Protein AF-0000000075972198 (afdb_homodimer)

Sequence (1022 aa):
MEETTRYTTCKKGTPFNLSVEDLKIFLGILIFSGYHTLPSERDYWSDQEDLGVPLVRDAMSRNTSLEKISVIHFQNNAKVKDNKNDRSFKIRPLIDMVNANFRKWKILHKNLSVDGMIIRYYGHHPLKQFIRSKPIRFGYNLWALSGENGYCYNFSLYCGKESENIKNAPLGTRVVNQMLSIVDDPSSHVIYFDNFFTSFALLDKLRGKGIRATGTIRENRMGKCTLMSAEELEKFPRGYNDYKFESNNEIFIVRWKDNKCVAVATNFDTLEPTVQVMRWCKEKSAKAFVPRPALINNYNKYMGGVDMHDWLLEKHAIAIKGKKWYWSVFTRILDMSIVNAYLLYRDIHGKQSISIKDFSRAITVPYLKLGYGKRVQRGRPLSFLLTSRATKSDDIRYYGKEHMNEKRDKQRIGIRRHITPMFLQPYLLSPTPKASNLTFSLIKGESRERDEGKAKMQSFKKLCPSLLLQMNASGGKQIYGLTAEEWRKANHCLPASSTKLDGSWIEEIKKMEETTRYTTCKKGTPFNLSVEDLKIFLGILIFSGYHTLPSERDYWSDQEDLGVPLVRDAMSRNTSLEKISVIHFQNNAKVKDNKNDRSFKIRPLIDMVNANFRKWKILHKNLSVDGMIIRYYGHHPLKQFIRSKPIRFGYNLWALSGENGYCYNFSLYCGKESENIKNAPLGTRVVNQMLSIVDDPSSHVIYFDNFFTSFALLDKLRGKGIRATGTIRENRMGKCTLMSAEELEKFPRGYNDYKFESNNEIFIVRWKDNKCVAVATNFDTLEPTVQVMRWCKEKSAKAFVPRPALINNYNKYMGGVDMHDWLLEKHAIAIKGKKWYWSVFTRILDMSIVNAYLLYRDIHGKQSISIKDFSRAITVPYLKLGYGKRVQRGRPLSFLLTSRATKSDDIRYYGKEHMNEKRDKQRIGIRRHITPMFLQPYLLSPTPKASNLTFSLIKGESRERDEGKAKMQSFKKLCPSLLLQMNASGGKQIYGLTAEEWRKANHCLPASSTKLDGSWIEEIKK

Organism: Ladona fulva (NCBI:txid123851)

Radius of gyration: 35.85 Å; Cα contacts (8 Å, |Δi|>4): 1283; chains: 2; bounding box: 89×99×95 Å

Secondary structure (DSSP, 8-state):
-HHHHHHHHHHHSS-----HHHHHHHHHHHHHHHHSB-SSGGGGG-SSTTT--HHHHTTS-HHHHHHHHHH---S-GGGTGGGTT-TTTTTHHHHHHHHHHHHHH-PPPSEEEEEEEEEE--S--TT-EE-TTSSS-EEEEEEEEEETT--EEEEEE--SS--SS--S--HHHHHHHHHGGG-S-GGG-EEEE-TTT--HHHHHHHHHTT-EEEEE--GGGSTT-----HHHHTTSPTT-EEEEEETTTTEEEEEEESSSEEEEEESS--SPSPEEEEEEETTTTEEEEEEE-HHHHHHHHHTTHHHHHHHHHHHT------SSTTHHHHHHHHHHHHHHHHHHHHHHHGGGPPPHHHHHHHHHHHHHHTTTT-----S--------------TT-----------------------------------------------------TTHHHHHHHHHHHHH-GGGGTGGGSS-S-------HHHHHHHGGGS-S-S----TTHHHHHH-/-HHHHHHHHHHHSS-----HHHHHHHHHHHHHHHHSB-SSGGGGG-SSTTT--HHHHTTS-HHHHHHHHHH---S-GGGTGGGTT-TTTTTHHHHHHHHHHHHHS-PPPSEEEEEEEEEE--S--TT-EE-TTSSS-EEEEEEEEEETT--EEEEEE--SS--S---S--HHHHHHHHHGGG-S-GGG-EEEE-TTT--HHHHHHHHHTT-EEEEE--GGGSTT-----HHHHTTSPTT-EEEEEETTTTEEEEEEESSSEEEEEESS--SPSPEEEEEEETTTTEEEEEEE-HHHHHHHHHTTHHHHHHHHHHHT------SSTTHHHHHHHHHHHHHHHHHHHHHHHGGGPPPHHHHHHHHHHHHHHTTTT-----S--------------TT-----------------------------------------------------TTHHHHHHHHHHHHH-GGGGTGGGTS-S-------HHHHHHHGGGS-S-S----TTHHHHHH-

Nearest PDB structures (foldseek):
  6x68-assembly1_C  TM=8.422E-01  e=1.880E-20  Trichoplusia ni
  1muh-assembly1_A-2  TM=4.149E-01  e=3.549E-07  Escherichia coli
  4dm0-assembly1_A-2  TM=4.769E-01  e=1.113E-05  Escherichia coli
  3ecp-assembly1_A-2  TM=4.116E-01  e=2.424E-05  Escherichia coli
  6x68-assembly1_C  TM=8.458E-01  e=1.475E-20  Trichoplusia ni

Structure (mmCIF, N/CA/C/O backbone):
data_AF-0000000075972198-model_v1
#
loop_
_entity.id
_entity.type
_entity.pdbx_description
1 polymer 'PiggyBac transposable element-derived protein domain-containing protein'
#
loop_
_atom_site.group_PDB
_atom_site.id
_atom_site.type_symbol
_atom_site.label_atom_id
_atom_site.label_alt_id
_atom_site.label_comp_id
_atom_site.label_asym_id
_atom_site.label_entity_id
_atom_site.label_seq_id
_atom_site.pdbx_PDB_ins_code
_atom_site.Cartn_x
_atom_site.Cartn_y
_atom_site.Cartn_z
_atom_site.occupancy
_atom_site.B_iso_or_equiv
_atom_site.auth_seq_id
_atom_site.auth_comp_id
_atom_site.auth_asym_id
_atom_site.auth_atom_id
_atom_site.pdbx_PDB_model_num
ATOM 1 N N . MET A 1 1 ? -19.906 25.672 -0.103 1 88.94 1 MET A N 1
ATOM 2 C CA . MET A 1 1 ? -21.297 25.625 -0.525 1 88.94 1 MET A CA 1
ATOM 3 C C . MET A 1 1 ? -21.578 26.672 -1.604 1 88.94 1 MET A C 1
ATOM 5 O O . MET A 1 1 ? -22.188 26.359 -2.623 1 88.94 1 MET A O 1
ATOM 9 N N . GLU A 1 2 ? -21.078 27.828 -1.339 1 87.19 2 GLU A N 1
ATOM 10 C CA . GLU A 1 2 ? -21.266 28.922 -2.285 1 87.19 2 GLU A CA 1
ATOM 11 C C . GLU A 1 2 ? -20.688 28.594 -3.65 1 87.19 2 GLU A C 1
ATOM 13 O O . GLU A 1 2 ? -21.344 28.734 -4.676 1 87.19 2 GLU A O 1
ATOM 18 N N . GLU A 1 3 ? -19.516 28.109 -3.627 1 90.56 3 GLU A N 1
ATOM 19 C CA . GLU A 1 3 ? -18.828 27.828 -4.891 1 90.56 3 GLU A CA 1
ATOM 20 C C . GLU A 1 3 ? -19.438 26.625 -5.598 1 90.56 3 GLU A C 1
ATOM 22 O O . GLU A 1 3 ? -19.484 26.578 -6.832 1 90.56 3 GLU A O 1
ATOM 27 N N . THR A 1 4 ? -19.938 25.641 -4.887 1 90.12 4 THR A N 1
ATOM 28 C CA . THR A 1 4 ? -20.609 24.5 -5.473 1 90.12 4 THR A CA 1
ATOM 29 C C . THR A 1 4 ? -21.906 24.922 -6.152 1 90.12 4 THR A C 1
ATOM 31 O O . THR A 1 4 ? -22.219 24.453 -7.25 1 90.12 4 THR A O 1
ATOM 34 N N . THR A 1 5 ? -22.625 25.797 -5.453 1 87.19 5 THR A N 1
ATOM 35 C CA . THR A 1 5 ? -23.859 26.312 -6.027 1 87.19 5 THR A CA 1
ATOM 36 C C . THR A 1 5 ? -23.562 27.125 -7.293 1 87.19 5 THR A C 1
ATOM 38 O O . THR A 1 5 ? -24.281 27.016 -8.289 1 87.19 5 THR A O 1
ATOM 41 N N . ARG A 1 6 ? -22.547 27.875 -7.234 1 88.75 6 ARG A N 1
ATOM 42 C CA . ARG A 1 6 ? -22.141 28.656 -8.398 1 88.75 6 ARG A CA 1
ATOM 43 C C . ARG A 1 6 ? -21.797 27.75 -9.578 1 88.75 6 ARG A C 1
ATOM 45 O O . ARG A 1 6 ? -22.219 28 -10.703 1 88.75 6 ARG A O 1
ATOM 52 N N . TYR A 1 7 ? -21.125 26.766 -9.344 1 89.88 7 TYR A N 1
ATOM 53 C CA . TYR A 1 7 ? -20.703 25.844 -10.375 1 89.88 7 TYR A CA 1
ATOM 54 C C . TYR A 1 7 ? -21.906 25.156 -11.023 1 89.88 7 TYR A C 1
ATOM 56 O O . TYR A 1 7 ? -21.984 25.062 -12.25 1 89.88 7 TYR A O 1
ATOM 64 N N . THR A 1 8 ? -22.797 24.703 -10.188 1 88.88 8 THR A N 1
ATOM 65 C CA . THR A 1 8 ? -23.953 24 -10.703 1 88.88 8 THR A CA 1
ATOM 66 C C . THR A 1 8 ? -24.859 24.938 -11.484 1 88.88 8 THR A C 1
ATOM 68 O O . THR A 1 8 ? -25.469 24.547 -12.492 1 88.88 8 THR A O 1
ATOM 71 N N . THR A 1 9 ? -24.953 26.094 -10.977 1 86.56 9 THR A N 1
ATOM 72 C CA . THR A 1 9 ? -25.734 27.078 -11.688 1 86.56 9 THR A CA 1
ATOM 73 C C . THR A 1 9 ? -25.172 27.344 -13.078 1 86.56 9 THR A C 1
ATOM 75 O O . THR A 1 9 ? -25.906 27.438 -14.062 1 86.56 9 THR A O 1
ATOM 78 N N . CYS A 1 10 ? -23.938 27.422 -13.188 1 85.25 10 CYS A N 1
ATOM 79 C CA . CYS A 1 10 ? -23.266 27.688 -14.461 1 85.25 10 CYS A CA 1
ATOM 80 C C . CYS A 1 10 ? -23.359 26.484 -15.383 1 85.25 10 CYS A C 1
ATOM 82 O O . CYS A 1 10 ? -23.609 26.625 -16.578 1 85.25 10 CYS A O 1
ATOM 84 N N . LYS A 1 11 ? -23.156 25.297 -14.867 1 84.44 11 LYS A N 1
ATOM 85 C CA . LYS A 1 11 ? -23.047 24.094 -15.68 1 84.44 11 LYS A CA 1
ATOM 86 C C . LYS A 1 11 ? -24.438 23.547 -16.031 1 84.44 11 LYS A C 1
ATOM 88 O O . LYS A 1 11 ? -24.672 23.141 -17.172 1 84.44 11 LYS A O 1
ATOM 93 N N . LYS A 1 12 ? -25.281 23.5 -14.984 1 82.12 12 LYS A N 1
ATOM 94 C CA . LYS A 1 12 ? -26.562 22.828 -15.195 1 82.12 12 LYS A CA 1
ATOM 95 C C . LYS A 1 12 ? -27.688 23.828 -15.312 1 82.12 12 LYS A C 1
ATOM 97 O O . LYS A 1 12 ? -28.797 23.484 -15.719 1 82.12 12 LYS A O 1
ATOM 102 N N . GLY A 1 13 ? -27.531 25.094 -14.961 1 81.31 13 GLY A N 1
ATOM 103 C CA . GLY A 1 13 ? -28.562 26.125 -15.016 1 81.31 13 GLY A CA 1
ATOM 104 C C . GLY A 1 13 ? -29.391 26.203 -13.742 1 81.31 13 GLY A C 1
ATOM 105 O O . GLY A 1 13 ? -30 27.234 -13.453 1 81.31 13 GLY A O 1
ATOM 106 N N . THR A 1 14 ? -29.469 25.047 -13.031 1 82.81 14 THR A N 1
ATOM 107 C CA . THR A 1 14 ? -30.203 25.016 -11.781 1 82.81 14 THR A CA 1
ATOM 108 C C . THR A 1 14 ? -29.266 24.859 -10.594 1 82.81 14 THR A C 1
ATOM 110 O O . THR A 1 14 ? -28.391 23.984 -10.609 1 82.81 14 THR A O 1
ATOM 113 N N . PRO A 1 15 ? -29.547 25.734 -9.641 1 81.38 15 PRO A N 1
ATOM 114 C CA . PRO A 1 15 ? -28.672 25.625 -8.469 1 81.38 15 PRO A CA 1
ATOM 115 C C . PRO A 1 15 ? -28.891 24.344 -7.672 1 81.38 15 PRO A C 1
ATOM 117 O O . PRO A 1 15 ? -30.031 23.891 -7.531 1 81.38 15 PRO A O 1
ATOM 120 N N . PHE A 1 16 ? -27.812 23.734 -7.406 1 80.94 16 PHE A N 1
ATOM 121 C CA . PHE A 1 16 ? -27.828 22.578 -6.512 1 80.94 16 PHE A CA 1
ATOM 122 C C . PHE A 1 16 ? -28.016 23.031 -5.066 1 80.94 16 PHE A C 1
ATOM 124 O O . PHE A 1 16 ? -27.25 23.844 -4.555 1 80.94 16 PHE A O 1
ATOM 131 N N . ASN A 1 17 ? -29.156 22.703 -4.523 1 77 17 ASN A N 1
ATOM 132 C CA . ASN A 1 17 ? -29.438 23.094 -3.15 1 77 17 ASN A CA 1
ATOM 133 C C . ASN A 1 17 ? -28.672 22.25 -2.146 1 77 17 ASN A C 1
ATOM 135 O O . ASN A 1 17 ? -28.922 21.047 -2.023 1 77 17 ASN A O 1
ATOM 139 N N . LEU A 1 18 ? -27.656 22.859 -1.614 1 84.25 18 LEU A N 1
ATOM 140 C CA . LEU A 1 18 ? -26.859 22.172 -0.597 1 84.25 18 LEU A CA 1
ATOM 141 C C . LEU A 1 18 ? -27.078 22.812 0.774 1 84.25 18 LEU A C 1
ATOM 143 O O . LEU A 1 18 ? -26.672 23.953 1.006 1 84.25 18 LEU A O 1
ATOM 147 N N . SER A 1 19 ? -27.844 22.141 1.631 1 87.75 19 SER A N 1
ATOM 148 C CA . SER A 1 19 ? -28 22.594 3.01 1 87.75 19 SER A CA 1
ATOM 149 C C . SER A 1 19 ? -26.828 22.141 3.877 1 87.75 19 SER A C 1
ATOM 151 O O . SER A 1 19 ? -26.094 21.219 3.5 1 87.75 19 SER A O 1
ATOM 153 N N . VAL A 1 20 ? -26.672 22.812 4.949 1 92 20 VAL A N 1
ATOM 154 C CA . VAL A 1 20 ? -25.609 22.453 5.887 1 92 20 VAL A CA 1
ATOM 155 C C . VAL A 1 20 ? -25.828 21.031 6.383 1 92 20 VAL A C 1
ATOM 157 O O . VAL A 1 20 ? -24.859 20.266 6.531 1 92 20 VAL A O 1
ATOM 160 N N . GLU A 1 21 ? -27.016 20.703 6.594 1 92.19 21 GLU A N 1
ATOM 161 C CA . GLU A 1 21 ? -27.344 19.344 7.047 1 92.19 21 GLU A CA 1
ATOM 162 C C . GLU A 1 21 ? -26.984 18.312 5.988 1 92.19 21 GLU A C 1
ATOM 164 O O . GLU A 1 21 ? -26.406 17.266 6.301 1 92.19 21 GLU A O 1
ATOM 169 N N . ASP A 1 22 ? -27.297 18.688 4.797 1 91.69 22 ASP A N 1
ATOM 170 C CA . ASP A 1 22 ? -26.969 17.781 3.693 1 91.69 22 ASP A CA 1
ATOM 171 C C . ASP A 1 22 ? -25.469 17.578 3.57 1 91.69 22 ASP A C 1
ATOM 173 O O . ASP A 1 22 ? -25 16.469 3.287 1 91.69 22 ASP A O 1
ATOM 177 N N . LEU A 1 23 ? -24.812 18.641 3.787 1 94.5 23 LEU A N 1
ATOM 178 C CA . LEU A 1 23 ? -23.359 18.562 3.701 1 94.5 23 LEU A CA 1
ATOM 179 C C . LEU A 1 23 ? -22.797 17.688 4.824 1 94.5 23 LEU A C 1
ATOM 181 O O . LEU A 1 23 ? -21.891 16.891 4.598 1 94.5 23 LEU A O 1
ATOM 185 N N . LYS A 1 24 ? -23.359 17.828 5.977 1 96.5 24 LYS A N 1
ATOM 186 C CA . LYS A 1 24 ? -22.906 17.016 7.105 1 96.5 24 LYS A CA 1
ATOM 187 C C . LYS A 1 24 ? -23.125 15.531 6.836 1 96.5 24 LYS A C 1
ATOM 189 O O . LYS A 1 24 ? -22.25 14.711 7.109 1 96.5 24 LYS A O 1
ATOM 194 N N . ILE A 1 25 ? -24.266 15.242 6.309 1 97.38 25 ILE A N 1
ATOM 195 C CA . ILE A 1 25 ? -24.578 13.852 5.984 1 97.38 25 ILE A CA 1
ATOM 196 C C . ILE A 1 25 ? -23.594 13.336 4.941 1 97.38 25 ILE A C 1
ATOM 198 O O . ILE A 1 25 ? -23.047 12.242 5.09 1 97.38 25 ILE A O 1
ATOM 202 N N . PHE A 1 26 ? -23.406 14.203 3.945 1 97.12 26 PHE A N 1
ATOM 203 C CA . PHE A 1 26 ? -22.484 13.836 2.875 1 97.12 26 PHE A CA 1
ATOM 204 C C . PHE A 1 26 ? -21.078 13.594 3.422 1 97.12 26 PHE A C 1
ATOM 206 O O . PHE A 1 26 ? -20.438 12.602 3.082 1 97.12 26 PHE A O 1
ATOM 213 N N . LEU A 1 27 ? -20.594 14.414 4.316 1 98.06 27 LEU A N 1
ATOM 214 C CA . LEU A 1 27 ? -19.297 14.25 4.961 1 98.06 27 LEU A CA 1
ATOM 215 C C . LEU A 1 27 ? -19.266 12.984 5.816 1 98.06 27 LEU A C 1
ATOM 217 O O . LEU A 1 27 ? -18.25 12.281 5.871 1 98.06 27 LEU A O 1
ATOM 221 N N . GLY A 1 28 ? -20.375 12.742 6.457 1 98.25 28 GLY A N 1
ATOM 222 C CA . GLY A 1 28 ? -20.484 11.516 7.23 1 98.25 28 GLY A CA 1
ATOM 223 C C . GLY A 1 28 ? -20.297 10.266 6.391 1 98.25 28 GLY A C 1
ATOM 224 O O . GLY A 1 28 ? -19.625 9.32 6.82 1 98.25 28 GLY A O 1
ATOM 225 N N . ILE A 1 29 ? -20.844 10.266 5.203 1 98.25 29 ILE A N 1
ATOM 226 C CA . ILE A 1 29 ? -20.703 9.133 4.293 1 98.25 29 ILE A CA 1
ATOM 227 C C . ILE A 1 29 ? -19.234 8.961 3.906 1 98.25 29 ILE A C 1
ATOM 229 O O . ILE A 1 29 ? -18.719 7.836 3.871 1 98.25 29 ILE A O 1
ATOM 233 N N . LEU A 1 30 ? -18.562 10.039 3.652 1 98.38 30 LEU A N 1
ATOM 234 C CA . LEU A 1 30 ? -17.156 9.984 3.285 1 98.38 30 LEU A CA 1
ATOM 235 C C . LEU A 1 30 ? -16.312 9.406 4.422 1 98.38 30 LEU A C 1
ATOM 237 O O . LEU A 1 30 ? -15.531 8.477 4.215 1 98.38 30 LEU A O 1
ATOM 241 N N . ILE A 1 31 ? -16.531 9.922 5.629 1 98.44 31 ILE A N 1
ATOM 242 C CA . ILE A 1 31 ? -15.766 9.461 6.781 1 98.44 31 ILE A CA 1
ATOM 243 C C . ILE A 1 31 ? -16.078 7.996 7.062 1 98.44 31 ILE A C 1
ATOM 245 O O . ILE A 1 31 ? -15.18 7.207 7.363 1 98.44 31 ILE A O 1
ATOM 249 N N . PHE A 1 32 ? -17.344 7.629 6.902 1 98.44 32 PHE A N 1
ATOM 250 C CA . PHE A 1 32 ? -17.812 6.266 7.129 1 98.44 32 PHE A CA 1
ATOM 251 C C . PHE A 1 32 ? -17.062 5.281 6.246 1 98.44 32 PHE A C 1
ATOM 253 O O . PHE A 1 32 ? -16.656 4.207 6.699 1 98.44 32 PHE A O 1
ATOM 260 N N . SER A 1 33 ? -16.812 5.645 5.039 1 98.12 33 SER A N 1
ATOM 261 C CA . SER A 1 33 ? -16.172 4.766 4.07 1 98.12 33 SER A CA 1
ATOM 262 C C . SER A 1 33 ? -14.742 4.434 4.492 1 98.12 33 SER A C 1
ATOM 264 O O . SER A 1 33 ? -14.156 3.461 4.012 1 98.12 33 SER A O 1
ATOM 266 N N . GLY A 1 34 ? -14.156 5.207 5.402 1 97.56 34 GLY A N 1
ATOM 267 C CA . GLY A 1 34 ? -12.797 4.98 5.863 1 97.56 34 GLY A CA 1
ATOM 268 C C . GLY A 1 34 ? -12.664 3.768 6.766 1 97.56 34 GLY A C 1
ATOM 269 O O . GLY A 1 34 ? -11.68 3.029 6.684 1 97.56 34 GLY A O 1
ATOM 270 N N . TYR A 1 35 ? -13.648 3.59 7.613 1 97.19 35 TYR A N 1
ATOM 271 C CA . TYR A 1 35 ? -13.531 2.461 8.523 1 97.19 35 TYR A CA 1
ATOM 272 C C . TYR A 1 35 ? -14.516 1.356 8.164 1 97.19 35 TYR A C 1
ATOM 274 O O . TYR A 1 35 ? -14.492 0.272 8.75 1 97.19 35 TYR A O 1
ATOM 282 N N . HIS A 1 36 ? -15.398 1.581 7.285 1 97.75 36 HIS A N 1
ATOM 283 C CA . HIS A 1 36 ? -16.297 0.602 6.695 1 97.75 36 HIS A CA 1
ATOM 284 C C . HIS A 1 36 ? -16.188 0.59 5.176 1 97.75 36 HIS A C 1
ATOM 286 O O . HIS A 1 36 ? -17.031 1.147 4.477 1 97.75 36 HIS A O 1
ATOM 292 N N . THR A 1 37 ? -15.305 -0.215 4.648 1 96.94 37 THR A N 1
ATOM 293 C CA . THR A 1 37 ? -14.875 -0.058 3.264 1 96.94 37 THR A CA 1
ATOM 294 C C . THR A 1 37 ? -15.516 -1.118 2.375 1 96.94 37 THR A C 1
ATOM 296 O O . THR A 1 37 ? -15.484 -2.309 2.691 1 96.94 37 THR A O 1
ATOM 299 N N . LEU A 1 38 ? -16.078 -0.653 1.319 1 96.94 38 LEU A N 1
ATOM 300 C CA . LEU A 1 38 ? -16.641 -1.509 0.282 1 96.94 38 LEU A CA 1
ATOM 301 C C . LEU A 1 38 ? -15.938 -1.279 -1.054 1 96.94 38 LEU A C 1
ATOM 303 O O . LEU A 1 38 ? -15.227 -0.289 -1.223 1 96.94 38 LEU A O 1
ATOM 307 N N . PRO A 1 39 ? -16.016 -2.188 -1.951 1 94.44 39 PRO A N 1
ATOM 308 C CA . PRO A 1 39 ? -15.25 -2.115 -3.197 1 94.44 39 PRO A CA 1
ATOM 309 C C . PRO A 1 39 ? -15.633 -0.913 -4.059 1 94.44 39 PRO A C 1
ATOM 311 O O . PRO A 1 39 ? -14.758 -0.284 -4.668 1 94.44 39 PRO A O 1
ATOM 314 N N . SER A 1 40 ? -16.922 -0.653 -4.09 1 93.94 40 SER A N 1
ATOM 315 C CA . SER A 1 40 ? -17.391 0.47 -4.891 1 93.94 40 SER A CA 1
ATOM 316 C C . SER A 1 40 ? -18.297 1.389 -4.07 1 93.94 40 SER A C 1
ATOM 318 O O . SER A 1 40 ? -18.938 0.946 -3.117 1 93.94 40 SER A O 1
ATOM 320 N N . GLU A 1 41 ? -18.297 2.609 -4.562 1 93.94 41 GLU A N 1
ATOM 321 C CA . GLU A 1 41 ? -19.125 3.58 -3.854 1 93.94 41 GLU A CA 1
ATOM 322 C C . GLU A 1 41 ? -20.594 3.205 -3.928 1 93.94 41 GLU A C 1
ATOM 324 O O . GLU A 1 41 ? -21.344 3.432 -2.979 1 93.94 41 GLU A O 1
ATOM 329 N N . ARG A 1 42 ? -21.031 2.641 -4.996 1 95.62 42 ARG A N 1
ATOM 330 C CA . ARG A 1 42 ? -22.438 2.299 -5.191 1 95.62 42 ARG A CA 1
ATOM 331 C C . ARG A 1 42 ? -22.844 1.128 -4.305 1 95.62 42 ARG A C 1
ATOM 333 O O . ARG A 1 42 ? -24.047 0.917 -4.051 1 95.62 42 ARG A O 1
ATOM 340 N N . ASP A 1 43 ? -21.906 0.415 -3.867 1 96.81 43 ASP A N 1
ATOM 341 C CA . ASP A 1 43 ? -22.172 -0.785 -3.08 1 96.81 43 ASP A CA 1
ATOM 342 C C . ASP A 1 43 ? -22.828 -0.431 -1.748 1 96.81 43 ASP A C 1
ATOM 344 O O . ASP A 1 43 ? -23.609 -1.218 -1.204 1 96.81 43 ASP A O 1
ATOM 348 N N . TYR A 1 44 ? -22.594 0.742 -1.272 1 97.12 44 TYR A N 1
ATOM 349 C CA . TYR A 1 44 ? -23.156 1.159 0.001 1 97.12 44 TYR A CA 1
ATOM 350 C C . TYR A 1 44 ? -24.688 1.194 -0.073 1 97.12 44 TYR A C 1
ATOM 352 O O . TYR A 1 44 ? -25.359 1.047 0.944 1 97.12 44 TYR A O 1
ATOM 360 N N . TRP A 1 45 ? -25.234 1.368 -1.293 1 97.12 45 TRP A N 1
ATOM 361 C CA . TRP A 1 45 ? -26.672 1.506 -1.48 1 97.12 45 TRP A CA 1
ATOM 362 C C . TRP A 1 45 ? -27.266 0.229 -2.062 1 97.12 45 TRP A C 1
ATOM 364 O O . TRP A 1 45 ? -28.438 0.204 -2.449 1 97.12 45 TRP A O 1
ATOM 374 N N . SER A 1 46 ? -26.453 -0.822 -2.129 1 96.19 46 SER A N 1
ATOM 375 C CA . SER A 1 46 ? -26.922 -2.088 -2.68 1 96.19 46 SER A CA 1
ATOM 376 C C . SER A 1 46 ? -28.016 -2.693 -1.808 1 96.19 46 SER A C 1
ATOM 378 O O . SER A 1 46 ? -28.016 -2.523 -0.587 1 96.19 46 SER A O 1
ATOM 380 N N . ASP A 1 47 ? -28.906 -3.441 -2.445 1 93.62 47 ASP A N 1
ATOM 381 C CA . ASP A 1 47 ? -29.953 -4.141 -1.716 1 93.62 47 ASP A CA 1
ATOM 382 C C . ASP A 1 47 ? -29.5 -5.539 -1.301 1 93.62 47 ASP A C 1
ATOM 384 O O . ASP A 1 47 ? -30.219 -6.246 -0.591 1 93.62 47 ASP A O 1
ATOM 388 N N . GLN A 1 48 ? -28.328 -5.867 -1.663 1 94.56 48 GLN A N 1
ATOM 389 C CA . GLN A 1 48 ? -27.797 -7.18 -1.31 1 94.56 48 GLN A CA 1
ATOM 390 C C . GLN A 1 48 ? -27.266 -7.191 0.121 1 94.56 48 GLN A C 1
ATOM 392 O O . GLN A 1 48 ? -26.609 -6.242 0.551 1 94.56 48 GLN A O 1
ATOM 397 N N . GLU A 1 49 ? -27.516 -8.242 0.828 1 92.06 49 GLU A N 1
ATOM 398 C CA . GLU A 1 49 ? -27.234 -8.336 2.26 1 92.06 49 GLU A CA 1
ATOM 399 C C . GLU A 1 49 ? -25.734 -8.273 2.539 1 92.06 49 GLU A C 1
ATOM 401 O O . GLU A 1 49 ? -25.328 -7.871 3.625 1 92.06 49 GLU A O 1
ATOM 406 N N . ASP A 1 50 ? -25 -8.703 1.59 1 95.38 50 ASP A N 1
ATOM 407 C CA . ASP A 1 50 ? -23.562 -8.773 1.827 1 95.38 50 ASP A CA 1
ATOM 408 C C . ASP A 1 50 ? -22.891 -7.449 1.495 1 95.38 50 ASP A C 1
ATOM 410 O O . ASP A 1 50 ? -21.703 -7.25 1.812 1 95.38 50 ASP A O 1
ATOM 414 N N . LEU A 1 51 ? -23.547 -6.457 0.881 1 95.06 51 LEU A N 1
ATOM 415 C CA . LEU A 1 51 ? -22.922 -5.211 0.449 1 95.06 51 LEU A CA 1
ATOM 416 C C . LEU A 1 51 ? -23.594 -4.008 1.092 1 95.06 51 LEU A C 1
ATOM 418 O O . LEU A 1 51 ? -22.969 -3.24 1.815 1 95.06 51 LEU A O 1
ATOM 422 N N . GLY A 1 52 ? -24.828 -3.902 1.015 1 93.81 52 GLY A N 1
ATOM 423 C CA . GLY A 1 52 ? -25.578 -2.719 1.421 1 93.81 52 GLY A CA 1
ATOM 424 C C . GLY A 1 52 ? -25.453 -2.424 2.904 1 93.81 52 GLY A C 1
ATOM 425 O O . GLY A 1 52 ? -25.438 -3.344 3.727 1 93.81 52 GLY A O 1
ATOM 426 N N . VAL A 1 53 ? -25.312 -1.103 3.189 1 95.44 53 VAL A N 1
ATOM 427 C CA . VAL A 1 53 ? -25.281 -0.633 4.57 1 95.44 53 VAL A CA 1
ATOM 428 C C . VAL A 1 53 ? -26.5 0.243 4.852 1 95.44 53 VAL A C 1
ATOM 430 O O . VAL A 1 53 ? -26.562 1.392 4.406 1 95.44 53 VAL A O 1
ATOM 433 N N . PRO A 1 54 ? -27.375 -0.231 5.586 1 94.31 54 PRO A N 1
ATOM 434 C CA . PRO A 1 54 ? -28.625 0.498 5.824 1 94.31 54 PRO A CA 1
ATOM 435 C C . PRO A 1 54 ? -28.391 1.896 6.391 1 94.31 54 PRO A C 1
ATOM 437 O O . PRO A 1 54 ? -29.094 2.842 6.016 1 94.31 54 PRO A O 1
ATOM 440 N N . LEU A 1 55 ? -27.453 2.037 7.223 1 95.31 55 LEU A N 1
ATOM 441 C CA . LEU A 1 55 ? -27.141 3.326 7.836 1 95.31 55 LEU A CA 1
ATOM 442 C C . LEU A 1 55 ? -26.891 4.387 6.773 1 95.31 55 LEU A C 1
ATOM 444 O O . LEU A 1 55 ? -27.312 5.535 6.918 1 95.31 55 LEU A O 1
ATOM 448 N N . VAL A 1 56 ? -26.234 4.016 5.688 1 96.81 56 VAL A N 1
ATOM 449 C CA . VAL A 1 56 ? -25.891 4.938 4.605 1 96.81 56 VAL A CA 1
ATOM 450 C C . VAL A 1 56 ? -27.094 5.133 3.693 1 96.81 56 VAL A C 1
ATOM 452 O O . VAL A 1 56 ? -27.422 6.262 3.32 1 96.81 56 VAL A O 1
ATOM 455 N N . ARG A 1 57 ? -27.766 4.07 3.395 1 94.88 57 ARG A N 1
ATOM 456 C CA . ARG A 1 57 ? -28.922 4.113 2.51 1 94.88 57 ARG A CA 1
ATOM 457 C C . ARG A 1 57 ? -30.016 5 3.088 1 94.88 57 ARG A C 1
ATOM 459 O O . ARG A 1 57 ? -30.688 5.73 2.354 1 94.88 57 ARG A O 1
ATOM 466 N N . ASP A 1 58 ? -30.125 4.906 4.344 1 94.69 58 ASP A N 1
ATOM 467 C CA . ASP A 1 58 ? -31.188 5.652 5.016 1 94.69 58 ASP A CA 1
ATOM 468 C C . ASP A 1 58 ? -30.797 7.117 5.203 1 94.69 58 ASP A C 1
ATOM 470 O O . ASP A 1 58 ? -31.656 7.965 5.441 1 94.69 58 ASP A O 1
ATOM 474 N N . ALA A 1 59 ? -29.594 7.438 5.117 1 96.5 59 ALA A N 1
ATOM 475 C CA . ALA A 1 59 ? -29.109 8.789 5.371 1 96.5 59 ALA A CA 1
ATOM 476 C C . ALA A 1 59 ? -29.25 9.672 4.137 1 96.5 59 ALA A C 1
ATOM 478 O O . ALA A 1 59 ? -29.609 10.844 4.242 1 96.5 59 ALA A O 1
ATOM 479 N N . MET A 1 60 ? -28.969 9.156 2.957 1 95.38 60 MET A N 1
ATOM 480 C CA . MET A 1 60 ? -28.969 9.898 1.699 1 95.38 60 MET A CA 1
ATOM 481 C C . MET A 1 60 ? -29.125 8.953 0.511 1 95.38 60 MET A C 1
ATOM 483 O O . MET A 1 60 ? -28.578 7.848 0.517 1 95.38 60 MET A O 1
ATOM 487 N N . SER A 1 61 ? -29.844 9.406 -0.493 1 95.38 61 SER A N 1
ATOM 488 C CA . SER A 1 61 ? -30 8.57 -1.677 1 95.38 61 SER A CA 1
ATOM 489 C C . SER A 1 61 ? -28.688 8.445 -2.441 1 95.38 61 SER A C 1
ATOM 491 O O . SER A 1 61 ? -27.844 9.336 -2.389 1 95.38 61 SER A O 1
ATOM 493 N N . ARG A 1 62 ? -28.531 7.379 -3.117 1 95.88 62 ARG A N 1
ATOM 494 C CA . ARG A 1 62 ? -27.328 7.102 -3.9 1 95.88 62 ARG A CA 1
ATOM 495 C C . ARG A 1 62 ? -27.078 8.211 -4.91 1 95.88 62 ARG A C 1
ATOM 497 O O . ARG A 1 62 ? -25.969 8.758 -4.973 1 95.88 62 ARG A O 1
ATOM 504 N N . ASN A 1 63 ? -28.062 8.562 -5.641 1 94.56 63 ASN A N 1
ATOM 505 C CA . ASN A 1 63 ? -27.906 9.555 -6.703 1 94.56 63 ASN A CA 1
ATOM 506 C C . ASN A 1 63 ? -27.531 10.922 -6.148 1 94.56 63 ASN A C 1
ATOM 508 O O . ASN A 1 63 ? -26.734 11.641 -6.754 1 94.56 63 ASN A O 1
ATOM 512 N N . THR A 1 64 ? -28.094 11.266 -5.051 1 92.81 64 THR A N 1
ATOM 513 C CA . THR A 1 64 ? -27.75 12.531 -4.418 1 92.81 64 THR A CA 1
ATOM 514 C C . THR A 1 64 ? -26.281 12.547 -3.986 1 92.81 64 THR A C 1
ATOM 516 O O . THR A 1 64 ? -25.578 13.539 -4.188 1 92.81 64 THR A O 1
ATOM 519 N N . SER A 1 65 ? -25.875 11.469 -3.404 1 94.62 65 SER A N 1
ATOM 520 C CA . SER A 1 65 ? -24.5 11.359 -2.971 1 94.62 65 SER A CA 1
ATOM 521 C C . SER A 1 65 ? -23.531 11.453 -4.156 1 94.62 65 SER A C 1
ATOM 523 O O . SER A 1 65 ? -22.547 12.18 -4.105 1 94.62 65 SER A O 1
ATOM 525 N N . LEU A 1 66 ? -23.844 10.734 -5.195 1 94.75 66 LEU A N 1
ATOM 526 C CA . LEU A 1 66 ? -23 10.742 -6.387 1 94.75 66 LEU A CA 1
ATOM 527 C C . LEU A 1 66 ? -22.969 12.125 -7.023 1 94.75 66 LEU A C 1
ATOM 529 O O . LEU A 1 66 ? -21.938 12.562 -7.527 1 94.75 66 LEU A O 1
ATOM 533 N N . GLU A 1 67 ? -24.047 12.734 -7 1 92.5 67 GLU A N 1
ATOM 534 C CA . GLU A 1 67 ? -24.109 14.094 -7.527 1 92.5 67 GLU A CA 1
ATOM 535 C C . GLU A 1 67 ? -23.234 15.047 -6.715 1 92.5 67 GLU A C 1
ATOM 537 O O . GLU A 1 67 ? -22.531 15.891 -7.281 1 92.5 67 GLU A O 1
ATOM 542 N N . LYS A 1 68 ? -23.297 14.93 -5.465 1 93.62 68 LYS A N 1
ATOM 543 C CA . LYS A 1 68 ? -22.469 15.781 -4.609 1 93.62 68 LYS A CA 1
ATOM 544 C C . LYS A 1 68 ? -20.984 15.586 -4.898 1 93.62 68 LYS A C 1
ATOM 546 O O . LYS A 1 68 ? -20.219 16.547 -4.93 1 93.62 68 LYS A O 1
ATOM 551 N N . ILE A 1 69 ? -20.562 14.383 -5.152 1 94.31 69 ILE A N 1
ATOM 552 C CA . ILE A 1 69 ? -19.172 14.086 -5.492 1 94.31 69 ILE A CA 1
ATOM 553 C C . ILE A 1 69 ? -18.781 14.812 -6.777 1 94.31 69 ILE A C 1
ATOM 555 O O . ILE A 1 69 ? -17.688 15.352 -6.883 1 94.31 69 ILE A O 1
ATOM 559 N N . SER A 1 70 ? -19.703 14.953 -7.652 1 92.44 70 SER A N 1
ATOM 560 C CA . SER A 1 70 ? -19.406 15.516 -8.969 1 92.44 70 SER A CA 1
ATOM 561 C C . SER A 1 70 ? -19.438 17.047 -8.93 1 92.44 70 SER A C 1
ATOM 563 O O . SER A 1 70 ? -18.781 17.703 -9.75 1 92.44 70 SER A O 1
ATOM 565 N N . VAL A 1 71 ? -20.141 17.594 -7.984 1 92 71 VAL A N 1
ATOM 566 C CA . VAL A 1 71 ? -20.391 19.016 -8.102 1 92 71 VAL A CA 1
ATOM 567 C C . VAL A 1 71 ? -19.562 19.781 -7.078 1 92 71 VAL A C 1
ATOM 569 O O . VAL A 1 71 ? -19.438 21.016 -7.152 1 92 71 VAL A O 1
ATOM 572 N N . ILE A 1 72 ? -18.922 19.156 -6.172 1 91.56 72 ILE A N 1
ATOM 573 C CA . ILE A 1 72 ? -18.188 19.828 -5.109 1 91.56 72 ILE A CA 1
ATOM 574 C C . ILE A 1 72 ? -17.078 20.688 -5.719 1 91.56 72 ILE A C 1
ATOM 576 O O . ILE A 1 72 ? -16.281 20.203 -6.539 1 91.56 72 ILE A O 1
ATOM 580 N N . HIS A 1 73 ? -17.094 21.969 -5.391 1 92.94 73 HIS A N 1
ATOM 581 C CA . HIS A 1 73 ? -16.125 22.953 -5.848 1 92.94 73 HIS A CA 1
ATOM 582 C C . HIS A 1 73 ? -15.758 23.938 -4.73 1 92.94 73 HIS A C 1
ATOM 584 O O . HIS A 1 73 ? -16.578 24.219 -3.857 1 92.94 73 HIS A O 1
ATOM 590 N N . PHE A 1 74 ? -14.562 24.5 -4.859 1 94.5 74 PHE A N 1
ATOM 591 C CA . PHE A 1 74 ? -14.094 25.344 -3.77 1 94.5 74 PHE A CA 1
ATOM 592 C C . PHE A 1 74 ? -13.672 26.719 -4.289 1 94.5 74 PHE A C 1
ATOM 594 O O . PHE A 1 74 ? -13.25 27.578 -3.514 1 94.5 74 PHE A O 1
ATOM 601 N N . GLN A 1 75 ? -13.742 26.859 -5.539 1 92.19 75 GLN A N 1
ATOM 602 C CA . GLN A 1 75 ? -13.305 28.094 -6.16 1 92.19 75 GLN A CA 1
ATOM 603 C C . GLN A 1 75 ? -14.141 28.422 -7.391 1 92.19 75 GLN A C 1
ATOM 605 O O . GLN A 1 75 ? -14.781 27.547 -7.965 1 92.19 75 GLN A O 1
ATOM 610 N N . ASN A 1 76 ? -14.094 29.703 -7.672 1 89.62 76 ASN A N 1
ATOM 611 C CA . ASN A 1 76 ? -14.75 30.172 -8.891 1 89.62 76 ASN A CA 1
ATOM 612 C C . ASN A 1 76 ? -13.953 29.797 -10.133 1 89.62 76 ASN A C 1
ATOM 614 O O . ASN A 1 76 ? -12.867 30.328 -10.359 1 89.62 76 ASN A O 1
ATOM 618 N N . ASN A 1 77 ? -14.547 29 -10.945 1 87.06 77 ASN A N 1
ATOM 619 C CA . ASN A 1 77 ? -13.867 28.516 -12.148 1 87.06 77 ASN A CA 1
ATOM 620 C C . ASN A 1 77 ? -13.609 29.641 -13.141 1 87.06 77 ASN A C 1
ATOM 622 O O . ASN A 1 77 ? -12.711 29.531 -13.977 1 87.06 77 ASN A O 1
ATOM 626 N N . ALA A 1 78 ? -14.352 30.609 -13 1 85.44 78 ALA A N 1
ATOM 627 C CA . ALA A 1 78 ? -14.219 31.734 -13.922 1 85.44 78 ALA A CA 1
ATOM 628 C C . ALA A 1 78 ? -12.898 32.469 -13.711 1 85.44 78 ALA A C 1
ATOM 630 O O . ALA A 1 78 ? -12.398 33.125 -14.617 1 85.44 78 ALA A O 1
ATOM 631 N N . LYS A 1 79 ? -12.344 32.25 -12.602 1 88.56 79 LYS A N 1
ATOM 632 C CA . LYS A 1 79 ? -11.125 32.969 -12.242 1 88.56 79 LYS A CA 1
ATOM 633 C C . LYS A 1 79 ? -9.883 32.125 -12.555 1 88.56 79 LYS A C 1
ATOM 635 O O . LYS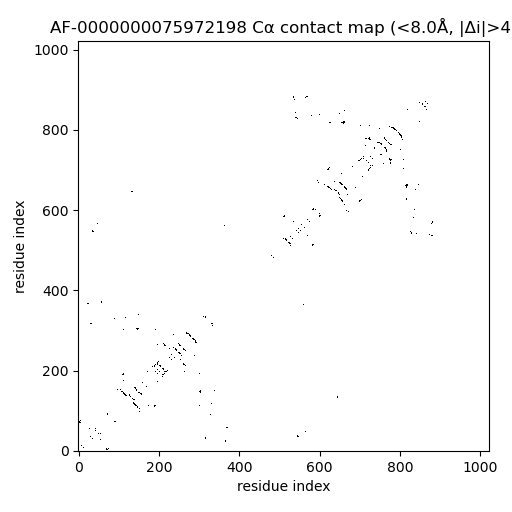 A 1 79 ? -8.758 32.562 -12.281 1 88.56 79 LYS A O 1
ATOM 640 N N . VAL A 1 80 ? -10.008 31.031 -13.141 1 85.19 80 VAL A N 1
ATOM 641 C CA . VAL A 1 80 ? -8.891 30.109 -13.398 1 85.19 80 VAL A CA 1
ATOM 642 C C . VAL A 1 80 ? -7.934 30.75 -14.406 1 85.19 80 VAL A C 1
ATOM 644 O O . VAL A 1 80 ? -6.711 30.625 -14.266 1 85.19 80 VAL A O 1
ATOM 647 N N . LYS A 1 81 ? -8.445 31.438 -15.336 1 83.69 81 LYS A N 1
ATOM 648 C CA . LYS A 1 81 ? -7.637 32.031 -16.391 1 83.69 81 LYS A CA 1
ATOM 649 C C . LYS A 1 81 ? -6.711 33.125 -15.836 1 83.69 81 LYS A C 1
ATOM 651 O O . LYS A 1 81 ? -5.594 33.281 -16.328 1 83.69 81 LYS A O 1
ATOM 656 N N . ASP A 1 82 ? -7.191 33.688 -14.773 1 83.81 82 ASP A N 1
ATOM 657 C CA . ASP A 1 82 ? -6.422 34.781 -14.156 1 83.81 82 ASP A CA 1
ATOM 658 C C . ASP A 1 82 ? -5.359 34.219 -13.219 1 83.81 82 ASP A C 1
ATOM 660 O O . ASP A 1 82 ? -4.465 34.938 -12.781 1 83.81 82 ASP A O 1
ATOM 664 N N . ASN A 1 83 ? -5.445 33 -12.969 1 84.81 83 ASN A N 1
ATOM 665 C CA . ASN A 1 83 ? -4.547 32.375 -12 1 84.81 83 ASN A CA 1
ATOM 666 C C . ASN A 1 83 ? -3.863 31.141 -12.57 1 84.81 83 ASN A C 1
ATOM 668 O O . ASN A 1 83 ? -3.744 30.125 -11.891 1 84.81 83 ASN A O 1
ATOM 672 N N . LYS A 1 84 ? -3.404 31.266 -13.719 1 77.88 84 LYS A N 1
ATOM 673 C CA . LYS A 1 84 ? -2.836 30.141 -14.453 1 77.88 84 LYS A CA 1
ATOM 674 C C . LYS A 1 84 ? -1.529 29.672 -13.82 1 77.88 84 LYS A C 1
ATOM 676 O O . LYS A 1 84 ? -1.155 28.5 -13.953 1 77.88 84 LYS A O 1
ATOM 681 N N . ASN A 1 85 ? -0.98 30.5 -13.055 1 79.88 85 ASN A N 1
ATOM 682 C CA . ASN A 1 85 ? 0.311 30.172 -12.469 1 79.88 85 ASN A CA 1
ATOM 683 C C . ASN A 1 85 ? 0.147 29.359 -11.18 1 79.88 85 ASN A C 1
ATOM 685 O O . ASN A 1 85 ? 1.11 28.781 -10.68 1 79.88 85 ASN A O 1
ATOM 689 N N . ASP A 1 86 ? -1.014 29.344 -10.719 1 85.81 86 ASP A N 1
ATOM 690 C CA . ASP A 1 86 ? -1.291 28.594 -9.5 1 85.81 86 ASP A CA 1
ATOM 691 C C . ASP A 1 86 ? -1.945 27.25 -9.82 1 85.81 86 ASP A C 1
ATOM 693 O O . ASP A 1 86 ? -3.166 27.172 -9.977 1 85.81 86 ASP A O 1
ATOM 697 N N . ARG A 1 87 ? -1.184 26.234 -9.742 1 88.25 87 ARG A N 1
ATOM 698 C CA . ARG A 1 87 ? -1.665 24.906 -10.109 1 88.25 87 ARG A CA 1
ATOM 699 C C . ARG A 1 87 ? -2.633 24.375 -9.055 1 88.25 87 ARG A C 1
ATOM 701 O O . ARG A 1 87 ? -3.377 23.422 -9.32 1 88.25 87 ARG A O 1
ATOM 708 N N . SER A 1 88 ? -2.592 24.984 -7.902 1 90.44 88 SER A N 1
ATOM 709 C CA . SER A 1 88 ? -3.49 24.531 -6.84 1 90.44 88 SER A CA 1
ATOM 710 C C . SER A 1 88 ? -4.648 25.516 -6.652 1 90.44 88 SER A C 1
ATOM 712 O O . SER A 1 88 ? -5.301 25.516 -5.609 1 90.44 88 SER A O 1
ATOM 714 N N . PHE A 1 89 ? -4.941 26.312 -7.555 1 91.81 89 PHE A N 1
ATOM 715 C CA . PHE A 1 89 ? -5.902 27.391 -7.473 1 91.81 89 PHE A CA 1
ATOM 716 C C . PHE A 1 89 ? -7.27 26.875 -7.035 1 91.81 89 PHE A C 1
ATOM 718 O O . PHE A 1 89 ? -7.91 27.469 -6.16 1 91.81 89 PHE A O 1
ATOM 725 N N . LYS A 1 90 ? -7.691 25.781 -7.586 1 92.94 90 LYS A N 1
ATOM 726 C CA . LYS A 1 90 ? -9.047 25.281 -7.395 1 92.94 90 LYS A CA 1
ATOM 727 C C . LYS A 1 90 ? -9.266 24.828 -5.953 1 92.94 90 LYS A C 1
ATOM 729 O O . LYS A 1 90 ? -10.398 24.828 -5.465 1 92.94 90 LYS A O 1
ATOM 734 N N . ILE A 1 91 ? -8.172 24.469 -5.234 1 94.94 91 ILE A N 1
ATOM 735 C CA . ILE A 1 91 ? -8.344 23.906 -3.896 1 94.94 91 ILE A CA 1
ATOM 736 C C . ILE A 1 91 ? -7.68 24.828 -2.869 1 94.94 91 ILE A C 1
ATOM 738 O O . ILE A 1 91 ? -7.809 24.609 -1.662 1 94.94 91 ILE A O 1
ATOM 742 N N . ARG A 1 92 ? -7.059 25.891 -3.215 1 94.12 92 ARG A N 1
ATOM 743 C CA . ARG A 1 92 ? -6.277 26.781 -2.367 1 94.12 92 ARG A CA 1
ATOM 744 C C . ARG A 1 92 ? -7.141 27.391 -1.264 1 94.12 92 ARG A C 1
ATOM 746 O O . ARG A 1 92 ? -6.734 27.422 -0.101 1 94.12 92 ARG A O 1
ATOM 753 N N . PRO A 1 93 ? -8.352 27.812 -1.601 1 95.12 93 PRO A N 1
ATOM 754 C CA . PRO A 1 93 ? -9.164 28.406 -0.541 1 95.12 93 PRO A CA 1
ATOM 755 C C . PRO A 1 93 ? -9.461 27.438 0.602 1 95.12 93 PRO A C 1
ATOM 757 O O . PRO A 1 93 ? -9.469 27.844 1.769 1 95.12 93 PRO A O 1
ATOM 760 N N . LEU A 1 94 ? -9.688 26.234 0.242 1 96.31 94 LEU A N 1
ATOM 761 C CA . LEU A 1 94 ? -9.938 25.25 1.281 1 96.31 94 LEU A CA 1
ATOM 762 C C . LEU A 1 94 ? -8.695 25.016 2.133 1 96.31 94 LEU A C 1
ATOM 764 O O . LEU A 1 94 ? -8.781 24.938 3.359 1 96.31 94 LEU A O 1
ATOM 768 N N . ILE A 1 95 ? -7.57 24.906 1.542 1 96.94 95 ILE A N 1
ATOM 769 C CA . ILE A 1 95 ? -6.305 24.703 2.238 1 96.94 95 ILE A CA 1
ATOM 770 C C . ILE A 1 95 ? -6.066 25.859 3.213 1 96.94 95 ILE A C 1
ATOM 772 O O . ILE A 1 95 ? -5.73 25.641 4.379 1 96.94 95 ILE A O 1
ATOM 776 N N . ASP A 1 96 ? -6.277 27.031 2.734 1 96.12 96 ASP A N 1
ATOM 777 C CA . ASP A 1 96 ? -6.055 28.219 3.555 1 96.12 96 ASP A CA 1
ATOM 778 C C . ASP A 1 96 ? -7.012 28.234 4.746 1 96.12 96 ASP A C 1
ATOM 780 O O . ASP A 1 96 ? -6.602 28.547 5.871 1 96.12 96 ASP A O 1
ATOM 784 N N . MET A 1 97 ? -8.219 27.922 4.469 1 96.19 97 MET A N 1
ATOM 785 C CA . MET A 1 97 ? -9.234 27.938 5.52 1 96.19 97 MET A CA 1
ATOM 786 C C . MET A 1 97 ? -8.906 26.906 6.602 1 96.19 97 MET A C 1
ATOM 788 O O . MET A 1 97 ? -8.977 27.219 7.793 1 96.19 97 MET A O 1
ATOM 792 N N . VAL A 1 98 ? -8.578 25.734 6.215 1 97.19 98 VAL A N 1
ATOM 793 C CA . VAL A 1 98 ? -8.32 24.656 7.164 1 97.19 98 VAL A CA 1
ATOM 794 C C . VAL A 1 98 ? -7.027 24.953 7.93 1 97.19 98 VAL A C 1
ATOM 796 O O . VAL A 1 98 ? -6.949 24.703 9.141 1 97.19 98 VAL A O 1
ATOM 799 N N . ASN A 1 99 ? -6.047 25.5 7.301 1 96.69 99 ASN A N 1
ATOM 800 C CA . ASN A 1 99 ? -4.82 25.906 7.973 1 96.69 99 ASN A CA 1
ATOM 801 C C . ASN A 1 99 ? -5.098 26.922 9.078 1 96.69 99 ASN A C 1
ATOM 803 O O . ASN A 1 99 ? -4.551 26.812 10.172 1 96.69 99 ASN A O 1
ATOM 807 N N . ALA A 1 100 ? -5.91 27.875 8.734 1 95.69 100 ALA A N 1
ATOM 808 C CA . ALA A 1 100 ? -6.273 28.875 9.734 1 95.69 100 ALA A CA 1
ATOM 809 C C . ALA A 1 100 ? -6.973 28.234 10.93 1 95.69 100 ALA A C 1
ATOM 811 O O . ALA A 1 100 ? -6.711 28.609 12.078 1 95.69 100 ALA A O 1
ATOM 812 N N . ASN A 1 101 ? -7.801 27.281 10.625 1 95.25 101 ASN A N 1
ATOM 813 C CA . ASN A 1 101 ? -8.516 26.594 11.695 1 95.25 101 ASN A CA 1
ATOM 814 C C . ASN A 1 101 ? -7.574 25.75 12.547 1 95.25 101 ASN A C 1
ATOM 816 O O . ASN A 1 101 ? -7.746 25.656 13.766 1 95.25 101 ASN A O 1
ATOM 820 N N . PHE A 1 102 ? -6.613 25.094 11.938 1 96.12 102 PHE A N 1
ATOM 821 C CA . PHE A 1 102 ? -5.641 24.266 12.633 1 96.12 102 PHE A CA 1
ATOM 822 C C . PHE A 1 102 ? -4.848 25.094 13.641 1 96.12 102 PHE A C 1
ATOM 824 O O . PHE A 1 102 ? -4.473 24.594 14.703 1 96.12 102 PHE A O 1
ATOM 831 N N . ARG A 1 103 ? -4.703 26.359 13.414 1 92.75 103 ARG A N 1
ATOM 832 C CA . ARG A 1 103 ? -3.861 27.234 14.234 1 92.75 103 ARG A CA 1
ATOM 833 C C . ARG A 1 103 ? -4.648 27.812 15.398 1 92.75 103 ARG A C 1
ATOM 835 O O . ARG A 1 103 ? -4.062 28.297 16.375 1 92.75 103 ARG A O 1
ATOM 842 N N . LYS A 1 104 ? -5.887 27.75 15.289 1 89.06 104 LYS A N 1
ATOM 843 C CA . LYS A 1 104 ? -6.742 28.359 16.312 1 89.06 104 LYS A CA 1
ATOM 844 C C . LYS A 1 104 ? -6.75 27.531 17.594 1 89.06 104 LYS A C 1
ATOM 846 O O . LYS A 1 104 ? -6.902 28.078 18.688 1 89.06 104 LYS A O 1
ATOM 851 N N . TRP A 1 105 ? -6.566 26.344 17.578 1 78.31 105 TRP A N 1
ATOM 852 C CA . TRP A 1 105 ? -7.004 25.469 18.656 1 78.31 105 TRP A CA 1
ATOM 853 C C . TRP A 1 105 ? -5.812 24.984 19.469 1 78.31 105 TRP A C 1
ATOM 855 O O . TRP A 1 105 ? -5.98 24.469 20.578 1 78.31 105 TRP A O 1
ATOM 865 N N . LYS A 1 106 ? -4.66 25.078 18.922 1 71.19 106 LYS A N 1
ATOM 866 C CA . LYS A 1 106 ? -3.555 24.516 19.688 1 71.19 106 LYS A CA 1
ATOM 867 C C . LYS A 1 106 ? -2.344 25.438 19.688 1 71.19 106 LYS A C 1
ATOM 869 O O . LYS A 1 106 ? -2.051 26.078 18.672 1 71.19 106 LYS A O 1
ATOM 874 N N . ILE A 1 107 ? -1.808 25.375 20.891 1 79.44 107 ILE A N 1
ATOM 875 C CA . ILE A 1 107 ? -0.525 26.047 21.047 1 79.44 107 ILE A CA 1
ATOM 876 C C . ILE A 1 107 ? 0.595 25.172 20.484 1 79.44 107 ILE A C 1
ATOM 878 O O . ILE A 1 107 ? 0.598 23.953 20.688 1 79.44 107 ILE A O 1
ATOM 882 N N . LEU A 1 108 ? 1.447 25.812 19.875 1 87.31 108 LEU A N 1
ATOM 883 C CA . LEU A 1 108 ? 2.564 25.094 19.266 1 87.31 108 LEU A CA 1
ATOM 884 C C . LEU A 1 108 ? 3.379 24.359 20.312 1 87.31 108 LEU A C 1
ATOM 886 O O . LEU A 1 108 ? 3.656 24.906 21.391 1 87.31 108 LEU A O 1
ATOM 890 N N . HIS A 1 109 ? 3.691 23.156 20.031 1 91.12 109 HIS A N 1
ATOM 891 C CA . HIS A 1 109 ? 4.621 22.406 20.859 1 91.12 109 HIS A CA 1
ATOM 892 C C . HIS A 1 109 ? 6.02 23.016 20.812 1 91.12 109 HIS A C 1
ATOM 894 O O . HIS A 1 109 ? 6.352 23.734 19.875 1 91.12 109 HIS A O 1
ATOM 900 N N . LYS A 1 110 ? 6.734 22.703 21.828 1 94.44 110 LYS A N 1
ATOM 901 C CA . LYS A 1 110 ? 8.125 23.141 21.844 1 94.44 110 LYS A CA 1
ATOM 902 C C . LYS A 1 110 ? 8.914 22.516 20.703 1 94.44 110 LYS A C 1
ATOM 904 O O . LYS A 1 110 ? 9.656 23.203 20 1 94.44 110 LYS A O 1
ATOM 909 N N . ASN A 1 111 ? 8.734 21.234 20.562 1 97.12 111 ASN A N 1
ATOM 910 C CA . ASN A 1 111 ? 9.438 20.516 19.5 1 97.12 111 ASN A CA 1
ATOM 911 C C . ASN A 1 111 ? 8.555 20.297 18.281 1 97.12 111 ASN A C 1
ATOM 913 O O . ASN A 1 111 ? 7.461 19.734 18.375 1 97.12 111 ASN A O 1
ATOM 917 N N . LEU A 1 112 ? 9.039 20.812 17.172 1 97.38 112 LEU A N 1
ATOM 918 C CA . LEU A 1 112 ? 8.289 20.734 15.914 1 97.38 112 LEU A CA 1
ATOM 919 C C . LEU A 1 112 ? 9.086 20 14.852 1 97.38 112 LEU A C 1
ATOM 921 O O . LEU A 1 112 ? 10.32 19.938 14.914 1 97.38 112 LEU A O 1
ATOM 925 N N . SER A 1 113 ? 8.391 19.422 13.914 1 98.31 113 SER A N 1
ATOM 926 C CA . SER A 1 113 ? 9.047 18.734 12.812 1 98.31 113 SER A CA 1
ATOM 927 C C . SER A 1 113 ? 8.445 19.125 11.469 1 98.31 113 SER A C 1
ATOM 929 O O . SER A 1 113 ? 7.246 19.406 11.375 1 98.31 113 SER A O 1
ATOM 931 N N . VAL A 1 114 ? 9.297 19.234 10.445 1 98.06 114 VAL A N 1
ATOM 932 C CA . VAL A 1 114 ? 8.891 19.5 9.07 1 98.06 114 VAL A CA 1
ATOM 933 C C . VAL A 1 114 ? 9.195 18.281 8.188 1 98.06 114 VAL A C 1
ATOM 935 O O . VAL A 1 114 ? 10.312 17.75 8.219 1 98.06 114 VAL A O 1
ATOM 938 N N . ASP A 1 115 ? 8.234 17.828 7.496 1 97.38 115 ASP A N 1
ATOM 939 C CA . ASP A 1 115 ? 8.398 16.703 6.598 1 97.38 115 ASP A CA 1
ATOM 940 C C . ASP A 1 115 ? 7.285 16.656 5.555 1 97.38 115 ASP A C 1
ATOM 942 O O . ASP A 1 115 ? 6.406 17.516 5.539 1 97.38 115 ASP A O 1
ATOM 946 N N . GLY A 1 116 ? 7.414 15.688 4.648 1 94.94 116 GLY A N 1
ATOM 947 C CA . GLY A 1 116 ? 6.41 15.523 3.607 1 94.94 116 GLY A CA 1
ATOM 948 C C . GLY A 1 116 ? 5.504 14.336 3.836 1 94.94 116 GLY A C 1
ATOM 949 O O . GLY A 1 116 ? 5.918 13.336 4.434 1 94.94 116 GLY A O 1
ATOM 950 N N . MET A 1 117 ? 4.254 14.508 3.432 1 94.88 117 MET A N 1
ATOM 951 C CA . MET A 1 117 ? 3.281 13.422 3.348 1 94.88 117 MET A CA 1
ATOM 952 C C . MET A 1 117 ? 2.803 13.234 1.911 1 94.88 117 MET A C 1
ATOM 954 O O . MET A 1 117 ? 2.652 14.203 1.168 1 94.88 117 MET A O 1
ATOM 958 N N . ILE A 1 118 ? 2.51 12.023 1.535 1 94.31 118 ILE A N 1
ATOM 959 C CA . ILE A 1 118 ? 2.09 11.766 0.162 1 94.31 118 ILE A CA 1
ATOM 960 C C . ILE A 1 118 ? 0.609 11.391 0.136 1 94.31 118 ILE A C 1
ATOM 962 O O . ILE A 1 118 ? 0.153 10.586 0.95 1 94.31 118 ILE A O 1
ATOM 966 N N . ILE A 1 119 ? -0.097 12.07 -0.686 1 95.5 119 ILE A N 1
ATOM 967 C CA . ILE A 1 119 ? -1.474 11.695 -1.001 1 95.5 119 ILE A CA 1
ATOM 968 C C . ILE A 1 119 ? -1.494 10.773 -2.217 1 95.5 119 ILE A C 1
ATOM 970 O O . ILE A 1 119 ? -1.088 11.172 -3.312 1 95.5 119 ILE A O 1
ATOM 974 N N . ARG A 1 120 ? -2.008 9.602 -1.966 1 92.56 120 ARG A N 1
ATOM 975 C CA . ARG A 1 120 ? -2.055 8.648 -3.07 1 92.56 120 ARG A CA 1
ATOM 976 C C . ARG A 1 120 ? -2.918 9.18 -4.211 1 92.56 120 ARG A C 1
ATOM 978 O O . ARG A 1 120 ? -4.055 9.602 -3.994 1 92.56 120 ARG A O 1
ATOM 985 N N . TYR A 1 121 ? -2.41 9.258 -5.434 1 93.56 121 TYR A N 1
ATOM 986 C CA . TYR A 1 121 ? -3.107 9.68 -6.641 1 93.56 121 TYR A CA 1
ATOM 987 C C . TYR A 1 121 ? -2.555 8.969 -7.871 1 93.56 121 TYR A C 1
ATOM 989 O O . TYR A 1 121 ? -1.35 9.008 -8.125 1 93.56 121 TYR A O 1
ATOM 997 N N . TYR A 1 122 ? -3.457 8.344 -8.641 1 89 122 TYR A N 1
ATOM 998 C CA . TYR A 1 122 ? -3.012 7.551 -9.781 1 89 122 TYR A CA 1
ATOM 999 C C . TYR A 1 122 ? -3.471 8.18 -11.094 1 89 122 TYR A C 1
ATOM 1001 O O . TYR A 1 122 ? -3.209 7.637 -12.172 1 89 122 TYR A O 1
ATOM 1009 N N . GLY A 1 123 ? -4.105 9.297 -11.008 1 90.06 123 GLY A N 1
ATOM 1010 C CA . GLY A 1 123 ? -4.555 9.969 -12.219 1 90.06 123 GLY A CA 1
ATOM 1011 C C . GLY A 1 123 ? -3.445 10.711 -12.938 1 90.06 123 GLY A C 1
ATOM 1012 O O . GLY A 1 123 ? -2.264 10.453 -12.695 1 90.06 123 GLY A O 1
ATOM 1013 N N . HIS A 1 124 ? -3.893 11.438 -13.875 1 88.62 124 HIS A N 1
ATOM 1014 C CA . HIS A 1 124 ? -2.951 12.219 -14.664 1 88.62 124 HIS A CA 1
ATOM 1015 C C . HIS A 1 124 ? -3.051 13.703 -14.328 1 88.62 124 HIS A C 1
ATOM 1017 O O . HIS A 1 124 ? -4.039 14.359 -14.664 1 88.62 124 HIS A O 1
ATOM 1023 N N . HIS A 1 125 ? -2.164 14.156 -13.617 1 90.69 125 HIS A N 1
ATOM 1024 C CA . HIS A 1 125 ? -2.088 15.57 -13.258 1 90.69 125 HIS A CA 1
ATOM 1025 C C . HIS A 1 125 ? -0.641 16.016 -13.062 1 90.69 125 HIS A C 1
ATOM 1027 O O . HIS A 1 125 ? 0.182 15.25 -12.547 1 90.69 125 HIS A O 1
ATOM 1033 N N . PRO A 1 126 ? -0.33 17.141 -13.492 1 87.12 126 PRO A N 1
ATOM 1034 C CA . PRO A 1 126 ? 1.059 17.594 -13.445 1 87.12 126 PRO A CA 1
ATOM 1035 C C . PRO A 1 126 ? 1.615 17.656 -12.023 1 87.12 126 PRO A C 1
ATOM 1037 O O . PRO A 1 126 ? 2.834 17.641 -11.836 1 87.12 126 PRO A O 1
ATOM 1040 N N . LEU A 1 127 ? 0.809 17.766 -11.102 1 91.25 127 LEU A N 1
ATOM 1041 C CA . LEU A 1 127 ? 1.267 17.859 -9.719 1 91.25 127 LEU A CA 1
ATOM 1042 C C . LEU A 1 127 ? 1.664 16.5 -9.18 1 91.25 127 LEU A C 1
ATOM 1044 O O . LEU A 1 127 ? 2.252 16.391 -8.102 1 91.25 127 LEU A O 1
ATOM 1048 N N . LYS A 1 128 ? 1.328 15.508 -9.867 1 92.25 128 LYS A N 1
ATOM 1049 C CA . LYS A 1 128 ? 1.645 14.156 -9.422 1 92.25 128 LYS A CA 1
ATOM 1050 C C . LYS A 1 128 ? 3.152 13.93 -9.375 1 92.25 128 LYS A C 1
ATOM 1052 O O . LYS A 1 128 ? 3.871 14.312 -10.305 1 92.25 128 LYS A O 1
ATOM 1057 N N . GLN A 1 129 ? 3.586 13.391 -8.258 1 90.69 129 GLN A N 1
ATOM 1058 C CA . GLN A 1 129 ? 4.996 13.07 -8.07 1 90.69 129 GLN A CA 1
ATOM 1059 C C . GLN A 1 129 ? 5.227 11.562 -8.094 1 90.69 129 GLN A C 1
ATOM 1061 O O . GLN A 1 129 ? 4.316 10.789 -7.801 1 90.69 129 GLN A O 1
ATOM 1066 N N . PHE A 1 130 ? 6.359 11.195 -8.586 1 86.69 130 PHE A N 1
ATOM 1067 C CA . PHE A 1 130 ? 6.828 9.82 -8.516 1 86.69 130 PHE A CA 1
ATOM 1068 C C . PHE A 1 130 ? 8.055 9.703 -7.625 1 86.69 130 PHE A C 1
ATOM 1070 O O . PHE A 1 130 ? 9.102 10.289 -7.922 1 86.69 130 PHE A O 1
ATOM 1077 N N . ILE A 1 131 ? 7.914 8.969 -6.551 1 83.31 131 ILE A N 1
ATOM 1078 C CA . ILE A 1 131 ? 9.016 8.773 -5.617 1 83.31 131 ILE A CA 1
ATOM 1079 C C . ILE A 1 131 ? 9.32 7.281 -5.48 1 83.31 131 ILE A C 1
ATOM 1081 O O . ILE A 1 131 ? 8.609 6.559 -4.777 1 83.31 131 ILE A O 1
ATOM 1085 N N . ARG A 1 132 ? 10.422 6.785 -5.977 1 76.69 132 ARG A N 1
ATOM 1086 C CA . ARG A 1 132 ? 10.773 5.371 -6.09 1 76.69 132 ARG A CA 1
ATOM 1087 C C . ARG A 1 132 ? 11.023 4.754 -4.719 1 76.69 132 ARG A C 1
ATOM 1089 O O . ARG A 1 132 ? 10.656 3.605 -4.473 1 76.69 132 ARG A O 1
ATOM 1096 N N . SER A 1 133 ? 11.625 5.465 -3.859 1 78.06 133 SER A N 1
ATOM 1097 C CA . SER A 1 133 ? 12.133 4.91 -2.609 1 78.06 133 SER A CA 1
ATOM 1098 C C . SER A 1 133 ? 11.039 4.824 -1.553 1 78.06 133 SER A C 1
ATOM 1100 O O . SER A 1 133 ? 11.25 4.258 -0.478 1 78.06 133 SER A O 1
ATOM 1102 N N . LYS A 1 134 ? 9.852 5.367 -1.843 1 78.25 134 LYS A N 1
ATOM 1103 C CA . LYS A 1 134 ? 8.773 5.371 -0.854 1 78.25 134 LYS A CA 1
ATOM 1104 C C . LYS A 1 134 ? 7.727 4.309 -1.178 1 78.25 134 LYS A C 1
ATOM 1106 O O . LYS A 1 134 ? 7.562 3.926 -2.338 1 78.25 134 LYS A O 1
ATOM 1111 N N . PRO A 1 135 ? 7.113 3.783 -0.131 1 77.25 135 PRO A N 1
ATOM 1112 C CA . PRO A 1 135 ? 6.066 2.781 -0.359 1 77.25 135 PRO A CA 1
ATOM 1113 C C . PRO A 1 135 ? 4.957 3.285 -1.279 1 77.25 135 PRO A C 1
ATOM 1115 O O . PRO A 1 135 ? 4.473 2.539 -2.133 1 77.25 135 PRO A O 1
ATOM 1118 N N . ILE A 1 136 ? 4.508 4.492 -1.016 1 83 136 ILE A N 1
ATOM 1119 C CA . ILE A 1 136 ? 3.592 5.148 -1.945 1 83 136 ILE A CA 1
ATOM 1120 C C . ILE A 1 136 ? 4.387 5.926 -2.988 1 83 136 ILE A C 1
ATOM 1122 O O . ILE A 1 136 ? 4.957 6.98 -2.686 1 83 136 ILE A O 1
ATOM 1126 N N . ARG A 1 137 ? 4.336 5.41 -4.172 1 84.75 137 ARG A N 1
ATOM 1127 C CA . ARG A 1 137 ? 5.273 5.926 -5.164 1 84.75 137 ARG A CA 1
ATOM 1128 C C . ARG A 1 137 ? 4.652 7.062 -5.969 1 84.75 137 ARG A C 1
ATOM 1130 O O . ARG A 1 137 ? 5.367 7.895 -6.531 1 84.75 137 ARG A O 1
ATOM 1137 N N . PHE A 1 138 ? 3.305 7.047 -6.082 1 89.75 138 PHE A N 1
ATOM 1138 C CA . PHE A 1 138 ? 2.627 8.047 -6.895 1 89.75 138 PHE A CA 1
ATOM 1139 C C . PHE A 1 138 ? 1.638 8.844 -6.051 1 89.75 138 PHE A C 1
ATOM 1141 O O . PHE A 1 138 ? 0.872 8.273 -5.273 1 89.75 138 PHE A O 1
ATOM 1148 N N . GLY A 1 139 ? 1.761 10.117 -6.199 1 94.75 139 GLY A N 1
ATOM 1149 C CA . GLY A 1 139 ? 0.773 10.93 -5.504 1 94.75 139 GLY A CA 1
ATOM 1150 C C . GLY A 1 139 ? 1.176 12.383 -5.395 1 94.75 139 GLY A C 1
ATOM 1151 O O . GLY A 1 139 ? 2.107 12.828 -6.066 1 94.75 139 GLY A O 1
ATOM 1152 N N . TYR A 1 140 ? 0.299 13.141 -4.699 1 95.88 140 TYR A N 1
ATOM 1153 C CA . TYR A 1 140 ? 0.582 14.531 -4.391 1 95.88 140 TYR A CA 1
ATOM 1154 C C . TYR A 1 140 ? 1.414 14.656 -3.117 1 95.88 140 TYR A C 1
ATOM 1156 O O . TYR A 1 140 ? 1.204 13.906 -2.158 1 95.88 140 TYR A O 1
ATOM 1164 N N . ASN A 1 141 ? 2.344 15.562 -3.146 1 94.81 141 ASN A N 1
ATOM 1165 C CA . ASN A 1 141 ? 3.148 15.797 -1.953 1 94.81 141 ASN A CA 1
ATOM 1166 C C . ASN A 1 141 ? 2.594 16.953 -1.123 1 94.81 141 ASN A C 1
ATOM 1168 O O . ASN A 1 141 ? 2.324 18.031 -1.654 1 94.81 141 ASN A O 1
ATOM 1172 N N . LEU A 1 142 ? 2.41 16.672 0.165 1 96.31 142 LEU A N 1
ATOM 1173 C CA . LEU A 1 142 ? 2.016 17.688 1.137 1 96.31 142 LEU A CA 1
ATOM 1174 C C . LEU A 1 142 ? 3.139 17.953 2.137 1 96.31 142 LEU A C 1
ATOM 1176 O O . LEU A 1 142 ? 3.596 17.031 2.816 1 96.31 142 LEU A O 1
ATOM 1180 N N . TRP A 1 143 ? 3.611 19.188 2.162 1 97.06 143 TRP A N 1
ATOM 1181 C CA . TRP A 1 143 ? 4.523 19.562 3.234 1 97.06 143 TRP A CA 1
ATOM 1182 C C . TRP A 1 143 ? 3.756 19.891 4.512 1 97.06 143 TRP A C 1
ATOM 1184 O O . TRP A 1 143 ? 2.689 20.516 4.461 1 97.06 143 TRP A O 1
ATOM 1194 N N . ALA A 1 144 ? 4.328 19.516 5.645 1 98.12 144 ALA A N 1
ATOM 1195 C CA . ALA A 1 144 ? 3.58 19.734 6.875 1 98.12 144 ALA A CA 1
ATOM 1196 C C . ALA A 1 144 ? 4.516 20.078 8.031 1 98.12 144 ALA A C 1
ATOM 1198 O O . ALA A 1 144 ? 5.68 19.672 8.039 1 98.12 144 ALA A O 1
ATOM 1199 N N . LEU A 1 145 ? 4.062 20.906 8.906 1 98.12 145 LEU A N 1
ATOM 1200 C CA . LEU A 1 145 ? 4.645 21.203 10.211 1 98.12 145 LEU A CA 1
ATOM 1201 C C . LEU A 1 145 ? 3.816 20.578 11.328 1 98.12 145 LEU A C 1
ATOM 1203 O O . LEU A 1 145 ? 2.639 20.906 11.492 1 98.12 145 LEU A O 1
ATOM 1207 N N . SER A 1 146 ? 4.438 19.688 12.078 1 98 146 SER A N 1
ATOM 1208 C CA . SER A 1 146 ? 3.695 18.984 13.125 1 98 146 SER A CA 1
ATOM 1209 C C . SER A 1 146 ? 4.422 19.062 14.461 1 98 146 SER A C 1
ATOM 1211 O O . SER A 1 146 ? 5.633 19.297 14.508 1 98 146 SER A O 1
ATOM 1213 N N . GLY A 1 147 ? 3.652 18.938 15.492 1 96.5 147 GLY A N 1
ATOM 1214 C CA . GLY A 1 147 ? 4.219 18.828 16.828 1 96.5 147 GLY A CA 1
ATOM 1215 C C . GLY A 1 147 ? 4.684 17.422 17.172 1 96.5 147 GLY A C 1
ATOM 1216 O O . GLY A 1 147 ? 4.527 16.5 16.359 1 96.5 147 GLY A O 1
ATOM 1217 N N . GLU A 1 148 ? 5.242 17.281 18.312 1 94.94 148 GLU A N 1
ATOM 1218 C CA . GLU A 1 148 ? 5.816 16.016 18.766 1 94.94 148 GLU A CA 1
ATOM 1219 C C . GLU A 1 148 ? 4.742 14.938 18.891 1 94.94 148 GLU A C 1
ATOM 1221 O O . GLU A 1 148 ? 5.035 13.75 18.75 1 94.94 148 GLU A O 1
ATOM 1226 N N . ASN A 1 149 ? 3.471 15.359 19.078 1 94.12 149 ASN A N 1
ATOM 1227 C CA . ASN A 1 149 ? 2.402 14.375 19.219 1 94.12 149 ASN A CA 1
ATOM 1228 C C . ASN A 1 149 ? 1.712 14.109 17.875 1 94.12 149 ASN A C 1
ATOM 1230 O O . ASN A 1 149 ? 0.719 13.383 17.828 1 94.12 149 ASN A O 1
ATOM 1234 N N . GLY A 1 150 ? 2.109 14.836 16.859 1 97.12 150 GLY A N 1
ATOM 1235 C CA . GLY A 1 150 ? 1.561 14.578 15.539 1 97.12 150 GLY A CA 1
ATOM 1236 C C . GLY A 1 150 ? 0.578 15.641 15.086 1 97.12 150 GLY A C 1
ATOM 1237 O O . GLY A 1 150 ? 0.132 15.625 13.938 1 97.12 150 GLY A O 1
ATOM 1238 N N . TYR A 1 151 ? 0.193 16.562 16 1 97.5 151 TYR A N 1
ATOM 1239 C CA . TYR A 1 151 ? -0.735 17.625 15.609 1 97.5 151 TYR A CA 1
ATOM 1240 C C . TYR A 1 151 ? -0.163 18.453 14.469 1 97.5 151 TYR A C 1
ATOM 1242 O O . TYR A 1 151 ? 0.983 18.906 14.531 1 97.5 151 TYR A O 1
ATOM 1250 N N . CYS A 1 152 ? -0.885 18.641 13.438 1 98.12 152 CYS A N 1
ATOM 1251 C CA . CYS A 1 152 ? -0.452 19.422 12.289 1 98.12 152 CYS A CA 1
ATOM 1252 C C . CYS A 1 152 ? -0.861 20.875 12.438 1 98.12 152 CYS A C 1
ATOM 1254 O O . CYS A 1 152 ? -2.047 21.188 12.57 1 98.12 152 CYS A O 1
ATOM 1256 N N . TYR A 1 153 ? 0.086 21.812 12.375 1 97.31 153 TYR A N 1
ATOM 1257 C CA . TYR A 1 153 ? -0.178 23.234 12.57 1 97.31 153 TYR A CA 1
ATOM 1258 C C . TYR A 1 153 ? -0.288 23.953 11.234 1 97.31 153 TYR A C 1
ATOM 1260 O O . TYR A 1 153 ? -0.951 25 11.133 1 97.31 153 TYR A O 1
ATOM 1268 N N . ASN A 1 154 ? 0.447 23.438 10.328 1 97.12 154 ASN A N 1
ATOM 1269 C CA . ASN A 1 154 ? 0.549 24.047 9.008 1 97.12 154 ASN A CA 1
ATOM 1270 C C . ASN A 1 154 ? 0.872 23.016 7.93 1 97.12 154 ASN A C 1
ATOM 1272 O O . ASN A 1 154 ? 1.573 22.031 8.195 1 97.12 154 ASN A O 1
ATOM 1276 N N . PHE A 1 155 ? 0.234 23.188 6.773 1 97.75 155 PHE A N 1
ATOM 1277 C CA . PHE A 1 155 ? 0.56 22.312 5.664 1 97.75 155 PHE A CA 1
ATOM 1278 C C . PHE A 1 155 ? 0.383 23.016 4.328 1 97.75 155 PHE A C 1
ATOM 1280 O O . PHE A 1 155 ? -0.265 24.062 4.262 1 97.75 155 PHE A O 1
ATOM 1287 N N . SER A 1 156 ? 1.061 22.516 3.285 1 96.25 156 SER A N 1
ATOM 1288 C CA . SER A 1 156 ? 0.986 23.094 1.951 1 96.25 156 SER A CA 1
ATOM 1289 C C . SER A 1 156 ? 1.146 22.031 0.871 1 96.25 156 SER A C 1
ATOM 1291 O O . SER A 1 156 ? 1.856 21.047 1.065 1 96.25 156 SER A O 1
ATOM 1293 N N . LEU A 1 157 ? 0.394 22.234 -0.169 1 96 157 LEU A N 1
ATOM 1294 C CA . LEU A 1 157 ? 0.494 21.359 -1.326 1 96 157 LEU A CA 1
ATOM 1295 C C . LEU A 1 157 ? 1.674 21.75 -2.209 1 96 157 LEU A C 1
ATOM 1297 O O . LEU A 1 157 ? 1.823 22.922 -2.568 1 96 157 LEU A O 1
ATOM 1301 N N . TYR A 1 158 ? 2.496 20.812 -2.531 1 93.19 158 TYR A N 1
ATOM 1302 C CA . TYR A 1 158 ? 3.629 21.062 -3.414 1 93.19 158 TYR A CA 1
ATOM 1303 C C . TYR A 1 158 ? 3.174 21.203 -4.863 1 93.19 158 TYR A C 1
ATOM 1305 O O . TYR A 1 158 ? 2.527 20.297 -5.398 1 93.19 158 TYR A O 1
ATOM 1313 N N . CYS A 1 159 ? 3.479 22.281 -5.449 1 88.5 159 CYS A N 1
ATOM 1314 C CA . CYS A 1 159 ? 3.01 22.531 -6.805 1 88.5 159 CYS A CA 1
ATOM 1315 C C . CYS A 1 159 ? 4.18 22.609 -7.781 1 88.5 159 CYS A C 1
ATOM 1317 O O . CYS A 1 159 ? 4.055 23.203 -8.859 1 88.5 159 CYS A O 1
ATOM 1319 N N . GLY A 1 160 ? 5.191 22 -7.555 1 78.69 160 GLY A N 1
ATOM 1320 C CA . GLY A 1 160 ? 6.332 22.031 -8.453 1 78.69 160 GLY A CA 1
ATOM 1321 C C . GLY A 1 160 ? 7.199 23.266 -8.297 1 78.69 160 GLY A C 1
ATOM 1322 O O . GLY A 1 160 ? 6.996 24.047 -7.379 1 78.69 160 GLY A O 1
ATOM 1323 N N . LYS A 1 161 ? 8.25 23.344 -9.148 1 67.25 161 LYS A N 1
ATOM 1324 C CA . LYS A 1 161 ? 9.203 24.438 -9.094 1 67.25 161 LYS A CA 1
ATOM 1325 C C . LYS A 1 161 ? 8.539 25.766 -9.445 1 67.25 161 LYS A C 1
ATOM 1327 O O . LYS A 1 161 ? 7.832 25.875 -10.445 1 67.25 161 LYS A O 1
ATOM 1332 N N . GLU A 1 162 ? 7.723 26.281 -8.547 1 57.22 162 GLU A N 1
ATOM 1333 C CA . GLU A 1 162 ? 7.062 27.578 -8.773 1 57.22 162 GLU A CA 1
ATOM 1334 C C . GLU A 1 162 ? 7.965 28.531 -9.547 1 57.22 162 GLU A C 1
ATOM 1336 O O . GLU A 1 162 ? 9.188 28.516 -9.375 1 57.22 162 GLU A O 1
ATOM 1341 N N . SER A 1 163 ? 7.359 28.875 -10.742 1 45.81 163 SER A N 1
ATOM 1342 C CA . SER A 1 163 ? 7.969 29.891 -11.594 1 45.81 163 SER A CA 1
ATOM 1343 C C . SER A 1 163 ? 8.336 31.141 -10.789 1 45.81 163 SER A C 1
ATOM 1345 O O . SER A 1 163 ? 9.039 32.031 -11.289 1 45.81 163 SER A O 1
ATOM 1347 N N . GLU A 1 164 ? 7.297 31.531 -9.945 1 45.03 164 GLU A N 1
ATOM 1348 C CA . GLU A 1 164 ? 7.555 32.906 -9.484 1 45.03 164 GLU A CA 1
ATOM 1349 C C . GLU A 1 164 ? 8.969 33.031 -8.93 1 45.03 164 GLU A C 1
ATOM 1351 O O . GLU A 1 164 ? 9.578 32.031 -8.516 1 45.03 164 GLU A O 1
ATOM 1356 N N . ASN A 1 165 ? 9.328 34.312 -8.891 1 43.44 165 ASN A N 1
ATOM 1357 C CA . ASN A 1 165 ? 10.516 35.094 -8.547 1 43.44 165 ASN A CA 1
ATOM 1358 C C . ASN A 1 165 ? 11.07 34.688 -7.184 1 43.44 165 ASN A C 1
ATOM 1360 O O . ASN A 1 165 ? 11.844 35.438 -6.582 1 43.44 165 ASN A O 1
ATOM 1364 N N . ILE A 1 166 ? 10.242 34.156 -6.344 1 45.56 166 ILE A N 1
ATOM 1365 C CA . ILE A 1 166 ? 11.055 34.094 -5.133 1 45.56 166 ILE A CA 1
ATOM 1366 C C . ILE A 1 166 ? 12.312 33.281 -5.387 1 45.56 166 ILE A C 1
ATOM 1368 O O . ILE A 1 166 ? 12.227 32.062 -5.566 1 45.56 166 ILE A O 1
ATOM 1372 N N . LYS A 1 167 ? 13.266 33.688 -6.039 1 50.5 167 LYS A N 1
ATOM 1373 C CA . LYS A 1 167 ? 14.586 33.438 -6.621 1 50.5 167 LYS A CA 1
ATOM 1374 C C . LYS A 1 167 ? 15.305 32.281 -5.934 1 50.5 167 LYS A C 1
ATOM 1376 O O . LYS A 1 167 ? 15.477 31.219 -6.523 1 50.5 167 LYS A O 1
ATOM 1381 N N . ASN A 1 168 ? 16.297 32.469 -5.359 1 66.62 168 ASN A N 1
ATOM 1382 C CA . ASN A 1 168 ? 17.641 31.938 -5.273 1 66.62 168 ASN A CA 1
ATOM 1383 C C . ASN A 1 168 ? 17.75 30.891 -4.176 1 66.62 168 ASN A C 1
ATOM 1385 O O . ASN A 1 168 ? 18.828 30.344 -3.934 1 66.62 168 ASN A O 1
ATOM 1389 N N . ALA A 1 169 ? 16.438 30.625 -3.48 1 82.38 169 ALA A N 1
ATOM 1390 C CA . ALA A 1 169 ? 16.734 29.688 -2.406 1 82.38 169 ALA A CA 1
ATOM 1391 C C . ALA A 1 169 ? 16.328 28.266 -2.799 1 82.38 169 ALA A C 1
ATOM 1393 O O . ALA A 1 169 ? 15.336 28.062 -3.504 1 82.38 169 ALA A O 1
ATOM 1394 N N . PRO A 1 170 ? 17.062 27.328 -2.393 1 88.88 170 PRO A N 1
ATOM 1395 C CA . PRO A 1 170 ? 16.734 25.922 -2.648 1 88.88 170 PRO A CA 1
ATOM 1396 C C . PRO A 1 170 ? 15.367 25.531 -2.107 1 88.88 170 PRO A C 1
ATOM 1398 O O . PRO A 1 170 ? 14.875 26.156 -1.164 1 88.88 170 PRO A O 1
ATOM 1401 N N . LEU A 1 171 ? 14.672 24.578 -2.701 1 89.94 171 LEU A N 1
ATOM 1402 C CA . LEU A 1 171 ? 13.32 24.125 -2.365 1 89.94 171 LEU A CA 1
ATOM 1403 C C . LEU A 1 171 ? 13.203 23.828 -0.874 1 89.94 171 LEU A C 1
ATOM 1405 O O . LEU A 1 171 ? 12.258 24.266 -0.221 1 89.94 171 LEU A O 1
ATOM 1409 N N . GLY A 1 172 ? 14.164 23.094 -0.352 1 91.75 172 GLY A N 1
ATOM 1410 C CA . GLY A 1 172 ? 14.125 22.766 1.064 1 91.75 172 GLY A CA 1
ATOM 1411 C C . GLY A 1 172 ? 14.039 23.984 1.959 1 91.75 172 GLY A C 1
ATOM 1412 O O . GLY A 1 172 ? 13.25 24.016 2.906 1 91.75 172 GLY A O 1
ATOM 1413 N N . THR A 1 173 ? 14.828 24.969 1.677 1 93.56 173 THR A N 1
ATOM 1414 C CA . THR A 1 173 ? 14.844 26.203 2.445 1 93.56 173 THR A CA 1
ATOM 1415 C C . THR A 1 173 ? 13.508 26.938 2.324 1 93.56 173 THR A C 1
ATOM 1417 O O . THR A 1 173 ? 12.977 27.438 3.316 1 93.56 173 THR A O 1
ATOM 1420 N N . ARG A 1 174 ? 12.953 26.938 1.207 1 92.81 174 ARG A N 1
ATOM 1421 C CA . ARG A 1 174 ? 11.672 27.594 0.984 1 92.81 174 ARG A CA 1
ATOM 1422 C C . ARG A 1 174 ? 10.555 26.938 1.778 1 92.81 174 ARG A C 1
ATOM 1424 O O . ARG A 1 174 ? 9.734 27.609 2.389 1 92.81 174 ARG A O 1
ATOM 1431 N N . VAL A 1 175 ? 10.562 25.656 1.738 1 95.06 175 VAL A N 1
ATOM 1432 C CA . VAL A 1 175 ? 9.523 24.891 2.434 1 95.06 175 VAL A CA 1
ATOM 1433 C C . VAL A 1 175 ? 9.617 25.156 3.936 1 95.06 175 VAL A C 1
ATOM 1435 O O . VAL A 1 175 ? 8.609 25.453 4.582 1 95.06 175 VAL A O 1
ATOM 1438 N N . VAL A 1 176 ? 10.797 25.047 4.48 1 96.25 176 VAL A N 1
ATOM 1439 C CA . VAL A 1 176 ? 10.977 25.25 5.914 1 96.25 176 VAL A CA 1
ATOM 1440 C C . VAL A 1 176 ? 10.539 26.656 6.301 1 96.25 176 VAL A C 1
ATOM 1442 O O . VAL A 1 176 ? 9.836 26.844 7.293 1 96.25 176 VAL A O 1
ATOM 1445 N N . ASN A 1 177 ? 10.938 27.625 5.508 1 93.5 177 ASN A N 1
ATOM 1446 C CA . ASN A 1 177 ? 10.547 29 5.781 1 93.5 177 ASN A CA 1
ATOM 1447 C C . ASN A 1 177 ? 9.031 29.172 5.738 1 93.5 177 ASN A C 1
ATOM 1449 O O . ASN A 1 177 ? 8.461 29.844 6.594 1 93.5 177 ASN A O 1
ATOM 1453 N N . GLN A 1 178 ? 8.445 28.562 4.781 1 93.56 178 GLN A N 1
ATOM 1454 C CA . GLN A 1 178 ? 6.996 28.641 4.648 1 93.56 178 GLN A CA 1
ATOM 1455 C C . GLN A 1 178 ? 6.293 28 5.84 1 93.56 178 GLN A C 1
ATOM 1457 O O . GLN A 1 178 ? 5.34 28.562 6.383 1 93.56 178 GLN A O 1
ATOM 1462 N N . MET A 1 179 ? 6.758 26.891 6.234 1 95.88 179 MET A N 1
ATOM 1463 C CA . MET A 1 179 ? 6.156 26.172 7.348 1 95.88 179 MET A CA 1
ATOM 1464 C C . MET A 1 179 ? 6.312 26.938 8.648 1 95.88 179 MET A C 1
ATOM 1466 O O . MET A 1 179 ? 5.402 26.953 9.484 1 95.88 179 MET A O 1
ATOM 1470 N N . LEU A 1 180 ? 7.398 27.641 8.797 1 95.19 180 LEU A N 1
ATOM 1471 C CA . LEU A 1 180 ? 7.711 28.312 10.055 1 95.19 180 LEU A CA 1
ATOM 1472 C C . LEU A 1 180 ? 7.152 29.734 10.062 1 95.19 180 LEU A C 1
ATOM 1474 O O . LEU A 1 180 ? 7.312 30.453 11.047 1 95.19 180 LEU A O 1
ATOM 1478 N N . SER A 1 181 ? 6.488 30.094 9.039 1 92.81 181 SER A N 1
ATOM 1479 C CA . SER A 1 181 ? 5.941 31.453 8.945 1 92.81 181 SER A CA 1
ATOM 1480 C C . SER A 1 181 ? 4.887 31.688 10.016 1 92.81 181 SER A C 1
ATOM 1482 O O . SER A 1 181 ? 4.59 32.844 10.352 1 92.81 181 SER A O 1
ATOM 1484 N N . ILE A 1 182 ? 4.387 30.641 10.562 1 92.62 182 ILE A N 1
ATOM 1485 C CA . ILE A 1 182 ? 3.295 30.781 11.531 1 92.62 182 ILE A CA 1
ATOM 1486 C C . ILE A 1 182 ? 3.863 30.859 12.945 1 92.62 182 ILE A C 1
ATOM 1488 O O . ILE A 1 182 ? 3.119 31.062 13.906 1 92.62 182 ILE A O 1
ATOM 1492 N N . VAL A 1 183 ? 5.168 30.688 13.031 1 90.38 183 VAL A N 1
ATOM 1493 C CA . VAL A 1 183 ? 5.805 30.703 14.344 1 90.38 183 VAL A CA 1
ATOM 1494 C C . VAL A 1 183 ? 6.059 32.156 14.773 1 90.38 183 VAL A C 1
ATOM 1496 O O . VAL A 1 183 ? 6.832 32.875 14.141 1 90.38 183 VAL A O 1
ATOM 1499 N N . ASP A 1 184 ? 5.457 32.562 15.867 1 86.19 184 ASP A N 1
ATOM 1500 C CA . ASP A 1 184 ? 5.574 33.938 16.344 1 86.19 184 ASP A CA 1
ATOM 1501 C C . ASP A 1 184 ? 6.848 34.125 17.172 1 86.19 184 ASP A C 1
ATOM 1503 O O . ASP A 1 184 ? 7.582 35.094 16.969 1 86.19 184 ASP A O 1
ATOM 1507 N N . ASP A 1 185 ? 7.113 33.156 18.125 1 88.19 185 ASP A N 1
ATOM 1508 C CA . ASP A 1 185 ? 8.305 33.219 18.969 1 88.19 185 ASP A CA 1
ATOM 1509 C C . ASP A 1 185 ? 9.312 32.156 18.562 1 88.19 185 ASP A C 1
ATOM 1511 O O . ASP A 1 185 ? 9.289 31.031 19.109 1 88.19 185 ASP A O 1
ATOM 1515 N N . PRO A 1 186 ? 10.211 32.5 17.766 1 86.12 186 PRO A N 1
ATOM 1516 C CA . PRO A 1 186 ? 11.164 31.5 17.266 1 86.12 186 PRO A CA 1
ATOM 1517 C C . PRO A 1 186 ? 12 30.875 18.359 1 86.12 186 PRO A C 1
ATOM 1519 O O . PRO A 1 186 ? 12.359 29.688 18.266 1 86.12 186 PRO A O 1
ATOM 1522 N N . SER A 1 187 ? 12.266 31.547 19.391 1 87.12 187 SER A N 1
ATOM 1523 C CA . SER A 1 187 ? 13.172 31.078 20.438 1 87.12 187 SER A CA 1
ATOM 1524 C C . SER A 1 187 ? 12.5 30.016 21.312 1 87.12 187 SER A C 1
ATOM 1526 O O . SER A 1 187 ? 13.18 29.281 22.031 1 87.12 187 SER A O 1
ATOM 1528 N N . SER A 1 188 ? 11.219 29.938 21.141 1 90.88 188 SER A N 1
ATOM 1529 C CA . SER A 1 188 ? 10.492 29.031 22.031 1 90.88 188 SER A CA 1
ATOM 1530 C C . SER A 1 188 ? 10.344 27.641 21.391 1 90.88 188 SER A C 1
ATOM 1532 O O . SER A 1 188 ? 9.789 26.734 22.016 1 90.88 188 SER A O 1
ATOM 1534 N N . HIS A 1 189 ? 10.883 27.484 20.266 1 94.06 189 HIS A N 1
ATOM 1535 C CA . HIS A 1 189 ? 10.641 26.234 19.562 1 94.06 189 HIS A CA 1
ATOM 1536 C C . HIS A 1 189 ? 11.945 25.656 19.016 1 94.06 189 HIS A C 1
ATOM 1538 O O . HIS A 1 189 ? 12.914 26.391 18.812 1 94.06 189 HIS A O 1
ATOM 1544 N N . VAL A 1 190 ? 11.992 24.391 18.906 1 97.44 190 VAL A N 1
ATOM 1545 C CA . VAL A 1 190 ? 13.062 23.641 18.234 1 97.44 190 VAL A CA 1
ATOM 1546 C C . VAL A 1 190 ? 12.5 22.906 17.031 1 97.44 190 VAL A C 1
ATOM 1548 O O . VAL A 1 190 ? 11.484 22.219 17.125 1 97.44 190 VAL A O 1
ATOM 1551 N N . ILE A 1 191 ? 13.18 23.078 15.93 1 97.88 191 ILE A N 1
ATOM 1552 C CA . ILE A 1 191 ? 12.656 22.516 14.688 1 97.88 191 ILE A CA 1
ATOM 1553 C C . ILE A 1 191 ? 13.547 21.359 14.227 1 97.88 191 ILE A C 1
ATOM 1555 O O . ILE A 1 191 ? 14.773 21.469 14.242 1 97.88 191 ILE A O 1
ATOM 1559 N N . TYR A 1 192 ? 12.883 20.281 13.812 1 98.56 192 TYR A N 1
ATOM 1560 C CA . TYR A 1 192 ? 13.578 19.125 13.289 1 98.56 192 TYR A CA 1
ATOM 1561 C C . TYR A 1 192 ? 13.156 18.828 11.859 1 98.56 192 TYR A C 1
ATOM 1563 O O . TYR A 1 192 ? 11.984 18.938 11.516 1 98.56 192 TYR A O 1
ATOM 1571 N N . PHE A 1 193 ? 14.086 18.453 10.953 1 97.56 193 PHE A N 1
ATOM 1572 C CA . PHE A 1 193 ? 13.766 18.062 9.578 1 97.56 193 PHE A CA 1
ATOM 1573 C C . PHE A 1 193 ? 14.812 17.109 9.023 1 97.56 193 PHE A C 1
ATOM 1575 O O . PHE A 1 193 ? 15.836 16.859 9.664 1 97.56 193 PHE A O 1
ATOM 1582 N N . ASP A 1 194 ? 14.523 16.484 7.895 1 95.44 194 ASP A N 1
ATOM 1583 C CA . ASP A 1 194 ? 15.383 15.422 7.379 1 95.44 194 ASP A CA 1
ATOM 1584 C C . ASP A 1 194 ? 16.391 15.984 6.379 1 95.44 194 ASP A C 1
ATOM 1586 O O . ASP A 1 194 ? 16.516 17.203 6.223 1 95.44 194 ASP A O 1
ATOM 1590 N N . ASN A 1 195 ? 17.141 15.094 5.742 1 94.75 195 ASN A N 1
ATOM 1591 C CA . ASN A 1 195 ? 18.281 15.477 4.914 1 94.75 195 ASN A CA 1
ATOM 1592 C C . ASN A 1 195 ? 17.828 16.109 3.598 1 94.75 195 ASN A C 1
ATOM 1594 O O . ASN A 1 195 ? 18.641 16.719 2.887 1 94.75 195 ASN A O 1
ATOM 1598 N N . PHE A 1 196 ? 16.578 16.016 3.344 1 93.06 196 PHE A N 1
ATOM 1599 C CA . PHE A 1 196 ? 16.031 16.703 2.178 1 93.06 196 PHE A CA 1
ATOM 1600 C C . PHE A 1 196 ? 16.078 18.219 2.367 1 93.06 196 PHE A C 1
ATOM 1602 O O . PHE A 1 196 ? 16.328 18.953 1.416 1 93.06 196 PHE A O 1
ATOM 1609 N N . PHE A 1 197 ? 15.922 18.594 3.535 1 96 197 PHE A N 1
ATOM 1610 C CA . PHE A 1 197 ? 15.789 20.016 3.834 1 96 197 PHE A CA 1
ATOM 1611 C C . PHE A 1 197 ? 17.109 20.578 4.336 1 96 197 PHE A C 1
ATOM 1613 O O . PHE A 1 197 ? 17.438 21.734 4.047 1 96 197 PHE A O 1
ATOM 1620 N N . THR A 1 198 ? 17.875 19.844 4.988 1 96.69 198 THR A N 1
ATOM 1621 C CA . THR A 1 198 ? 18.969 20.344 5.809 1 96.69 198 THR A CA 1
ATOM 1622 C C . THR A 1 198 ? 20.141 20.781 4.934 1 96.69 198 THR A C 1
ATOM 1624 O O . THR A 1 198 ? 20.562 20.047 4.035 1 96.69 198 THR A O 1
ATOM 1627 N N . SER A 1 199 ? 20.594 21.938 5.168 1 95.75 199 SER A N 1
ATOM 1628 C CA . SER A 1 199 ? 21.844 22.484 4.613 1 95.75 199 SER A CA 1
ATOM 1629 C C . SER A 1 199 ? 22.531 23.406 5.605 1 95.75 199 SER A C 1
ATOM 1631 O O . SER A 1 199 ? 21.891 23.953 6.5 1 95.75 199 SER A O 1
ATOM 1633 N N . PHE A 1 200 ? 23.844 23.484 5.387 1 95.31 200 PHE A N 1
ATOM 1634 C CA . PHE A 1 200 ? 24.609 24.406 6.219 1 95.31 200 PHE A CA 1
ATOM 1635 C C . PHE A 1 200 ? 24.016 25.812 6.148 1 95.31 200 PHE A C 1
ATOM 1637 O O . PHE A 1 200 ? 23.844 26.469 7.176 1 95.31 200 PHE A O 1
ATOM 1644 N N . ALA A 1 201 ? 23.688 26.219 5.004 1 94.31 201 ALA A N 1
ATOM 1645 C CA . ALA A 1 201 ? 23.156 27.562 4.77 1 94.31 201 ALA A CA 1
ATOM 1646 C C . ALA A 1 201 ? 21.812 27.75 5.469 1 94.31 201 ALA A C 1
ATOM 1648 O O . ALA A 1 201 ? 21.547 28.812 6.043 1 94.31 201 ALA A O 1
ATOM 1649 N N . LEU A 1 202 ? 20.984 26.797 5.418 1 96.19 202 LEU A N 1
ATOM 1650 C CA . LEU A 1 202 ? 19.688 26.875 6.066 1 96.19 202 LEU A CA 1
ATOM 1651 C C . LEU A 1 202 ? 19.828 27.016 7.578 1 96.19 202 LEU A C 1
ATOM 1653 O O . LEU A 1 202 ? 19.172 27.844 8.203 1 96.19 202 LEU A O 1
ATOM 1657 N N . LEU A 1 203 ? 20.688 26.203 8.188 1 97 203 LEU A N 1
ATOM 1658 C CA . LEU A 1 203 ? 20.891 26.25 9.633 1 97 203 LEU A CA 1
ATOM 1659 C C . LEU A 1 203 ? 21.438 27.609 10.062 1 97 203 LEU A C 1
ATOM 1661 O O . LEU A 1 203 ? 21.047 28.141 11.109 1 97 203 LEU A O 1
ATOM 1665 N N . ASP A 1 204 ? 22.297 28.094 9.25 1 95.94 204 ASP A N 1
ATOM 1666 C CA . ASP A 1 204 ? 22.859 29.406 9.516 1 95.94 204 ASP A CA 1
ATOM 1667 C C . ASP A 1 204 ? 21.766 30.484 9.461 1 95.94 204 ASP A C 1
ATOM 1669 O O . ASP A 1 204 ? 21.688 31.344 10.344 1 95.94 204 ASP A O 1
ATOM 1673 N N . LYS A 1 205 ? 20.984 30.391 8.484 1 94.56 205 LYS A N 1
ATOM 1674 C CA . LYS A 1 205 ? 19.891 31.344 8.32 1 94.56 205 LYS A CA 1
ATOM 1675 C C . LYS A 1 205 ? 18.906 31.266 9.492 1 94.56 205 LYS A C 1
ATOM 1677 O O . LYS A 1 205 ? 18.469 32.281 10.016 1 94.56 205 LYS A O 1
ATOM 1682 N N . LEU A 1 206 ? 18.578 30.109 9.859 1 95.81 206 LEU A N 1
ATOM 1683 C CA . LEU A 1 206 ? 17.656 29.906 10.977 1 95.81 206 LEU A CA 1
ATOM 1684 C C . LEU A 1 206 ? 18.25 30.438 12.273 1 95.81 206 LEU A C 1
ATOM 1686 O O . LEU A 1 206 ? 17.531 31.016 13.094 1 95.81 206 LEU A O 1
ATOM 1690 N N . ARG A 1 207 ? 19.469 30.203 12.469 1 95.31 207 ARG A N 1
ATOM 1691 C CA . ARG A 1 207 ? 20.156 30.75 13.633 1 95.31 207 ARG A CA 1
ATOM 1692 C C . ARG A 1 207 ? 20.031 32.281 13.664 1 95.31 207 ARG A C 1
ATOM 1694 O O . ARG A 1 207 ? 19.766 32.844 14.719 1 95.31 207 ARG A O 1
ATOM 1701 N N . GLY A 1 208 ? 20.25 32.844 12.547 1 93.38 208 GLY A N 1
ATOM 1702 C CA . GLY A 1 208 ? 20.109 34.281 12.438 1 93.38 208 GLY A CA 1
ATOM 1703 C C . GLY A 1 208 ? 18.734 34.781 12.836 1 93.38 208 GLY A C 1
ATOM 1704 O O . GLY A 1 208 ? 18.594 35.875 13.359 1 93.38 208 GLY A O 1
ATOM 1705 N N . LYS A 1 209 ? 17.781 33.969 12.656 1 92.44 209 LYS A N 1
ATOM 1706 C CA . LYS A 1 209 ? 16.406 34.312 12.992 1 92.44 209 LYS A CA 1
ATOM 1707 C C . LYS A 1 209 ? 16.062 33.875 14.422 1 92.44 209 LYS A C 1
ATOM 1709 O O . LYS A 1 209 ? 14.922 34.031 14.867 1 92.44 209 LYS A O 1
ATOM 1714 N N . GLY A 1 210 ? 17.031 33.219 15.078 1 93.12 210 GLY A N 1
ATOM 1715 C CA . GLY A 1 210 ? 16.828 32.781 16.438 1 93.12 210 GLY A CA 1
ATOM 1716 C C . GLY A 1 210 ? 16.094 31.469 16.547 1 93.12 210 GLY A C 1
ATOM 1717 O O . GLY A 1 210 ? 15.523 31.141 17.594 1 93.12 210 GLY A O 1
ATOM 1718 N N . ILE A 1 211 ? 16.031 30.766 15.516 1 95.19 211 ILE A N 1
ATOM 1719 C CA . ILE A 1 211 ? 15.32 29.5 15.492 1 95.19 211 ILE A CA 1
ATOM 1720 C C . ILE A 1 211 ? 16.312 28.344 15.695 1 95.19 211 ILE A C 1
ATOM 1722 O O . ILE A 1 211 ? 17.281 28.219 14.945 1 95.19 211 ILE A O 1
ATOM 1726 N N . ARG A 1 212 ? 16.109 27.578 16.703 1 97.38 212 ARG A N 1
ATOM 1727 C CA . ARG A 1 212 ? 16.906 26.375 16.953 1 97.38 212 ARG A CA 1
ATOM 1728 C C . ARG A 1 212 ? 16.469 25.234 16.047 1 97.38 212 ARG A C 1
ATOM 1730 O O . ARG A 1 212 ? 15.273 24.938 15.93 1 97.38 212 ARG A O 1
ATOM 1737 N N . ALA A 1 213 ? 17.453 24.609 15.391 1 98.06 213 ALA A N 1
ATOM 1738 C CA . ALA A 1 213 ? 17.078 23.578 14.43 1 98.06 213 ALA A CA 1
ATOM 1739 C C . ALA A 1 213 ? 18.141 22.469 14.367 1 98.06 213 ALA A C 1
ATOM 1741 O O . ALA A 1 213 ? 19.328 22.734 14.578 1 98.06 213 ALA A O 1
ATOM 1742 N N . THR A 1 214 ? 17.688 21.25 14.172 1 98.31 214 THR A N 1
ATOM 1743 C CA . THR A 1 214 ? 18.531 20.078 13.984 1 98.31 214 THR A CA 1
ATOM 1744 C C . THR A 1 214 ? 18.016 19.219 12.836 1 98.31 214 THR A C 1
ATOM 1746 O O . THR A 1 214 ? 16.797 19.047 12.672 1 98.31 214 THR A O 1
ATOM 1749 N N . GLY A 1 215 ? 18.922 18.688 11.984 1 98 215 GLY A N 1
ATOM 1750 C CA . GLY A 1 215 ? 18.516 17.797 10.898 1 98 215 GLY A CA 1
ATOM 1751 C C . GLY A 1 215 ? 19.641 16.875 10.445 1 98 215 GLY A C 1
ATOM 1752 O O . GLY A 1 215 ? 20.812 17.141 10.688 1 98 215 GLY A O 1
ATOM 1753 N N . THR A 1 216 ? 19.266 15.766 9.891 1 97.38 216 THR A N 1
ATOM 1754 C CA . THR A 1 216 ? 20.266 14.953 9.211 1 97.38 216 THR A CA 1
ATOM 1755 C C . THR A 1 216 ? 20.797 15.664 7.965 1 97.38 216 THR A C 1
ATOM 1757 O O . THR A 1 216 ? 20.062 16.406 7.316 1 97.38 216 THR A O 1
ATOM 1760 N N . ILE A 1 217 ? 22.047 15.453 7.641 1 96.06 217 ILE A N 1
ATOM 1761 C CA . ILE A 1 217 ? 22.641 16.234 6.562 1 96.06 217 ILE A CA 1
ATOM 1762 C C . ILE A 1 217 ? 23.438 15.32 5.641 1 96.06 217 ILE A C 1
ATOM 1764 O O . ILE A 1 217 ? 24.125 14.414 6.109 1 96.06 217 ILE A O 1
ATOM 1768 N N . ARG A 1 218 ? 23.328 15.555 4.391 1 93.38 218 ARG A N 1
ATOM 1769 C CA . ARG A 1 218 ? 24.125 14.852 3.395 1 93.38 218 ARG A CA 1
ATOM 1770 C C . ARG A 1 218 ? 25.531 15.43 3.32 1 93.38 218 ARG A C 1
ATOM 1772 O O . ARG A 1 218 ? 25.75 16.609 3.627 1 93.38 218 ARG A O 1
ATOM 1779 N N . GLU A 1 219 ? 26.391 14.68 2.803 1 90.06 219 GLU A N 1
ATOM 1780 C CA . GLU A 1 219 ? 27.797 15.062 2.76 1 90.06 219 GLU A CA 1
ATOM 1781 C C . GLU A 1 219 ? 28.016 16.281 1.864 1 90.06 219 GLU A C 1
ATOM 1783 O O . GLU A 1 219 ? 28.828 17.141 2.176 1 90.06 219 GLU A O 1
ATOM 1788 N N . ASN A 1 220 ? 27.297 16.359 0.857 1 89.75 220 ASN A N 1
ATOM 1789 C CA . ASN A 1 220 ? 27.484 17.438 -0.122 1 89.75 220 ASN A CA 1
ATOM 1790 C C . ASN A 1 220 ? 26.859 18.75 0.35 1 89.75 220 ASN A C 1
ATOM 1792 O O . ASN A 1 220 ? 27 19.766 -0.317 1 89.75 220 ASN A O 1
ATOM 1796 N N . ARG A 1 221 ? 26.234 18.797 1.501 1 91.94 221 ARG A N 1
ATOM 1797 C CA . ARG A 1 221 ? 25.547 20 1.972 1 91.94 221 ARG A CA 1
ATOM 1798 C C . ARG A 1 221 ? 26.156 20.484 3.281 1 91.94 221 ARG A C 1
ATOM 1800 O O . ARG A 1 221 ? 25.531 21.297 3.988 1 91.94 221 ARG A O 1
ATOM 1807 N N . MET A 1 222 ? 27.312 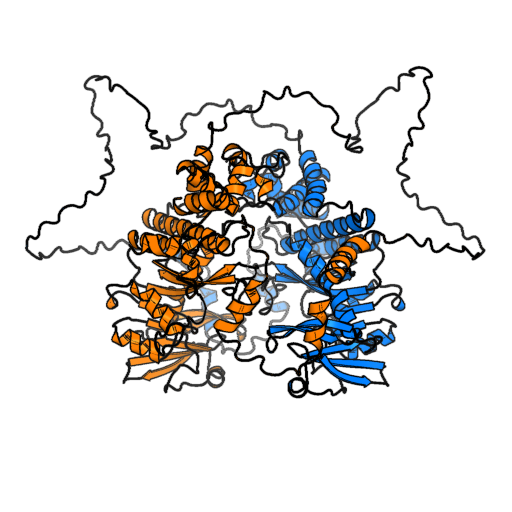20.047 3.602 1 90.81 222 MET A N 1
ATOM 1808 C CA . MET A 1 222 ? 27.953 20.359 4.871 1 90.81 222 MET A CA 1
ATOM 1809 C C . MET A 1 222 ? 28.781 21.641 4.75 1 90.81 222 MET A C 1
ATOM 1811 O O . MET A 1 222 ? 29.438 22.047 5.707 1 90.81 222 MET A O 1
ATOM 1815 N N . GLY A 1 223 ? 28.703 22.203 3.578 1 82.19 223 GLY A N 1
ATOM 1816 C CA . GLY A 1 223 ? 29.531 23.391 3.389 1 82.19 223 GLY A CA 1
ATOM 1817 C C . GLY A 1 223 ? 31.016 23.109 3.412 1 82.19 223 GLY A C 1
ATOM 1818 O O . GLY A 1 223 ? 31.484 22.234 2.691 1 82.19 223 GLY A O 1
ATOM 1819 N N . LYS A 1 224 ? 31.703 23.859 4.277 1 80 224 LYS A N 1
ATOM 1820 C CA . LYS A 1 224 ? 33.156 23.719 4.359 1 80 224 LYS A CA 1
ATOM 1821 C C . LYS A 1 224 ? 33.562 22.75 5.461 1 80 224 LYS A C 1
ATOM 1823 O O . LYS A 1 224 ? 34.75 22.5 5.684 1 80 224 LYS A O 1
ATOM 1828 N N . CYS A 1 225 ? 32.562 22.234 6.078 1 84.62 225 CYS A N 1
ATOM 1829 C CA . CYS A 1 225 ? 32.844 21.312 7.176 1 84.62 225 CYS A CA 1
ATOM 1830 C C . CYS A 1 225 ? 33.188 19.938 6.648 1 84.62 225 CYS A C 1
ATOM 1832 O O . CYS A 1 225 ? 32.406 19.344 5.887 1 84.62 225 CYS A O 1
ATOM 1834 N N . THR A 1 226 ? 34.406 19.438 6.941 1 84.81 226 THR A N 1
ATOM 1835 C CA . THR A 1 226 ? 34.812 18.109 6.469 1 84.81 226 THR A CA 1
ATOM 1836 C C . THR A 1 226 ? 34.938 17.141 7.633 1 84.81 226 THR A C 1
ATOM 1838 O O . THR A 1 226 ? 35.656 17.406 8.602 1 84.81 226 THR A O 1
ATOM 1841 N N . LEU A 1 227 ? 34.188 16.141 7.629 1 92.62 227 LEU A N 1
ATOM 1842 C CA . LEU A 1 227 ? 34.25 15.047 8.586 1 92.62 227 LEU A CA 1
ATOM 1843 C C . LEU A 1 227 ? 34.844 13.797 7.938 1 92.62 227 LEU A C 1
ATOM 1845 O O . LEU A 1 227 ? 35.031 13.758 6.727 1 92.62 227 LEU A O 1
ATOM 1849 N N . MET A 1 228 ? 35.156 12.883 8.852 1 91.75 228 MET A N 1
ATOM 1850 C CA . MET A 1 228 ? 35.562 11.578 8.312 1 91.75 228 MET A CA 1
ATOM 1851 C C . MET A 1 228 ? 34.438 11.016 7.418 1 91.75 228 MET A C 1
ATOM 1853 O O . MET A 1 228 ? 33.25 11.141 7.73 1 91.75 228 MET A O 1
ATOM 1857 N N . SER A 1 229 ? 34.938 10.461 6.301 1 89.81 229 SER A N 1
ATOM 1858 C CA . SER A 1 229 ? 33.969 9.852 5.402 1 89.81 229 SER A CA 1
ATOM 1859 C C . SER A 1 229 ? 33.281 8.664 6.062 1 89.81 229 SER A C 1
ATOM 1861 O O . SER A 1 229 ? 33.781 8.125 7.051 1 89.81 229 SER A O 1
ATOM 1863 N N . ALA A 1 230 ? 32.125 8.367 5.559 1 89.62 230 ALA A N 1
ATOM 1864 C CA . ALA A 1 230 ? 31.391 7.219 6.074 1 89.62 230 ALA A CA 1
ATOM 1865 C C . ALA A 1 230 ? 32.219 5.945 5.992 1 89.62 230 ALA A C 1
ATOM 1867 O O . ALA A 1 230 ? 32.188 5.109 6.898 1 89.62 230 ALA A O 1
ATOM 1868 N N . GLU A 1 231 ? 32.938 5.805 4.949 1 90.06 231 GLU A N 1
ATOM 1869 C CA . GLU A 1 231 ? 33.781 4.629 4.746 1 90.06 231 GLU A CA 1
ATOM 1870 C C . GLU A 1 231 ? 34.875 4.531 5.824 1 90.06 231 GLU A C 1
ATOM 1872 O O . GLU A 1 231 ? 35.156 3.445 6.336 1 90.06 231 GLU A O 1
ATOM 1877 N N . GLU A 1 232 ? 35.469 5.668 6.109 1 91.81 232 GLU A N 1
ATOM 1878 C CA . GLU A 1 232 ? 36.5 5.699 7.137 1 91.81 232 GLU A CA 1
ATOM 1879 C C . GLU A 1 232 ? 35.906 5.418 8.516 1 91.81 232 GLU A C 1
ATOM 1881 O O . GLU A 1 232 ? 36.531 4.73 9.328 1 91.81 232 GLU A O 1
ATOM 1886 N N . LEU A 1 233 ? 34.75 5.898 8.75 1 93.31 233 LEU A N 1
ATOM 1887 C CA . LEU A 1 233 ? 34.125 5.75 10.055 1 93.31 233 LEU A CA 1
ATOM 1888 C C . LEU A 1 233 ? 33.719 4.305 10.297 1 93.31 233 LEU A C 1
ATOM 1890 O O . LEU A 1 233 ? 33.562 3.877 11.438 1 93.31 233 LEU A O 1
ATOM 1894 N N . GLU A 1 234 ? 33.406 3.596 9.227 1 90.88 234 GLU A N 1
ATOM 1895 C CA . GLU A 1 234 ? 33 2.205 9.32 1 90.88 234 GLU A CA 1
ATOM 1896 C C . GLU A 1 234 ? 34.062 1.345 9.992 1 90.88 234 GLU A C 1
ATOM 1898 O O . GLU A 1 234 ? 33.75 0.3 10.57 1 90.88 234 GLU A O 1
ATOM 1903 N N . LYS A 1 235 ? 35.344 1.814 10.016 1 90.94 235 LYS A N 1
ATOM 1904 C CA . LYS A 1 235 ? 36.438 1.077 10.602 1 90.94 235 LYS A CA 1
ATOM 1905 C C . LYS A 1 235 ? 36.438 1.198 12.125 1 90.94 235 LYS A C 1
ATOM 1907 O O . LYS A 1 235 ? 37.125 0.429 12.812 1 90.94 235 LYS A O 1
ATOM 1912 N N . PHE A 1 236 ? 35.75 2.057 12.633 1 92.81 236 PHE A N 1
ATOM 1913 C CA . PHE A 1 236 ? 35.656 2.271 14.07 1 92.81 236 PHE A CA 1
ATOM 1914 C C . PHE A 1 236 ? 34.531 1.446 14.68 1 92.81 236 PHE A C 1
ATOM 1916 O O . PHE A 1 236 ? 33.656 0.945 13.961 1 92.81 236 PHE A O 1
ATOM 1923 N N . PRO A 1 237 ? 34.594 1.211 16.016 1 89.75 237 PRO A N 1
ATOM 1924 C CA . PRO A 1 237 ? 33.531 0.444 16.656 1 89.75 237 PRO A CA 1
ATOM 1925 C C . PRO A 1 237 ? 32.188 1.166 16.625 1 89.75 237 PRO A C 1
ATOM 1927 O O . PRO A 1 237 ? 32.156 2.395 16.516 1 89.75 237 PRO A O 1
ATOM 1930 N N . ARG A 1 238 ? 31.219 0.406 16.656 1 91.81 238 ARG A N 1
ATOM 1931 C CA . ARG A 1 238 ? 29.875 0.972 16.688 1 91.81 238 ARG A CA 1
ATOM 1932 C C . ARG A 1 238 ? 29.719 1.935 17.859 1 91.81 238 ARG A C 1
ATOM 1934 O O . ARG A 1 238 ? 30.156 1.644 18.969 1 91.81 238 ARG A O 1
ATOM 1941 N N . GLY A 1 239 ? 29.125 3.107 17.641 1 93.12 239 GLY A N 1
ATOM 1942 C CA . GLY A 1 239 ? 28.984 4.133 18.656 1 93.12 239 GLY A CA 1
ATOM 1943 C C . GLY A 1 239 ? 29.969 5.27 18.516 1 93.12 239 GLY A C 1
ATOM 1944 O O . GLY A 1 239 ? 29.812 6.328 19.125 1 93.12 239 GLY A O 1
ATOM 1945 N N . TYR A 1 240 ? 30.969 5.023 17.75 1 94.88 240 TYR A N 1
ATOM 1946 C CA . TYR A 1 240 ? 31.969 6.062 17.516 1 94.88 240 TYR A CA 1
ATOM 1947 C C . TYR A 1 240 ? 31.359 7.254 16.797 1 94.88 240 TYR A C 1
ATOM 1949 O O . TYR A 1 240 ? 30.422 7.094 16 1 94.88 240 TYR A O 1
ATOM 1957 N N . ASN A 1 241 ? 31.812 8.469 17.094 1 95.62 241 ASN A N 1
ATOM 1958 C CA . ASN A 1 241 ? 31.328 9.664 16.422 1 95.62 241 ASN A CA 1
ATOM 1959 C C . ASN A 1 241 ? 32.469 10.625 16.078 1 95.62 241 ASN A C 1
ATOM 1961 O O . ASN A 1 241 ? 33.469 10.695 16.812 1 95.62 241 ASN A O 1
ATOM 1965 N N . ASP A 1 242 ? 32.375 11.18 14.969 1 95.88 242 ASP A N 1
ATOM 1966 C CA . ASP A 1 242 ? 33.219 12.281 14.516 1 95.88 242 ASP A CA 1
ATOM 1967 C C . ASP A 1 242 ? 32.438 13.586 14.438 1 95.88 242 ASP A C 1
ATOM 1969 O O . ASP A 1 242 ? 31.234 13.578 14.125 1 95.88 242 ASP A O 1
ATOM 1973 N N . TYR A 1 243 ? 33.094 14.688 14.859 1 95.5 243 TYR A N 1
ATOM 1974 C CA . TYR A 1 243 ? 32.312 15.93 14.898 1 95.5 243 TYR A CA 1
ATOM 1975 C C . TYR A 1 243 ? 33.219 17.125 14.594 1 95.5 243 TYR A C 1
ATOM 1977 O O . TYR A 1 243 ? 34.438 17.047 14.68 1 95.5 243 TYR A O 1
ATOM 1985 N N . LYS A 1 244 ? 32.594 18.125 14.117 1 95 244 LYS A N 1
ATOM 1986 C CA . LYS A 1 244 ? 33.219 19.422 13.859 1 95 244 LYS A CA 1
ATOM 1987 C C . LYS A 1 244 ? 32.281 20.562 14.227 1 95 244 LYS A C 1
ATOM 1989 O O . LYS A 1 244 ? 31.062 20.484 13.961 1 95 244 LYS A O 1
ATOM 1994 N N . PHE A 1 245 ? 32.781 21.547 14.906 1 94.12 245 PHE A N 1
ATOM 1995 C CA . PHE A 1 245 ? 32.062 22.766 15.242 1 94.12 245 PHE A CA 1
ATOM 1996 C C . PHE A 1 245 ? 32.594 23.953 14.453 1 94.12 245 PHE A C 1
ATOM 1998 O O . PHE A 1 245 ? 33.75 24.297 14.539 1 94.12 245 PHE A O 1
ATOM 2005 N N . GLU A 1 246 ? 31.75 24.453 13.656 1 92.12 246 GLU A N 1
ATOM 2006 C CA . GLU A 1 246 ? 32.125 25.672 12.945 1 92.12 246 GLU A CA 1
ATOM 2007 C C . GLU A 1 246 ? 31.797 26.906 13.781 1 92.12 246 GLU A C 1
ATOM 2009 O O . GLU A 1 246 ? 30.641 27.344 13.852 1 92.12 246 GLU A O 1
ATOM 2014 N N . SER A 1 247 ? 32.75 27.625 14.211 1 89.62 247 SER A N 1
ATOM 2015 C CA . SER A 1 247 ? 32.625 28.672 15.203 1 89.62 247 SER A CA 1
ATOM 2016 C C . SER A 1 247 ? 32.031 29.938 14.586 1 89.62 247 SER A C 1
ATOM 2018 O O . SER A 1 247 ? 31.312 30.688 15.258 1 89.62 247 SER A O 1
ATOM 2020 N N . ASN A 1 248 ? 32.312 30.172 13.344 1 88.62 248 ASN A N 1
ATOM 2021 C CA . ASN A 1 248 ? 31.828 31.391 12.719 1 88.62 248 ASN A CA 1
ATOM 2022 C C . ASN A 1 248 ? 30.297 31.406 12.633 1 88.62 248 ASN A C 1
ATOM 2024 O O . ASN A 1 248 ? 29.656 32.438 12.906 1 88.62 248 ASN A O 1
ATOM 2028 N N . ASN A 1 249 ? 29.781 30.344 12.336 1 90.06 249 ASN A N 1
ATOM 2029 C CA . ASN A 1 249 ? 28.344 30.219 12.156 1 90.06 249 ASN A CA 1
ATOM 2030 C C . ASN A 1 249 ? 27.688 29.5 13.328 1 90.06 249 ASN A C 1
ATOM 2032 O O . ASN A 1 249 ? 26.469 29.469 13.445 1 90.06 249 ASN A O 1
ATOM 2036 N N . GLU A 1 250 ? 28.516 28.859 14.234 1 93.31 250 GLU A N 1
ATOM 2037 C CA . GLU A 1 250 ? 28.062 28.109 15.398 1 93.31 250 GLU A CA 1
ATOM 2038 C C . GLU A 1 250 ? 27.188 26.938 14.984 1 93.31 250 GLU A C 1
ATOM 2040 O O . GLU A 1 250 ? 26.078 26.75 15.508 1 93.31 250 GLU A O 1
ATOM 2045 N N . ILE A 1 251 ? 27.609 26.297 14.023 1 95.88 251 ILE A N 1
ATOM 2046 C CA . ILE A 1 251 ? 26.953 25.078 13.539 1 95.88 251 ILE A CA 1
ATOM 2047 C C . ILE A 1 251 ? 27.781 23.859 13.93 1 95.88 251 ILE A C 1
ATOM 2049 O O . ILE A 1 251 ? 29 23.844 13.773 1 95.88 251 ILE A O 1
ATOM 2053 N N . PHE A 1 252 ? 27.109 22.969 14.516 1 96.31 252 PHE A N 1
ATOM 2054 C CA . PHE A 1 252 ? 27.719 21.734 15 1 96.31 252 PHE A CA 1
ATOM 2055 C C . PHE A 1 252 ? 27.281 20.547 14.148 1 96.31 252 PHE A C 1
ATOM 2057 O O . PHE A 1 252 ? 26.094 20.312 13.953 1 96.31 252 PHE A O 1
ATOM 2064 N N . ILE A 1 253 ? 28.266 19.797 13.523 1 96.88 253 ILE A N 1
ATOM 2065 C CA . ILE A 1 253 ? 27.969 18.625 12.688 1 96.88 253 ILE A CA 1
ATOM 2066 C C . ILE A 1 253 ? 28.625 17.391 13.297 1 96.88 253 ILE A C 1
ATOM 2068 O O . ILE A 1 253 ? 29.812 17.422 13.656 1 96.88 253 ILE A O 1
ATOM 2072 N N . VAL A 1 254 ? 27.859 16.359 13.469 1 96.62 254 VAL A N 1
ATOM 2073 C CA . VAL A 1 254 ? 28.328 15.117 14.062 1 96.62 254 VAL A CA 1
ATOM 2074 C C . VAL A 1 254 ? 28 13.953 13.133 1 96.62 254 VAL A C 1
ATOM 2076 O O . VAL A 1 254 ? 26.891 13.859 12.602 1 96.62 254 VAL A O 1
ATOM 2079 N N . ARG A 1 255 ? 28.922 13.109 12.844 1 96.5 255 ARG A N 1
ATOM 2080 C CA . ARG A 1 255 ? 28.688 11.828 12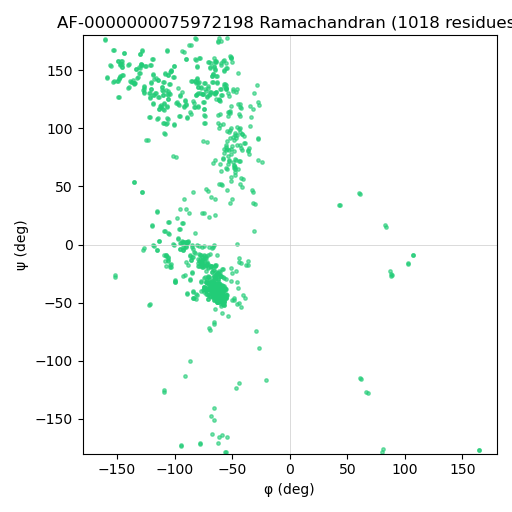.172 1 96.5 255 ARG A CA 1
ATOM 2081 C C . ARG A 1 255 ? 28.812 10.664 13.148 1 96.5 255 ARG A C 1
ATOM 2083 O O . ARG A 1 255 ? 29.797 10.57 13.891 1 96.5 255 ARG A O 1
ATOM 2090 N N . TRP A 1 256 ? 27.797 9.844 13.219 1 96.25 256 TRP A N 1
ATOM 2091 C CA . TRP A 1 256 ? 27.672 8.766 14.195 1 96.25 256 TRP A CA 1
ATOM 2092 C C . TRP A 1 256 ? 27.562 7.414 13.492 1 96.25 256 TRP A C 1
ATOM 2094 O O . TRP A 1 256 ? 26.812 7.266 12.523 1 96.25 256 TRP A O 1
ATOM 2104 N N . LYS A 1 257 ? 28.344 6.449 13.992 1 95 257 LYS A N 1
ATOM 2105 C CA . LYS A 1 257 ? 28.344 5.109 13.414 1 95 257 LYS A CA 1
ATOM 2106 C C . LYS A 1 257 ? 27.406 4.176 14.18 1 95 257 LYS A C 1
ATOM 2108 O O . LYS A 1 257 ? 27.656 3.828 15.328 1 95 257 LYS A O 1
ATOM 2113 N N . ASP A 1 258 ? 26.328 3.809 13.562 1 92.12 258 ASP A N 1
ATOM 2114 C CA . ASP A 1 258 ? 25.484 2.711 14.031 1 92.12 258 ASP A CA 1
ATOM 2115 C C . ASP A 1 258 ? 25.609 1.501 13.102 1 92.12 258 ASP A C 1
ATOM 2117 O O . ASP A 1 258 ? 26.703 0.991 12.875 1 92.12 258 ASP A O 1
ATOM 2121 N N . ASN A 1 259 ? 24.438 0.963 12.594 1 86.06 259 ASN A N 1
ATOM 2122 C CA . ASN A 1 259 ? 24.531 0.001 11.5 1 86.06 259 ASN A CA 1
ATOM 2123 C C . ASN A 1 259 ? 24.984 0.664 10.211 1 86.06 259 ASN A C 1
ATOM 2125 O O . ASN A 1 259 ? 25.812 0.104 9.484 1 86.06 259 ASN A O 1
ATOM 2129 N N . LYS A 1 260 ? 24.484 1.852 10.039 1 88.38 260 LYS A N 1
ATOM 2130 C CA . LYS A 1 260 ? 24.922 2.777 9.008 1 88.38 260 LYS A CA 1
ATOM 2131 C C . LYS A 1 260 ? 25.344 4.117 9.609 1 88.38 260 LYS A C 1
ATOM 2133 O O . LYS A 1 260 ? 24.875 4.484 10.688 1 88.38 260 LYS A O 1
ATOM 2138 N N . CYS A 1 261 ? 26.188 4.762 8.938 1 94 261 CYS A N 1
ATOM 2139 C CA . CYS A 1 261 ? 26.625 6.066 9.422 1 94 261 CYS A CA 1
ATOM 2140 C C . CYS A 1 261 ? 25.578 7.133 9.141 1 94 261 CYS A C 1
ATOM 2142 O O . CYS A 1 261 ? 24.984 7.152 8.062 1 94 261 CYS A O 1
ATOM 2144 N N . VAL A 1 262 ? 25.359 7.922 10.148 1 95 262 VAL A N 1
ATOM 2145 C CA . VAL A 1 262 ? 24.406 9.016 9.992 1 95 262 VAL A CA 1
ATOM 2146 C C . VAL A 1 262 ? 25.062 10.336 10.406 1 95 262 VAL A C 1
ATOM 2148 O O . VAL A 1 262 ? 25.75 10.406 11.422 1 95 262 VAL A O 1
ATOM 2151 N N . ALA A 1 263 ? 24.922 11.359 9.602 1 96.38 263 ALA A N 1
ATOM 2152 C CA . ALA A 1 263 ? 25.422 12.695 9.93 1 96.38 263 ALA A CA 1
ATOM 2153 C C . ALA A 1 263 ? 24.266 13.625 10.312 1 96.38 263 ALA A C 1
ATOM 2155 O O . ALA A 1 263 ? 23.234 13.664 9.633 1 96.38 263 ALA A O 1
ATOM 2156 N N . VAL A 1 264 ? 24.453 14.328 11.414 1 97.5 264 VAL A N 1
ATOM 2157 C CA . VAL A 1 264 ? 23.438 15.258 11.914 1 97.5 264 VAL A CA 1
ATOM 2158 C C . VAL A 1 264 ? 24.062 16.641 12.133 1 97.5 264 VAL A C 1
ATOM 2160 O O . VAL A 1 264 ? 25.188 16.734 12.625 1 97.5 264 VAL A O 1
ATOM 2163 N N . ALA A 1 265 ? 23.406 17.688 11.719 1 97.75 265 ALA A N 1
ATOM 2164 C CA . ALA A 1 265 ? 23.828 19.078 11.914 1 97.75 265 ALA A CA 1
ATOM 2165 C C . ALA A 1 265 ? 22.828 19.828 12.789 1 97.75 265 ALA A C 1
ATOM 2167 O O . ALA A 1 265 ? 21.625 19.625 12.695 1 97.75 265 ALA A O 1
ATOM 2168 N N . THR A 1 266 ? 23.328 20.719 13.648 1 98.06 266 THR A N 1
ATOM 2169 C CA . THR A 1 266 ? 22.5 21.5 14.555 1 98.06 266 THR A CA 1
ATOM 2170 C C . THR A 1 266 ? 23.078 22.891 14.766 1 98.06 266 THR A C 1
ATOM 2172 O O . THR A 1 266 ? 24.297 23.094 14.617 1 98.06 266 THR A O 1
ATOM 2175 N N . ASN A 1 267 ? 22.266 23.859 15.062 1 97.31 267 ASN A N 1
ATOM 2176 C CA . ASN A 1 267 ? 22.734 25.203 15.391 1 97.31 267 ASN A CA 1
ATOM 2177 C C . ASN A 1 267 ? 22.547 25.516 16.875 1 97.31 267 ASN A C 1
ATOM 2179 O O . ASN A 1 267 ? 22.656 26.672 17.281 1 97.31 267 ASN A O 1
ATOM 2183 N N . PHE A 1 268 ? 22.234 24.469 17.703 1 96.25 268 PHE A N 1
ATOM 2184 C CA . PHE A 1 268 ? 22 24.812 19.094 1 96.25 268 PHE A CA 1
ATOM 2185 C C . PHE A 1 268 ? 22.344 23.641 20.016 1 96.25 268 PHE A C 1
ATOM 2187 O O . PHE A 1 268 ? 22.641 23.844 21.188 1 96.25 268 PHE A O 1
ATOM 2194 N N . ASP A 1 269 ? 22.281 22.344 19.531 1 95.81 269 ASP A N 1
ATOM 2195 C CA . ASP A 1 269 ? 22.344 21.141 20.359 1 95.81 269 ASP A CA 1
ATOM 2196 C C . ASP A 1 269 ? 23.781 20.703 20.594 1 95.81 269 ASP A C 1
ATOM 2198 O O . ASP A 1 269 ? 24.719 21.281 20.031 1 95.81 269 ASP A O 1
ATOM 2202 N N . THR A 1 270 ? 23.938 19.703 21.5 1 94.25 270 THR A N 1
ATOM 2203 C CA . THR A 1 270 ? 25.281 19.344 21.938 1 94.25 270 THR A CA 1
ATOM 2204 C C . THR A 1 270 ? 25.516 17.844 21.797 1 94.25 270 THR A C 1
ATOM 2206 O O . THR A 1 270 ? 24.578 17.094 21.531 1 94.25 270 THR A O 1
ATOM 2209 N N . LEU A 1 271 ? 26.734 17.484 21.906 1 94.56 271 LEU A N 1
ATOM 2210 C CA . LEU A 1 271 ? 27.141 16.094 21.859 1 94.56 271 LEU A CA 1
ATOM 2211 C C . LEU A 1 271 ? 26.797 15.359 23.141 1 94.56 271 LEU A C 1
ATOM 2213 O O . LEU A 1 271 ? 26.359 14.211 23.125 1 94.56 271 LEU A O 1
ATOM 2217 N N . GLU A 1 272 ? 26.953 16.016 24.25 1 93.19 272 GLU A N 1
ATOM 2218 C CA . GLU A 1 272 ? 26.734 15.445 25.578 1 93.19 272 GLU A CA 1
ATOM 2219 C C . GLU A 1 272 ? 25.406 15.914 26.172 1 93.19 272 GLU A C 1
ATOM 2221 O O . GLU A 1 272 ? 24.922 17 25.844 1 93.19 272 GLU A O 1
ATOM 2226 N N . PRO A 1 273 ? 24.797 15.078 26.984 1 92.94 273 PRO A N 1
ATOM 2227 C CA . PRO A 1 273 ? 25.234 13.773 27.5 1 92.94 273 PRO A CA 1
ATOM 2228 C C . PRO A 1 273 ? 24.969 12.641 26.5 1 92.94 273 PRO A C 1
ATOM 2230 O O . PRO A 1 273 ? 23.891 12.594 25.891 1 92.94 273 PRO A O 1
ATOM 2233 N N . THR A 1 274 ? 25.906 11.789 26.469 1 93.19 274 THR A N 1
ATOM 2234 C CA . THR A 1 274 ? 25.75 10.609 25.625 1 93.19 274 THR A CA 1
ATOM 2235 C C . THR A 1 274 ? 24.703 9.664 26.219 1 93.19 274 THR A C 1
ATOM 2237 O O . THR A 1 274 ? 24.656 9.469 27.438 1 93.19 274 THR A O 1
ATOM 2240 N N . VAL A 1 275 ? 23.844 9.188 25.391 1 93.75 275 VAL A N 1
ATOM 2241 C CA . VAL A 1 275 ? 22.797 8.273 25.812 1 93.75 275 VAL A CA 1
ATOM 2242 C C . VAL A 1 275 ? 23.125 6.855 25.375 1 93.75 275 VAL A C 1
ATOM 2244 O O . VAL A 1 275 ? 23.609 6.641 24.25 1 93.75 275 VAL A O 1
ATOM 2247 N N . GLN A 1 276 ? 22.891 5.879 26.234 1 93.88 276 GLN A N 1
ATOM 2248 C CA . GLN A 1 276 ? 23.109 4.477 25.906 1 93.88 276 GLN A CA 1
ATOM 2249 C C . GLN A 1 276 ? 21.859 3.848 25.312 1 93.88 276 GLN A C 1
ATOM 2251 O O . GLN A 1 276 ? 20.797 3.82 25.953 1 93.88 276 GLN A O 1
ATOM 2256 N N . VAL A 1 277 ? 21.984 3.375 24.125 1 93.38 277 VAL A N 1
ATOM 2257 C CA . VAL A 1 277 ? 20.844 2.752 23.469 1 93.38 277 VAL A CA 1
ATOM 2258 C C . VAL A 1 277 ? 21.125 1.267 23.25 1 93.38 277 VAL A C 1
ATOM 2260 O O . VAL A 1 277 ? 22.25 0.88 22.922 1 93.38 277 VAL A O 1
ATOM 2263 N N . MET A 1 278 ? 20.141 0.505 23.422 1 91.38 278 MET A N 1
ATOM 2264 C CA . MET A 1 278 ? 20.266 -0.938 23.234 1 91.38 278 MET A CA 1
ATOM 2265 C C . MET A 1 278 ? 20.094 -1.313 21.766 1 91.38 278 MET A C 1
ATOM 2267 O O . MET A 1 278 ? 19.109 -0.933 21.125 1 91.38 278 MET A O 1
ATOM 2271 N N . ARG A 1 279 ? 21.062 -1.984 21.156 1 90 279 ARG A N 1
ATOM 2272 C CA . ARG A 1 279 ? 21.047 -2.438 19.766 1 90 279 ARG A CA 1
ATOM 2273 C C . ARG A 1 279 ? 21.438 -3.908 19.672 1 90 279 ARG A C 1
ATOM 2275 O O . ARG A 1 279 ? 22.188 -4.414 20.5 1 90 279 ARG A O 1
ATOM 2282 N N . TRP A 1 280 ? 20.859 -4.586 18.688 1 85.81 280 TRP A N 1
ATOM 2283 C CA . TRP A 1 280 ? 21.25 -5.965 18.422 1 85.81 280 TRP A CA 1
ATOM 2284 C C . TRP A 1 280 ? 22.641 -6.023 17.797 1 85.81 280 TRP A C 1
ATOM 2286 O O . TRP A 1 280 ? 22.938 -5.285 16.844 1 85.81 280 TRP A O 1
ATOM 2296 N N . CYS A 1 281 ? 23.453 -6.832 18.422 1 83.25 281 CYS A N 1
ATOM 2297 C CA . CYS A 1 281 ? 24.781 -7.086 17.906 1 83.25 281 CYS A CA 1
ATOM 2298 C C . CYS A 1 281 ? 24.891 -8.477 17.297 1 83.25 281 CYS A C 1
ATOM 2300 O O . CYS A 1 281 ? 24.844 -9.477 18 1 83.25 281 CYS A O 1
ATOM 2302 N N . LYS A 1 282 ? 24.984 -8.492 15.969 1 78.31 282 LYS A N 1
ATOM 2303 C CA . LYS A 1 282 ? 25.047 -9.758 15.25 1 78.31 282 LYS A CA 1
ATOM 2304 C C . LYS A 1 282 ? 26.234 -10.594 15.695 1 78.31 282 LYS A C 1
ATOM 2306 O O . LYS A 1 282 ? 26.125 -11.812 15.859 1 78.31 282 LYS A O 1
ATOM 2311 N N . GLU A 1 283 ? 27.391 -9.883 15.867 1 77.44 283 GLU A N 1
ATOM 2312 C CA . GLU A 1 283 ? 28.641 -10.562 16.25 1 77.44 283 GLU A CA 1
ATOM 2313 C C . GLU A 1 283 ? 28.484 -11.281 17.578 1 77.44 283 GLU A C 1
ATOM 2315 O O . GLU A 1 283 ? 28.969 -12.398 17.75 1 77.44 283 GLU A O 1
ATOM 2320 N N . LYS A 1 284 ? 27.719 -10.617 18.469 1 81.62 284 LYS A N 1
ATOM 2321 C CA . LYS A 1 284 ? 27.562 -11.172 19.812 1 81.62 284 LYS A CA 1
ATOM 2322 C C . LYS A 1 284 ? 26.234 -11.891 19.969 1 81.62 284 LYS A C 1
ATOM 2324 O O . LYS A 1 284 ? 25.938 -12.445 21.031 1 81.62 284 LYS A O 1
ATOM 2329 N N . SER A 1 285 ? 25.438 -11.875 18.859 1 84.06 285 SER A N 1
ATOM 2330 C CA . SER A 1 285 ? 24.094 -12.453 18.891 1 84.06 285 SER A CA 1
ATOM 2331 C C . SER A 1 285 ? 23.359 -12.047 20.172 1 84.06 285 SER A C 1
ATOM 2333 O O . SER A 1 285 ? 22.797 -12.891 20.859 1 84.06 285 SER A O 1
ATOM 2335 N N . ALA A 1 286 ? 23.609 -10.906 20.625 1 87.5 286 ALA A N 1
ATOM 2336 C CA . ALA A 1 286 ? 22.984 -10.352 21.828 1 87.5 286 ALA A CA 1
ATOM 2337 C C . ALA A 1 286 ? 22.75 -8.852 21.672 1 87.5 286 ALA A C 1
ATOM 2339 O O . ALA A 1 286 ? 23.281 -8.219 20.75 1 87.5 286 ALA A O 1
ATOM 2340 N N . LYS A 1 287 ? 21.922 -8.344 22.562 1 90.56 287 LYS A N 1
ATOM 2341 C CA . LYS A 1 287 ? 21.75 -6.895 22.609 1 90.56 287 LYS A CA 1
ATOM 2342 C C . LYS A 1 287 ? 22.891 -6.219 23.359 1 90.56 287 LYS A C 1
ATOM 2344 O O . LYS A 1 287 ? 23.391 -6.754 24.344 1 90.56 287 LYS A O 1
ATOM 2349 N N . ALA A 1 288 ? 23.406 -5.152 22.844 1 89.94 288 ALA A N 1
ATOM 2350 C CA . ALA A 1 288 ? 24.484 -4.398 23.469 1 89.94 288 ALA A CA 1
ATOM 2351 C C . ALA A 1 288 ? 24.156 -2.908 23.516 1 89.94 288 ALA A C 1
ATOM 2353 O O . ALA A 1 288 ? 23.375 -2.412 22.719 1 89.94 288 ALA A O 1
ATOM 2354 N N . PHE A 1 289 ? 24.75 -2.229 24.516 1 91.94 289 PHE A N 1
ATOM 2355 C CA . PHE A 1 289 ? 24.594 -0.783 24.625 1 91.94 289 PHE A CA 1
ATOM 2356 C C . PHE A 1 289 ? 25.531 -0.057 23.688 1 91.94 289 PHE A C 1
ATOM 2358 O O . PHE A 1 289 ? 26.719 -0.394 23.594 1 91.94 289 PHE A O 1
ATOM 2365 N N . VAL A 1 290 ? 25.047 0.827 22.938 1 93.5 290 VAL A N 1
ATOM 2366 C CA . VAL A 1 290 ? 25.812 1.663 22.031 1 93.5 290 VAL A CA 1
ATOM 2367 C C . VAL A 1 290 ? 25.656 3.131 22.422 1 93.5 290 VAL A C 1
ATOM 2369 O O . VAL A 1 290 ? 24.547 3.633 22.562 1 93.5 290 VAL A O 1
ATOM 2372 N N . PRO A 1 291 ? 26.797 3.812 22.719 1 94.69 291 PRO A N 1
ATOM 2373 C CA . PRO A 1 291 ? 26.688 5.234 23.062 1 94.69 291 PRO A CA 1
ATOM 2374 C C . PRO A 1 291 ? 26.188 6.082 21.891 1 94.69 291 PRO A C 1
ATOM 2376 O O . PRO A 1 291 ? 26.688 5.953 20.766 1 94.69 291 PRO A O 1
ATOM 2379 N N . ARG A 1 292 ? 25.203 6.887 22.094 1 96.06 292 ARG A N 1
ATOM 2380 C CA . ARG A 1 292 ? 24.609 7.777 21.109 1 96.06 292 ARG A CA 1
ATOM 2381 C C . ARG A 1 292 ? 24.688 9.234 21.562 1 96.06 292 ARG A C 1
ATOM 2383 O O . ARG A 1 292 ? 24.25 9.562 22.656 1 96.06 292 ARG A O 1
ATOM 2390 N N . PRO A 1 293 ? 25.234 10.094 20.703 1 96.38 293 PRO A N 1
ATOM 2391 C CA . PRO A 1 293 ? 25.266 11.516 21.062 1 96.38 293 PRO A CA 1
ATOM 2392 C C . PRO A 1 293 ? 23.891 12.07 21.391 1 96.38 293 PRO A C 1
ATOM 2394 O O . PRO A 1 293 ? 22.891 11.633 20.812 1 96.38 293 PRO A O 1
ATOM 2397 N N . ALA A 1 294 ? 23.844 13.094 22.234 1 96.44 294 ALA A N 1
ATOM 2398 C CA . ALA A 1 294 ? 22.609 13.695 22.719 1 96.44 294 ALA A CA 1
ATOM 2399 C C . ALA A 1 294 ? 21.797 14.266 21.562 1 96.44 294 ALA A C 1
ATOM 2401 O O . ALA A 1 294 ? 20.562 14.109 21.516 1 96.44 294 ALA A O 1
ATOM 2402 N N . LEU A 1 295 ? 22.453 14.977 20.672 1 96.88 295 LEU A N 1
ATOM 2403 C CA . LEU A 1 295 ? 21.734 15.617 19.594 1 96.88 295 LEU A CA 1
ATOM 2404 C C . LEU A 1 295 ? 21.047 14.586 18.703 1 96.88 295 LEU A C 1
ATOM 2406 O O . LEU A 1 295 ? 19.953 14.836 18.172 1 96.88 295 LEU A O 1
ATOM 2410 N N . ILE A 1 296 ? 21.656 13.406 18.516 1 96.94 296 ILE A N 1
ATOM 2411 C CA . ILE A 1 296 ? 21.062 12.352 17.703 1 96.94 296 ILE A CA 1
ATOM 2412 C C . ILE A 1 296 ? 19.875 11.734 18.453 1 96.94 296 ILE A C 1
ATOM 2414 O O . ILE A 1 296 ? 18.859 11.414 17.844 1 96.94 296 ILE A O 1
ATOM 2418 N N . ASN A 1 297 ? 20.031 11.586 19.703 1 96.19 297 ASN A N 1
ATOM 2419 C CA . ASN A 1 297 ? 18.922 11.109 20.516 1 96.19 297 ASN A CA 1
ATOM 2420 C C . ASN A 1 297 ? 17.719 12.031 20.422 1 96.19 297 ASN A C 1
ATOM 2422 O O . ASN A 1 297 ? 16.594 11.57 20.234 1 96.19 297 ASN A O 1
ATOM 2426 N N . ASN A 1 298 ? 17.984 13.32 20.594 1 96.81 298 ASN A N 1
ATOM 2427 C CA . ASN A 1 298 ? 16.906 14.297 20.484 1 96.81 298 ASN A CA 1
ATOM 2428 C C . ASN A 1 298 ? 16.266 14.297 19.109 1 96.81 298 ASN A C 1
ATOM 2430 O O . ASN A 1 298 ? 15.047 14.367 18.984 1 96.81 298 ASN A O 1
ATOM 2434 N N . TYR A 1 299 ? 17.078 14.18 18.125 1 97.75 299 TYR A N 1
ATOM 2435 C CA . TYR A 1 299 ? 16.562 14.125 16.766 1 97.75 299 TYR A CA 1
ATOM 2436 C C . TYR A 1 299 ? 15.625 12.945 16.578 1 97.75 299 TYR A C 1
ATOM 2438 O O . TYR A 1 299 ? 14.523 13.102 16.047 1 97.75 299 TYR A O 1
ATOM 2446 N N . ASN A 1 300 ? 16 11.773 17 1 95.06 300 ASN A N 1
ATOM 2447 C CA . ASN A 1 300 ? 15.195 10.562 16.844 1 95.06 300 ASN A CA 1
ATOM 2448 C C . ASN A 1 300 ? 13.883 10.664 17.609 1 95.06 300 ASN A C 1
ATOM 2450 O O . ASN A 1 300 ? 12.859 10.148 17.172 1 95.06 300 ASN A O 1
ATOM 2454 N N . LYS A 1 301 ? 13.93 11.312 18.641 1 95.75 301 LYS A N 1
ATOM 2455 C CA . LYS A 1 301 ? 12.758 11.438 19.5 1 95.75 301 LYS A CA 1
ATOM 2456 C C . LYS A 1 301 ? 11.727 12.391 18.906 1 95.75 301 LYS A C 1
ATOM 2458 O O . LYS A 1 301 ? 10.523 12.148 19.016 1 95.75 301 LYS A O 1
ATOM 2463 N N . TYR A 1 302 ? 12.172 13.477 18.25 1 97.19 302 TYR A N 1
ATOM 2464 C CA . TYR A 1 302 ? 11.242 14.57 18 1 97.19 302 TYR A CA 1
ATOM 2465 C C . TYR A 1 302 ? 11.008 14.742 16.5 1 97.19 302 TYR A C 1
ATOM 2467 O O . TYR A 1 302 ? 10.141 15.516 16.078 1 97.19 302 TYR A O 1
ATOM 2475 N N . MET A 1 303 ? 11.711 13.977 15.594 1 97.06 303 MET A N 1
ATOM 2476 C CA . MET A 1 303 ? 11.562 14.117 14.148 1 97.06 303 MET A CA 1
ATOM 2477 C C . MET A 1 303 ? 10.297 13.414 13.656 1 97.06 303 MET A C 1
ATOM 2479 O O . MET A 1 303 ? 9.828 13.672 12.547 1 97.06 303 MET A O 1
ATOM 2483 N N . GLY A 1 304 ? 9.562 12.648 14.422 1 96.25 304 GLY A N 1
ATOM 2484 C CA . GLY A 1 304 ? 8.523 11.75 13.945 1 96.25 304 GLY A CA 1
ATOM 2485 C C . GLY A 1 304 ? 7.137 12.359 13.992 1 96.25 304 GLY A C 1
ATOM 2486 O O . GLY A 1 304 ? 6.137 11.648 13.844 1 96.25 304 GLY A O 1
ATOM 2487 N N . GLY A 1 305 ? 7.02 13.656 14.18 1 97.25 305 GLY A N 1
ATOM 2488 C CA . GLY A 1 305 ? 5.703 14.258 14.32 1 97.25 305 GLY A CA 1
ATOM 2489 C C . GLY A 1 305 ? 4.852 14.117 13.07 1 97.25 305 GLY A C 1
ATOM 2490 O O . GLY A 1 305 ? 3.693 13.703 13.148 1 97.25 305 GLY A O 1
ATOM 2491 N N . VAL A 1 306 ? 5.398 14.453 11.945 1 97.94 306 VAL A N 1
ATOM 2492 C CA . VAL A 1 306 ? 4.668 14.383 10.688 1 97.94 306 VAL A CA 1
ATOM 2493 C C . VAL A 1 306 ? 4.359 12.922 10.352 1 97.94 306 VAL A C 1
ATOM 2495 O O . VAL A 1 306 ? 3.268 12.609 9.875 1 97.94 306 VAL A O 1
ATOM 2498 N N . ASP A 1 307 ? 5.293 12.062 10.578 1 96 307 ASP A N 1
ATOM 2499 C CA . ASP A 1 307 ? 5.086 10.633 10.336 1 96 307 ASP A CA 1
ATOM 2500 C C . ASP A 1 307 ? 3.947 10.094 11.195 1 96 307 ASP A C 1
ATOM 2502 O O . ASP A 1 307 ? 3.17 9.25 10.742 1 96 307 ASP A O 1
ATOM 2506 N N . MET A 1 308 ? 3.924 10.539 12.406 1 97.38 308 MET A N 1
ATOM 2507 C CA . MET A 1 308 ? 2.848 10.125 13.305 1 97.38 308 MET A CA 1
ATOM 2508 C C . MET A 1 308 ? 1.492 10.578 12.773 1 97.38 308 MET A C 1
ATOM 2510 O O . MET A 1 308 ? 0.534 9.805 12.766 1 97.38 308 MET A O 1
ATOM 2514 N N . HIS A 1 309 ? 1.454 11.82 12.383 1 98.25 309 HIS A N 1
ATOM 2515 C CA . HIS A 1 309 ? 0.223 12.32 11.789 1 98.25 309 HIS A CA 1
ATOM 2516 C C . HIS A 1 309 ? -0.175 11.492 10.57 1 98.25 309 HIS A C 1
ATOM 2518 O O . HIS A 1 309 ? -1.336 11.094 10.438 1 98.25 309 HIS A O 1
ATOM 2524 N N . ASP A 1 310 ? 0.768 11.273 9.727 1 96.75 310 ASP A N 1
ATOM 2525 C CA . ASP A 1 310 ? 0.542 10.508 8.508 1 96.75 310 ASP A CA 1
ATOM 2526 C C . ASP A 1 310 ? 0.077 9.086 8.828 1 96.75 310 ASP A C 1
ATOM 2528 O O . ASP A 1 310 ? -0.783 8.539 8.133 1 96.75 310 ASP A O 1
ATOM 2532 N N . TRP A 1 311 ? 0.617 8.523 9.82 1 95.62 311 TRP A N 1
ATOM 2533 C CA . TRP A 1 311 ? 0.234 7.191 10.273 1 95.62 311 TRP A CA 1
ATOM 2534 C C . TRP A 1 311 ? -1.231 7.156 10.688 1 95.62 311 TRP A C 1
ATOM 2536 O O . TRP A 1 311 ? -1.967 6.234 10.328 1 95.62 311 TRP A O 1
ATOM 2546 N N . LEU A 1 312 ? -1.613 8.094 11.422 1 97.31 312 LEU A N 1
ATOM 2547 C CA . LEU A 1 312 ? -3 8.18 11.859 1 97.31 312 LEU A CA 1
ATOM 2548 C C . LEU A 1 312 ? -3.939 8.375 10.68 1 97.31 312 LEU A C 1
ATOM 2550 O O . LEU A 1 312 ? -5.051 7.84 10.664 1 97.31 312 LEU A O 1
ATOM 2554 N N . LEU A 1 313 ? -3.461 9.117 9.727 1 97.44 313 LEU A N 1
ATOM 2555 C CA . LEU A 1 313 ? -4.262 9.375 8.539 1 97.44 313 LEU A CA 1
ATOM 2556 C C . LEU A 1 313 ? -4.555 8.078 7.789 1 97.44 313 LEU A C 1
ATOM 2558 O O . LEU A 1 313 ? -5.637 7.914 7.219 1 97.44 313 LEU A O 1
ATOM 2562 N N . GLU A 1 314 ? -3.631 7.219 7.77 1 94.5 314 GLU A N 1
ATOM 2563 C CA . GLU A 1 314 ? -3.729 6 6.969 1 94.5 314 GLU A CA 1
ATOM 2564 C C . GLU A 1 314 ? -4.645 4.977 7.633 1 94.5 314 GLU A C 1
ATOM 2566 O O . GLU A 1 314 ? -5.121 4.043 6.98 1 94.5 314 GLU A O 1
ATOM 2571 N N . LYS A 1 315 ? -4.906 5.09 8.875 1 95.31 315 LYS A N 1
ATOM 2572 C CA . LYS A 1 315 ? -5.684 4.094 9.609 1 95.31 315 LYS A CA 1
ATOM 2573 C C . LYS A 1 315 ? -7.102 3.986 9.055 1 95.31 315 LYS A C 1
ATOM 2575 O O . LYS A 1 315 ? -7.617 2.883 8.867 1 95.31 315 LYS A O 1
ATOM 2580 N N . HIS A 1 316 ? -7.75 5.09 8.883 1 96.12 316 HIS A N 1
ATOM 2581 C CA . HIS A 1 316 ? -9.125 5.102 8.383 1 96.12 316 HIS A CA 1
ATOM 2582 C C . HIS A 1 316 ? -9.312 6.172 7.316 1 96.12 316 HIS A C 1
ATOM 2584 O O . HIS A 1 316 ? -10.234 6.992 7.41 1 96.12 316 HIS A O 1
ATOM 2590 N N . ALA A 1 317 ? -8.438 6.07 6.328 1 96.75 317 ALA A N 1
ATOM 2591 C CA . ALA A 1 317 ? -8.516 7.023 5.227 1 96.75 317 ALA A CA 1
ATOM 2592 C C . ALA A 1 317 ? -9.797 6.836 4.422 1 96.75 317 ALA A C 1
ATOM 2594 O O . ALA A 1 317 ? -10.211 5.703 4.168 1 96.75 317 ALA A O 1
ATOM 2595 N N . ILE A 1 318 ? -10.375 7.918 4.039 1 97.88 318 ILE A N 1
ATOM 2596 C CA . ILE A 1 318 ? -11.594 7.898 3.236 1 97.88 318 ILE A CA 1
ATOM 2597 C C . ILE A 1 318 ? -11.359 7.074 1.971 1 97.88 318 ILE A C 1
ATOM 2599 O O . ILE A 1 318 ? -10.359 7.254 1.281 1 97.88 318 ILE A O 1
ATOM 2603 N N . ALA A 1 319 ? -12.328 6.234 1.7 1 96.19 319 ALA A N 1
ATOM 2604 C CA . ALA A 1 319 ? -12.117 5.246 0.648 1 96.19 319 ALA A CA 1
ATOM 2605 C C . ALA A 1 319 ? -12.852 5.637 -0.63 1 96.19 319 ALA A C 1
ATOM 2607 O O . ALA A 1 319 ? -12.539 5.133 -1.712 1 96.19 319 ALA A O 1
ATOM 2608 N N . ILE A 1 320 ? -13.805 6.473 -0.582 1 96.5 320 ILE A N 1
ATOM 2609 C CA . ILE A 1 320 ? -14.578 6.863 -1.754 1 96.5 320 ILE A CA 1
ATOM 2610 C C . ILE A 1 320 ? -13.711 7.695 -2.693 1 96.5 320 ILE A C 1
ATOM 2612 O O . ILE A 1 320 ? -13.109 8.68 -2.277 1 96.5 320 ILE A O 1
ATOM 2616 N N . LYS A 1 321 ? -13.727 7.27 -3.93 1 93.12 321 LYS A N 1
ATOM 2617 C CA . LYS A 1 321 ? -12.883 7.926 -4.93 1 93.12 321 LYS A CA 1
ATOM 2618 C C . LYS A 1 321 ? -13.703 8.891 -5.781 1 93.12 321 LYS A C 1
ATOM 2620 O O . LYS A 1 321 ? -14.93 8.789 -5.848 1 93.12 321 LYS A O 1
ATOM 2625 N N . GLY A 1 322 ? -13 9.883 -6.301 1 91.56 322 GLY A N 1
ATOM 2626 C CA . GLY A 1 322 ? -13.586 10.852 -7.215 1 91.56 322 GLY A CA 1
ATOM 2627 C C . GLY A 1 322 ? -12.781 11.055 -8.477 1 91.56 322 GLY A C 1
ATOM 2628 O O . GLY A 1 322 ? -11.594 10.719 -8.523 1 91.56 322 GLY A O 1
ATOM 2629 N N . LYS A 1 323 ? -13.406 11.633 -9.445 1 91.19 323 LYS A N 1
ATOM 2630 C CA . LYS A 1 323 ? -12.766 11.797 -10.75 1 91.19 323 LYS A CA 1
ATOM 2631 C C . LYS A 1 323 ? -11.938 13.078 -10.797 1 91.19 323 LYS A C 1
ATOM 2633 O O . LYS A 1 323 ? -10.953 13.164 -11.531 1 91.19 323 LYS A O 1
ATOM 2638 N N . LYS A 1 324 ? -12.352 14.055 -10.062 1 93.31 324 LYS A N 1
ATOM 2639 C CA . LYS A 1 324 ? -11.625 15.32 -10.047 1 93.31 324 LYS A CA 1
ATOM 2640 C C . LYS A 1 324 ? -10.25 15.164 -9.398 1 93.31 324 LYS A C 1
ATOM 2642 O O . LYS A 1 324 ? -10.109 14.453 -8.398 1 93.31 324 LYS A O 1
ATOM 2647 N N . TRP A 1 325 ? -9.258 15.922 -9.938 1 93.56 325 TRP A N 1
ATOM 2648 C CA . TRP A 1 325 ? -7.891 15.75 -9.453 1 93.56 325 TRP A CA 1
ATOM 2649 C C . TRP A 1 325 ? -7.77 16.188 -7.996 1 93.56 325 TRP A C 1
ATOM 2651 O O . TRP A 1 325 ? -6.945 15.648 -7.246 1 93.56 325 TRP A O 1
ATOM 2661 N N . TYR A 1 326 ? -8.547 17.172 -7.602 1 95.25 326 TYR A N 1
ATOM 2662 C CA . TYR A 1 326 ? -8.375 17.703 -6.254 1 95.25 326 TYR A CA 1
ATOM 2663 C C . TYR A 1 326 ? -9.242 16.938 -5.254 1 95.25 326 TYR A C 1
ATOM 2665 O O . TYR A 1 326 ? -9.289 17.297 -4.074 1 95.25 326 TYR A O 1
ATOM 2673 N N . TRP A 1 327 ? -9.969 15.922 -5.723 1 96.69 327 TRP A N 1
ATOM 2674 C CA . TRP A 1 327 ? -10.781 15.109 -4.824 1 96.69 327 TRP A CA 1
ATOM 2675 C C . TRP A 1 327 ? -9.922 14.461 -3.744 1 96.69 327 TRP A C 1
ATOM 2677 O O . TRP A 1 327 ? -10.266 14.508 -2.561 1 96.69 327 TRP A O 1
ATOM 2687 N N . SER A 1 328 ? -8.812 13.859 -4.172 1 96.44 328 SER A N 1
ATOM 2688 C CA . SER A 1 328 ? -7.934 13.195 -3.223 1 96.44 328 SER A CA 1
ATOM 2689 C C . SER A 1 328 ? -7.367 14.18 -2.205 1 96.44 328 SER A C 1
ATOM 2691 O O . SER A 1 328 ? -7.168 13.828 -1.039 1 96.44 328 SER A O 1
ATOM 2693 N N . VAL A 1 329 ? -7.121 15.391 -2.623 1 97.31 329 VAL A N 1
ATOM 2694 C CA . VAL A 1 329 ? -6.629 16.422 -1.716 1 97.31 329 VAL A CA 1
ATOM 2695 C C . VAL A 1 329 ? -7.727 16.812 -0.729 1 97.31 329 VAL A C 1
ATOM 2697 O O . VAL A 1 329 ? -7.473 16.938 0.472 1 97.31 329 VAL A O 1
ATOM 2700 N N . PHE A 1 330 ? -8.914 16.984 -1.243 1 97.56 330 PHE A N 1
ATOM 2701 C CA . PHE A 1 330 ? -10.062 17.344 -0.42 1 97.56 330 PHE A CA 1
ATOM 2702 C C . PHE A 1 330 ? -10.297 16.312 0.67 1 97.56 330 PHE A C 1
ATOM 2704 O O . PHE A 1 330 ? -10.422 16.656 1.848 1 97.56 330 PHE A O 1
ATOM 2711 N N . THR A 1 331 ? -10.359 15.039 0.286 1 98.06 331 THR A N 1
ATOM 2712 C CA . THR A 1 331 ? -10.617 13.984 1.265 1 98.06 331 THR A CA 1
ATOM 2713 C C . THR A 1 331 ? -9.469 13.883 2.264 1 98.06 331 THR A C 1
ATOM 2715 O O . THR A 1 331 ? -9.688 13.602 3.443 1 98.06 331 THR A O 1
ATOM 2718 N N . ARG A 1 332 ? -8.273 14.125 1.812 1 98.12 332 ARG A N 1
ATOM 2719 C CA . ARG A 1 332 ? -7.129 14.109 2.719 1 98.12 332 ARG A CA 1
ATOM 2720 C C . ARG A 1 332 ? -7.234 15.227 3.75 1 98.12 332 ARG A C 1
ATOM 2722 O O . ARG A 1 332 ? -6.926 15.023 4.926 1 98.12 332 ARG A O 1
ATOM 2729 N N . ILE A 1 333 ? -7.582 16.359 3.279 1 98.12 333 ILE A N 1
ATOM 2730 C CA . ILE A 1 333 ? -7.746 17.484 4.184 1 98.12 333 ILE A CA 1
ATOM 2731 C C . ILE A 1 333 ? -8.812 17.156 5.227 1 98.12 333 ILE A C 1
ATOM 2733 O O . ILE A 1 333 ? -8.664 17.5 6.402 1 98.12 333 ILE A O 1
ATOM 2737 N N . LEU A 1 334 ? -9.883 16.531 4.812 1 98.12 334 LEU A N 1
ATOM 2738 C CA . LEU A 1 334 ? -10.914 16.094 5.746 1 98.12 334 LEU A CA 1
ATOM 2739 C C . LEU A 1 334 ? -10.336 15.125 6.777 1 98.12 334 LEU A C 1
ATOM 2741 O O . LEU A 1 334 ? -10.586 15.273 7.977 1 98.12 334 LEU A O 1
ATOM 2745 N N . ASP A 1 335 ? -9.578 14.195 6.328 1 98.56 335 ASP A N 1
ATOM 2746 C CA . ASP A 1 335 ? -8.914 13.25 7.227 1 98.56 335 ASP A CA 1
ATOM 2747 C C . ASP A 1 335 ? -8 13.977 8.211 1 98.56 335 ASP A C 1
ATOM 2749 O O . ASP A 1 335 ? -7.977 13.656 9.398 1 98.56 335 ASP A O 1
ATOM 2753 N N . MET A 1 336 ? -7.258 14.938 7.695 1 98.56 336 MET A N 1
ATOM 2754 C CA . MET A 1 336 ? -6.352 15.703 8.547 1 98.56 336 MET A CA 1
ATOM 2755 C C . MET A 1 336 ? -7.121 16.438 9.641 1 98.56 336 MET A C 1
ATOM 2757 O O . MET A 1 336 ? -6.652 16.531 10.773 1 98.56 336 MET A O 1
ATOM 2761 N N . SER A 1 337 ? -8.242 16.938 9.25 1 98.25 337 SER A N 1
ATOM 2762 C CA . SER A 1 337 ? -9.086 17.641 10.219 1 98.25 337 SER A CA 1
ATOM 2763 C C . SER A 1 337 ? -9.562 16.688 11.32 1 98.25 337 SER A C 1
ATOM 2765 O O . SER A 1 337 ? -9.57 17.062 12.492 1 98.25 337 SER A O 1
ATOM 2767 N N . ILE A 1 338 ? -9.898 15.508 10.969 1 98.12 338 ILE A N 1
ATOM 2768 C CA . ILE A 1 338 ? -10.344 14.516 11.938 1 98.12 338 ILE A CA 1
ATOM 2769 C C . ILE A 1 338 ? -9.18 14.125 12.852 1 98.12 338 ILE A C 1
ATOM 2771 O O . ILE A 1 338 ? -9.344 14.047 14.07 1 98.12 338 ILE A O 1
ATOM 2775 N N . VAL A 1 339 ? -8.039 13.891 12.305 1 98.25 339 VAL A N 1
ATOM 2776 C CA . VAL A 1 339 ? -6.863 13.492 13.078 1 98.25 339 VAL A CA 1
ATOM 2777 C C . VAL A 1 339 ? -6.477 14.602 14.047 1 98.25 339 VAL A C 1
ATOM 2779 O O . VAL A 1 339 ? -6.203 14.352 15.227 1 98.25 339 VAL A O 1
ATOM 2782 N N . ASN A 1 340 ? -6.449 15.883 13.562 1 97.81 340 ASN A N 1
ATOM 2783 C CA . ASN A 1 340 ? -6.156 17 14.453 1 97.81 340 ASN A CA 1
ATOM 2784 C C . ASN A 1 340 ? -7.168 17.094 15.586 1 97.81 340 ASN A C 1
ATOM 2786 O O . ASN A 1 340 ? -6.793 17.312 16.734 1 97.81 340 ASN A O 1
ATOM 2790 N N . ALA A 1 341 ? -8.422 16.938 15.258 1 96.94 341 ALA A N 1
ATOM 2791 C CA . ALA A 1 341 ? -9.461 16.969 16.297 1 96.94 341 ALA A CA 1
ATOM 2792 C C . ALA A 1 341 ? -9.258 15.828 17.297 1 96.94 341 ALA A C 1
ATOM 2794 O O . ALA A 1 341 ? -9.422 16.031 18.5 1 96.94 341 ALA A O 1
ATOM 2795 N N . TYR A 1 342 ? -8.922 14.664 16.875 1 97.31 342 TYR A N 1
ATOM 2796 C CA . TYR A 1 342 ? -8.664 13.508 17.734 1 97.31 342 TYR A CA 1
ATOM 2797 C C . TYR A 1 342 ? -7.492 13.773 18.672 1 97.31 342 TYR A C 1
ATOM 2799 O O . TYR A 1 342 ? -7.555 13.461 19.859 1 97.31 342 TYR A O 1
ATOM 2807 N N . LEU A 1 343 ? -6.449 14.352 18.094 1 96.56 343 LEU A N 1
ATOM 2808 C CA . LEU A 1 343 ? -5.262 14.633 18.891 1 96.56 343 LEU A CA 1
ATOM 2809 C C . LEU A 1 343 ? -5.562 15.672 19.969 1 96.56 343 LEU A C 1
ATOM 2811 O O . LEU A 1 343 ? -5.031 15.594 21.078 1 96.56 343 LEU A O 1
ATOM 2815 N N . LEU A 1 344 ? -6.43 16.656 19.609 1 94.5 344 LEU A N 1
ATOM 2816 C CA . LEU A 1 344 ? -6.898 17.609 20.625 1 94.5 344 LEU A CA 1
ATOM 2817 C C . LEU A 1 344 ? -7.699 16.891 21.703 1 94.5 344 LEU A C 1
ATOM 2819 O O . LEU A 1 344 ? -7.508 17.141 22.891 1 94.5 344 LEU A O 1
ATOM 2823 N N . TYR A 1 345 ? -8.539 16.016 21.25 1 94.94 345 TYR A N 1
ATOM 2824 C CA . TYR A 1 345 ? -9.344 15.219 22.172 1 94.94 345 TYR A CA 1
ATOM 2825 C C . TYR A 1 345 ? -8.453 14.406 23.109 1 94.94 345 TYR A C 1
ATOM 2827 O O . TYR A 1 345 ? -8.688 14.367 24.312 1 94.94 345 TYR A O 1
ATOM 2835 N N . ARG A 1 346 ? -7.527 13.773 22.578 1 94.25 346 ARG A N 1
ATOM 2836 C CA . ARG A 1 346 ? -6.609 12.945 23.344 1 94.25 346 ARG A CA 1
ATOM 2837 C C . ARG A 1 346 ? -5.836 13.781 24.359 1 94.25 346 ARG A C 1
ATOM 2839 O O . ARG A 1 346 ? -5.59 13.336 25.484 1 94.25 346 ARG A O 1
ATOM 2846 N N . ASP A 1 347 ? -5.43 14.969 24.031 1 91.12 347 ASP A N 1
ATOM 2847 C CA . ASP A 1 347 ? -4.703 15.859 24.922 1 91.12 347 ASP A CA 1
ATOM 2848 C C . ASP A 1 347 ? -5.574 16.281 26.109 1 91.12 347 ASP A C 1
ATOM 2850 O O . ASP A 1 347 ? -5.09 16.406 27.234 1 91.12 347 ASP A O 1
ATOM 2854 N N . ILE A 1 348 ? -6.809 16.531 25.828 1 91.19 348 ILE A N 1
ATOM 2855 C CA . ILE A 1 348 ? -7.738 17.016 26.844 1 91.19 348 ILE A CA 1
ATOM 2856 C C . ILE A 1 348 ? -8.109 15.867 27.781 1 91.19 348 ILE A C 1
ATOM 2858 O O . ILE A 1 348 ? -8.164 16.062 29 1 91.19 348 ILE A O 1
ATOM 2862 N N . HIS A 1 349 ? -8.25 14.633 27.266 1 92.56 349 HIS A N 1
ATOM 2863 C CA . HIS A 1 349 ? -8.797 13.547 28.062 1 92.56 349 HIS A CA 1
ATOM 2864 C C . HIS A 1 349 ? -7.695 12.602 28.531 1 92.56 349 HIS A C 1
ATOM 2866 O O . HIS A 1 349 ? -7.902 11.805 29.453 1 92.56 349 HIS A O 1
ATOM 2872 N N . GLY A 1 350 ? -6.562 12.664 27.906 1 86.94 350 GLY A N 1
ATOM 2873 C CA . GLY A 1 350 ? -5.418 11.867 28.328 1 86.94 350 GLY A CA 1
ATOM 2874 C C . GLY A 1 350 ? -5.664 10.375 28.25 1 86.94 350 GLY A C 1
ATOM 2875 O O . GLY A 1 350 ? -6.035 9.852 27.203 1 86.94 350 GLY A O 1
ATOM 2876 N N . LYS A 1 351 ? -5.668 9.656 29.359 1 81.75 351 LYS A N 1
ATOM 2877 C CA . LYS A 1 351 ? -5.766 8.203 29.453 1 81.75 351 LYS A CA 1
ATOM 2878 C C . LYS A 1 351 ? -7.195 7.73 29.188 1 81.75 351 LYS A C 1
ATOM 2880 O O . LYS A 1 351 ? -7.414 6.566 28.844 1 81.75 351 LYS A O 1
ATOM 2885 N N . GLN A 1 352 ? -8.086 8.547 29.266 1 83.81 352 GLN A N 1
ATOM 2886 C CA . GLN A 1 352 ? -9.477 8.18 29.047 1 83.81 352 GLN A CA 1
ATOM 2887 C C . GLN A 1 352 ? -9.891 8.422 27.594 1 83.81 352 GLN A C 1
ATOM 2889 O O . GLN A 1 352 ? -11.078 8.352 27.266 1 83.81 352 GLN A O 1
ATOM 2894 N N . SER A 1 353 ? -8.883 8.516 26.875 1 88.69 353 SER A N 1
ATOM 2895 C CA . SER A 1 353 ? -9.211 8.805 25.484 1 88.69 353 SER A CA 1
ATOM 2896 C C . SER A 1 353 ? -9.633 7.539 24.734 1 88.69 353 SER A C 1
ATOM 2898 O O . SER A 1 353 ? -9.391 6.426 25.203 1 88.69 353 SER A O 1
ATOM 2900 N N . ILE A 1 354 ? -10.445 7.781 23.719 1 93.06 354 ILE A N 1
ATOM 2901 C CA . ILE A 1 354 ? -10.922 6.699 22.859 1 93.06 354 ILE A CA 1
ATOM 2902 C C . ILE A 1 354 ? -9.992 6.531 21.656 1 93.06 354 ILE A C 1
ATOM 2904 O O . ILE A 1 354 ? -9.117 7.367 21.422 1 93.06 354 ILE A O 1
ATOM 2908 N N . SER A 1 355 ? -10.172 5.367 20.969 1 95.44 355 SER A N 1
ATOM 2909 C CA . SER A 1 355 ? -9.367 5.117 19.781 1 95.44 355 SER A CA 1
ATOM 2910 C C . SER A 1 355 ? -9.781 6.035 18.625 1 95.44 355 SER A C 1
ATOM 2912 O O . SER A 1 355 ? -10.883 6.594 18.641 1 95.44 355 SER A O 1
ATOM 2914 N N . ILE A 1 356 ? -8.898 6.23 17.719 1 96.31 356 ILE A N 1
ATOM 2915 C CA . ILE A 1 356 ? -9.195 7.066 16.562 1 96.31 356 ILE A CA 1
ATOM 2916 C C . ILE A 1 356 ? -10.398 6.492 15.805 1 96.31 356 ILE A C 1
ATOM 2918 O O . ILE A 1 356 ? -11.211 7.242 15.258 1 96.31 356 ILE A O 1
ATOM 2922 N N . LYS A 1 357 ? -10.516 5.184 15.766 1 96.31 357 LYS A N 1
ATOM 2923 C CA . LYS A 1 357 ? -11.688 4.547 15.18 1 96.31 357 LYS A CA 1
ATOM 2924 C C . LYS A 1 357 ? -12.969 5.02 15.859 1 96.31 357 LYS A C 1
ATOM 2926 O O . LYS A 1 357 ? -13.898 5.488 15.195 1 96.31 357 LYS A O 1
ATOM 2931 N N . ASP A 1 358 ? -12.984 4.93 17.141 1 96.62 358 ASP A N 1
ATOM 2932 C CA . ASP A 1 358 ? -14.18 5.297 17.906 1 96.62 358 ASP A CA 1
ATOM 2933 C C . ASP A 1 358 ? -14.445 6.797 17.812 1 96.62 358 ASP A C 1
ATOM 2935 O O . ASP A 1 358 ? -15.602 7.23 17.797 1 96.62 358 ASP A O 1
ATOM 2939 N N . PHE A 1 359 ? -13.406 7.57 17.844 1 97.5 359 PHE A N 1
ATOM 2940 C CA . PHE A 1 359 ? -13.555 9.008 17.672 1 97.5 359 PHE A CA 1
ATOM 2941 C C . PHE A 1 359 ? -14.219 9.336 16.344 1 97.5 359 PHE A C 1
ATOM 2943 O O . PHE A 1 359 ? -15.141 10.156 16.281 1 97.5 359 PHE A O 1
ATOM 2950 N N . SER A 1 360 ? -13.742 8.68 15.273 1 97.69 360 SER A N 1
ATOM 2951 C CA . SER A 1 360 ? -14.328 8.867 13.953 1 97.69 360 SER A CA 1
ATOM 2952 C C . SER A 1 360 ? -15.797 8.453 13.938 1 97.69 360 SER A C 1
ATOM 2954 O O . SER A 1 360 ? -16.641 9.133 13.336 1 97.69 360 SER A O 1
ATOM 2956 N N . ARG A 1 361 ? -16.078 7.406 14.609 1 97.44 361 ARG A N 1
ATOM 2957 C CA . ARG A 1 361 ? -17.453 6.922 14.695 1 97.44 361 ARG A CA 1
ATOM 2958 C C . ARG A 1 361 ? -18.344 7.922 15.422 1 97.44 361 ARG A C 1
ATOM 2960 O O . ARG A 1 361 ? -19.516 8.109 15.062 1 97.44 361 ARG A O 1
ATOM 2967 N N . ALA A 1 362 ? -17.812 8.516 16.438 1 97.25 362 ALA A N 1
ATOM 2968 C CA . ALA A 1 362 ? -18.562 9.492 17.234 1 97.25 362 ALA A CA 1
ATOM 2969 C C . ALA A 1 362 ? -18.969 10.688 16.391 1 97.25 362 ALA A C 1
ATOM 2971 O O . ALA A 1 362 ? -19.984 11.344 16.672 1 97.25 362 ALA A O 1
ATOM 2972 N N . ILE A 1 363 ? -18.25 10.922 15.359 1 97.19 363 ILE A N 1
ATOM 2973 C CA . ILE A 1 363 ? -18.594 12.008 14.445 1 97.19 363 ILE A CA 1
ATOM 2974 C C . ILE A 1 363 ? -19.531 11.5 13.359 1 97.19 363 ILE A C 1
ATOM 2976 O O . ILE A 1 363 ? -20.547 12.133 13.047 1 97.19 363 ILE A O 1
ATOM 2980 N N . THR A 1 364 ? -19.266 10.344 12.852 1 97.94 364 THR A N 1
ATOM 2981 C CA . THR A 1 364 ? -19.891 9.805 11.656 1 97.94 364 THR A CA 1
ATOM 2982 C C . THR A 1 364 ? -21.344 9.43 11.938 1 97.94 364 THR A C 1
ATOM 2984 O O . THR A 1 364 ? -22.25 9.789 11.172 1 97.94 364 THR A O 1
ATOM 2987 N N . VAL A 1 365 ? -21.594 8.75 13 1 97.5 365 VAL A N 1
ATOM 2988 C CA . VAL A 1 365 ? -22.922 8.203 13.289 1 97.5 365 VAL A CA 1
ATOM 2989 C C . VAL A 1 365 ? -23.922 9.336 13.477 1 97.5 365 VAL A C 1
ATOM 2991 O O . VAL A 1 365 ? -24.969 9.359 12.844 1 97.5 365 VAL A O 1
ATOM 2994 N N . PRO A 1 366 ? -23.625 10.391 14.273 1 97.06 366 PRO A N 1
ATOM 2995 C CA . PRO A 1 366 ? -24.562 11.508 14.383 1 97.06 366 PRO A CA 1
ATOM 2996 C C . PRO A 1 366 ? -24.812 12.211 13.055 1 97.06 366 PRO A C 1
ATOM 2998 O O . PRO A 1 366 ? -25.922 12.641 12.773 1 97.06 366 PRO A O 1
ATOM 3001 N N . TYR A 1 367 ? -23.766 12.375 12.219 1 97.62 367 TYR A N 1
ATOM 3002 C CA . TYR A 1 367 ? -23.922 13.008 10.914 1 97.62 367 TYR A CA 1
ATOM 3003 C C . TYR A 1 367 ? -24.891 12.211 10.047 1 97.62 367 TYR A C 1
ATOM 3005 O O . TYR A 1 367 ? -25.766 12.781 9.406 1 97.62 367 TYR A O 1
ATOM 3013 N N . LEU A 1 368 ? -24.734 10.906 10.07 1 97.19 368 LEU A N 1
ATOM 3014 C CA . LEU A 1 368 ? -25.562 10.055 9.219 1 97.19 368 LEU A CA 1
ATOM 3015 C C . LEU A 1 368 ? -26.984 9.992 9.734 1 97.19 368 LEU A C 1
ATOM 3017 O O . LEU A 1 368 ? -27.938 9.922 8.953 1 97.19 368 LEU A O 1
ATOM 3021 N N . LYS A 1 369 ? -27.188 10.07 10.953 1 95.94 369 LYS A N 1
ATOM 3022 C CA . LYS A 1 369 ? -28.516 9.992 11.555 1 95.94 369 LYS A CA 1
ATOM 3023 C C . LYS A 1 369 ? -29.328 11.266 11.281 1 95.94 369 LYS A C 1
ATOM 3025 O O . LYS A 1 369 ? -30.547 11.273 11.438 1 95.94 369 LYS A O 1
ATOM 3030 N N . LEU A 1 370 ? -28.672 12.328 10.898 1 93.19 370 LEU A N 1
ATOM 3031 C CA . LEU A 1 370 ? -29.359 13.547 10.5 1 93.19 370 LEU A CA 1
ATOM 3032 C C . LEU A 1 370 ? -30.266 13.289 9.305 1 93.19 370 LEU A C 1
ATOM 3034 O O . LEU A 1 370 ? -31.25 14 9.094 1 93.19 370 LEU A O 1
ATOM 3038 N N . GLY A 1 371 ? -29.906 12.297 8.516 1 88.56 371 GLY A N 1
ATOM 3039 C CA . GLY A 1 371 ? -30.656 12.016 7.297 1 88.56 371 GLY A CA 1
ATOM 3040 C C . GLY A 1 371 ? -31.875 11.141 7.535 1 88.56 371 GLY A C 1
ATOM 3041 O O . GLY A 1 371 ? -32.688 10.938 6.629 1 88.56 371 GLY A O 1
ATOM 3042 N N . TYR A 1 372 ? -31.984 10.734 8.812 1 82.5 372 TYR A N 1
ATOM 3043 C CA . TYR A 1 372 ? -33.094 9.812 9.117 1 82.5 372 TYR A CA 1
ATOM 3044 C C . TYR A 1 372 ? -34.406 10.547 9.109 1 82.5 372 TYR A C 1
ATOM 3046 O O . TYR A 1 372 ? -34.531 11.633 9.672 1 82.5 372 TYR A O 1
ATOM 3054 N N . GLY A 1 373 ? -35.438 10 8.578 1 72.06 373 GLY A N 1
ATOM 3055 C CA . GLY A 1 373 ? -36.781 10.531 8.602 1 72.06 373 GLY A CA 1
ATOM 3056 C C . GLY A 1 373 ? -37.094 11.484 7.461 1 72.06 373 GLY A C 1
ATOM 3057 O O . GLY A 1 373 ? -38.25 11.836 7.211 1 72.06 373 GLY A O 1
ATOM 3058 N N . LYS A 1 374 ? -36.094 12.125 6.891 1 62.59 374 LYS A N 1
ATOM 3059 C CA . LYS A 1 374 ? -36.281 13.086 5.812 1 62.59 374 LYS A CA 1
ATOM 3060 C C . LYS A 1 374 ? -36.656 12.375 4.508 1 62.59 374 LYS A C 1
ATOM 3062 O O . LYS A 1 374 ? -37.062 13.016 3.541 1 62.59 374 LYS A O 1
ATOM 3067 N N . ARG A 1 375 ? -36.344 11.273 4.457 1 54.75 375 ARG A N 1
ATOM 3068 C CA . ARG A 1 375 ? -36.656 10.656 3.172 1 54.75 375 ARG A CA 1
ATOM 3069 C C . ARG A 1 375 ? -38.156 10.438 3.012 1 54.75 375 ARG A C 1
ATOM 3071 O O . ARG A 1 375 ? -38.781 9.781 3.844 1 54.75 375 ARG A O 1
ATOM 3078 N N . VAL A 1 376 ? -38.812 11.492 2.484 1 47.62 376 VAL A N 1
ATOM 3079 C CA . VAL A 1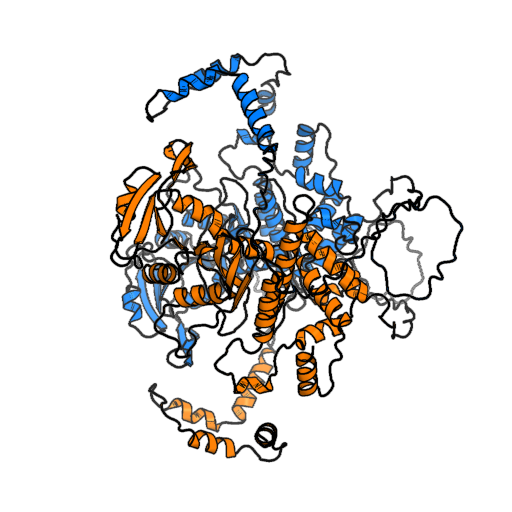 376 ? -40.156 11.383 1.967 1 47.62 376 VAL A CA 1
ATOM 3080 C C . VAL A 1 376 ? -40.281 10.172 1.047 1 47.62 376 VAL A C 1
ATOM 3082 O O . VAL A 1 376 ? -39.5 10.031 0.104 1 47.62 376 VAL A O 1
ATOM 3085 N N . GLN A 1 377 ? -40.688 9.086 1.525 1 42.62 377 GLN A N 1
ATOM 3086 C CA . GLN A 1 377 ? -41 7.945 0.672 1 42.62 377 GLN A CA 1
ATOM 3087 C C . GLN A 1 377 ? -41.719 8.391 -0.595 1 42.62 377 GLN A C 1
ATOM 3089 O O . GLN A 1 377 ? -42.906 8.766 -0.547 1 42.62 377 GLN A O 1
ATOM 3094 N N . ARG A 1 378 ? -41.219 9.203 -1.328 1 39.81 378 ARG A N 1
ATOM 3095 C CA . ARG A 1 378 ? -42.062 9.594 -2.471 1 39.81 378 ARG A CA 1
ATOM 3096 C C . ARG A 1 378 ? -42.719 8.383 -3.119 1 39.81 378 ARG A C 1
ATOM 3098 O O . ARG A 1 378 ? -43.469 8.531 -4.082 1 39.81 378 ARG A O 1
ATOM 3105 N N . GLY A 1 379 ? -41.906 7.328 -3.432 1 35.72 379 GLY A N 1
ATOM 3106 C CA . GLY A 1 379 ? -42.5 6.441 -4.422 1 35.72 379 GLY A CA 1
ATOM 3107 C C . GLY A 1 379 ? -43.844 5.883 -4.004 1 35.72 379 GLY A C 1
ATOM 3108 O O . GLY A 1 379 ? -44.219 5.973 -2.836 1 35.72 379 GLY A O 1
ATOM 3109 N N . ARG A 1 380 ? -44.906 5.832 -4.895 1 34.38 380 ARG A N 1
ATOM 3110 C CA . ARG A 1 380 ? -46.094 5.02 -4.75 1 34.38 380 ARG A CA 1
ATOM 3111 C C . ARG A 1 380 ? -45.812 3.777 -3.91 1 34.38 380 ARG A C 1
ATOM 3113 O O . ARG A 1 380 ? -44.75 3.174 -4.02 1 34.38 380 ARG A O 1
ATOM 3120 N N . PRO A 1 381 ? -46.531 3.668 -2.822 1 33.09 381 PRO A N 1
ATOM 3121 C CA . PRO A 1 381 ? -46.312 2.355 -2.203 1 33.09 381 PRO A CA 1
ATOM 3122 C C . PRO A 1 381 ? -46.125 1.242 -3.229 1 33.09 381 PRO A C 1
ATOM 3124 O O . PRO A 1 381 ? -46.906 1.105 -4.16 1 33.09 381 PRO A O 1
ATOM 3127 N N . LEU A 1 382 ? -45 1.07 -3.787 1 30.11 382 LEU A N 1
ATOM 3128 C CA . LEU A 1 382 ? -44.938 -0.113 -4.637 1 30.11 382 LEU A CA 1
ATOM 3129 C C . LEU A 1 382 ? -45.75 -1.249 -4.055 1 30.11 382 LEU A C 1
ATOM 3131 O O . LEU A 1 382 ? -45.562 -1.633 -2.896 1 30.11 382 LEU A O 1
ATOM 3135 N N . SER A 1 383 ? -47.062 -1.275 -4.238 1 28.05 383 SER A N 1
ATOM 3136 C CA . SER A 1 383 ? -47.625 -2.611 -4.156 1 28.05 383 SER A CA 1
ATOM 3137 C C . SER A 1 383 ? -46.625 -3.68 -4.547 1 28.05 383 SER A C 1
ATOM 3139 O O . SER A 1 383 ? -46.031 -3.609 -5.625 1 28.05 383 SER A O 1
ATOM 3141 N N . PHE A 1 384 ? -45.906 -4.16 -3.545 1 28 384 PHE A N 1
ATOM 3142 C CA . PHE A 1 384 ? -45.125 -5.387 -3.719 1 28 384 PHE A CA 1
ATOM 3143 C C . PHE A 1 384 ? -45.812 -6.328 -4.699 1 28 384 PHE A C 1
ATOM 3145 O O . PHE A 1 384 ? -46.781 -7.012 -4.336 1 28 384 PHE A O 1
ATOM 3152 N N . LEU A 1 385 ? -46.281 -5.879 -5.789 1 25.73 385 LEU A N 1
ATOM 3153 C CA . LEU A 1 385 ? -46.5 -6.977 -6.723 1 25.73 385 LEU A CA 1
ATOM 3154 C C . LEU A 1 385 ? -45.312 -7.949 -6.695 1 25.73 385 LEU A C 1
ATOM 3156 O O . LEU A 1 385 ? -44.156 -7.539 -6.816 1 25.73 385 LEU A O 1
ATOM 3160 N N . LEU A 1 386 ? -45.5 -9.078 -5.875 1 25.58 386 LEU A N 1
ATOM 3161 C CA . LEU A 1 386 ? -44.781 -10.344 -5.988 1 25.58 386 LEU A CA 1
ATOM 3162 C C . LEU A 1 386 ? -44.406 -10.633 -7.434 1 25.58 386 LEU A C 1
ATOM 3164 O O . LEU A 1 386 ? -45.25 -11.062 -8.227 1 25.58 386 LEU A O 1
ATOM 3168 N N . THR A 1 387 ? -44.094 -9.688 -8.148 1 24.45 387 THR A N 1
ATOM 3169 C CA . THR A 1 387 ? -43.656 -10.219 -9.438 1 24.45 387 THR A CA 1
ATOM 3170 C C . THR A 1 387 ? -42.688 -11.383 -9.25 1 24.45 387 THR A C 1
ATOM 3172 O O . THR A 1 387 ? -41.656 -11.234 -8.586 1 24.45 387 THR A O 1
ATOM 3175 N N . SER A 1 388 ? -43.188 -12.586 -9.211 1 24.91 388 SER A N 1
ATOM 3176 C CA . SER A 1 388 ? -42.719 -13.969 -9.258 1 24.91 388 SER A CA 1
ATOM 3177 C C . SER A 1 388 ? -41.531 -14.117 -10.211 1 24.91 388 SER A C 1
ATOM 3179 O O . SER A 1 388 ? -41 -15.211 -10.383 1 24.91 388 SER A O 1
ATOM 3181 N N . ARG A 1 389 ? -41.344 -13.141 -11.094 1 26.3 389 ARG A N 1
ATOM 3182 C CA . ARG A 1 389 ? -40.312 -13.656 -12.023 1 26.3 389 ARG A CA 1
ATOM 3183 C C . ARG A 1 389 ? -38.938 -13.648 -11.391 1 26.3 389 ARG A C 1
ATOM 3185 O O . ARG A 1 389 ? -38.188 -12.695 -11.547 1 26.3 389 ARG A O 1
ATOM 3192 N N . ALA A 1 390 ? -38.75 -13.75 -10.039 1 26.53 390 ALA A N 1
ATOM 3193 C CA . ALA A 1 390 ? -37.406 -14.289 -9.75 1 26.53 390 ALA A CA 1
ATOM 3194 C C . ALA A 1 390 ? -37.062 -15.383 -10.75 1 26.53 390 ALA A C 1
ATOM 3196 O O . ALA A 1 390 ? -37.781 -16.344 -10.93 1 26.53 390 ALA A O 1
ATOM 3197 N N . THR A 1 391 ? -36.562 -15.086 -11.773 1 23.14 391 THR A N 1
ATOM 3198 C CA . THR A 1 391 ? -36 -16.25 -12.469 1 23.14 391 THR A CA 1
ATOM 3199 C C . THR A 1 391 ? -35.469 -17.266 -11.477 1 23.14 391 THR A C 1
ATOM 3201 O O . THR A 1 391 ? -34.812 -16.906 -10.492 1 23.14 391 THR A O 1
ATOM 3204 N N . LYS A 1 392 ? -36.125 -18.391 -11.352 1 26.33 392 LYS A N 1
ATOM 3205 C CA . LYS A 1 392 ? -35.719 -19.656 -10.75 1 26.33 392 LYS A CA 1
ATOM 3206 C C . LYS A 1 392 ? -34.188 -19.828 -10.836 1 26.33 392 LYS A C 1
ATOM 3208 O O . LYS A 1 392 ? -33.656 -19.953 -11.93 1 26.33 392 LYS A O 1
ATOM 3213 N N . SER A 1 393 ? -33.5 -19.094 -10.047 1 24.64 393 SER A N 1
ATOM 3214 C CA . SER A 1 393 ? -32.219 -19.766 -9.914 1 24.64 393 SER A CA 1
ATOM 3215 C C . SER A 1 393 ? -32.375 -21.281 -9.82 1 24.64 393 SER A C 1
ATOM 3217 O O . SER A 1 393 ? -33.125 -21.766 -8.984 1 24.64 393 SER A O 1
ATOM 3219 N N . ASP A 1 394 ? -32.281 -21.938 -10.945 1 25.61 394 ASP A N 1
ATOM 3220 C CA . ASP A 1 394 ? -32.375 -23.391 -11.031 1 25.61 394 ASP A CA 1
ATOM 3221 C C . ASP A 1 394 ? -31.938 -24.062 -9.727 1 25.61 394 ASP A C 1
ATOM 3223 O O . ASP A 1 394 ? -32.656 -24.891 -9.18 1 25.61 394 ASP A O 1
ATOM 3227 N N . ASP A 1 395 ? -30.672 -24.375 -9.547 1 25.44 395 ASP A N 1
ATOM 3228 C CA . ASP A 1 395 ? -30.312 -25.656 -8.953 1 25.44 395 ASP A CA 1
ATOM 3229 C C . ASP A 1 395 ? -30.406 -25.609 -7.426 1 25.44 395 ASP A C 1
ATOM 3231 O O . ASP A 1 395 ? -29.828 -26.453 -6.738 1 25.44 395 ASP A O 1
ATOM 3235 N N . ILE A 1 396 ? -30.953 -24.578 -6.82 1 27.67 396 ILE A N 1
ATOM 3236 C CA . ILE A 1 396 ? -30.641 -24.953 -5.449 1 27.67 396 ILE A CA 1
ATOM 3237 C C . ILE A 1 396 ? -31.391 -26.234 -5.09 1 27.67 396 ILE A C 1
ATOM 3239 O O . ILE A 1 396 ? -32.562 -26.188 -4.672 1 27.67 396 ILE A O 1
ATOM 3243 N N . ARG A 1 397 ? -31.516 -27.234 -6.027 1 27.27 397 ARG A N 1
ATOM 3244 C CA . ARG A 1 397 ? -32.188 -28.484 -5.656 1 27.27 397 ARG A CA 1
ATOM 3245 C C . ARG A 1 397 ? -31.641 -29.016 -4.328 1 27.27 397 ARG A C 1
ATOM 3247 O O . ARG A 1 397 ? -30.5 -29.469 -4.246 1 27.27 397 ARG A O 1
ATOM 3254 N N . TYR A 1 398 ? -32.125 -28.453 -3.291 1 22.89 398 TYR A N 1
ATOM 3255 C CA . TYR A 1 398 ? -31.859 -29.094 -2.004 1 22.89 398 TYR A CA 1
ATOM 3256 C C . TYR A 1 398 ? -32.219 -30.562 -2.039 1 22.89 398 TYR A C 1
ATOM 3258 O O . TYR A 1 398 ? -33.031 -30.984 -2.863 1 22.89 398 TYR A O 1
ATOM 3266 N N . TYR A 1 399 ? -31.75 -31.422 -1.19 1 24.25 399 TYR A N 1
ATOM 3267 C CA . TYR A 1 399 ? -31.844 -32.844 -0.911 1 24.25 399 TYR A CA 1
ATOM 3268 C C . TYR A 1 399 ? -33.281 -33.25 -0.533 1 24.25 399 TYR A C 1
ATOM 3270 O O . TYR A 1 399 ? -33.531 -34.375 -0.13 1 24.25 399 TYR A O 1
ATOM 3278 N N . GLY A 1 400 ? -34.281 -32.344 -0.3 1 22.3 400 GLY A N 1
ATOM 3279 C CA . GLY A 1 400 ? -35.281 -33.062 0.475 1 22.3 400 GLY A CA 1
ATOM 3280 C C . GLY A 1 400 ? -35.875 -34.25 -0.276 1 22.3 400 GLY A C 1
ATOM 3281 O O . GLY A 1 400 ? -35.625 -34.406 -1.473 1 22.3 400 GLY A O 1
ATOM 3282 N N . LYS A 1 401 ? -37.125 -34.812 0.338 1 25.05 401 LYS A N 1
ATOM 3283 C CA . LYS A 1 401 ? -37.875 -36.062 0.319 1 25.05 401 LYS A CA 1
ATOM 3284 C C . LYS A 1 401 ? -38.469 -36.344 -1.053 1 25.05 401 LYS A C 1
ATOM 3286 O O . LYS A 1 401 ? -38.438 -35.469 -1.925 1 25.05 401 LYS A O 1
ATOM 3291 N N . GLU A 1 402 ? -39.812 -36.906 -1.077 1 23.72 402 GLU A N 1
ATOM 3292 C CA . GLU A 1 402 ? -40.625 -37.844 -1.828 1 23.72 402 GLU A CA 1
ATOM 3293 C C . GLU A 1 402 ? -41.406 -37.125 -2.945 1 23.72 402 GLU A C 1
ATOM 3295 O O . GLU A 1 402 ? -42.594 -36.812 -2.793 1 23.72 402 GLU A O 1
ATOM 3300 N N . HIS A 1 403 ? -40.969 -36.156 -3.699 1 26.94 403 HIS A N 1
ATOM 3301 C CA . HIS A 1 403 ? -41.938 -35.625 -4.66 1 26.94 403 HIS A CA 1
ATOM 3302 C C . HIS A 1 403 ? -42.5 -36.719 -5.539 1 26.94 403 HIS A C 1
ATOM 3304 O O . HIS A 1 403 ? -41.75 -37.375 -6.293 1 26.94 403 HIS A O 1
ATOM 3310 N N . MET A 1 404 ? -43.562 -37.406 -5.062 1 24.28 404 MET A N 1
ATOM 3311 C CA . MET A 1 404 ? -44.344 -38.438 -5.758 1 24.28 404 MET A CA 1
ATOM 3312 C C . MET A 1 404 ? -44.812 -37.938 -7.117 1 24.28 404 MET A C 1
ATOM 3314 O O . MET A 1 404 ? -45.469 -36.906 -7.203 1 24.28 404 MET A O 1
ATOM 3318 N N . ASN A 1 405 ? -44.062 -38.156 -8.219 1 24.66 405 ASN A N 1
ATOM 3319 C CA . ASN A 1 405 ? -44.344 -37.875 -9.625 1 24.66 405 ASN A CA 1
AT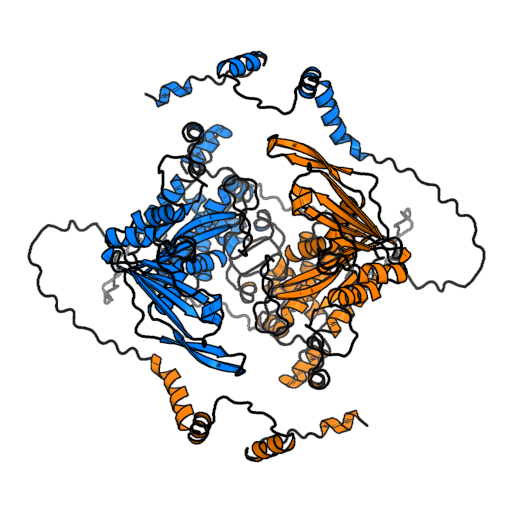OM 3320 C C . ASN A 1 405 ? -45.719 -38.375 -10.023 1 24.66 405 ASN A C 1
ATOM 3322 O O . ASN A 1 405 ? -45.969 -39.594 -10.039 1 24.66 405 ASN A O 1
ATOM 3326 N N . GLU A 1 406 ? -46.812 -37.75 -9.492 1 26.78 406 GLU A N 1
ATOM 3327 C CA . GLU A 1 406 ? -48.062 -38.25 -10.031 1 26.78 406 GLU A CA 1
ATOM 3328 C C . GLU A 1 406 ? -48.062 -38.188 -11.555 1 26.78 406 GLU A C 1
ATOM 3330 O O . GLU A 1 406 ? -47.594 -37.219 -12.156 1 26.78 406 GLU A O 1
ATOM 3335 N N . LYS A 1 407 ? -48.438 -39.312 -12.258 1 26.12 407 LYS A N 1
ATOM 3336 C CA . LYS A 1 407 ? -48.5 -39.688 -13.656 1 26.12 407 LYS A CA 1
ATOM 3337 C C . LYS A 1 407 ? -49.469 -38.781 -14.43 1 26.12 407 LYS A C 1
ATOM 3339 O O . LYS A 1 407 ? -50.688 -38.969 -14.383 1 26.12 407 LYS A O 1
ATOM 3344 N N . ARG A 1 408 ? -49.312 -37.438 -14.328 1 24.73 408 ARG A N 1
ATOM 3345 C CA . ARG A 1 408 ? -50.375 -36.812 -15.125 1 24.73 408 ARG A CA 1
ATOM 3346 C C . ARG A 1 408 ? -50.281 -37.25 -16.578 1 24.73 408 ARG A C 1
ATOM 3348 O O . ARG A 1 408 ? -49.219 -37.656 -17.062 1 24.73 408 ARG A O 1
ATOM 3355 N N . ASP A 1 409 ? -51.406 -37.219 -17.328 1 23.78 409 ASP A N 1
ATOM 3356 C CA . ASP A 1 409 ? -51.781 -37.688 -18.656 1 23.78 409 ASP A CA 1
ATOM 3357 C C . ASP A 1 409 ? -50.844 -37.125 -19.734 1 23.78 409 ASP A C 1
ATOM 3359 O O . ASP A 1 409 ? -50.156 -36.156 -19.516 1 23.78 409 ASP A O 1
ATOM 3363 N N . LYS A 1 410 ? -51.094 -37.469 -21.078 1 26.36 410 LYS A N 1
ATOM 3364 C CA . LYS A 1 410 ? -50.375 -37.656 -22.328 1 26.36 410 LYS A CA 1
ATOM 3365 C C . LYS A 1 410 ? -49.875 -36.312 -22.891 1 26.36 410 LYS A C 1
ATOM 3367 O O . LYS A 1 410 ? -49.406 -36.25 -24.016 1 26.36 410 LYS A O 1
ATOM 3372 N N . GLN A 1 411 ? -50.25 -35.156 -22.375 1 24.31 411 GLN A N 1
ATOM 3373 C CA . GLN A 1 411 ? -50.125 -34.156 -23.422 1 24.31 411 GLN A CA 1
ATOM 3374 C C . GLN A 1 411 ? -48.688 -34.062 -23.938 1 24.31 411 GLN A C 1
ATOM 3376 O O . GLN A 1 411 ? -47.781 -34.562 -23.281 1 24.31 411 GLN A O 1
ATOM 3381 N N . ARG A 1 412 ? -48.375 -33.188 -25.062 1 22.58 412 ARG A N 1
ATOM 3382 C CA . ARG A 1 412 ? -47.25 -33.094 -25.984 1 22.58 412 ARG A CA 1
ATOM 3383 C C . ARG A 1 412 ? -45.938 -32.875 -25.234 1 22.58 412 ARG A C 1
ATOM 3385 O O . ARG A 1 412 ? -45.875 -32 -24.359 1 22.58 412 ARG A O 1
ATOM 3392 N N . ILE A 1 413 ? -45.062 -33.875 -25.062 1 23.75 413 ILE A N 1
ATOM 3393 C CA . ILE A 1 413 ? -43.875 -34.156 -24.266 1 23.75 413 ILE A CA 1
ATOM 3394 C C . ILE A 1 413 ? -42.781 -33.125 -24.562 1 23.75 413 ILE A C 1
ATOM 3396 O O . ILE A 1 413 ? -42.219 -33.094 -25.656 1 23.75 413 ILE A O 1
ATOM 3400 N N . GLY A 1 414 ? -43.156 -31.766 -24.484 1 22.39 414 GLY A N 1
ATOM 3401 C CA . GLY A 1 414 ? -42.062 -30.906 -24.906 1 22.39 414 GLY A CA 1
ATOM 3402 C C . GLY A 1 414 ? -40.719 -31.344 -24.344 1 22.39 414 GLY A C 1
ATOM 3403 O O . GLY A 1 414 ? -40.625 -31.938 -23.266 1 22.39 414 GLY A O 1
ATOM 3404 N N . ILE A 1 415 ? -39.688 -31.719 -25.219 1 21.27 415 ILE A N 1
ATOM 3405 C CA . ILE A 1 415 ? -38.375 -32.312 -25.062 1 21.27 415 ILE A CA 1
ATOM 3406 C C . ILE A 1 415 ? -37.594 -31.594 -23.969 1 21.27 415 ILE A C 1
ATOM 3408 O O . ILE A 1 415 ? -37.281 -30.406 -24.094 1 21.27 415 ILE A O 1
ATOM 3412 N N . ARG A 1 416 ? -38.094 -31.75 -22.75 1 21.94 416 ARG A N 1
ATOM 3413 C CA . ARG A 1 416 ? -37.344 -31.141 -21.656 1 21.94 416 ARG A CA 1
ATOM 3414 C C . ARG A 1 416 ? -35.906 -31.656 -21.609 1 21.94 416 ARG A C 1
ATOM 3416 O O . ARG A 1 416 ? -35.688 -32.875 -21.469 1 21.94 416 ARG A O 1
ATOM 3423 N N . ARG A 1 417 ? -35.062 -31.047 -22.453 1 20.77 417 ARG A N 1
ATOM 3424 C CA . ARG A 1 417 ? -33.625 -31.375 -22.547 1 20.77 417 ARG A CA 1
ATOM 3425 C C . ARG A 1 417 ? -33 -31.547 -21.156 1 20.77 417 ARG A C 1
ATOM 3427 O O . ARG A 1 417 ? -33.062 -30.609 -20.344 1 20.77 417 ARG A O 1
ATOM 3434 N N . HIS A 1 418 ? -33.375 -32.656 -20.516 1 22.2 418 HIS A N 1
ATOM 3435 C CA . HIS A 1 418 ? -32.75 -33.062 -19.266 1 22.2 418 HIS A CA 1
ATOM 3436 C C . HIS A 1 418 ? -31.234 -33 -19.344 1 22.2 418 HIS A C 1
ATOM 3438 O O . HIS A 1 418 ? -30.609 -33.688 -20.172 1 22.2 418 HIS A O 1
ATOM 3444 N N . ILE A 1 419 ? -30.719 -31.844 -19.328 1 20.38 419 ILE A N 1
ATOM 3445 C CA . ILE A 1 419 ? -29.25 -31.766 -19.375 1 20.38 419 ILE A CA 1
ATOM 3446 C C . ILE A 1 419 ? -28.672 -32.594 -18.234 1 20.38 419 ILE A C 1
ATOM 3448 O O . ILE A 1 419 ? -28.906 -32.312 -17.062 1 20.38 419 ILE A O 1
ATOM 3452 N N . THR A 1 420 ? -28.906 -33.969 -18.344 1 21 420 THR A N 1
ATOM 3453 C CA . THR A 1 420 ? -28.234 -34.906 -17.453 1 21 420 THR A CA 1
ATOM 3454 C C . THR A 1 420 ? -26.766 -34.5 -17.266 1 21 420 THR A C 1
ATOM 3456 O O . THR A 1 420 ? -26.031 -34.375 -18.25 1 21 420 THR A O 1
ATOM 3459 N N . PRO A 1 421 ? -26.594 -33.812 -16.234 1 20.52 421 PRO A N 1
ATOM 3460 C CA . PRO A 1 421 ? -25.188 -33.469 -16 1 20.52 421 PRO A CA 1
ATOM 3461 C C . PRO A 1 421 ? -24.281 -34.688 -15.984 1 20.52 421 PRO A C 1
ATOM 3463 O O . PRO A 1 421 ? -24.484 -35.625 -15.203 1 20.52 421 PRO A O 1
ATOM 3466 N N . MET A 1 422 ? -23.984 -35.25 -17.203 1 19.28 422 MET A N 1
ATOM 3467 C CA . MET A 1 422 ? -23.125 -36.406 -17.453 1 19.28 422 MET A CA 1
ATOM 3468 C C . MET A 1 422 ? -21.875 -36.344 -16.594 1 19.28 422 MET A C 1
ATOM 3470 O O . MET A 1 422 ? -21.094 -35.406 -16.688 1 19.28 422 MET A O 1
ATOM 3474 N N . PHE A 1 423 ? -22.094 -36.812 -15.352 1 19.91 423 PHE A N 1
ATOM 3475 C CA . PHE A 1 423 ? -20.922 -37.125 -14.547 1 19.91 423 PHE A CA 1
ATOM 3476 C C . PHE A 1 423 ? -19.922 -37.969 -15.352 1 19.91 423 PHE A C 1
ATOM 3478 O O . PHE A 1 423 ? -20.312 -38.938 -15.992 1 19.91 423 PHE A O 1
ATOM 3485 N N . LEU A 1 424 ? -18.906 -37.344 -15.961 1 18.41 424 LEU A N 1
ATOM 3486 C CA . LEU A 1 424 ? -17.844 -37.844 -16.828 1 18.41 424 LEU A CA 1
ATOM 3487 C C . LEU A 1 424 ? -17.234 -39.125 -16.266 1 18.41 424 LEU A C 1
ATOM 3489 O O . LEU A 1 424 ? -16.594 -39.094 -15.203 1 18.41 424 LEU A O 1
ATOM 3493 N N . GLN A 1 425 ? -18.078 -40.188 -16.219 1 18.44 425 GLN A N 1
ATOM 3494 C CA . GLN A 1 425 ? -17.453 -41.469 -15.906 1 18.44 425 GLN A CA 1
ATOM 3495 C C . GLN A 1 425 ? -16.234 -41.719 -16.781 1 18.44 425 GLN A C 1
ATOM 3497 O O . GLN A 1 425 ? -16.219 -41.344 -17.969 1 18.44 425 GLN A O 1
ATOM 3502 N N . PRO A 1 426 ? -15.102 -42.125 -16.203 1 19.45 426 PRO A N 1
ATOM 3503 C CA . PRO A 1 426 ? -13.859 -42.438 -16.906 1 19.45 426 PRO A CA 1
ATOM 3504 C C . PRO A 1 426 ? -14.055 -43.531 -17.969 1 19.45 426 PRO A C 1
ATOM 3506 O O . PRO A 1 426 ? -14.555 -44.625 -17.656 1 19.45 426 PRO A O 1
ATOM 3509 N N . TYR A 1 427 ? -14.641 -43.156 -19.203 1 18.7 427 TYR A N 1
ATOM 3510 C CA . TYR A 1 427 ? -14.695 -44.156 -20.281 1 18.7 427 TYR A CA 1
ATOM 3511 C C . TYR A 1 427 ? -13.367 -44.906 -20.391 1 18.7 427 TYR A C 1
ATOM 3513 O O . TYR A 1 427 ? -12.297 -44.281 -20.281 1 18.7 427 TYR A O 1
ATOM 3521 N N . LEU A 1 428 ? -13.438 -46.156 -20.062 1 19.44 428 LEU A N 1
ATOM 3522 C CA . LEU A 1 428 ? -12.43 -47.188 -20.266 1 19.44 428 LEU A CA 1
ATOM 3523 C C . LEU A 1 428 ? -12.008 -47.25 -21.734 1 19.44 428 LEU A C 1
ATOM 3525 O O . LEU A 1 428 ? -12.812 -47.625 -22.594 1 19.44 428 LEU A O 1
ATOM 3529 N N . LEU A 1 429 ? -11.281 -46.188 -22.25 1 18.48 429 LEU A N 1
ATOM 3530 C CA . LEU A 1 429 ? -10.742 -46.156 -23.594 1 18.48 429 LEU A CA 1
ATOM 3531 C C . LEU A 1 429 ? -10.102 -47.5 -23.953 1 18.48 429 LEU A C 1
ATOM 3533 O O . LEU A 1 429 ? -9.188 -47.969 -23.266 1 18.48 429 LEU A O 1
ATOM 3537 N N . SER A 1 430 ? -10.953 -48.375 -24.422 1 17.88 430 SER A N 1
ATOM 3538 C CA . SER A 1 430 ? -10.375 -49.562 -25.062 1 17.88 430 SER A CA 1
ATOM 3539 C C . SER A 1 430 ? -9.344 -49.188 -26.109 1 17.88 430 SER A C 1
ATOM 3541 O O . SER A 1 430 ? -9.375 -48.062 -26.641 1 17.88 430 SER A O 1
ATOM 3543 N N . PRO A 1 431 ? -8.383 -50.062 -26.578 1 19.59 431 PRO A N 1
ATOM 3544 C CA . PRO A 1 431 ? -7.105 -49.938 -27.281 1 19.59 431 PRO A CA 1
ATOM 3545 C C . PRO A 1 431 ? -7.277 -49.594 -28.75 1 19.59 431 PRO A C 1
ATOM 3547 O O . PRO A 1 431 ? -6.309 -49.219 -29.422 1 19.59 431 PRO A O 1
ATOM 3550 N N . THR A 1 432 ? -8.586 -49.719 -29.344 1 18.86 432 THR A N 1
ATOM 3551 C CA . THR A 1 432 ? -8.289 -50.219 -30.688 1 18.86 432 THR A CA 1
ATOM 3552 C C . THR A 1 432 ? -7.582 -49.125 -31.5 1 18.86 432 THR A C 1
ATOM 3554 O O . THR A 1 432 ? -7.598 -47.969 -31.141 1 18.86 432 THR A O 1
ATOM 3557 N N . PRO A 1 433 ? -7.867 -49.125 -32.969 1 20.38 433 PRO A N 1
ATOM 3558 C CA . PRO A 1 433 ? -6.973 -49.094 -34.125 1 20.38 433 PRO A CA 1
ATOM 3559 C C . PRO A 1 433 ? -6.668 -47.688 -34.594 1 20.38 433 PRO A C 1
ATOM 3561 O O . PRO A 1 433 ? -5.508 -47.25 -34.625 1 20.38 433 PRO A O 1
ATOM 3564 N N . LYS A 1 434 ? -7.191 -47.25 -35.969 1 20.45 434 LYS A N 1
ATOM 3565 C CA . LYS A 1 434 ? -6.605 -46.688 -37.188 1 20.45 434 LYS A CA 1
ATOM 3566 C C . LYS A 1 434 ? -6.758 -45.188 -37.219 1 20.45 434 LYS A C 1
ATOM 3568 O O . LYS A 1 434 ? -7.766 -44.656 -36.781 1 20.45 434 LYS A O 1
ATOM 3573 N N . ALA A 1 435 ? -5.766 -44.312 -37.562 1 20.36 435 ALA A N 1
ATOM 3574 C CA . ALA A 1 435 ? -5.242 -42.969 -37.562 1 20.36 435 ALA A CA 1
ATOM 3575 C C . ALA A 1 435 ? -6.055 -42.062 -38.5 1 20.36 435 ALA A C 1
ATOM 3577 O O . ALA A 1 435 ? -5.66 -40.938 -38.781 1 20.36 435 ALA A O 1
ATOM 3578 N N . SER A 1 436 ? -7.371 -42.406 -38.812 1 18.02 436 SER A N 1
ATOM 3579 C CA . SER A 1 436 ? -7.773 -41.781 -40.062 1 18.02 436 SER A CA 1
ATOM 3580 C C . SER A 1 436 ? -7.734 -40.25 -39.938 1 18.02 436 SER A C 1
ATOM 3582 O O . SER A 1 436 ? -7.727 -39.719 -38.812 1 18.02 436 SER A O 1
ATOM 3584 N N . ASN A 1 437 ? -7.996 -39.438 -41.094 1 19.61 437 ASN A N 1
ATOM 3585 C CA . ASN A 1 437 ? -7.676 -38.219 -41.844 1 19.61 437 ASN A CA 1
ATOM 3586 C C . ASN A 1 437 ? -8.547 -37.062 -41.406 1 19.61 437 ASN A C 1
ATOM 3588 O O . ASN A 1 437 ? -8.688 -36.062 -42.125 1 19.61 437 ASN A O 1
ATOM 3592 N N . LEU A 1 438 ? -9.031 -36.969 -40.094 1 17.86 438 LEU A N 1
ATOM 3593 C CA . LEU A 1 438 ? -10.164 -36.094 -39.906 1 17.86 438 LEU A CA 1
ATOM 3594 C C . LEU A 1 438 ? -9.805 -34.656 -40.312 1 17.86 438 LEU A C 1
ATOM 3596 O O . LEU A 1 438 ? -8.82 -34.094 -39.812 1 17.86 438 LEU A O 1
ATOM 3600 N N . THR A 1 439 ? -10.25 -34.188 -41.5 1 19.3 439 THR A N 1
ATOM 3601 C CA . THR A 1 439 ? -10.125 -32.969 -42.281 1 19.3 439 THR A CA 1
ATOM 3602 C C . THR A 1 439 ? -10.695 -31.781 -41.5 1 19.3 439 THR A C 1
ATOM 3604 O O . THR A 1 439 ? -11.891 -31.75 -41.219 1 19.3 439 THR A O 1
ATOM 3607 N N . PHE A 1 440 ? -10.039 -31.375 -40.438 1 18.55 440 PHE A N 1
ATOM 3608 C CA . PHE A 1 440 ? -10.5 -30.297 -39.594 1 18.55 440 PHE A CA 1
ATOM 3609 C C . PHE A 1 440 ? -10.734 -29.031 -40.406 1 18.55 440 PHE A C 1
ATOM 3611 O O . PHE A 1 440 ? -9.828 -28.531 -41.062 1 18.55 440 PHE A O 1
ATOM 3618 N N . SER A 1 441 ? -11.883 -28.938 -41.062 1 18.77 441 SER A N 1
ATOM 3619 C CA . SER A 1 441 ? -12.242 -27.766 -41.844 1 18.77 441 SER A CA 1
ATOM 3620 C C . SER A 1 441 ? -12.148 -26.484 -41.031 1 18.77 441 SER A C 1
ATOM 3622 O O . SER A 1 441 ? -12.578 -26.453 -39.875 1 18.77 441 SER A O 1
ATOM 3624 N N . LEU A 1 442 ? -11.172 -25.625 -41.344 1 19.17 442 LEU A N 1
ATOM 3625 C CA . LEU A 1 442 ? -10.633 -24.328 -40.938 1 19.17 442 LEU A CA 1
ATOM 3626 C C . LEU A 1 442 ? -11.742 -23.281 -40.875 1 19.17 442 LEU A C 1
ATOM 3628 O O . LEU A 1 442 ? -12.297 -22.875 -41.875 1 19.17 442 LEU A O 1
ATOM 3632 N N . ILE A 1 443 ? -12.789 -23.609 -40 1 18.62 443 ILE A N 1
ATOM 3633 C CA . ILE A 1 443 ? -13.875 -22.625 -40 1 18.62 443 ILE A CA 1
ATOM 3634 C C . ILE A 1 443 ? -13.32 -21.234 -39.75 1 18.62 443 ILE A C 1
ATOM 3636 O O . ILE A 1 443 ? -12.664 -21 -38.719 1 18.62 443 ILE A O 1
ATOM 3640 N N . LYS A 1 444 ? -13.047 -20.391 -40.781 1 20.95 444 LYS A N 1
ATOM 3641 C CA . LYS A 1 444 ? -12.602 -19.016 -41.062 1 20.95 444 LYS A CA 1
ATOM 3642 C C . LYS A 1 444 ? -13.422 -18 -40.281 1 20.95 444 LYS A C 1
ATOM 3644 O O . LYS A 1 444 ? -14.539 -17.656 -40.688 1 20.95 444 LYS A O 1
ATOM 3649 N N . GLY A 1 445 ? -13.773 -18.281 -39 1 18.91 445 GLY A N 1
ATOM 3650 C CA . GLY A 1 445 ? -14.672 -17.328 -38.375 1 18.91 445 GLY A CA 1
ATOM 3651 C C . GLY A 1 445 ? -14.172 -15.898 -38.438 1 18.91 445 GLY A C 1
ATOM 3652 O O . GLY A 1 445 ? -12.969 -15.648 -38.312 1 18.91 445 GLY A O 1
ATOM 3653 N N . GLU A 1 446 ? -14.82 -14.977 -39.156 1 21.77 446 GLU A N 1
ATOM 3654 C CA . GLU A 1 446 ? -14.742 -13.578 -39.562 1 21.77 446 GLU A CA 1
ATOM 3655 C C . GLU A 1 446 ? -14.609 -12.648 -38.375 1 21.77 446 GLU A C 1
ATOM 3657 O O . GLU A 1 446 ? -15.359 -12.758 -37.406 1 21.77 446 GLU A O 1
ATOM 3662 N N . SER A 1 447 ? -13.352 -12.219 -38.062 1 21.53 447 SER A N 1
ATOM 3663 C CA . SER A 1 447 ? -12.789 -11.281 -37.094 1 21.53 447 SER A CA 1
ATOM 3664 C C . SER A 1 447 ? -13.547 -9.961 -37.094 1 21.53 447 SER A C 1
ATOM 3666 O O . SER A 1 447 ? -13.398 -9.156 -38 1 21.53 447 SER A O 1
ATOM 3668 N N . ARG A 1 448 ? -14.812 -9.906 -36.719 1 21.88 448 ARG A N 1
ATOM 3669 C CA . ARG A 1 448 ? -15.758 -8.82 -36.938 1 21.88 448 ARG A CA 1
ATOM 3670 C C . ARG A 1 448 ? -15.266 -7.527 -36.312 1 21.88 448 ARG A C 1
ATOM 3672 O O . ARG A 1 448 ? -15.414 -6.445 -36.875 1 21.88 448 ARG A O 1
ATOM 3679 N N . GLU A 1 449 ? -15.055 -7.578 -35 1 21.75 449 GLU A N 1
ATOM 3680 C CA . GLU A 1 449 ? -15.367 -6.336 -34.312 1 21.75 449 GLU A CA 1
ATOM 3681 C C . GLU A 1 449 ? -14.281 -5.289 -34.531 1 21.75 449 GLU A C 1
ATOM 3683 O O . GLU A 1 449 ? -14.258 -4.262 -33.844 1 21.75 449 GLU A O 1
ATOM 3688 N N . ARG A 1 450 ? -13.227 -5.598 -35.219 1 24.92 450 ARG A N 1
ATOM 3689 C CA . ARG A 1 450 ? -12.164 -4.648 -35.531 1 24.92 450 ARG A CA 1
ATOM 3690 C C . ARG A 1 450 ? -12.734 -3.33 -36.031 1 24.92 450 ARG A C 1
ATOM 3692 O O . ARG A 1 450 ? -11.992 -2.398 -36.344 1 24.92 450 ARG A O 1
ATOM 3699 N N . ASP A 1 451 ? -13.984 -3.479 -36.531 1 24.22 451 ASP A N 1
ATOM 3700 C CA . ASP A 1 451 ? -14.461 -2.557 -37.531 1 24.22 451 ASP A CA 1
ATOM 3701 C C . ASP A 1 451 ? -14.75 -1.178 -36.938 1 24.22 451 ASP A C 1
ATOM 3703 O O . ASP A 1 451 ? -14.695 -0.169 -37.656 1 24.22 451 ASP A O 1
ATOM 3707 N N . GLU A 1 452 ? -15.289 -1.271 -35.719 1 24.69 452 GLU A N 1
ATOM 3708 C CA . GLU A 1 452 ? -15.984 -0.01 -35.469 1 24.69 452 GLU A CA 1
ATOM 3709 C C . GLU A 1 452 ? -14.992 1.14 -35.312 1 24.69 452 GLU A C 1
ATOM 3711 O O . GLU A 1 452 ? -15.289 2.279 -35.656 1 24.69 452 GLU A O 1
ATOM 3716 N N . GLY A 1 453 ? -13.906 0.792 -34.594 1 22.8 453 GLY A N 1
ATOM 3717 C CA . GLY A 1 453 ? -13.031 1.929 -34.344 1 22.8 453 GLY A CA 1
ATOM 3718 C C . GLY A 1 453 ? -12.406 2.492 -35.594 1 22.8 453 GLY A C 1
ATOM 3719 O O . GLY A 1 453 ? -11.828 3.582 -35.594 1 22.8 453 GLY A O 1
ATOM 3720 N N . LYS A 1 454 ? -12.109 1.494 -36.469 1 29.92 454 LYS A N 1
ATOM 3721 C CA . LYS A 1 454 ? -11.594 1.929 -37.781 1 29.92 454 LYS A CA 1
ATOM 3722 C C . LYS A 1 454 ? -12.594 2.834 -38.5 1 29.92 454 LYS A C 1
ATOM 3724 O O . LYS A 1 454 ? -12.203 3.691 -39.281 1 29.92 454 LYS A O 1
ATOM 3729 N N . ALA A 1 455 ? -13.859 2.443 -38.219 1 27.78 455 ALA A N 1
ATOM 3730 C CA . ALA A 1 455 ? -14.867 3.199 -38.969 1 27.78 455 ALA A CA 1
ATOM 3731 C C . ALA A 1 455 ? -14.812 4.684 -38.594 1 27.78 455 ALA A C 1
ATOM 3733 O O . ALA A 1 455 ? -14.953 5.543 -39.469 1 27.78 455 ALA A O 1
ATOM 3734 N N . LYS A 1 456 ? -14.742 4.805 -37.25 1 27.78 456 LYS A N 1
ATOM 3735 C CA . LYS A 1 456 ? -14.828 6.223 -36.906 1 27.78 456 LYS A CA 1
ATOM 3736 C C . LYS A 1 456 ? -13.578 6.977 -37.344 1 27.78 456 LYS A C 1
ATOM 3738 O O . LYS A 1 456 ? -13.648 8.164 -37.656 1 27.78 456 LYS A O 1
ATOM 3743 N N . MET A 1 457 ? -12.445 6.246 -37.312 1 27.97 457 MET A N 1
ATOM 3744 C CA . MET A 1 457 ? -11.273 6.973 -37.781 1 27.97 457 MET A CA 1
ATOM 3745 C C . MET A 1 457 ? -11.391 7.258 -39.281 1 27.97 457 MET A C 1
ATOM 3747 O O . MET A 1 457 ? -10.82 8.234 -39.781 1 27.97 457 MET A O 1
ATOM 3751 N N . GLN A 1 458 ? -11.992 6.215 -39.969 1 30.16 458 GLN A N 1
ATOM 3752 C CA . GLN A 1 458 ? -12.156 6.418 -41.406 1 30.16 458 GLN A CA 1
ATOM 3753 C C . GLN A 1 458 ? -13.023 7.645 -41.688 1 30.16 458 GLN A C 1
ATOM 3755 O O . GLN A 1 458 ? -12.75 8.391 -42.625 1 30.16 458 GLN A O 1
ATOM 3760 N N . SER A 1 459 ? -14.18 7.613 -40.906 1 28.3 459 SER A N 1
ATOM 3761 C CA . SER A 1 459 ? -15.062 8.742 -41.188 1 28.3 459 SER A CA 1
ATOM 3762 C C . SER A 1 459 ? -14.359 10.07 -40.938 1 28.3 459 SER A C 1
ATOM 3764 O O . SER A 1 459 ? -14.633 11.062 -41.625 1 28.3 459 SER A O 1
ATOM 3766 N N . PHE A 1 460 ? -13.594 10.086 -39.781 1 25.69 460 PHE A N 1
ATOM 3767 C CA . PHE A 1 460 ? -12.945 11.359 -39.469 1 25.69 460 PHE A CA 1
ATOM 3768 C C . PHE A 1 460 ? -11.867 11.664 -40.5 1 25.69 460 PHE A C 1
ATOM 3770 O O . PHE A 1 460 ? -11.594 12.836 -40.812 1 25.69 460 PHE A O 1
ATOM 3777 N N . LYS A 1 461 ? -11.242 10.641 -41.031 1 30.62 461 LYS A N 1
ATOM 3778 C CA . LYS A 1 461 ? -10.281 10.859 -42.125 1 30.62 461 LYS A CA 1
ATOM 3779 C C . LYS A 1 461 ? -10.953 11.484 -43.344 1 30.62 461 LYS A C 1
ATOM 3781 O O . LYS A 1 461 ? -10.32 12.227 -44.094 1 30.62 461 LYS A O 1
ATOM 3786 N N . LYS A 1 462 ? -12.156 10.859 -43.656 1 29 462 LYS A N 1
ATOM 3787 C CA . LYS A 1 462 ? -12.844 11.344 -44.875 1 29 462 LYS A CA 1
ATOM 3788 C C . LYS A 1 462 ? -13.148 12.836 -44.75 1 29 462 LYS A C 1
ATOM 3790 O O . LYS A 1 462 ? -13.453 13.484 -45.75 1 29 462 LYS A O 1
ATOM 3795 N N . LEU A 1 463 ? -13.5 13.273 -43.5 1 24.75 463 LEU A N 1
ATOM 3796 C CA . LEU A 1 463 ? -14 14.641 -43.531 1 24.75 463 LEU A CA 1
ATOM 3797 C C . LEU A 1 463 ? -12.867 15.625 -43.844 1 24.75 463 LEU A C 1
ATOM 3799 O O . LEU A 1 463 ? -13.055 16.578 -44.594 1 24.75 463 LEU A O 1
ATOM 3803 N N . CYS A 1 464 ? -11.766 16.047 -42.938 1 22.12 464 CYS A N 1
ATOM 3804 C CA . CYS A 1 464 ? -10.945 17.172 -43.375 1 22.12 464 CYS A CA 1
ATOM 3805 C C . CYS A 1 464 ? -9.617 16.688 -43.938 1 22.12 464 CYS A C 1
ATOM 3807 O O . CYS A 1 464 ? -8.703 16.359 -43.188 1 22.12 464 CYS A O 1
ATOM 3809 N N . PRO A 1 465 ? -9.602 16.141 -45.188 1 26.52 465 PRO A N 1
ATOM 3810 C CA . PRO A 1 465 ? -8.508 15.602 -46 1 26.52 465 PRO A CA 1
ATOM 3811 C C . PRO A 1 465 ? -7.223 16.422 -45.875 1 26.52 465 PRO A C 1
ATOM 3813 O O . PRO A 1 465 ? -6.121 15.867 -45.906 1 26.52 465 PRO A O 1
ATOM 3816 N N . SER A 1 466 ? -7.434 17.812 -45.969 1 26.88 466 SER A N 1
ATOM 3817 C CA . SER A 1 466 ? -6.371 18.734 -46.344 1 26.88 466 SER A CA 1
ATOM 3818 C C . SER A 1 466 ? -5.281 18.797 -45.281 1 26.88 466 SER A C 1
ATOM 3820 O O . SER A 1 466 ? -4.172 19.266 -45.562 1 26.88 466 SER A O 1
ATOM 3822 N N . LEU A 1 467 ? -5.723 18.625 -44 1 24.41 467 LEU A N 1
ATOM 3823 C CA . LEU A 1 467 ? -4.742 19.031 -43 1 24.41 467 LEU A CA 1
ATOM 3824 C C . LEU A 1 467 ? -3.621 18 -42.906 1 24.41 467 LEU A C 1
ATOM 3826 O O . LEU A 1 467 ? -2.641 18.234 -42.188 1 24.41 467 LEU A O 1
ATOM 3830 N N . LEU A 1 468 ? -3.738 16.812 -43.531 1 26.94 468 LEU A N 1
ATOM 3831 C CA . LEU A 1 468 ? -2.76 15.742 -43.438 1 26.94 468 LEU A CA 1
ATOM 3832 C C . LEU A 1 468 ? -1.465 16.125 -44.156 1 26.94 468 LEU A C 1
ATOM 3834 O O . LEU A 1 468 ? -0.407 15.555 -43.875 1 26.94 468 LEU A O 1
ATOM 3838 N N . LEU A 1 469 ? -1.632 16.812 -45.25 1 26.34 469 LEU A N 1
ATOM 3839 C CA . LEU A 1 469 ? -0.538 16.938 -46.188 1 26.34 469 LEU A CA 1
ATOM 3840 C C . LEU A 1 469 ? 0.672 17.594 -45.562 1 26.34 469 LEU A C 1
ATOM 3842 O O . LEU A 1 469 ? 1.814 17.219 -45.844 1 26.34 469 LEU A O 1
ATOM 3846 N N . GLN A 1 470 ? 0.411 18.812 -44.906 1 24.05 470 GLN A N 1
ATOM 3847 C CA . GLN A 1 470 ? 1.528 19.719 -44.719 1 24.05 470 GLN A CA 1
ATOM 3848 C C . GLN A 1 470 ? 2.49 19.203 -43.656 1 24.05 470 GLN A C 1
ATOM 3850 O O . GLN A 1 470 ? 3.564 19.766 -43.438 1 24.05 470 GLN A O 1
ATOM 3855 N N . MET A 1 471 ? 2.027 18.234 -42.875 1 25.09 471 MET A N 1
ATOM 3856 C CA . MET A 1 471 ? 2.838 17.906 -41.719 1 25.09 471 MET A CA 1
ATOM 3857 C C . MET A 1 471 ? 4.047 17.062 -42.094 1 25.09 471 MET A C 1
ATOM 3859 O O . MET A 1 471 ? 4.82 16.641 -41.25 1 25.09 471 MET A O 1
ATOM 3863 N N . ASN A 1 472 ? 4.105 16.453 -43.25 1 26.09 472 ASN A N 1
ATOM 3864 C CA . ASN A 1 472 ? 5.184 15.555 -43.625 1 26.09 472 ASN A CA 1
ATOM 3865 C C . ASN A 1 472 ? 6.52 16.281 -43.75 1 26.09 472 ASN A C 1
ATOM 3867 O O . ASN A 1 472 ? 7.566 15.656 -43.875 1 26.09 472 ASN A O 1
ATOM 3871 N N . ALA A 1 473 ? 6.469 17.422 -44.469 1 23.33 473 ALA A N 1
ATOM 3872 C CA . ALA A 1 473 ? 7.715 17.828 -45.094 1 23.33 473 ALA A CA 1
ATOM 3873 C C . ALA A 1 473 ? 8.766 18.203 -44.062 1 23.33 473 ALA A C 1
ATOM 3875 O O . ALA A 1 473 ? 9.953 17.906 -44.25 1 23.33 473 ALA A O 1
ATOM 3876 N N . SER A 1 474 ? 8.562 19.391 -43.281 1 24.05 474 SER A N 1
ATOM 3877 C CA . SER A 1 474 ? 9.734 20.141 -42.844 1 24.05 474 SER A CA 1
ATOM 3878 C C . SER A 1 474 ? 10.453 19.422 -41.719 1 24.05 474 SER A C 1
ATOM 3880 O O . SER A 1 474 ? 9.844 18.641 -40.969 1 24.05 474 SER A O 1
ATOM 3882 N N . GLY A 1 475 ? 11.805 19.266 -41.719 1 25.09 475 GLY A N 1
ATOM 3883 C CA . GLY A 1 475 ? 12.922 18.906 -40.875 1 25.09 475 GLY A CA 1
ATOM 3884 C C . GLY A 1 475 ? 12.711 19.297 -39.406 1 25.09 475 GLY A C 1
ATOM 3885 O O . GLY A 1 475 ? 11.875 20.156 -39.125 1 25.09 475 GLY A O 1
ATOM 3886 N N . GLY A 1 476 ? 12.922 18.438 -38.531 1 24.52 476 GLY A N 1
ATOM 3887 C CA . GLY A 1 476 ? 12.578 18.344 -37.125 1 24.52 476 GLY A CA 1
ATOM 3888 C C . GLY A 1 476 ? 12.852 19.625 -36.344 1 24.52 476 GLY A C 1
ATOM 3889 O O . GLY A 1 476 ? 12.984 19.594 -35.125 1 24.52 476 GLY A O 1
ATOM 3890 N N . LYS A 1 477 ? 13.375 20.703 -37.031 1 22.64 477 LYS A N 1
ATOM 3891 C CA . LYS A 1 477 ? 13.898 21.906 -36.375 1 22.64 477 LYS A CA 1
ATOM 3892 C C . LYS A 1 477 ? 12.844 22.516 -35.438 1 22.64 477 LYS A C 1
ATOM 3894 O O . LYS A 1 477 ? 11.656 22.203 -35.562 1 22.64 477 LYS A O 1
ATOM 3899 N N . GLN A 1 478 ? 13.117 23.844 -35 1 21.45 478 GLN A N 1
ATOM 3900 C CA . GLN A 1 478 ? 12.789 24.812 -33.969 1 21.45 478 GLN A CA 1
ATOM 3901 C C . GLN A 1 478 ? 11.367 25.344 -34.125 1 21.45 478 GLN A C 1
ATOM 3903 O O . GLN A 1 478 ? 11.109 26.141 -35.031 1 21.45 478 GLN A O 1
ATOM 3908 N N . ILE A 1 479 ? 10.305 24.641 -34.344 1 24.28 479 ILE A N 1
ATOM 3909 C CA . ILE A 1 479 ? 9.109 25.406 -34.688 1 24.28 479 ILE A CA 1
ATOM 3910 C C . ILE A 1 479 ? 8.875 26.5 -33.625 1 24.28 479 ILE A C 1
ATOM 3912 O O . ILE A 1 479 ? 8.586 26.203 -32.469 1 24.28 479 ILE A O 1
ATOM 3916 N N . TYR A 1 480 ? 9.633 27.641 -33.781 1 24.75 480 TYR A N 1
ATOM 3917 C CA . TYR A 1 480 ? 9.695 28.891 -33.031 1 24.75 480 TYR A CA 1
ATOM 3918 C C . TYR A 1 480 ? 8.297 29.422 -32.75 1 24.75 480 TYR A C 1
ATOM 3920 O O . TYR A 1 480 ? 7.301 28.734 -33 1 24.75 480 TYR A O 1
ATOM 3928 N N . GLY A 1 481 ? 8.031 30.734 -33.219 1 25.34 481 GLY A N 1
ATOM 3929 C CA . GLY A 1 481 ? 7.492 32.031 -32.875 1 25.34 481 GLY A CA 1
ATOM 3930 C C . GLY A 1 481 ? 6.043 32.219 -33.281 1 25.34 481 GLY A C 1
ATOM 3931 O O . GLY A 1 481 ? 5.73 33.031 -34.156 1 25.34 481 GLY A O 1
ATOM 3932 N N . LEU A 1 482 ? 5.102 31.344 -33.375 1 27.08 482 LEU A N 1
ATOM 3933 C CA . LEU A 1 482 ? 3.881 31.859 -33.969 1 27.08 482 LEU A CA 1
ATOM 3934 C C . LEU A 1 482 ? 3.305 33 -33.156 1 27.08 482 LEU A C 1
ATOM 3936 O O . LEU A 1 482 ? 3.273 32.938 -31.922 1 27.08 482 LEU A O 1
ATOM 3940 N N . THR A 1 483 ? 3.287 34.281 -33.656 1 31.53 483 THR A N 1
ATOM 3941 C CA . THR A 1 483 ? 2.84 35.531 -33.062 1 31.53 483 THR A CA 1
ATOM 3942 C C . THR A 1 483 ? 1.367 35.438 -32.656 1 31.53 483 THR A C 1
ATOM 3944 O O . THR A 1 483 ? 0.648 34.562 -33.125 1 31.53 483 THR A O 1
ATOM 3947 N N . ALA A 1 484 ? 0.819 36.25 -31.719 1 30.42 484 ALA A N 1
ATOM 3948 C CA . ALA A 1 484 ? -0.536 36.438 -31.219 1 30.42 484 ALA A CA 1
ATOM 3949 C C . ALA A 1 484 ? -1.543 36.531 -32.344 1 30.42 484 ALA A C 1
ATOM 3951 O O . ALA A 1 484 ? -2.646 35.969 -32.25 1 30.42 484 ALA A O 1
ATOM 3952 N N . GLU A 1 485 ? -1.095 37.094 -33.469 1 32.31 485 GLU A N 1
ATOM 3953 C CA . GLU A 1 485 ? -1.982 37.5 -34.562 1 32.31 485 GLU A CA 1
ATOM 3954 C C . GLU A 1 485 ? -2.422 36.281 -35.375 1 32.31 485 GLU A C 1
ATOM 3956 O O . GLU A 1 485 ? -3.582 36.188 -35.781 1 32.31 485 GLU A O 1
ATOM 3961 N N . GLU A 1 486 ? -1.426 35.344 -35.594 1 33.69 486 GLU A N 1
ATOM 3962 C CA . GLU A 1 486 ? -1.693 34.312 -36.594 1 33.69 486 GLU A CA 1
ATOM 3963 C C . GLU A 1 486 ? -2.723 33.312 -36.062 1 33.69 486 GLU A C 1
ATOM 3965 O O . GLU A 1 486 ? -3.518 32.781 -36.844 1 33.69 486 GLU A O 1
ATOM 3970 N N . TRP A 1 487 ? -2.707 33.125 -34.75 1 28.77 487 TRP A N 1
ATOM 3971 C CA . TRP A 1 487 ? -3.727 32.281 -34.156 1 28.77 487 TRP A CA 1
ATOM 3972 C C . TRP A 1 487 ? -5.117 32.875 -34.312 1 28.77 487 TRP A C 1
ATOM 3974 O O . TRP A 1 487 ? -6.074 32.156 -34.656 1 28.77 487 TRP A O 1
ATOM 3984 N N . ARG A 1 488 ? -5.242 34.188 -34.375 1 32.34 488 ARG A N 1
ATOM 3985 C CA . ARG A 1 488 ? -6.504 34.906 -34.594 1 32.34 488 ARG A CA 1
ATOM 3986 C C . ARG A 1 488 ? -7.113 34.531 -35.938 1 32.34 488 ARG A C 1
ATOM 3988 O O . ARG A 1 488 ? -8.328 34.344 -36.031 1 32.34 488 ARG A O 1
ATOM 3995 N N . LYS A 1 489 ? -6.246 34.375 -36.906 1 30.56 489 LYS A N 1
ATOM 3996 C CA . LYS A 1 489 ? -6.75 34.281 -38.25 1 30.56 489 LYS A CA 1
ATOM 3997 C C . LYS A 1 489 ? -7.395 32.938 -38.531 1 30.56 489 LYS A C 1
ATOM 3999 O O . LYS A 1 489 ? -8.367 32.844 -39.281 1 30.56 489 LYS A O 1
ATOM 4004 N N . ALA A 1 490 ? -6.773 31.844 -38.031 1 29.06 490 ALA A N 1
ATOM 4005 C CA . ALA A 1 490 ? -7.277 30.547 -38.5 1 29.06 490 ALA A CA 1
ATOM 4006 C C . ALA A 1 490 ? -8.648 30.25 -37.906 1 29.06 490 ALA A C 1
ATOM 4008 O O . ALA A 1 490 ? -9.359 29.359 -38.375 1 29.06 490 ALA A O 1
ATOM 4009 N N . ASN A 1 491 ? -8.953 30.797 -36.719 1 27.05 491 ASN A N 1
ATOM 4010 C CA . ASN A 1 491 ? -10.227 30.547 -36.031 1 27.05 491 ASN A CA 1
ATOM 4011 C C . ASN A 1 491 ? -11.398 31.125 -36.812 1 27.05 491 ASN A C 1
ATOM 4013 O O . ASN A 1 491 ? -12.539 31.109 -36.344 1 27.05 491 ASN A O 1
ATOM 4017 N N . HIS A 1 492 ? -11.094 31.734 -37.938 1 28.39 492 HIS A N 1
ATOM 4018 C CA . HIS A 1 492 ? -12.211 32.469 -38.531 1 28.39 492 HIS A CA 1
ATOM 4019 C C . HIS A 1 492 ? -13.258 31.484 -39.094 1 28.39 492 HIS A C 1
ATOM 4021 O O . HIS A 1 492 ? -14.32 31.906 -39.531 1 28.39 492 HIS A O 1
ATOM 4027 N N . CYS A 1 493 ? -12.75 30.312 -39.594 1 26.91 493 CYS A N 1
ATOM 4028 C CA . CYS A 1 493 ? -13.734 29.766 -40.531 1 26.91 493 CYS A CA 1
ATOM 4029 C C . CYS A 1 493 ? -14.891 29.109 -39.812 1 26.91 493 CYS A C 1
ATOM 4031 O O . CYS A 1 493 ? -15.688 28.391 -40.406 1 26.91 493 CYS A O 1
ATOM 4033 N N . LEU A 1 494 ? -14.727 28.969 -38.438 1 24.45 494 LEU A N 1
ATOM 4034 C CA . LEU A 1 494 ? -15.867 28.234 -37.906 1 24.45 494 LEU A CA 1
ATOM 4035 C C . LEU A 1 494 ? -17.156 29.031 -38.094 1 24.45 494 LEU A C 1
ATOM 4037 O O . LEU A 1 494 ? -17.141 30.266 -38.062 1 24.45 494 LEU A O 1
ATOM 4041 N N . PRO A 1 495 ? -18.172 28.391 -38.75 1 23.48 495 PRO A N 1
ATOM 4042 C CA . PRO A 1 495 ? -19.422 29.109 -38.938 1 23.48 495 PRO A CA 1
ATOM 4043 C C . PRO A 1 495 ? -19.922 29.797 -37.688 1 23.48 495 PRO A C 1
ATOM 4045 O O . PRO A 1 495 ? -19.609 29.375 -36.562 1 23.48 495 PRO A O 1
ATOM 4048 N N . ALA A 1 496 ? -20.328 31.141 -37.75 1 24.91 496 ALA A N 1
ATOM 4049 C CA . ALA A 1 496 ? -20.812 32.188 -36.844 1 24.91 496 ALA A CA 1
ATOM 4050 C C . ALA A 1 496 ? -21.969 31.688 -36 1 24.91 496 ALA A C 1
ATOM 4052 O O . ALA A 1 496 ? -22.281 32.312 -34.969 1 24.91 496 ALA A O 1
ATOM 4053 N N . SER A 1 497 ? -22.828 30.75 -36.5 1 24.02 497 SER A N 1
ATOM 4054 C CA . SER A 1 497 ? -24.156 30.891 -35.906 1 24.02 497 SER A CA 1
ATOM 4055 C C . SER A 1 497 ? -24.156 30.578 -34.438 1 24.02 497 SER A C 1
ATOM 4057 O O . SER A 1 497 ? -25.078 30.938 -33.719 1 24.02 497 SER A O 1
ATOM 4059 N N . SER A 1 498 ? -23.562 29.469 -33.969 1 24.52 498 SER A N 1
ATOM 4060 C CA . SER A 1 498 ? -24.109 29.094 -32.688 1 24.52 498 SER A CA 1
ATOM 4061 C C . SER A 1 498 ? -23.734 30.109 -31.609 1 24.52 498 SER A C 1
ATOM 4063 O O . SER A 1 498 ? -22.734 30.828 -31.75 1 24.52 498 SER A O 1
ATOM 4065 N N . THR A 1 499 ? -24.469 30.312 -30.406 1 23.06 499 THR A N 1
ATOM 4066 C CA . THR A 1 499 ? -24.516 31.516 -29.578 1 23.06 499 THR A CA 1
ATOM 4067 C C . THR A 1 499 ? -23.125 32 -29.219 1 23.06 499 THR A C 1
ATOM 4069 O O . THR A 1 499 ? -22.25 31.188 -28.859 1 23.06 499 THR A O 1
ATOM 4072 N N . LYS A 1 500 ? -22.766 33.156 -29.703 1 27.36 500 LYS A N 1
ATOM 4073 C CA . LYS A 1 500 ? -21.719 34.156 -29.578 1 27.36 500 LYS A CA 1
ATOM 4074 C C . LYS A 1 500 ? -21.359 34.406 -28.109 1 27.36 500 LYS A C 1
ATOM 4076 O O . LYS A 1 500 ? -22.062 35.125 -27.406 1 27.36 500 LYS A O 1
ATOM 4081 N N . LEU A 1 501 ? -21.047 33.281 -27.312 1 22.56 501 LEU A N 1
ATOM 4082 C CA . LEU A 1 501 ? -20.875 33.625 -25.906 1 22.56 501 LEU A CA 1
ATOM 4083 C C . LEU A 1 501 ? -19.938 34.844 -25.75 1 22.56 501 LEU A C 1
ATOM 4085 O O . LEU A 1 501 ? -18.797 34.812 -26.219 1 22.56 501 LEU A O 1
ATOM 4089 N N . ASP A 1 502 ? -20.469 36.031 -25.75 1 23.22 502 ASP A N 1
ATOM 4090 C CA . ASP A 1 502 ? -20.016 37.406 -25.719 1 23.22 502 ASP A CA 1
ATOM 4091 C C . ASP A 1 502 ? -18.906 37.594 -24.672 1 23.22 502 ASP A C 1
ATOM 4093 O O . ASP A 1 502 ? -18.906 36.938 -23.656 1 23.22 502 ASP A O 1
ATOM 4097 N N . GLY A 1 503 ? -17.75 38.031 -25.094 1 24.19 503 GLY A N 1
ATOM 4098 C CA . GLY A 1 503 ? -16.562 38.562 -24.438 1 24.19 503 GLY A CA 1
ATOM 4099 C C . GLY A 1 503 ? -16.875 39.531 -23.328 1 24.19 503 GLY A C 1
ATOM 4100 O O . GLY A 1 503 ? -15.977 40.156 -22.75 1 24.19 503 GLY A O 1
ATOM 4101 N N . SER A 1 504 ? -18.188 40.062 -23.281 1 25.22 504 SER A N 1
ATOM 4102 C CA . SER A 1 504 ? -18.547 41.25 -22.484 1 25.22 504 SER A CA 1
ATOM 4103 C C . SER A 1 504 ? -18.359 40.969 -21 1 25.22 504 SER A C 1
ATOM 4105 O O . SER A 1 504 ? -18.406 41.875 -20.188 1 25.22 504 SER A O 1
ATOM 4107 N N . TRP A 1 505 ? -18.5 39.75 -20.594 1 24.33 505 TRP A N 1
ATOM 4108 C CA . TRP A 1 505 ? -18.562 39.656 -19.141 1 24.33 505 TRP A CA 1
ATOM 4109 C C . TRP A 1 505 ? -17.203 39.969 -18.516 1 24.33 505 TRP A C 1
ATOM 4111 O O . TRP A 1 505 ? -17.062 39.906 -17.281 1 24.33 505 TRP A O 1
ATOM 4121 N N . ILE A 1 506 ? -16.234 40.219 -19.328 1 24.41 506 ILE A N 1
ATOM 4122 C CA . ILE A 1 506 ? -14.938 40.594 -18.781 1 24.41 506 ILE A CA 1
ATOM 4123 C C . ILE A 1 506 ? -15.047 41.938 -18.094 1 24.41 506 ILE A C 1
ATOM 4125 O O . ILE A 1 506 ? -14.484 42.156 -17.016 1 24.41 506 ILE A O 1
ATOM 4129 N N . GLU A 1 507 ? -15.797 42.844 -18.766 1 23.36 507 GLU A N 1
ATOM 4130 C CA . GLU A 1 507 ? -15.742 44.25 -18.344 1 23.36 507 GLU A CA 1
ATOM 4131 C C . GLU A 1 507 ? -16.438 44.438 -17 1 23.36 507 GLU A C 1
ATOM 4133 O O . GLU A 1 507 ? -16.031 45.281 -16.188 1 23.36 507 GLU A O 1
ATOM 4138 N N . GLU A 1 508 ? -17.578 43.719 -16.734 1 23.81 508 GLU A N 1
ATOM 4139 C CA . GLU A 1 508 ? -18.375 44.156 -15.586 1 23.81 508 GLU A CA 1
ATOM 4140 C C . GLU A 1 508 ? -17.641 43.938 -14.281 1 23.81 508 GLU A C 1
ATOM 4142 O O . GLU A 1 508 ? -17.75 44.719 -13.344 1 23.81 508 GLU A O 1
ATOM 4147 N N . ILE A 1 509 ? -16.859 42.875 -14.18 1 21.77 509 ILE A N 1
ATOM 4148 C CA . ILE A 1 509 ? -16.297 42.719 -12.836 1 21.77 509 ILE A CA 1
ATOM 4149 C C . ILE A 1 509 ? -15.18 43.719 -12.633 1 21.77 509 ILE A C 1
ATOM 4151 O O . ILE A 1 509 ? -14.734 43.938 -11.508 1 21.77 509 ILE A O 1
ATOM 4155 N N . LYS A 1 510 ? -14.648 44.312 -13.633 1 25.45 510 LYS A N 1
ATOM 4156 C CA . LYS A 1 510 ? -13.664 45.344 -13.336 1 25.45 510 LYS A CA 1
ATOM 4157 C C . LYS A 1 510 ? -14.312 46.531 -12.617 1 25.45 510 LYS A C 1
ATOM 4159 O O . LYS A 1 510 ? -13.633 47.25 -11.883 1 25.45 510 LYS A O 1
ATOM 4164 N N . LYS A 1 511 ? -15.688 46.781 -12.953 1 24.53 511 LYS A N 1
ATOM 4165 C CA . LYS A 1 511 ? -16.266 47.875 -12.211 1 24.53 511 LYS A CA 1
ATOM 4166 C C . LYS A 1 511 ? -16.703 47.469 -10.812 1 24.53 511 LYS A C 1
ATOM 4168 O O . LYS A 1 511 ? -17.359 46.438 -10.648 1 24.53 511 LYS A O 1
ATOM 4173 N N . MET B 1 1 ? -8.758 -30.406 8.617 1 89.19 1 MET B N 1
ATOM 4174 C CA . MET B 1 1 ? -9.672 -30.719 9.711 1 89.19 1 MET B CA 1
ATOM 4175 C C . MET B 1 1 ? -9.023 -31.719 10.688 1 89.19 1 MET B C 1
ATOM 4177 O O . MET B 1 1 ? -9.062 -31.516 11.898 1 89.19 1 MET B O 1
ATOM 4181 N N . GLU B 1 2 ? -8.445 -32.719 10.109 1 87.12 2 GLU B N 1
ATOM 4182 C CA . GLU B 1 2 ? -7.805 -33.75 10.922 1 87.12 2 GLU B CA 1
ATOM 4183 C C . GLU B 1 2 ? -6.707 -33.125 11.797 1 87.12 2 GLU B C 1
ATOM 4185 O O . GLU B 1 2 ? -6.664 -33.375 13 1 87.12 2 GLU B O 1
ATOM 4190 N N . GLU B 1 3 ? -5.906 -32.344 11.203 1 90.62 3 GLU B N 1
ATOM 4191 C CA . GLU B 1 3 ? -4.77 -31.812 11.93 1 90.62 3 GLU B CA 1
ATOM 4192 C C . GLU B 1 3 ? -5.219 -30.766 12.945 1 90.62 3 GLU B C 1
ATOM 4194 O O . GLU B 1 3 ? -4.613 -30.625 14.016 1 90.62 3 GLU B O 1
ATOM 4199 N N . THR B 1 4 ? -6.27 -30.016 12.68 1 90 4 THR B N 1
ATOM 4200 C CA . THR B 1 4 ? -6.824 -29.047 13.625 1 90 4 THR B CA 1
ATOM 4201 C C . THR B 1 4 ? -7.391 -29.766 14.852 1 90 4 THR B C 1
ATOM 4203 O O . THR B 1 4 ? -7.191 -29.312 15.977 1 90 4 THR B O 1
ATOM 4206 N N . THR B 1 5 ? -8.07 -30.844 14.562 1 87.12 5 THR B N 1
ATOM 4207 C CA . THR B 1 5 ? -8.617 -31.656 15.656 1 87.12 5 THR B CA 1
ATOM 4208 C C . THR B 1 5 ? -7.496 -32.25 16.5 1 87.12 5 THR B C 1
ATOM 4210 O O . THR B 1 5 ? -7.578 -32.25 17.734 1 87.12 5 THR B O 1
ATOM 4213 N N . ARG B 1 6 ? -6.504 -32.688 15.867 1 88.62 6 ARG B N 1
ATOM 4214 C CA . ARG B 1 6 ? -5.352 -33.25 16.578 1 88.62 6 ARG B CA 1
ATOM 4215 C C . ARG B 1 6 ? -4.703 -32.188 17.453 1 88.62 6 ARG B C 1
ATOM 4217 O O . ARG B 1 6 ? -4.387 -32.438 18.625 1 88.62 6 ARG B O 1
ATOM 4224 N N . TYR B 1 7 ? -4.555 -31.062 17 1 89.75 7 TYR B N 1
ATOM 4225 C CA . TYR B 1 7 ? -3.93 -29.969 17.719 1 89.75 7 TYR B CA 1
ATOM 4226 C C . TYR B 1 7 ? -4.742 -29.594 18.953 1 89.75 7 TYR B C 1
ATOM 4228 O O . TYR B 1 7 ? -4.191 -29.438 20.047 1 89.75 7 TYR B O 1
ATOM 4236 N N . THR B 1 8 ? -6.035 -29.484 18.75 1 88.69 8 THR B N 1
ATOM 4237 C CA . THR B 1 8 ? -6.895 -29.078 19.859 1 88.69 8 THR B CA 1
ATOM 4238 C C . THR B 1 8 ? -6.953 -30.172 20.922 1 88.69 8 THR B C 1
ATOM 4240 O O . THR B 1 8 ? -7.012 -29.875 22.109 1 88.69 8 THR B O 1
ATOM 4243 N N . THR B 1 9 ? -6.941 -31.344 20.438 1 86.56 9 THR B N 1
ATOM 4244 C CA . THR B 1 9 ? -6.93 -32.438 21.375 1 86.56 9 THR B CA 1
ATOM 4245 C C . THR B 1 9 ? -5.664 -32.438 22.219 1 86.56 9 THR B C 1
ATOM 4247 O O . THR B 1 9 ? -5.719 -32.625 23.438 1 86.56 9 THR B O 1
ATOM 4250 N N . CYS B 1 10 ? -4.609 -32.156 21.672 1 85.19 10 CYS B N 1
ATOM 4251 C CA . CYS B 1 10 ? -3.326 -32.125 22.375 1 85.19 10 CYS B CA 1
ATOM 4252 C C . CYS B 1 10 ? -3.24 -30.922 23.297 1 85.19 10 CYS B C 1
ATOM 4254 O O . CYS B 1 10 ? -2.77 -31.031 24.422 1 85.19 10 CYS B O 1
ATOM 4256 N N . LYS B 1 11 ? -3.68 -29.766 22.844 1 84.31 11 LYS B N 1
ATOM 4257 C CA . LYS B 1 11 ? -3.506 -28.516 23.578 1 84.31 11 LYS B CA 1
ATOM 4258 C C . LYS B 1 11 ? -4.578 -28.359 24.656 1 84.31 11 LYS B C 1
ATOM 4260 O O . LYS B 1 11 ? -4.281 -27.938 25.781 1 84.31 11 LYS B O 1
ATOM 4265 N N . LYS B 1 12 ? -5.832 -28.625 24.219 1 81.94 12 LYS B N 1
ATOM 4266 C CA . LYS B 1 12 ? -6.938 -28.312 25.125 1 81.94 12 LYS B CA 1
ATOM 4267 C C . LYS B 1 12 ? -7.508 -29.594 25.734 1 81.94 12 LYS B C 1
ATOM 4269 O O . LYS B 1 12 ? -8.273 -29.531 26.703 1 81.94 12 LYS B O 1
ATOM 4274 N N . GLY B 1 13 ? -7.199 -30.781 25.25 1 81.25 13 GLY B N 1
ATOM 4275 C CA . GLY B 1 13 ? -7.719 -32.031 25.75 1 81.25 13 GLY B CA 1
ATOM 4276 C C . GLY B 1 13 ? -9.031 -32.438 25.109 1 81.25 13 GLY B C 1
ATOM 4277 O O . GLY B 1 13 ? -9.375 -33.625 25.078 1 81.25 13 GLY B O 1
ATOM 4278 N N . THR B 1 14 ? -9.797 -31.406 24.641 1 82.69 14 THR B N 1
ATOM 4279 C CA . THR B 1 14 ? -11.062 -31.703 23.969 1 82.69 14 THR B CA 1
ATOM 4280 C C . THR B 1 14 ? -10.977 -31.375 22.484 1 82.69 14 THR B C 1
ATOM 4282 O O . THR B 1 14 ? -10.508 -30.297 22.109 1 82.69 14 THR B O 1
ATOM 4285 N N . PRO B 1 15 ? -11.453 -32.344 21.75 1 81.19 15 PRO B N 1
ATOM 4286 C CA . PRO B 1 15 ? -11.391 -32.094 20.312 1 81.19 15 PRO B CA 1
ATOM 4287 C C . PRO B 1 15 ? -12.344 -31 19.859 1 81.19 15 PRO B C 1
ATOM 4289 O O . PRO B 1 15 ? -13.461 -30.906 20.375 1 81.19 15 PRO B O 1
ATOM 4292 N N . PHE B 1 16 ? -11.773 -30.141 19.125 1 80.75 16 PHE B N 1
ATOM 4293 C CA . PHE B 1 16 ? -12.586 -29.125 18.453 1 80.75 16 PHE B CA 1
ATOM 4294 C C . PHE B 1 16 ? -13.367 -29.719 17.297 1 80.75 16 PHE B C 1
ATOM 4296 O O . PHE B 1 16 ? -12.781 -30.312 16.391 1 80.75 16 PHE B O 1
ATOM 4303 N N . ASN B 1 17 ? -14.672 -29.797 17.469 1 76.94 17 ASN B N 1
ATOM 4304 C CA . ASN B 1 17 ? -15.508 -30.375 16.422 1 76.94 17 ASN B CA 1
ATOM 4305 C C . ASN B 1 17 ? -15.656 -29.422 15.234 1 76.94 17 ASN B C 1
ATOM 4307 O O . ASN B 1 17 ? -16.266 -28.359 15.359 1 76.94 17 ASN B O 1
ATOM 4311 N N . LEU B 1 18 ? -14.953 -29.75 14.203 1 84.19 18 LEU B N 1
ATOM 4312 C CA . LEU B 1 18 ? -15.047 -28.953 12.977 1 84.19 18 LEU B CA 1
ATOM 4313 C C . LEU B 1 18 ? -15.766 -29.734 11.883 1 84.19 18 LEU B C 1
ATOM 4315 O O . LEU B 1 18 ? -15.242 -30.719 11.375 1 84.19 18 LEU B O 1
ATOM 4319 N N . SER B 1 19 ? -17.031 -29.391 11.617 1 87.75 19 SER B N 1
ATOM 4320 C CA . SER B 1 19 ? -17.75 -29.969 10.492 1 87.75 19 SER B CA 1
ATOM 4321 C C . SER B 1 19 ? -17.406 -29.266 9.188 1 87.75 19 SER B C 1
ATOM 4323 O O . SER B 1 19 ? -16.859 -28.156 9.195 1 87.75 19 SER B O 1
ATOM 4325 N N . VAL B 1 20 ? -17.641 -29.969 8.133 1 92.12 20 VAL B N 1
ATOM 4326 C CA . VAL B 1 20 ? -17.391 -29.406 6.812 1 92.12 20 VAL B CA 1
ATOM 4327 C C . VAL B 1 20 ? -18.219 -28.141 6.621 1 92.12 20 VAL B C 1
ATOM 4329 O O . VAL B 1 20 ? -17.734 -27.156 6.055 1 92.12 20 VAL B O 1
ATOM 4332 N N . GLU B 1 21 ? -19.375 -28.172 7.105 1 92.25 21 GLU B N 1
ATOM 4333 C CA . GLU B 1 21 ? -20.25 -27 7 1 92.25 21 GLU B CA 1
ATOM 4334 C C . GLU B 1 21 ? -19.688 -25.828 7.797 1 92.25 21 GLU B C 1
ATOM 4336 O O . GLU B 1 21 ? -19.688 -24.688 7.312 1 92.25 21 GLU B O 1
ATOM 4341 N N . ASP B 1 22 ? -19.203 -26.172 8.938 1 91.69 22 ASP B N 1
ATOM 4342 C CA . ASP B 1 22 ? -18.609 -25.125 9.773 1 91.69 22 ASP B CA 1
ATOM 4343 C C . ASP B 1 22 ? -17.391 -24.5 9.102 1 91.69 22 ASP B C 1
ATOM 4345 O O . ASP B 1 22 ? -17.188 -23.297 9.18 1 91.69 22 ASP B O 1
ATOM 4349 N N . LEU B 1 23 ? -16.688 -25.359 8.484 1 94.56 23 LEU B N 1
ATOM 4350 C CA . LEU B 1 23 ? -15.5 -24.875 7.797 1 94.56 23 LEU B CA 1
ATOM 4351 C C . LEU B 1 23 ? -15.875 -23.984 6.621 1 94.56 23 LEU B C 1
ATOM 4353 O O . LEU B 1 23 ? -15.25 -22.938 6.398 1 94.56 23 LEU B O 1
ATOM 4357 N N . LYS B 1 24 ? -16.891 -24.359 5.922 1 96.5 24 LYS B N 1
ATOM 4358 C CA . LYS B 1 24 ? -17.359 -23.547 4.793 1 96.5 24 LYS B CA 1
ATOM 4359 C C . LYS B 1 24 ? -17.797 -22.172 5.258 1 96.5 24 LYS B C 1
ATOM 4361 O O . LYS B 1 24 ? -17.469 -21.156 4.633 1 96.5 24 LYS B O 1
ATOM 4366 N N . ILE B 1 25 ? -18.516 -22.172 6.34 1 97.38 25 ILE B N 1
ATOM 4367 C CA . ILE B 1 25 ? -18.969 -20.891 6.895 1 97.38 25 ILE B CA 1
ATOM 4368 C C . ILE B 1 25 ? -17.781 -20.047 7.297 1 97.38 25 ILE B C 1
ATOM 4370 O O . ILE B 1 25 ? -17.719 -18.859 6.969 1 97.38 25 ILE B O 1
ATOM 4374 N N . PHE B 1 26 ? -16.859 -20.734 7.961 1 97.19 26 PHE B N 1
ATOM 4375 C CA . PHE B 1 26 ? -15.656 -20.047 8.406 1 97.19 26 PHE B CA 1
ATOM 4376 C C . PHE B 1 26 ? -14.891 -19.469 7.227 1 97.19 26 PHE B C 1
ATOM 4378 O O . PHE B 1 26 ? -14.477 -18.312 7.254 1 97.19 26 PHE B O 1
ATOM 4385 N N . LEU B 1 27 ? -14.734 -20.188 6.145 1 98.06 27 LEU B N 1
ATOM 4386 C CA . LEU B 1 27 ? -14.086 -19.734 4.926 1 98.06 27 LEU B CA 1
ATOM 4387 C C . LEU B 1 27 ? -14.867 -18.578 4.289 1 98.06 27 LEU B C 1
ATOM 4389 O O . LEU B 1 27 ? -14.273 -17.641 3.764 1 98.06 27 LEU B O 1
ATOM 4393 N N . GLY B 1 28 ? -16.156 -18.719 4.348 1 98.25 28 GLY B N 1
ATOM 4394 C CA . GLY B 1 28 ? -17 -17.625 3.857 1 98.25 28 GLY B CA 1
ATOM 4395 C C . GLY B 1 28 ? -16.75 -16.312 4.562 1 98.25 28 GLY B C 1
ATOM 4396 O O . GLY B 1 28 ? -16.703 -15.258 3.928 1 98.25 28 GLY B O 1
ATOM 4397 N N . ILE B 1 29 ? -16.547 -16.359 5.863 1 98.25 29 ILE B N 1
ATOM 4398 C CA . ILE B 1 29 ? -16.281 -15.164 6.648 1 98.25 29 ILE B CA 1
ATOM 4399 C C . ILE B 1 29 ? -14.938 -14.555 6.219 1 98.25 29 ILE B C 1
ATOM 4401 O O . ILE B 1 29 ? -14.82 -13.336 6.066 1 98.25 29 ILE B O 1
ATOM 4405 N N . LEU B 1 30 ? -13.977 -15.383 5.988 1 98.31 30 LEU B N 1
ATOM 4406 C CA . LEU B 1 30 ? -12.664 -14.914 5.559 1 98.31 30 LEU B CA 1
ATOM 4407 C C . LEU B 1 30 ? -12.75 -14.227 4.203 1 98.31 30 LEU B C 1
ATOM 4409 O O . LEU B 1 30 ? -12.266 -13.102 4.039 1 98.31 30 LEU B O 1
ATOM 4413 N N . ILE B 1 31 ? -13.414 -14.867 3.252 1 98.44 31 ILE B N 1
ATOM 4414 C CA . ILE B 1 31 ? -13.531 -14.312 1.907 1 98.44 31 ILE B CA 1
ATOM 4415 C C . ILE B 1 31 ? -14.344 -13.023 1.953 1 98.44 31 ILE B C 1
ATOM 4417 O O . ILE B 1 31 ? -14 -12.039 1.287 1 98.44 31 ILE B O 1
ATOM 4421 N N . PHE B 1 32 ? -15.383 -13.008 2.791 1 98.44 32 PHE B N 1
ATOM 4422 C CA . PHE B 1 32 ? -16.25 -11.844 2.951 1 98.44 32 PHE B CA 1
ATOM 4423 C C . PHE B 1 32 ? -15.445 -10.625 3.381 1 98.44 32 PHE B C 1
ATOM 4425 O O . PHE B 1 32 ? -15.664 -9.523 2.875 1 98.44 32 PHE B O 1
ATOM 4432 N N . SER B 1 33 ? -14.516 -10.812 4.242 1 98.12 33 SER B N 1
ATOM 4433 C CA . SER B 1 33 ? -13.727 -9.719 4.793 1 98.12 33 SER B CA 1
ATOM 4434 C C . SER B 1 33 ? -12.891 -9.039 3.713 1 98.12 33 SER B C 1
ATOM 4436 O O . SER B 1 33 ? -12.43 -7.91 3.891 1 98.12 33 SER B O 1
ATOM 4438 N N . GLY B 1 34 ? -12.695 -9.695 2.576 1 97.5 34 GLY B N 1
ATOM 4439 C CA . GLY B 1 34 ? -11.906 -9.141 1.486 1 97.5 34 GLY B CA 1
ATOM 4440 C C . GLY B 1 34 ? -12.609 -8.016 0.754 1 97.5 34 GLY B C 1
ATOM 4441 O O . GLY B 1 34 ? -11.977 -7.023 0.371 1 97.5 34 GLY B O 1
ATOM 4442 N N . TYR B 1 35 ? -13.891 -8.188 0.557 1 97.19 35 TYR B N 1
ATOM 4443 C CA . TYR B 1 35 ? -14.586 -7.148 -0.188 1 97.19 35 TYR B CA 1
ATOM 4444 C C . TYR B 1 35 ? -15.484 -6.324 0.731 1 97.19 35 TYR B C 1
ATOM 4446 O O . TYR B 1 35 ? -16.047 -5.309 0.316 1 97.19 35 TYR B O 1
ATOM 4454 N N . HIS B 1 36 ? -15.68 -6.727 1.913 1 97.75 36 HIS B N 1
ATOM 4455 C CA . HIS B 1 36 ? -16.359 -5.988 2.967 1 97.75 36 HIS B CA 1
ATOM 4456 C C . HIS B 1 36 ? -15.477 -5.82 4.191 1 97.75 36 HIS B C 1
ATOM 4458 O O . HIS B 1 36 ? -15.633 -6.539 5.184 1 97.75 36 HIS B O 1
ATOM 4464 N N . THR B 1 37 ? -14.719 -4.754 4.242 1 96.94 37 THR B N 1
ATOM 4465 C CA . THR B 1 37 ? -13.602 -4.672 5.176 1 96.94 37 THR B CA 1
ATOM 4466 C C . THR B 1 37 ? -13.945 -3.762 6.352 1 96.94 37 THR B C 1
ATOM 4468 O O . THR B 1 37 ? -14.414 -2.641 6.156 1 96.94 37 THR B O 1
ATOM 4471 N N . LEU B 1 38 ? -13.703 -4.273 7.5 1 96.94 38 LEU B N 1
ATOM 4472 C CA . LEU B 1 38 ? -13.844 -3.525 8.742 1 96.94 38 LEU B CA 1
ATOM 4473 C C . LEU B 1 38 ? -12.516 -3.445 9.484 1 96.94 38 LEU B C 1
ATOM 4475 O O . LEU B 1 38 ? -11.586 -4.188 9.18 1 96.94 38 LEU B O 1
ATOM 4479 N N . PRO B 1 39 ? -12.352 -2.52 10.359 1 94.5 39 PRO B N 1
ATOM 4480 C CA . PRO B 1 39 ? -11.055 -2.275 11 1 94.5 39 PRO B CA 1
ATOM 4481 C C . PRO B 1 39 ? -10.586 -3.461 11.836 1 94.5 39 PRO B C 1
ATOM 4483 O O . PRO B 1 39 ? -9.391 -3.771 11.852 1 94.5 39 PRO B O 1
ATOM 4486 N N . SER B 1 40 ? -11.531 -4.055 12.523 1 94 40 SER B N 1
ATOM 4487 C CA . SER B 1 40 ? -11.188 -5.195 13.359 1 94 40 SER B CA 1
ATOM 4488 C C . SER B 1 40 ? -12.086 -6.391 13.07 1 94 40 SER B C 1
ATOM 4490 O O . SER B 1 40 ? -13.234 -6.223 12.641 1 94 40 SER B O 1
ATOM 4492 N N . GLU B 1 41 ? -11.484 -7.523 13.375 1 93.94 41 GLU B N 1
ATOM 4493 C CA . GLU B 1 41 ? -12.25 -8.742 13.141 1 93.94 41 GLU B CA 1
ATOM 4494 C C . GLU B 1 41 ? -13.5 -8.781 14.016 1 93.94 41 GLU B C 1
ATOM 4496 O O . GLU B 1 41 ? -14.547 -9.281 13.594 1 93.94 41 GLU B O 1
ATOM 4501 N N . ARG B 1 42 ? -13.445 -8.273 15.195 1 95.62 42 ARG B N 1
ATOM 4502 C CA . ARG B 1 42 ? -14.562 -8.312 16.125 1 95.62 42 ARG B CA 1
ATOM 4503 C C . ARG B 1 42 ? -15.688 -7.379 15.688 1 95.62 42 ARG B C 1
ATOM 4505 O O . ARG B 1 42 ? -16.828 -7.527 16.125 1 95.62 42 ARG B O 1
ATOM 4512 N N . ASP B 1 43 ? -15.352 -6.469 14.891 1 96.81 43 ASP B N 1
ATOM 4513 C CA . ASP B 1 43 ? -16.312 -5.457 14.461 1 96.81 43 ASP B CA 1
ATOM 4514 C C . ASP B 1 43 ? -17.453 -6.086 13.656 1 96.81 43 ASP B C 1
ATOM 4516 O O . ASP B 1 43 ? -18.578 -5.594 13.672 1 96.81 43 ASP B O 1
ATOM 4520 N N . TYR B 1 44 ? -17.188 -7.184 13.031 1 97.12 44 TYR B N 1
ATOM 4521 C CA . TYR B 1 44 ? -18.203 -7.848 12.227 1 97.12 44 TYR B CA 1
ATOM 4522 C C . TYR B 1 44 ? -19.375 -8.297 13.086 1 97.12 44 TYR B C 1
ATOM 4524 O O . TYR B 1 44 ? -20.5 -8.438 12.602 1 97.12 44 TYR B O 1
ATOM 4532 N N . TRP B 1 45 ? -19.109 -8.516 14.391 1 97.12 45 TRP B N 1
ATOM 4533 C CA . TRP B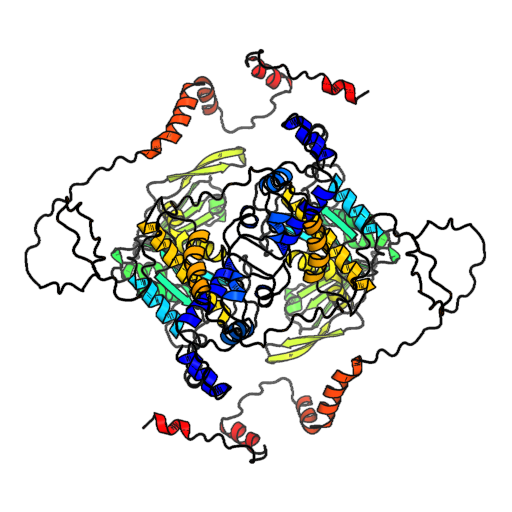 1 45 ? -20.141 -9.031 15.297 1 97.12 45 TRP B CA 1
ATOM 4534 C C . TRP B 1 45 ? -20.656 -7.926 16.219 1 97.12 45 TRP B C 1
ATOM 4536 O O . TRP B 1 45 ? -21.406 -8.195 17.156 1 97.12 45 TRP B O 1
ATOM 4546 N N . SER B 1 46 ? -20.25 -6.691 15.922 1 96.19 46 SER B N 1
ATOM 4547 C CA . SER B 1 46 ? -20.688 -5.566 16.75 1 96.19 46 SER B CA 1
ATOM 4548 C C . SER B 1 46 ? -22.203 -5.363 16.641 1 96.19 46 SER B C 1
ATOM 4550 O O . SER B 1 46 ? -22.797 -5.625 15.586 1 96.19 46 SER B O 1
ATOM 4552 N N . ASP B 1 47 ? -22.781 -4.844 17.703 1 93.62 47 ASP B N 1
ATOM 4553 C CA . ASP B 1 47 ? -24.203 -4.523 17.703 1 93.62 47 ASP B CA 1
ATOM 4554 C C . ASP B 1 47 ? -24.453 -3.096 17.219 1 93.62 47 ASP B C 1
ATOM 4556 O O . ASP B 1 47 ? -25.594 -2.676 17.047 1 93.62 47 ASP B O 1
ATOM 4560 N N . GLN B 1 48 ? -23.406 -2.42 16.938 1 94.56 48 GLN B N 1
ATOM 4561 C CA . GLN B 1 48 ? -23.531 -1.046 16.469 1 94.56 48 GLN B CA 1
ATOM 4562 C C . GLN B 1 48 ? -23.875 -1.007 14.977 1 94.56 48 GLN B C 1
ATOM 4564 O O . GLN B 1 48 ? -23.297 -1.764 14.188 1 94.56 48 GLN B O 1
ATOM 4569 N N . GLU B 1 49 ? -24.734 -0.13 14.602 1 92.06 49 GLU B N 1
ATOM 4570 C CA . GLU B 1 49 ? -25.297 -0.087 13.25 1 92.06 49 GLU B CA 1
ATOM 4571 C C . GLU B 1 49 ? -24.219 0.252 12.219 1 92.06 49 GLU B C 1
ATOM 4573 O O . GLU B 1 49 ? -24.344 -0.112 11.047 1 92.06 49 GLU B O 1
ATOM 4578 N N . ASP B 1 50 ? -23.25 0.938 12.664 1 95.38 50 ASP B N 1
ATOM 4579 C CA . ASP B 1 50 ? -22.234 1.386 11.711 1 95.38 50 ASP B CA 1
ATOM 4580 C C . ASP B 1 50 ? -21.156 0.33 11.523 1 95.38 50 ASP B C 1
ATOM 4582 O O . ASP B 1 50 ? -20.328 0.44 10.617 1 95.38 50 ASP B O 1
ATOM 4586 N N . LEU B 1 51 ? -21.078 -0.748 12.305 1 95.12 51 LEU B N 1
ATOM 4587 C CA . LEU B 1 51 ? -20 -1.73 12.234 1 95.12 51 LEU B CA 1
ATOM 4588 C C . LEU B 1 51 ? -20.562 -3.123 11.953 1 95.12 51 LEU B C 1
ATOM 4590 O O . LEU B 1 51 ? -20.219 -3.738 10.945 1 95.12 51 LEU B O 1
ATOM 4594 N N . GLY B 1 52 ? -21.469 -3.553 12.664 1 93.88 52 GLY B N 1
ATOM 4595 C CA . GLY B 1 52 ? -21.953 -4.926 12.609 1 93.88 52 GLY B CA 1
ATOM 4596 C C . GLY B 1 52 ? -22.562 -5.293 11.273 1 93.88 52 GLY B C 1
ATOM 4597 O O . GLY B 1 52 ? -23.234 -4.477 10.648 1 93.88 52 GLY B O 1
ATOM 4598 N N . VAL B 1 53 ? -22.234 -6.547 10.852 1 95.44 53 VAL B N 1
ATOM 4599 C CA . VAL B 1 53 ? -22.812 -7.098 9.625 1 95.44 53 VAL B CA 1
ATOM 4600 C C . VAL B 1 53 ? -23.688 -8.297 9.953 1 95.44 53 VAL B C 1
ATOM 4602 O O . VAL B 1 53 ? -23.188 -9.375 10.266 1 95.44 53 VAL B O 1
ATOM 4605 N N . PRO B 1 54 ? -24.922 -8.148 9.844 1 94.19 54 PRO B N 1
ATOM 4606 C CA . PRO B 1 54 ? -25.844 -9.211 10.242 1 94.19 54 PRO B CA 1
ATOM 4607 C C . PRO B 1 54 ? -25.562 -10.531 9.523 1 94.19 54 PRO B C 1
ATOM 4609 O O . PRO B 1 54 ? -25.672 -11.602 10.133 1 94.19 54 PRO B O 1
ATOM 4612 N N . LEU B 1 55 ? -25.203 -10.469 8.312 1 95.31 55 LEU B N 1
ATOM 4613 C CA . LEU B 1 55 ? -24.922 -11.672 7.527 1 95.31 55 LEU B CA 1
ATOM 4614 C C . LEU B 1 55 ? -23.859 -12.523 8.203 1 95.31 55 LEU B C 1
ATOM 4616 O O . LEU B 1 55 ? -23.953 -13.758 8.211 1 95.31 55 LEU B O 1
ATOM 4620 N N . VAL B 1 56 ? -22.859 -11.898 8.805 1 96.81 56 VAL B N 1
ATOM 4621 C CA . VAL B 1 56 ? -21.766 -12.594 9.461 1 96.81 56 VAL B CA 1
ATOM 4622 C C . VAL B 1 56 ? -22.203 -13.047 10.852 1 96.81 56 VAL B C 1
ATOM 4624 O O . VAL B 1 56 ? -21.953 -14.188 11.25 1 96.81 56 VAL B O 1
ATOM 4627 N N . ARG B 1 57 ? -22.875 -12.195 11.547 1 94.88 57 ARG B N 1
ATOM 4628 C CA . ARG B 1 57 ? -23.328 -12.492 12.906 1 94.88 57 ARG B CA 1
ATOM 4629 C C . ARG B 1 57 ? -24.266 -13.695 12.914 1 94.88 57 ARG B C 1
ATOM 4631 O O . ARG B 1 57 ? -24.219 -14.516 13.828 1 94.88 57 ARG B O 1
ATOM 4638 N N . ASP B 1 58 ? -25.047 -13.727 11.914 1 94.62 58 ASP B N 1
ATOM 4639 C CA . ASP B 1 58 ? -26.047 -14.789 11.836 1 94.62 58 ASP B CA 1
ATOM 4640 C C . ASP B 1 58 ? -25.422 -16.094 11.352 1 94.62 58 ASP B C 1
ATOM 4642 O O . ASP B 1 58 ? -26 -17.172 11.531 1 94.62 58 ASP B O 1
ATOM 4646 N N . ALA B 1 59 ? -24.312 -16.062 10.766 1 96.44 59 ALA B N 1
ATOM 4647 C CA . ALA B 1 59 ? -23.688 -17.234 10.188 1 96.44 59 ALA B CA 1
ATOM 4648 C C . ALA B 1 59 ? -22.906 -18.031 11.242 1 96.44 59 ALA B C 1
ATOM 4650 O O . ALA B 1 59 ? -22.938 -19.266 11.25 1 96.44 59 ALA B O 1
ATOM 4651 N N . MET B 1 60 ? -22.203 -17.344 12.133 1 95.38 60 MET B N 1
ATOM 4652 C CA . MET B 1 60 ? -21.344 -17.953 13.141 1 95.38 60 MET B CA 1
ATOM 4653 C C . MET B 1 60 ? -21.094 -17 14.305 1 95.38 60 MET B C 1
ATOM 4655 O O . MET B 1 60 ? -20.969 -15.789 14.094 1 95.38 60 MET B O 1
ATOM 4659 N N . SER B 1 61 ? -21.016 -17.562 15.5 1 95.38 61 SER B N 1
ATOM 4660 C CA . SER B 1 61 ? -20.75 -16.703 16.641 1 95.38 61 SER B CA 1
ATOM 4661 C C . SER B 1 61 ? -19.328 -16.156 16.609 1 95.38 61 SER B C 1
ATOM 4663 O O . SER B 1 61 ? -18.422 -16.781 16.047 1 95.38 61 SER B O 1
ATOM 4665 N N . ARG B 1 62 ? -19.141 -15.047 17.188 1 95.88 62 ARG B N 1
ATOM 4666 C CA . ARG B 1 62 ? -17.844 -14.391 17.234 1 95.88 62 ARG B CA 1
ATOM 4667 C C . ARG B 1 62 ? -16.797 -15.305 17.875 1 95.88 62 ARG B C 1
ATOM 4669 O O . ARG B 1 62 ? -15.719 -15.516 17.297 1 95.88 62 ARG B O 1
ATOM 4676 N N . ASN B 1 63 ? -17.109 -15.844 18.969 1 94.5 63 ASN B N 1
ATOM 4677 C CA . ASN B 1 63 ? -16.156 -16.656 19.719 1 94.5 63 ASN B CA 1
ATOM 4678 C C . ASN B 1 63 ? -15.766 -17.922 18.938 1 94.5 63 ASN B C 1
ATOM 4680 O O . ASN B 1 63 ? -14.609 -18.328 18.969 1 94.5 63 ASN B O 1
ATOM 4684 N N . THR B 1 64 ? -16.688 -18.484 18.281 1 92.81 64 THR B N 1
ATOM 4685 C CA . THR B 1 64 ? -16.406 -19.656 17.469 1 92.81 64 THR B CA 1
ATOM 4686 C C . THR B 1 64 ? -15.453 -19.312 16.328 1 92.81 64 THR B C 1
ATOM 4688 O O . THR B 1 64 ? -14.508 -20.047 16.047 1 92.81 64 THR B O 1
ATOM 4691 N N . SER B 1 65 ? -15.742 -18.203 15.703 1 94.62 65 SER B N 1
ATOM 4692 C CA . SER B 1 65 ? -14.883 -17.766 14.617 1 94.62 65 SER B CA 1
ATOM 4693 C C . SER B 1 65 ? -13.469 -17.484 15.102 1 94.62 65 SER B C 1
ATOM 4695 O O . SER B 1 65 ? -12.492 -17.922 14.477 1 94.62 65 SER B O 1
ATOM 4697 N N . LEU B 1 66 ? -13.359 -16.797 16.203 1 94.75 66 LEU B N 1
ATOM 4698 C CA . LEU B 1 66 ? -12.047 -16.469 16.766 1 94.75 66 LEU B CA 1
ATOM 4699 C C . LEU B 1 66 ? -11.312 -17.734 17.172 1 94.75 66 LEU B C 1
ATOM 4701 O O . LEU B 1 66 ? -10.094 -17.828 17.016 1 94.75 66 LEU B O 1
ATOM 4705 N N . GLU B 1 67 ? -12.023 -18.625 17.672 1 92.5 67 GLU B N 1
ATOM 4706 C CA . GLU B 1 67 ? -11.414 -19.906 18.031 1 92.5 67 GLU B CA 1
ATOM 4707 C C . GLU B 1 67 ? -10.875 -20.625 16.797 1 92.5 67 GLU B C 1
ATOM 4709 O O . GLU B 1 67 ? -9.781 -21.203 16.844 1 92.5 67 GLU B O 1
ATOM 4714 N N . LYS B 1 68 ? -11.617 -20.641 15.789 1 93.62 68 LYS B N 1
ATOM 4715 C CA . LYS B 1 68 ? -11.172 -21.297 14.57 1 93.62 68 LYS B CA 1
ATOM 4716 C C . LYS B 1 68 ? -9.883 -20.672 14.047 1 93.62 68 LYS B C 1
ATOM 4718 O O . LYS B 1 68 ? -8.977 -21.375 13.594 1 93.62 68 LYS B O 1
ATOM 4723 N N . ILE B 1 69 ? -9.734 -19.391 14.125 1 94.31 69 ILE B N 1
ATOM 4724 C CA . ILE B 1 69 ? -8.531 -18.688 13.711 1 94.31 69 ILE B CA 1
ATOM 4725 C C . ILE B 1 69 ? -7.336 -19.172 14.531 1 94.31 69 ILE B C 1
ATOM 4727 O O . ILE B 1 69 ? -6.246 -19.391 13.992 1 94.31 69 ILE B O 1
ATOM 4731 N N . SER B 1 70 ? -7.562 -19.5 15.742 1 92.38 70 SER B N 1
ATOM 4732 C CA . SER B 1 70 ? -6.484 -19.844 16.656 1 92.38 70 SER B CA 1
ATOM 4733 C C . SER B 1 70 ? -6.102 -21.312 16.516 1 92.38 70 SER B C 1
ATOM 4735 O O . SER B 1 70 ? -4.961 -21.703 16.797 1 92.38 70 SER B O 1
ATOM 4737 N N . VAL B 1 71 ? -7.012 -22.109 16.047 1 91.94 71 VAL B N 1
ATOM 4738 C CA . VAL B 1 71 ? -6.754 -23.547 16.172 1 91.94 71 VAL B CA 1
ATOM 4739 C C . VAL B 1 71 ? -6.418 -24.125 14.797 1 91.94 71 VAL B C 1
ATOM 4741 O O . VAL B 1 71 ? -5.941 -25.266 14.703 1 91.94 71 VAL B O 1
ATOM 4744 N N . ILE B 1 72 ? -6.562 -23.422 13.734 1 91.56 72 ILE B N 1
ATOM 4745 C CA . ILE B 1 72 ? -6.344 -23.953 12.391 1 91.56 72 ILE B CA 1
ATOM 4746 C C . ILE B 1 72 ? -4.895 -24.422 12.25 1 91.56 72 ILE B C 1
ATOM 4748 O O . ILE B 1 72 ? -3.965 -23.672 12.562 1 91.56 72 ILE B O 1
ATOM 4752 N N . HIS B 1 73 ? -4.727 -25.688 11.883 1 92.88 73 HIS B N 1
ATOM 4753 C CA . HIS B 1 73 ? -3.43 -26.328 11.664 1 92.88 73 HIS B CA 1
ATOM 4754 C C . HIS B 1 73 ? -3.463 -27.25 10.453 1 92.88 73 HIS B C 1
ATOM 4756 O O . HIS B 1 73 ? -4.508 -27.812 10.133 1 92.88 73 HIS B O 1
ATOM 4762 N N . PHE B 1 74 ? -2.281 -27.453 9.891 1 94.31 74 PHE B N 1
ATOM 4763 C CA . PHE B 1 74 ? -2.252 -28.219 8.656 1 94.31 74 PHE B CA 1
ATOM 4764 C C . PHE B 1 74 ? -1.262 -29.375 8.766 1 94.31 74 PHE B C 1
ATOM 4766 O O . PHE B 1 74 ? -1.101 -30.156 7.824 1 94.31 74 PHE B O 1
ATOM 4773 N N . GLN B 1 75 ? -0.607 -29.406 9.836 1 92.06 75 GLN B N 1
ATOM 4774 C CA . GLN B 1 75 ? 0.418 -30.438 10.031 1 92.06 75 GLN B CA 1
ATOM 4775 C C . GLN B 1 75 ? 0.479 -30.875 11.492 1 92.06 75 GLN B C 1
ATOM 4777 O O . GLN B 1 75 ? 0.033 -30.156 12.383 1 92.06 75 GLN B O 1
ATOM 4782 N N . ASN B 1 76 ? 1.012 -32.062 11.617 1 89.5 76 ASN B N 1
ATOM 4783 C CA . ASN B 1 76 ? 1.25 -32.594 12.961 1 89.5 76 ASN B CA 1
ATOM 4784 C C . ASN B 1 76 ? 2.449 -31.922 13.617 1 89.5 76 ASN B C 1
ATOM 4786 O O . ASN B 1 76 ? 3.588 -32.125 13.195 1 89.5 76 ASN B O 1
ATOM 4790 N N . ASN B 1 77 ? 2.184 -31.234 14.68 1 86.94 77 ASN B N 1
ATOM 4791 C CA . ASN B 1 77 ? 3.229 -30.484 15.367 1 86.94 77 ASN B CA 1
ATOM 4792 C C . ASN B 1 77 ? 4.273 -31.422 15.977 1 86.94 77 ASN B C 1
ATOM 4794 O O . ASN B 1 77 ? 5.41 -31 16.219 1 86.94 77 ASN B O 1
ATOM 4798 N N . ALA B 1 78 ? 3.877 -32.562 16.172 1 85.31 78 ALA B N 1
ATOM 4799 C CA . ALA B 1 78 ? 4.781 -33.531 16.797 1 85.31 78 ALA B CA 1
ATOM 4800 C C . ALA B 1 78 ? 5.934 -33.875 15.852 1 85.31 78 ALA B C 1
ATOM 4802 O O . ALA B 1 78 ? 7 -34.312 16.297 1 85.31 78 ALA B O 1
ATOM 4803 N N . LYS B 1 79 ? 5.727 -33.594 14.641 1 88.31 79 LYS B N 1
ATOM 4804 C CA . LYS B 1 79 ? 6.719 -34 13.641 1 88.31 79 LYS B CA 1
ATOM 4805 C C . LYS B 1 79 ? 7.652 -32.844 13.312 1 88.31 79 LYS B C 1
ATOM 4807 O O . LYS B 1 79 ? 8.531 -32.969 12.461 1 88.31 79 LYS B O 1
ATOM 4812 N N . VAL B 1 80 ? 7.547 -31.75 13.961 1 85 80 VAL B N 1
ATOM 4813 C CA . VAL B 1 80 ? 8.32 -30.547 13.664 1 85 80 VAL B CA 1
ATOM 4814 C C . VAL B 1 80 ? 9.797 -30.797 13.953 1 85 80 VAL B C 1
ATOM 4816 O O . VAL B 1 80 ? 10.672 -30.344 13.203 1 85 80 VAL B O 1
ATOM 4819 N N . LYS B 1 81 ? 10.078 -31.5 14.961 1 83.69 81 LYS B N 1
ATOM 4820 C CA . LYS B 1 81 ? 11.453 -31.766 15.383 1 83.69 81 LYS B CA 1
ATOM 4821 C C . LYS B 1 81 ? 12.203 -32.594 14.344 1 83.69 81 LYS B C 1
ATOM 4823 O O . LYS B 1 81 ? 13.406 -32.406 14.156 1 83.69 81 LYS B O 1
ATOM 4828 N N . ASP B 1 82 ? 11.43 -33.375 13.648 1 83.62 82 ASP B N 1
ATOM 4829 C CA . ASP B 1 82 ? 12.023 -34.25 12.641 1 83.62 82 ASP B CA 1
ATOM 4830 C C . ASP B 1 82 ? 12.227 -33.5 11.32 1 83.62 82 ASP B C 1
ATOM 4832 O O . ASP B 1 82 ? 12.914 -34 10.422 1 83.62 82 ASP B O 1
ATOM 4836 N N . ASN B 1 83 ? 11.68 -32.375 11.242 1 84.88 83 ASN B N 1
ATOM 4837 C CA . ASN B 1 83 ? 11.719 -31.625 10 1 84.88 83 ASN B CA 1
ATOM 4838 C C . ASN B 1 83 ? 12.227 -30.203 10.227 1 84.88 83 ASN B C 1
ATOM 4840 O O . ASN B 1 83 ? 11.68 -29.25 9.664 1 84.88 83 ASN B O 1
ATOM 4844 N N . LYS B 1 84 ? 13.234 -30.094 10.945 1 77.81 84 LYS B N 1
ATOM 4845 C CA . LYS B 1 84 ? 13.766 -28.797 11.367 1 77.81 84 LYS B CA 1
ATOM 4846 C C . LYS B 1 84 ? 14.344 -28.047 10.18 1 77.81 84 LYS B C 1
ATOM 4848 O O . LYS B 1 84 ? 14.383 -26.812 10.18 1 77.81 84 LYS B O 1
ATOM 4853 N N . ASN B 1 85 ? 14.617 -28.75 9.172 1 79.88 85 ASN B N 1
ATOM 4854 C CA . ASN B 1 85 ? 15.25 -28.109 8.016 1 79.88 85 ASN B CA 1
ATOM 4855 C C . ASN B 1 85 ? 14.219 -27.5 7.082 1 79.88 85 ASN B C 1
ATOM 4857 O O . ASN B 1 85 ? 14.562 -26.703 6.203 1 79.88 85 ASN B O 1
ATOM 4861 N N . ASP B 1 86 ? 13.039 -27.859 7.305 1 85.75 86 ASP B N 1
ATOM 4862 C CA . ASP B 1 86 ? 11.969 -27.312 6.48 1 85.75 86 ASP B CA 1
ATOM 4863 C C . ASP B 1 86 ? 11.242 -26.172 7.207 1 85.75 86 ASP B C 1
ATOM 4865 O O . ASP B 1 86 ? 10.328 -26.422 7.996 1 85.75 86 ASP B O 1
ATOM 4869 N N . ARG B 1 87 ? 11.523 -25 6.82 1 88.19 87 ARG B N 1
ATOM 4870 C CA . ARG B 1 87 ? 10.961 -23.828 7.488 1 88.19 87 ARG B CA 1
ATOM 4871 C C . ARG B 1 87 ? 9.477 -23.656 7.152 1 88.19 87 ARG B C 1
ATOM 4873 O O . ARG B 1 87 ? 8.758 -22.938 7.84 1 88.19 87 ARG B O 1
ATOM 4880 N N . SER B 1 88 ? 9.07 -24.344 6.105 1 90.31 88 SER B N 1
ATOM 4881 C CA . SER B 1 88 ? 7.668 -24.25 5.719 1 90.31 88 SER B CA 1
ATOM 4882 C C . SER B 1 88 ? 6.91 -25.516 6.094 1 90.31 88 SER B C 1
ATOM 4884 O O . SER B 1 88 ? 5.836 -25.797 5.555 1 90.31 88 SER B O 1
ATOM 4886 N N . PHE B 1 89 ? 7.367 -26.281 6.949 1 91.69 89 PHE B N 1
ATOM 4887 C CA . PHE B 1 89 ? 6.852 -27.594 7.301 1 91.69 89 PHE B CA 1
ATOM 4888 C C . PHE B 1 89 ? 5.383 -27.516 7.691 1 91.69 89 PHE B C 1
ATOM 4890 O O . PHE B 1 89 ? 4.566 -28.328 7.246 1 91.69 89 PHE B O 1
ATOM 4897 N N . LYS B 1 90 ? 5.027 -26.531 8.477 1 92.94 90 LYS B N 1
ATOM 4898 C CA . LYS B 1 90 ? 3.699 -26.438 9.07 1 92.94 90 LYS B CA 1
ATOM 4899 C C . LYS B 1 90 ? 2.637 -26.188 8 1 92.94 90 LYS B C 1
ATOM 4901 O O . LYS B 1 90 ? 1.466 -26.516 8.195 1 92.94 90 LYS B O 1
ATOM 4906 N N . ILE B 1 91 ? 3.035 -25.609 6.836 1 94.88 91 ILE B N 1
ATOM 4907 C CA . ILE B 1 91 ? 2.037 -25.234 5.844 1 94.88 91 ILE B CA 1
ATOM 4908 C C . ILE B 1 91 ? 2.281 -26 4.547 1 94.88 91 ILE B C 1
ATOM 4910 O O . ILE B 1 91 ? 1.48 -25.938 3.613 1 94.88 91 ILE B O 1
ATOM 4914 N N . ARG B 1 92 ? 3.26 -26.828 4.422 1 94.06 92 ARG B N 1
ATOM 4915 C CA . ARG B 1 92 ? 3.686 -27.531 3.221 1 94.06 92 ARG B CA 1
ATOM 4916 C C . ARG B 1 92 ? 2.576 -28.438 2.695 1 94.06 92 ARG B C 1
ATOM 4918 O O . ARG B 1 92 ? 2.295 -28.453 1.495 1 94.06 92 ARG B O 1
ATOM 4925 N N . PRO B 1 93 ? 1.898 -29.141 3.592 1 95.12 93 PRO B N 1
ATOM 4926 C CA . PRO B 1 93 ? 0.855 -30.031 3.076 1 95.12 93 PRO B CA 1
ATOM 4927 C C . PRO B 1 93 ? -0.253 -29.281 2.344 1 95.12 93 PRO B C 1
ATOM 4929 O O . PRO B 1 93 ? -0.771 -29.766 1.335 1 95.12 93 PRO B O 1
ATOM 4932 N N . LEU B 1 94 ? -0.574 -28.156 2.867 1 96.38 94 LEU B N 1
ATOM 4933 C CA . LEU B 1 94 ? -1.603 -27.359 2.203 1 96.38 94 LEU B CA 1
ATOM 4934 C C . LEU B 1 94 ? -1.117 -26.875 0.845 1 96.38 94 LEU B C 1
ATOM 4936 O O . LEU B 1 94 ? -1.86 -26.906 -0.138 1 96.38 94 LEU B O 1
ATOM 4940 N N . ILE B 1 95 ? 0.068 -26.406 0.754 1 96.94 95 ILE B N 1
ATOM 4941 C CA . ILE B 1 95 ? 0.662 -25.938 -0.489 1 96.94 95 ILE B CA 1
ATOM 4942 C C . ILE B 1 95 ? 0.654 -27.047 -1.53 1 96.94 95 ILE B C 1
ATOM 4944 O O . ILE B 1 95 ? 0.241 -26.844 -2.672 1 96.94 95 ILE B O 1
ATOM 4948 N N . ASP B 1 96 ? 1.06 -28.188 -1.098 1 96.12 96 ASP B N 1
ATOM 4949 C CA . ASP B 1 96 ? 1.13 -29.328 -2.004 1 96.12 96 ASP B CA 1
ATOM 4950 C C . ASP B 1 96 ? -0.259 -29.703 -2.506 1 96.12 96 ASP B C 1
ATOM 4952 O O . ASP B 1 96 ? -0.442 -29.984 -3.695 1 96.12 96 ASP B O 1
ATOM 4956 N N . MET B 1 97 ? -1.172 -29.719 -1.617 1 96.19 97 MET B N 1
ATOM 4957 C CA . MET B 1 97 ? -2.539 -30.094 -1.969 1 96.19 97 MET B CA 1
ATOM 4958 C C . MET B 1 97 ? -3.127 -29.109 -2.977 1 96.19 97 MET B C 1
ATOM 4960 O O . MET B 1 97 ? -3.732 -29.516 -3.969 1 96.19 97 MET B O 1
ATOM 4964 N N . VAL B 1 98 ? -2.986 -27.859 -2.73 1 97.12 98 VAL B N 1
ATOM 4965 C CA . VAL B 1 98 ? -3.572 -26.844 -3.586 1 97.12 98 VAL B CA 1
ATOM 4966 C C . VAL B 1 98 ? -2.867 -26.828 -4.941 1 97.12 98 VAL B C 1
ATOM 4968 O O . VAL B 1 98 ? -3.51 -26.672 -5.98 1 97.12 98 VAL B O 1
ATOM 4971 N N . ASN B 1 99 ? -1.592 -27.031 -4.973 1 96.69 99 ASN B N 1
ATOM 4972 C CA . ASN B 1 99 ? -0.854 -27.141 -6.227 1 96.69 99 ASN B CA 1
ATOM 4973 C C . ASN B 1 99 ? -1.379 -28.281 -7.086 1 96.69 99 ASN B C 1
ATOM 4975 O O . ASN B 1 99 ? -1.556 -28.125 -8.297 1 96.69 99 ASN B O 1
ATOM 4979 N N . ALA B 1 100 ? -1.588 -29.375 -6.438 1 95.62 100 ALA B N 1
ATOM 4980 C CA . ALA B 1 100 ? -2.133 -30.531 -7.16 1 95.62 100 ALA B CA 1
ATOM 4981 C C . ALA B 1 100 ? -3.502 -30.203 -7.75 1 95.62 100 ALA B C 1
ATOM 4983 O O . ALA B 1 100 ? -3.799 -30.578 -8.891 1 95.62 100 ALA B O 1
ATOM 4984 N N . ASN B 1 101 ? -4.273 -29.5 -6.98 1 95.19 101 ASN B N 1
ATOM 4985 C CA . ASN B 1 101 ? -5.602 -29.125 -7.445 1 95.19 101 ASN B CA 1
ATOM 4986 C C . ASN B 1 101 ? -5.531 -28.125 -8.594 1 95.19 101 ASN B C 1
ATOM 4988 O O . ASN B 1 101 ? -6.336 -28.172 -9.523 1 95.19 101 ASN B O 1
ATOM 4992 N N . PHE B 1 102 ? -4.613 -27.172 -8.539 1 96.06 102 PHE B N 1
ATOM 4993 C CA . PHE B 1 102 ? -4.43 -26.172 -9.578 1 96.06 102 PHE B CA 1
ATOM 4994 C C . PHE B 1 102 ? -4.094 -26.828 -10.914 1 96.06 102 PHE B C 1
ATOM 4996 O O . PHE B 1 102 ? -4.492 -26.328 -11.969 1 96.06 102 PHE B O 1
ATOM 5003 N N . ARG B 1 103 ? -3.51 -27.984 -10.906 1 92.75 103 ARG B N 1
ATOM 5004 C CA . ARG B 1 103 ? -3.023 -28.641 -12.109 1 92.75 103 ARG B CA 1
ATOM 5005 C C . ARG B 1 103 ? -4.105 -29.531 -12.719 1 92.75 103 ARG B C 1
ATOM 5007 O O . ARG B 1 103 ? -4.008 -29.922 -13.883 1 92.75 103 ARG B O 1
ATOM 5014 N N . LYS B 1 104 ? -5.062 -29.781 -11.977 1 89 104 LYS B N 1
ATOM 5015 C CA . LYS B 1 104 ? -6.113 -30.703 -12.422 1 89 104 LYS B CA 1
ATOM 5016 C C . LYS B 1 104 ? -7.016 -30.031 -13.453 1 89 104 LYS B C 1
ATOM 5018 O O . LYS B 1 104 ? -7.555 -30.688 -14.344 1 89 104 LYS B O 1
ATOM 5023 N N . TRP B 1 105 ? -7.195 -28.844 -13.445 1 78.12 105 TRP B N 1
ATOM 5024 C CA . TRP B 1 105 ? -8.359 -28.234 -14.078 1 78.12 105 TRP B CA 1
ATOM 5025 C C . TRP B 1 105 ? -7.953 -27.484 -15.344 1 78.12 105 TRP B C 1
ATOM 5027 O O . TRP B 1 105 ? -8.812 -27.094 -16.141 1 78.12 105 TRP B O 1
ATOM 5037 N N . LYS B 1 106 ? -6.723 -27.25 -15.516 1 71.19 106 LYS B N 1
ATOM 5038 C CA . LYS B 1 106 ? -6.387 -26.438 -16.688 1 71.19 106 LYS B CA 1
ATOM 5039 C C . LYS B 1 106 ? -5.148 -26.984 -17.391 1 71.19 106 LYS B C 1
ATOM 5041 O O . LYS B 1 106 ? -4.195 -27.406 -16.734 1 71.19 106 LYS B O 1
ATOM 5046 N N . ILE B 1 107 ? -5.375 -26.875 -18.672 1 78.56 107 ILE B N 1
ATOM 5047 C CA . ILE B 1 107 ? -4.242 -27.188 -19.547 1 78.56 107 ILE B CA 1
ATOM 5048 C C . ILE B 1 107 ? -3.295 -25.984 -19.594 1 78.56 107 ILE B C 1
ATOM 5050 O O . ILE B 1 107 ? -3.738 -24.844 -19.656 1 78.56 107 ILE B O 1
ATOM 5054 N N . LEU B 1 108 ? -2.1 -26.297 -19.562 1 86.81 108 LEU B N 1
ATOM 5055 C CA . LEU B 1 108 ? -1.082 -25.25 -19.578 1 86.81 108 LEU B CA 1
ATOM 5056 C C . LEU B 1 108 ? -1.193 -24.406 -20.844 1 86.81 108 LEU B C 1
ATOM 5058 O O . LEU B 1 108 ? -1.379 -24.938 -21.938 1 86.81 108 LEU B O 1
ATOM 5062 N N . HIS B 1 109 ? -1.14 -23.141 -20.656 1 90.94 109 HIS B N 1
ATOM 5063 C CA . HIS B 1 109 ? -1.042 -22.234 -21.797 1 90.94 109 HIS B CA 1
ATOM 5064 C C . HIS B 1 109 ? 0.278 -22.422 -22.547 1 90.94 109 HIS B C 1
ATOM 5066 O O . HIS B 1 109 ? 1.238 -22.953 -21.984 1 90.94 109 HIS B O 1
ATOM 5072 N N . LYS B 1 110 ? 0.242 -22.031 -23.75 1 94.31 110 LYS B N 1
ATOM 5073 C CA . LYS B 1 110 ? 1.472 -22.062 -24.531 1 94.31 110 LYS B CA 1
ATOM 5074 C C . LYS B 1 110 ? 2.537 -21.156 -23.922 1 94.31 110 LYS B C 1
ATOM 5076 O O . LYS B 1 110 ? 3.691 -21.562 -23.766 1 94.31 110 LYS B O 1
ATOM 5081 N N . ASN B 1 111 ? 2.107 -19.953 -23.609 1 97.12 111 ASN B N 1
ATOM 5082 C CA . ASN B 1 111 ? 3.029 -18.984 -23.031 1 97.12 111 ASN B CA 1
ATOM 5083 C C . ASN B 1 111 ? 2.904 -18.938 -21.516 1 97.12 111 ASN B C 1
ATOM 5085 O O . ASN B 1 111 ? 1.815 -18.703 -20.984 1 97.12 111 ASN B O 1
ATOM 5089 N N . LEU B 1 112 ? 4.027 -19.188 -20.875 1 97.38 112 LEU B N 1
ATOM 5090 C CA . LEU B 1 112 ? 4.066 -19.219 -19.422 1 97.38 112 LEU B CA 1
ATOM 5091 C C . LEU B 1 112 ? 5.066 -18.203 -18.875 1 97.38 112 LEU B C 1
ATOM 5093 O O . LEU B 1 112 ? 6 -17.812 -19.578 1 97.38 112 LEU B O 1
ATOM 5097 N N . SER B 1 113 ? 4.836 -17.766 -17.672 1 98.31 113 SER B N 1
ATOM 5098 C CA . SER B 1 113 ? 5.754 -16.828 -17.031 1 98.31 113 SER B CA 1
ATOM 5099 C C . SER B 1 113 ? 6.094 -17.281 -15.617 1 98.31 113 SER B C 1
ATOM 5101 O O . SER B 1 113 ? 5.25 -17.844 -14.922 1 98.31 113 SER B O 1
ATOM 5103 N N . VAL B 1 114 ? 7.348 -17.047 -15.203 1 98.12 114 VAL B N 1
ATOM 5104 C CA . VAL B 1 114 ? 7.824 -17.297 -13.852 1 98.12 114 VAL B CA 1
ATOM 5105 C C . VAL B 1 114 ? 8.195 -15.984 -13.172 1 98.12 114 VAL B C 1
ATOM 5107 O O . VAL B 1 114 ? 8.922 -15.172 -13.75 1 98.12 114 VAL B O 1
ATOM 5110 N N . ASP B 1 115 ? 7.66 -15.758 -12.047 1 97.44 115 ASP B N 1
ATOM 5111 C CA . ASP B 1 115 ? 7.953 -14.547 -11.281 1 97.44 115 ASP B CA 1
ATOM 5112 C C . ASP B 1 115 ? 7.598 -14.727 -9.812 1 97.44 115 ASP B C 1
ATOM 5114 O O . ASP B 1 115 ? 7.152 -15.805 -9.398 1 97.44 115 ASP B O 1
ATOM 5118 N N . GLY B 1 116 ? 7.91 -13.688 -9.039 1 95 116 GLY B N 1
ATOM 5119 C CA . GLY B 1 116 ? 7.609 -13.719 -7.613 1 95 116 GLY B CA 1
ATOM 5120 C C . GLY B 1 116 ? 6.426 -12.852 -7.23 1 95 116 GLY B C 1
ATOM 5121 O O . GLY B 1 116 ? 6.156 -11.844 -7.879 1 95 116 GLY B O 1
ATOM 5122 N N . MET B 1 117 ? 5.695 -13.336 -6.238 1 94.81 117 MET B N 1
ATOM 5123 C CA . MET B 1 117 ? 4.652 -12.57 -5.566 1 94.81 117 MET B CA 1
ATOM 5124 C C . MET B 1 117 ? 4.973 -12.398 -4.082 1 94.81 117 MET B C 1
ATOM 5126 O O . MET B 1 117 ? 5.516 -13.305 -3.453 1 94.81 117 MET B O 1
ATOM 5130 N N . ILE B 1 118 ? 4.602 -11.289 -3.518 1 94.25 118 ILE B N 1
ATOM 5131 C CA . ILE B 1 118 ? 4.914 -11.039 -2.113 1 94.25 118 ILE B CA 1
ATOM 5132 C C . ILE B 1 118 ? 3.637 -11.094 -1.282 1 94.25 118 ILE B C 1
ATOM 5134 O O . ILE B 1 118 ? 2.615 -10.516 -1.666 1 94.25 118 ILE B O 1
ATOM 5138 N N . ILE B 1 119 ? 3.697 -11.867 -0.265 1 95.5 119 ILE B N 1
ATOM 5139 C CA . ILE B 1 119 ? 2.656 -11.875 0.757 1 95.5 119 ILE B CA 1
ATOM 5140 C C . ILE B 1 119 ? 3.02 -10.891 1.868 1 95.5 119 ILE B C 1
ATOM 5142 O O . ILE B 1 119 ? 4.035 -11.055 2.545 1 95.5 119 ILE B O 1
ATOM 5146 N N . ARG B 1 120 ? 2.145 -9.922 2.014 1 92.62 120 ARG B N 1
ATOM 5147 C CA . ARG B 1 120 ? 2.422 -8.93 3.047 1 92.62 120 ARG B CA 1
ATOM 5148 C C . ARG B 1 120 ? 2.477 -9.578 4.426 1 92.62 120 ARG B C 1
ATOM 5150 O O . ARG B 1 120 ? 1.569 -10.32 4.809 1 92.62 120 ARG B O 1
ATOM 5157 N N . TYR B 1 121 ? 3.555 -9.422 5.184 1 93.56 121 TYR B N 1
ATOM 5158 C CA . TYR B 1 121 ? 3.75 -9.922 6.543 1 93.56 121 TYR B CA 1
ATOM 5159 C C . TYR B 1 121 ? 4.641 -8.977 7.344 1 93.56 121 TYR B C 1
ATOM 5161 O O . TYR B 1 121 ? 5.754 -8.656 6.926 1 93.56 121 TYR B O 1
ATOM 5169 N N . TYR B 1 122 ? 4.137 -8.562 8.516 1 88.88 122 TYR B N 1
ATOM 5170 C CA . TYR B 1 122 ? 4.871 -7.582 9.305 1 88.88 122 TYR B CA 1
ATOM 5171 C C . TYR B 1 122 ? 5.375 -8.195 10.609 1 88.88 122 TYR B C 1
ATOM 5173 O O . TYR B 1 122 ? 6 -7.516 11.422 1 88.88 122 TYR B O 1
ATOM 5181 N N . GLY B 1 123 ? 5.129 -9.469 10.781 1 89.94 123 GLY B N 1
ATOM 5182 C CA . GLY B 1 123 ? 5.594 -10.133 11.984 1 89.94 123 GLY B CA 1
ATOM 5183 C C . GLY B 1 123 ? 7.07 -10.477 11.953 1 89.94 123 GLY B C 1
ATOM 5184 O O . GLY B 1 123 ? 7.82 -9.93 11.133 1 89.94 123 GLY B O 1
ATOM 5185 N N . HIS B 1 124 ? 7.41 -11.203 12.922 1 88.56 124 HIS B N 1
ATOM 5186 C CA . HIS B 1 124 ? 8.797 -11.625 13.023 1 88.56 124 HIS B CA 1
ATOM 5187 C C . HIS B 1 124 ? 8.953 -13.102 12.68 1 88.56 124 HIS B C 1
ATOM 5189 O O . HIS B 1 124 ? 8.508 -13.969 13.43 1 88.56 124 HIS B O 1
ATOM 5195 N N . HIS B 1 125 ? 9.438 -13.352 11.578 1 90.56 125 HIS B N 1
ATOM 5196 C CA . HIS B 1 125 ? 9.703 -14.711 11.125 1 90.56 125 HIS B CA 1
ATOM 5197 C C . HIS B 1 125 ? 10.891 -14.758 10.164 1 90.56 125 HIS B C 1
ATOM 5199 O O . HIS B 1 125 ? 11.078 -13.844 9.359 1 90.56 125 HIS B O 1
ATOM 5205 N N . PRO B 1 126 ? 11.672 -15.719 10.273 1 87.12 126 PRO B N 1
ATOM 5206 C CA . PRO B 1 126 ? 12.891 -15.781 9.469 1 87.12 126 PRO B CA 1
ATOM 5207 C C . PRO B 1 126 ? 12.617 -15.812 7.969 1 87.12 126 PRO B C 1
ATOM 5209 O O . PRO B 1 126 ? 13.492 -15.477 7.168 1 87.12 126 PRO B O 1
ATOM 5212 N N . LEU B 1 127 ? 11.508 -16.203 7.609 1 91.12 127 LEU B N 1
ATOM 5213 C CA . LEU B 1 127 ? 11.18 -16.297 6.188 1 91.12 127 LEU B CA 1
ATOM 5214 C C . LEU B 1 127 ? 10.828 -14.914 5.633 1 91.12 127 LEU B C 1
ATOM 5216 O O . LEU B 1 127 ? 10.703 -14.75 4.418 1 91.12 127 LEU B O 1
ATOM 5220 N N . LYS B 1 128 ? 10.633 -14.008 6.461 1 92.19 128 LYS B N 1
ATOM 5221 C CA . LYS B 1 128 ? 10.273 -12.664 6.027 1 92.19 128 LYS B CA 1
ATOM 5222 C C . LYS B 1 128 ? 11.391 -12.031 5.211 1 92.19 128 LYS B C 1
ATOM 5224 O O . LYS B 1 128 ? 12.562 -12.117 5.59 1 92.19 128 LYS B O 1
ATOM 5229 N N . GLN B 1 129 ? 11.016 -11.484 4.082 1 90.62 129 GLN B N 1
ATOM 5230 C CA . GLN B 1 129 ? 11.953 -10.797 3.207 1 90.62 129 GLN B CA 1
ATOM 5231 C C . GLN B 1 129 ? 11.734 -9.281 3.236 1 90.62 129 GLN B C 1
ATOM 5233 O O . GLN B 1 129 ? 10.633 -8.82 3.531 1 90.62 129 GLN B O 1
ATOM 5238 N N . PHE B 1 130 ? 12.797 -8.586 3.09 1 86.75 130 PHE B N 1
ATOM 5239 C CA . PHE B 1 130 ? 12.758 -7.141 2.896 1 86.75 130 PHE B CA 1
ATOM 5240 C C . PHE B 1 130 ? 13.242 -6.766 1.503 1 86.75 130 PHE B C 1
ATOM 5242 O O . PHE B 1 130 ? 14.406 -7 1.162 1 86.75 130 PHE B O 1
ATOM 5249 N N . ILE B 1 131 ? 12.359 -6.188 0.721 1 83.5 131 ILE B N 1
ATOM 5250 C CA . ILE B 1 131 ? 12.703 -5.773 -0.635 1 83.5 131 ILE B CA 1
ATOM 5251 C C . ILE B 1 131 ? 12.445 -4.273 -0.794 1 83.5 131 ILE B C 1
ATOM 5253 O O . ILE B 1 131 ? 11.305 -3.848 -0.979 1 83.5 131 ILE B O 1
ATOM 5257 N N . ARG B 1 132 ? 13.453 -3.451 -0.904 1 76.88 132 ARG B N 1
ATOM 5258 C CA . ARG B 1 132 ? 13.391 -1.994 -0.871 1 76.88 132 ARG B CA 1
ATOM 5259 C C . ARG B 1 132 ? 12.695 -1.447 -2.111 1 76.88 132 ARG B C 1
ATOM 5261 O O . ARG B 1 132 ? 11.945 -0.471 -2.029 1 76.88 132 ARG B O 1
ATOM 5268 N N . SER B 1 133 ? 12.922 -2.023 -3.229 1 78.31 133 SER B N 1
ATOM 5269 C CA . SER B 1 133 ? 12.516 -1.456 -4.512 1 78.31 133 SER B CA 1
ATOM 5270 C C . SER B 1 133 ? 11.055 -1.769 -4.816 1 78.31 133 SER B C 1
ATOM 5272 O O . SER B 1 133 ? 10.5 -1.257 -5.789 1 78.31 133 SER B O 1
ATOM 5274 N N . LYS B 1 134 ? 10.414 -2.604 -3.982 1 79 134 LYS B N 1
ATOM 5275 C CA . LYS B 1 134 ? 9.031 -2.988 -4.25 1 79 134 LYS B CA 1
ATOM 5276 C C . LYS B 1 134 ? 8.062 -2.23 -3.346 1 79 134 LYS B C 1
ATOM 5278 O O . LYS B 1 134 ? 8.43 -1.805 -2.25 1 79 134 LYS B O 1
ATOM 5283 N N . PRO B 1 135 ? 6.867 -1.994 -3.867 1 77.31 135 PRO B N 1
ATOM 5284 C CA . PRO B 1 135 ? 5.867 -1.306 -3.047 1 77.31 135 PRO B CA 1
ATOM 5285 C C . PRO B 1 135 ? 5.602 -2.016 -1.721 1 77.31 135 PRO B C 1
ATOM 5287 O O . PRO B 1 135 ? 5.441 -1.36 -0.688 1 77.31 135 PRO B O 1
ATOM 5290 N N . ILE B 1 136 ? 5.449 -3.33 -1.805 1 83.19 136 ILE B N 1
ATOM 5291 C CA . ILE B 1 136 ? 5.391 -4.129 -0.586 1 83.19 136 ILE B CA 1
ATOM 5292 C C . ILE B 1 136 ? 6.797 -4.566 -0.185 1 83.19 136 ILE B C 1
ATOM 5294 O O . ILE B 1 136 ? 7.383 -5.449 -0.815 1 83.19 136 ILE B O 1
ATOM 5298 N N . ARG B 1 137 ? 7.23 -3.963 0.878 1 84.69 137 ARG B N 1
ATOM 5299 C CA . ARG B 1 137 ? 8.648 -4.109 1.182 1 84.69 137 ARG B CA 1
ATOM 5300 C C . ARG B 1 137 ? 8.898 -5.305 2.098 1 84.69 137 ARG B C 1
ATOM 5302 O O . ARG B 1 137 ? 10 -5.855 2.129 1 84.69 137 ARG B O 1
ATOM 5309 N N . PHE B 1 138 ? 7.855 -5.672 2.896 1 89.75 138 PHE B N 1
ATOM 5310 C CA . PHE B 1 138 ? 8.023 -6.75 3.861 1 89.75 138 PHE B CA 1
ATOM 5311 C C . PHE B 1 138 ? 7.008 -7.859 3.611 1 89.75 138 PHE B C 1
ATOM 5313 O O . PHE B 1 138 ? 5.824 -7.594 3.402 1 89.75 138 PHE B O 1
ATOM 5320 N N . GLY B 1 139 ? 7.543 -9.031 3.564 1 94.81 139 GLY B N 1
ATOM 5321 C CA . GLY B 1 139 ? 6.613 -10.141 3.438 1 94.81 139 GLY B CA 1
ATOM 5322 C C . GLY B 1 139 ? 7.285 -11.438 3.016 1 94.81 139 GLY B C 1
ATOM 5323 O O . GLY B 1 139 ? 8.516 -11.547 3.059 1 94.81 139 GLY B O 1
ATOM 5324 N N . TYR B 1 140 ? 6.422 -12.461 2.834 1 95.81 140 TYR B N 1
ATOM 5325 C CA . TYR B 1 140 ? 6.879 -13.742 2.312 1 95.81 140 TYR B CA 1
ATOM 5326 C C . TYR B 1 140 ? 6.902 -13.734 0.789 1 95.81 140 TYR B C 1
ATOM 5328 O O . TYR B 1 140 ? 6.02 -13.164 0.15 1 95.81 140 TYR B O 1
ATOM 5336 N N . ASN B 1 141 ? 7.922 -14.344 0.245 1 94.75 141 ASN B N 1
ATOM 5337 C CA . ASN B 1 141 ? 8.008 -14.445 -1.208 1 94.75 141 ASN B CA 1
ATOM 5338 C C . ASN B 1 141 ? 7.445 -15.773 -1.711 1 94.75 141 ASN B C 1
ATOM 5340 O O . ASN B 1 141 ? 7.812 -16.844 -1.209 1 94.75 141 ASN B O 1
ATOM 5344 N N . LEU B 1 142 ? 6.535 -15.656 -2.668 1 96.31 142 LEU B N 1
ATOM 5345 C CA . LEU B 1 142 ? 5.992 -16.812 -3.363 1 96.31 142 LEU B CA 1
ATOM 5346 C C . LEU B 1 142 ? 6.441 -16.844 -4.82 1 96.31 142 LEU B C 1
ATOM 5348 O O . LEU B 1 142 ? 6.199 -15.883 -5.562 1 96.31 142 LEU B O 1
ATOM 5352 N N . TRP B 1 143 ? 7.141 -17.906 -5.195 1 97.06 143 TRP B N 1
ATOM 5353 C CA . TRP B 1 143 ? 7.414 -18.109 -6.613 1 97.06 143 TRP B CA 1
ATOM 5354 C C . TRP B 1 143 ? 6.215 -18.734 -7.316 1 97.06 143 TRP B C 1
ATOM 5356 O O . TRP B 1 143 ? 5.555 -19.609 -6.758 1 97.06 143 TRP B O 1
ATOM 5366 N N . ALA B 1 144 ? 5.977 -18.297 -8.547 1 98.06 144 ALA B N 1
ATOM 5367 C CA . ALA B 1 144 ? 4.785 -18.812 -9.211 1 98.06 144 ALA B CA 1
ATOM 5368 C C . ALA B 1 144 ? 5.02 -18.984 -10.703 1 98.06 144 ALA B C 1
ATOM 5370 O O . ALA B 1 144 ? 5.836 -18.266 -11.297 1 98.06 144 ALA B O 1
ATOM 5371 N N . LEU B 1 145 ? 4.426 -19.969 -11.266 1 98.12 145 LEU B N 1
ATOM 5372 C CA . LEU B 1 145 ? 4.285 -20.203 -12.703 1 98.12 145 LEU B CA 1
ATOM 5373 C C . LEU B 1 145 ? 2.855 -19.922 -13.156 1 98.12 145 LEU B C 1
ATOM 5375 O O . LEU B 1 145 ? 1.914 -20.578 -12.695 1 98.12 145 LEU B O 1
ATOM 5379 N N . SER B 1 146 ? 2.707 -18.969 -14.047 1 97.94 146 SER B N 1
ATOM 5380 C CA . SER B 1 146 ? 1.366 -18.578 -14.484 1 97.94 146 SER B CA 1
ATOM 5381 C C . SER B 1 146 ? 1.262 -18.562 -16 1 97.94 146 SER B C 1
ATOM 5383 O O . SER B 1 146 ? 2.273 -18.453 -16.703 1 97.94 146 SER B O 1
ATOM 5385 N N . GLY B 1 147 ? 0.063 -18.734 -16.469 1 96.56 147 GLY B N 1
ATOM 5386 C CA . GLY B 1 147 ? -0.217 -18.594 -17.875 1 96.56 147 GLY B CA 1
ATOM 5387 C C . GLY B 1 147 ? -0.415 -17.141 -18.297 1 96.56 147 GLY B C 1
ATOM 5388 O O . GLY B 1 147 ? -0.361 -16.234 -17.469 1 96.56 147 GLY B O 1
ATOM 5389 N N . GLU B 1 148 ? -0.62 -16.953 -19.562 1 94.94 148 GLU B N 1
ATOM 5390 C CA . GLU B 1 148 ? -0.74 -15.617 -20.141 1 94.94 148 GLU B CA 1
ATOM 5391 C C . GLU B 1 148 ? -1.965 -14.891 -19.594 1 94.94 148 GLU B C 1
ATOM 5393 O O . GLU B 1 148 ? -1.991 -13.656 -19.547 1 94.94 148 GLU B O 1
ATOM 5398 N N . ASN B 1 149 ? -2.969 -15.656 -19.109 1 94.06 149 ASN B N 1
ATOM 5399 C CA . ASN B 1 149 ? -4.168 -15.016 -18.578 1 94.06 149 ASN B CA 1
ATOM 5400 C C . ASN B 1 149 ? -4.094 -14.844 -17.062 1 94.06 149 ASN B C 1
ATOM 5402 O O . ASN B 1 149 ? -5.066 -14.422 -16.438 1 94.06 149 ASN B O 1
ATOM 5406 N N . GLY B 1 150 ? -3.035 -15.344 -16.469 1 97.06 150 GLY B N 1
ATOM 5407 C CA . GLY B 1 150 ? -2.85 -15.141 -15.047 1 97.06 150 GLY B CA 1
ATOM 5408 C C . GLY B 1 150 ? -3.098 -16.391 -14.234 1 97.06 150 GLY B C 1
ATOM 5409 O O . GLY B 1 150 ? -2.848 -16.422 -13.023 1 97.06 150 GLY B O 1
ATOM 5410 N N . TYR B 1 151 ? -3.633 -17.469 -14.875 1 97.44 151 TYR B N 1
ATOM 5411 C CA . TYR B 1 151 ? -3.877 -18.703 -14.141 1 97.44 151 TYR B CA 1
ATOM 5412 C C . TYR B 1 151 ? -2.586 -19.25 -13.547 1 97.44 151 TYR B C 1
ATOM 5414 O O . TYR B 1 151 ? -1.574 -19.375 -14.242 1 97.44 151 TYR B O 1
ATOM 5422 N N . CYS B 1 152 ? -2.578 -19.531 -12.312 1 98.06 152 CYS B N 1
ATOM 5423 C CA . CYS B 1 152 ? -1.407 -20.062 -11.633 1 98.06 152 CYS B CA 1
ATOM 5424 C C . CYS B 1 152 ? -1.41 -21.594 -11.656 1 98.06 152 CYS B C 1
ATOM 5426 O O . CYS B 1 152 ? -2.348 -22.219 -11.172 1 98.06 152 CYS B O 1
ATOM 5428 N N . TYR B 1 153 ? -0.344 -22.219 -12.172 1 97.31 153 TYR B N 1
ATOM 5429 C CA . TYR B 1 153 ? -0.264 -23.672 -12.312 1 97.31 153 TYR B CA 1
ATOM 5430 C C . TYR B 1 153 ? 0.556 -24.281 -11.188 1 97.31 153 TYR B C 1
ATOM 5432 O O . TYR B 1 153 ? 0.375 -25.453 -10.844 1 97.31 153 TYR B O 1
ATOM 5440 N N . ASN B 1 154 ? 1.47 -23.516 -10.75 1 97.12 154 ASN B N 1
ATOM 5441 C CA . ASN B 1 154 ? 2.418 -23.953 -9.742 1 97.12 154 ASN B CA 1
ATOM 5442 C C . ASN B 1 154 ? 2.959 -22.797 -8.922 1 97.12 154 ASN B C 1
ATOM 5444 O O . ASN B 1 154 ? 3.129 -21.688 -9.445 1 97.12 154 ASN B O 1
ATOM 5448 N N . PHE B 1 155 ? 3.102 -23.031 -7.629 1 97.81 155 PHE B N 1
ATOM 5449 C CA . PHE B 1 155 ? 3.709 -22 -6.797 1 97.81 155 PHE B CA 1
ATOM 5450 C C . PHE B 1 155 ? 4.465 -22.641 -5.629 1 97.81 155 PHE B C 1
ATOM 5452 O O . PHE B 1 155 ? 4.266 -23.812 -5.312 1 97.81 155 PHE B O 1
ATOM 5459 N N . SER B 1 156 ? 5.422 -21.875 -5.066 1 96.25 156 SER B N 1
ATOM 5460 C CA . SER B 1 156 ? 6.223 -22.344 -3.943 1 96.25 156 SER B CA 1
ATOM 5461 C C . SER B 1 156 ? 6.629 -21.203 -3.031 1 96.25 156 SER B C 1
ATOM 5463 O O . SER B 1 156 ? 6.816 -20.062 -3.492 1 96.25 156 SER B O 1
ATOM 5465 N N . LEU B 1 157 ? 6.637 -21.516 -1.771 1 95.94 157 LEU B N 1
ATOM 5466 C CA . LEU B 1 157 ? 7.086 -20.547 -0.776 1 95.94 157 LEU B CA 1
ATOM 5467 C C . LEU B 1 157 ? 8.609 -20.531 -0.689 1 95.94 157 LEU B C 1
ATOM 5469 O O . LEU B 1 157 ? 9.242 -21.578 -0.567 1 95.94 157 LEU B O 1
ATOM 5473 N N . TYR B 1 158 ? 9.172 -19.375 -0.777 1 93.06 158 TYR B N 1
ATOM 5474 C CA . TYR B 1 158 ? 10.617 -19.234 -0.652 1 93.06 158 TYR B CA 1
ATOM 5475 C C . TYR B 1 158 ? 11.055 -19.359 0.803 1 93.06 158 TYR B C 1
ATOM 5477 O O . TYR B 1 158 ? 10.57 -18.641 1.67 1 93.06 158 TYR B O 1
ATOM 5485 N N . CYS B 1 159 ? 11.906 -20.266 1.054 1 88.25 159 CYS B N 1
ATOM 5486 C CA . CYS B 1 159 ? 12.32 -20.531 2.428 1 88.25 159 CYS B CA 1
ATOM 5487 C C . CYS B 1 159 ? 13.797 -20.219 2.627 1 88.25 159 CYS B C 1
ATOM 5489 O O . CYS B 1 159 ? 14.422 -20.719 3.557 1 88.25 159 CYS B O 1
ATOM 5491 N N . GLY B 1 160 ? 14.312 -19.391 1.953 1 78.12 160 GLY B N 1
ATOM 5492 C CA . GLY B 1 160 ? 15.711 -19.016 2.115 1 78.12 160 GLY B CA 1
ATOM 5493 C C . GLY B 1 160 ? 16.672 -19.969 1.434 1 78.12 160 GLY B C 1
ATOM 5494 O O . GLY B 1 160 ? 16.234 -20.859 0.699 1 78.12 160 GLY B O 1
ATOM 5495 N N . LYS B 1 161 ? 17.969 -19.703 1.637 1 66.56 161 LYS B N 1
ATOM 5496 C CA . LYS B 1 161 ? 19.016 -20.5 1.008 1 66.56 161 LYS B CA 1
ATOM 5497 C C . LYS B 1 161 ? 19.016 -21.922 1.547 1 66.56 161 LYS B C 1
ATOM 5499 O O . LYS B 1 161 ? 19 -22.125 2.762 1 66.56 161 LYS B O 1
ATOM 5504 N N . GLU B 1 162 ? 18.016 -22.734 1.229 1 56.66 162 GLU B N 1
ATOM 5505 C CA . GLU B 1 162 ? 17.938 -24.125 1.661 1 56.66 162 GLU B CA 1
ATOM 5506 C C . GLU B 1 162 ? 19.344 -24.734 1.789 1 56.66 162 GLU B C 1
ATOM 5508 O O . GLU B 1 162 ? 20.219 -24.438 0.987 1 56.66 162 GLU B O 1
ATOM 5513 N N . SER B 1 163 ? 19.625 -25.094 3.117 1 45.47 163 SER B N 1
ATOM 5514 C CA . SER B 1 163 ? 20.828 -25.828 3.465 1 45.47 163 SER B CA 1
ATOM 5515 C C . SER B 1 163 ? 21.062 -27 2.512 1 45.47 163 SER B C 1
ATOM 5517 O O . SER B 1 163 ? 22.125 -27.625 2.535 1 45.47 163 SER B O 1
ATOM 5519 N N . GLU B 1 164 ? 19.922 -27.781 2.398 1 44.62 164 GLU B N 1
ATOM 5520 C CA . GLU B 1 164 ? 20.281 -29.047 1.762 1 44.62 164 GLU B CA 1
ATOM 5521 C C . GLU B 1 164 ? 21.188 -28.812 0.553 1 44.62 164 GLU B C 1
ATOM 5523 O O . GLU B 1 164 ? 21.156 -27.734 -0.049 1 44.62 164 GLU B O 1
ATOM 5528 N N . ASN B 1 165 ? 22.031 -29.812 0.412 1 41.59 165 ASN B N 1
ATOM 5529 C CA . ASN B 1 165 ? 23.047 -30.188 -0.562 1 41.59 165 ASN B CA 1
ATOM 5530 C C . ASN B 1 165 ? 22.609 -29.859 -1.985 1 41.59 165 ASN B C 1
ATOM 5532 O O . ASN B 1 165 ? 23.094 -30.453 -2.945 1 41.59 165 ASN B O 1
ATOM 5536 N N . ILE B 1 166 ? 21.328 -29.672 -2.078 1 46.06 166 ILE B N 1
ATOM 5537 C CA . ILE B 1 166 ? 21.266 -29.688 -3.537 1 46.06 166 ILE B CA 1
ATOM 5538 C C . ILE B 1 166 ? 22.312 -28.734 -4.105 1 46.06 166 ILE B C 1
ATOM 5540 O O . ILE B 1 166 ? 22.5 -27.625 -3.594 1 46.06 166 ILE B O 1
ATOM 5544 N N . LYS B 1 167 ? 22.734 -28.953 -5.363 1 51.28 167 LYS B N 1
ATOM 5545 C CA . LYS B 1 167 ? 23.766 -28.609 -6.332 1 51.28 167 LYS B CA 1
ATOM 5546 C C . LYS B 1 167 ? 23.859 -27.109 -6.539 1 51.28 167 LYS B C 1
ATOM 5548 O O . LYS B 1 167 ? 22.938 -26.375 -6.215 1 51.28 167 LYS B O 1
ATOM 5553 N N . ASN B 1 168 ? 25 -26.609 -6.988 1 64.88 168 ASN B N 1
ATOM 5554 C CA . ASN B 1 168 ? 25.859 -25.562 -7.531 1 64.88 168 ASN B CA 1
ATOM 5555 C C . ASN B 1 168 ? 25.062 -24.594 -8.422 1 64.88 168 ASN B C 1
ATOM 5557 O O . ASN B 1 168 ? 25.641 -23.781 -9.133 1 64.88 168 ASN B O 1
ATOM 5561 N N . ALA B 1 169 ? 23.609 -24.828 -8.25 1 81.88 169 ALA B N 1
ATOM 5562 C CA . ALA B 1 169 ? 23.016 -23.906 -9.227 1 81.88 169 ALA B CA 1
ATOM 5563 C C . ALA B 1 169 ? 22.516 -22.641 -8.555 1 81.88 169 ALA B C 1
ATOM 5565 O O . ALA B 1 169 ? 22.031 -22.688 -7.422 1 81.88 169 ALA B O 1
ATOM 5566 N N . PRO B 1 170 ? 22.609 -21.562 -9.156 1 88.81 170 PRO B N 1
ATOM 5567 C CA . PRO B 1 170 ? 22.078 -20.297 -8.648 1 88.81 170 PRO B CA 1
ATOM 5568 C C . PRO B 1 170 ? 20.594 -20.344 -8.352 1 88.81 170 PRO B C 1
ATOM 5570 O O . PRO B 1 170 ? 19.859 -21.156 -8.938 1 88.81 170 PRO B O 1
ATOM 5573 N N . LEU B 1 171 ? 20.078 -19.594 -7.379 1 89.94 171 LEU B N 1
ATOM 5574 C CA . LEU B 1 171 ? 18.688 -19.562 -6.91 1 89.94 171 LEU B CA 1
ATOM 5575 C C . LEU B 1 171 ? 17.719 -19.438 -8.086 1 89.94 171 LEU B C 1
ATOM 5577 O O . LEU B 1 171 ? 16.734 -20.172 -8.164 1 89.94 171 LEU B O 1
ATOM 5581 N N . GLY B 1 172 ? 18.016 -18.516 -8.969 1 91.75 172 GLY B N 1
ATOM 5582 C CA . GLY B 1 172 ? 17.156 -18.328 -10.117 1 91.75 172 GLY B CA 1
ATOM 5583 C C . GLY B 1 172 ? 16.938 -19.594 -10.93 1 91.75 172 GLY B C 1
ATOM 5584 O O . GLY B 1 172 ? 15.82 -19.922 -11.312 1 91.75 172 GLY B O 1
ATOM 5585 N N . THR B 1 173 ? 18 -20.281 -11.188 1 93.69 173 THR B N 1
ATOM 5586 C CA . THR B 1 173 ? 17.938 -21.531 -11.945 1 93.69 173 THR B CA 1
ATOM 5587 C C . THR B 1 173 ? 17.141 -22.594 -11.195 1 93.69 173 THR B C 1
ATOM 5589 O O . THR B 1 173 ? 16.328 -23.297 -11.797 1 93.69 173 THR B O 1
ATOM 5592 N N . ARG B 1 174 ? 17.281 -22.641 -9.953 1 92.88 174 ARG B N 1
ATOM 5593 C CA . ARG B 1 174 ? 16.562 -23.625 -9.141 1 92.88 174 ARG B CA 1
ATOM 5594 C C . ARG B 1 174 ? 15.062 -23.359 -9.172 1 92.88 174 ARG B C 1
ATOM 5596 O O . ARG B 1 174 ? 14.266 -24.297 -9.297 1 92.88 174 ARG B O 1
ATOM 5603 N N . VAL B 1 175 ? 14.727 -22.141 -9.039 1 95.12 175 VAL B N 1
ATOM 5604 C CA . VAL B 1 175 ? 13.32 -21.75 -9.016 1 95.12 175 VAL B CA 1
ATOM 5605 C C . VAL B 1 175 ? 12.672 -22.109 -10.359 1 95.12 175 VAL B C 1
ATOM 5607 O O . VAL B 1 175 ? 11.602 -22.719 -10.391 1 95.12 175 VAL B O 1
ATOM 5610 N N . VAL B 1 176 ? 13.305 -21.719 -11.438 1 96.31 176 VAL B N 1
ATOM 5611 C CA . VAL B 1 176 ? 12.75 -21.969 -12.758 1 96.31 176 VAL B CA 1
ATOM 5612 C C . VAL B 1 176 ? 12.594 -23.484 -12.969 1 96.31 176 VAL B C 1
ATOM 5614 O O . VAL B 1 176 ? 11.555 -23.938 -13.445 1 96.31 176 VAL B O 1
ATOM 5617 N N . ASN B 1 177 ? 13.594 -24.219 -12.578 1 93.56 177 ASN B N 1
ATOM 5618 C CA . ASN B 1 177 ? 13.516 -25.672 -12.719 1 93.56 177 ASN B CA 1
ATOM 5619 C C . ASN B 1 177 ? 12.375 -26.25 -11.891 1 93.56 177 ASN B C 1
ATOM 5621 O O . ASN B 1 177 ? 11.648 -27.125 -12.367 1 93.56 177 ASN B O 1
ATOM 5625 N N . GLN B 1 178 ? 12.234 -25.75 -10.727 1 93.62 178 GLN B N 1
ATOM 5626 C CA . GLN B 1 178 ? 11.164 -26.219 -9.859 1 93.62 178 GLN B CA 1
ATOM 5627 C C . GLN B 1 178 ? 9.797 -25.891 -10.445 1 93.62 178 GLN B C 1
ATOM 5629 O O . GLN B 1 178 ? 8.898 -26.75 -10.445 1 93.62 178 GLN B O 1
ATOM 5634 N N . MET B 1 179 ? 9.656 -24.734 -10.93 1 95.94 179 MET B N 1
ATOM 5635 C CA . MET B 1 179 ? 8.383 -24.297 -11.492 1 95.94 179 MET B CA 1
ATOM 5636 C C . MET B 1 179 ? 8.031 -25.109 -12.742 1 95.94 179 MET B C 1
ATOM 5638 O O . MET B 1 179 ? 6.871 -25.453 -12.961 1 95.94 179 MET B O 1
ATOM 5642 N N . LEU B 1 180 ? 9.023 -25.484 -13.492 1 95.19 180 LEU B N 1
ATOM 5643 C CA . LEU B 1 180 ? 8.805 -26.156 -14.766 1 95.19 180 LEU B CA 1
ATOM 5644 C C . LEU B 1 180 ? 8.75 -27.672 -14.594 1 95.19 180 LEU B C 1
ATOM 5646 O O . LEU B 1 180 ? 8.562 -28.406 -15.562 1 95.19 180 LEU B O 1
ATOM 5650 N N . SER B 1 181 ? 8.852 -28.109 -13.406 1 92.75 181 SER B N 1
ATOM 5651 C CA . SER B 1 181 ? 8.836 -29.547 -13.141 1 92.75 181 SER B CA 1
ATOM 5652 C C . SER B 1 181 ? 7.492 -30.156 -13.508 1 92.75 181 SER B C 1
ATOM 5654 O O . SER B 1 181 ? 7.395 -31.375 -13.727 1 92.75 181 SER B O 1
ATOM 5656 N N . ILE B 1 182 ? 6.516 -29.344 -13.625 1 92.62 182 ILE B N 1
ATOM 5657 C CA . ILE B 1 182 ? 5.168 -29.859 -13.875 1 92.62 182 ILE B CA 1
ATOM 5658 C C . ILE B 1 182 ? 4.902 -29.891 -15.375 1 92.62 182 ILE B C 1
ATOM 5660 O O . ILE B 1 182 ? 3.852 -30.375 -15.812 1 92.62 182 ILE B O 1
ATOM 5664 N N . VAL B 1 183 ? 5.848 -29.375 -16.125 1 90.31 183 VAL B N 1
ATOM 5665 C CA . VAL B 1 183 ? 5.668 -29.328 -17.578 1 90.31 183 VAL B CA 1
ATOM 5666 C C . VAL B 1 183 ? 6.047 -30.672 -18.188 1 90.31 183 VAL B C 1
ATOM 5668 O O . VAL B 1 183 ? 7.207 -31.094 -18.125 1 90.31 183 VAL B O 1
ATOM 5671 N N . ASP B 1 184 ? 5.117 -31.328 -18.828 1 86.25 184 ASP B N 1
ATOM 5672 C CA . ASP B 1 184 ? 5.344 -32.656 -19.406 1 86.25 184 ASP B CA 1
ATOM 5673 C C . ASP B 1 184 ? 5.988 -32.562 -20.781 1 86.25 184 ASP B C 1
ATOM 5675 O O . ASP B 1 184 ? 6.961 -33.25 -21.078 1 86.25 184 ASP B O 1
ATOM 5679 N N . ASP B 1 185 ? 5.418 -31.625 -21.656 1 88.19 185 ASP B N 1
ATOM 5680 C CA . ASP B 1 185 ? 5.953 -31.438 -23 1 88.19 185 ASP B CA 1
ATOM 5681 C C . ASP B 1 185 ? 6.672 -30.094 -23.109 1 88.19 185 ASP B C 1
ATOM 5683 O O . ASP B 1 185 ? 6.051 -29.078 -23.453 1 88.19 185 ASP B O 1
ATOM 5687 N N . PRO B 1 186 ? 7.914 -30.109 -22.953 1 86.19 186 PRO B N 1
ATOM 5688 C CA . PRO B 1 186 ? 8.672 -28.859 -22.953 1 86.19 186 PRO B CA 1
ATOM 5689 C C . PRO B 1 186 ? 8.57 -28.109 -24.281 1 86.19 186 PRO B C 1
ATOM 5691 O O . PRO B 1 186 ? 8.586 -26.875 -24.297 1 86.19 186 PRO B O 1
ATOM 5694 N N . SER B 1 187 ? 8.43 -28.781 -25.344 1 87.25 187 SER B N 1
ATOM 5695 C CA . SER B 1 187 ? 8.461 -28.156 -26.656 1 87.25 187 SER B CA 1
ATOM 5696 C C . SER B 1 187 ? 7.168 -27.406 -26.953 1 87.25 187 SER B C 1
ATOM 5698 O O . SER B 1 187 ? 7.121 -26.578 -27.859 1 87.25 187 SER B O 1
ATOM 5700 N N . SER B 1 188 ? 6.207 -27.672 -26.109 1 90.81 188 SER B N 1
ATOM 5701 C CA . SER B 1 188 ? 4.902 -27.078 -26.406 1 90.81 188 SER B CA 1
ATOM 5702 C C . SER B 1 188 ? 4.738 -25.734 -25.672 1 90.81 188 SER B C 1
ATOM 5704 O O . SER B 1 188 ? 3.719 -25.062 -25.844 1 90.81 188 SER B O 1
ATOM 5706 N N . HIS B 1 189 ? 5.734 -25.344 -25 1 93.94 189 HIS B N 1
ATOM 5707 C CA . HIS B 1 189 ? 5.562 -24.156 -24.172 1 93.94 189 HIS B CA 1
ATOM 5708 C C . HIS B 1 189 ? 6.734 -23.188 -24.359 1 93.94 189 HIS B C 1
ATOM 5710 O O . HIS B 1 189 ? 7.824 -23.594 -24.75 1 93.94 189 HIS B O 1
ATOM 5716 N N . VAL B 1 190 ? 6.488 -21.953 -24.188 1 97.44 190 VAL B N 1
ATOM 5717 C CA . VAL B 1 190 ? 7.48 -20.891 -24.141 1 97.44 190 VAL B CA 1
ATOM 5718 C C . VAL B 1 190 ? 7.465 -20.234 -22.766 1 97.44 190 VAL B C 1
ATOM 5720 O O . VAL B 1 190 ? 6.402 -19.875 -22.25 1 97.44 190 VAL B O 1
ATOM 5723 N N . ILE B 1 191 ? 8.633 -20.109 -22.203 1 97.88 191 ILE B N 1
ATOM 5724 C CA . ILE B 1 191 ? 8.719 -19.609 -20.828 1 97.88 191 ILE B CA 1
ATOM 5725 C C . ILE B 1 191 ? 9.352 -18.219 -20.812 1 97.88 191 ILE B C 1
ATOM 5727 O O . ILE B 1 191 ? 10.359 -17.984 -21.484 1 97.88 191 ILE B O 1
ATOM 5731 N N . TYR B 1 192 ? 8.742 -17.344 -20.031 1 98.56 192 TYR B N 1
ATOM 5732 C CA . TYR B 1 192 ? 9.258 -15.992 -19.875 1 98.56 192 TYR B CA 1
ATOM 5733 C C . TYR B 1 192 ? 9.586 -15.703 -18.422 1 98.56 192 TYR B C 1
ATOM 5735 O O . TYR B 1 192 ? 8.852 -16.109 -17.516 1 98.56 192 TYR B O 1
ATOM 5743 N N . PHE B 1 193 ? 10.711 -15.023 -18.094 1 97.62 193 PHE B N 1
ATOM 5744 C CA . PHE B 1 193 ? 11.062 -14.633 -16.734 1 97.62 193 PHE B CA 1
ATOM 5745 C C . PHE B 1 193 ? 11.938 -13.383 -16.75 1 97.62 193 PHE B C 1
ATOM 5747 O O . PHE B 1 193 ? 12.344 -12.914 -17.812 1 97.62 193 PHE B O 1
ATOM 5754 N N . ASP B 1 194 ? 12.125 -12.773 -15.586 1 95.38 194 ASP B N 1
ATOM 5755 C CA . ASP B 1 194 ? 12.797 -11.477 -15.523 1 95.38 194 ASP B CA 1
ATOM 5756 C C . ASP B 1 194 ? 14.289 -11.641 -15.25 1 95.38 194 ASP B C 1
ATOM 5758 O O . ASP B 1 194 ? 14.812 -12.758 -15.281 1 95.38 194 ASP B O 1
ATOM 5762 N N . ASN B 1 195 ? 14.992 -10.523 -15.016 1 94.56 195 ASN B N 1
ATOM 5763 C CA . ASN B 1 195 ? 16.453 -10.508 -14.953 1 94.56 195 ASN B CA 1
ATOM 5764 C C . ASN B 1 195 ? 16.953 -11.125 -13.648 1 94.56 195 ASN B C 1
ATOM 5766 O O . ASN B 1 195 ? 18.141 -11.422 -13.523 1 94.56 195 ASN B O 1
ATOM 5770 N N . PHE B 1 196 ? 16.062 -11.383 -12.75 1 93.06 196 PHE B N 1
ATOM 5771 C CA . PHE B 1 196 ? 16.438 -12.094 -11.531 1 93.06 196 PHE B CA 1
ATOM 5772 C C . PHE B 1 196 ? 16.797 -13.539 -11.844 1 93.06 196 PHE B C 1
ATOM 5774 O O . PHE B 1 196 ? 17.719 -14.102 -11.234 1 93.06 196 PHE B O 1
ATOM 5781 N N . PHE B 1 197 ? 16.141 -14.047 -12.805 1 96 197 PHE B N 1
ATOM 5782 C CA . PHE B 1 197 ? 16.266 -15.461 -13.109 1 96 197 PHE B CA 1
ATOM 5783 C C . PHE B 1 197 ? 17.219 -15.688 -14.281 1 96 197 PHE B C 1
ATOM 5785 O O . PHE B 1 197 ? 17.969 -16.672 -14.305 1 96 197 PHE B O 1
ATOM 5792 N N . THR B 1 198 ? 17.266 -14.82 -15.156 1 96.62 198 THR B N 1
ATOM 5793 C CA . THR B 1 198 ? 17.859 -15.047 -16.469 1 96.62 198 THR B CA 1
ATOM 5794 C C . THR B 1 198 ? 19.391 -15.062 -16.391 1 96.62 198 THR B C 1
ATOM 5796 O O . THR B 1 198 ? 19.984 -14.172 -15.797 1 96.62 198 THR B O 1
ATOM 5799 N N . SER B 1 199 ? 19.953 -16.078 -16.953 1 95.75 199 SER B N 1
ATOM 5800 C CA . SER B 1 199 ? 21.391 -16.203 -17.172 1 95.75 199 SER B CA 1
ATOM 5801 C C . SER B 1 199 ? 21.688 -16.969 -18.453 1 95.75 199 SER B C 1
ATOM 5803 O O . SER B 1 199 ? 20.859 -17.75 -18.922 1 95.75 199 SER B O 1
ATOM 5805 N N . PHE B 1 200 ? 22.859 -16.672 -18.953 1 95.31 200 PHE B N 1
ATOM 5806 C CA . PHE B 1 200 ? 23.297 -17.406 -20.141 1 95.31 200 PHE B CA 1
ATOM 5807 C C . PHE B 1 200 ? 23.266 -18.906 -19.875 1 95.31 200 PHE B C 1
ATOM 5809 O O . PHE B 1 200 ? 22.766 -19.672 -20.703 1 95.31 200 PHE B O 1
ATOM 5816 N N . ALA B 1 201 ? 23.703 -19.297 -18.766 1 94.38 201 ALA B N 1
ATOM 5817 C CA . ALA B 1 201 ? 23.781 -20.719 -18.391 1 94.38 201 ALA B CA 1
ATOM 5818 C C . ALA B 1 201 ? 22.375 -21.328 -18.297 1 94.38 201 ALA B C 1
ATOM 5820 O O . ALA B 1 201 ? 22.156 -22.469 -18.734 1 94.38 201 ALA B O 1
ATOM 5821 N N . LEU B 1 202 ? 21.484 -20.641 -17.75 1 96.25 202 LEU B N 1
ATOM 5822 C CA . LEU B 1 202 ? 20.125 -21.141 -17.609 1 96.25 202 LEU B CA 1
ATOM 5823 C C . LEU B 1 202 ? 19.484 -21.344 -18.984 1 96.25 202 LEU B C 1
ATOM 5825 O O . LEU B 1 202 ? 18.859 -22.375 -19.234 1 96.25 202 LEU B O 1
ATOM 5829 N N . LEU B 1 203 ? 19.625 -20.391 -19.875 1 97 203 LEU B N 1
ATOM 5830 C CA . LEU B 1 203 ? 19.047 -20.5 -21.219 1 97 203 LEU B CA 1
ATOM 5831 C C . LEU B 1 203 ? 19.625 -21.688 -21.969 1 97 203 LEU B C 1
ATOM 5833 O O . LEU B 1 203 ? 18.922 -22.375 -22.703 1 97 203 LEU B O 1
ATOM 5837 N N . ASP B 1 204 ? 20.891 -21.828 -21.781 1 95.94 204 ASP B N 1
ATOM 5838 C CA . ASP B 1 204 ? 21.547 -22.953 -22.406 1 95.94 204 ASP B CA 1
ATOM 5839 C C . ASP B 1 204 ? 21.016 -24.281 -21.875 1 95.94 204 ASP B C 1
ATOM 5841 O O . ASP B 1 204 ? 20.719 -25.188 -22.656 1 95.94 204 ASP B O 1
ATOM 5845 N N . LYS B 1 205 ? 20.875 -24.328 -20.625 1 94.56 205 LYS B N 1
ATOM 5846 C CA . LYS B 1 205 ? 20.344 -25.531 -19.984 1 94.56 205 LYS B CA 1
ATOM 5847 C C . LYS B 1 205 ? 18.922 -25.828 -20.453 1 94.56 205 LYS B C 1
ATOM 5849 O O . LYS B 1 205 ? 18.578 -26.969 -20.734 1 94.56 205 LYS B O 1
ATOM 5854 N N . LEU B 1 206 ? 18.125 -24.844 -20.5 1 95.88 206 LEU B N 1
ATOM 5855 C CA . LEU B 1 206 ? 16.75 -25 -20.938 1 95.88 206 LEU B CA 1
ATOM 5856 C C . LEU B 1 206 ? 16.688 -25.438 -22.391 1 95.88 206 LEU B C 1
ATOM 5858 O O . LEU B 1 206 ? 15.844 -26.266 -22.75 1 95.88 206 LEU B O 1
ATOM 5862 N N . ARG B 1 207 ? 17.5 -24.891 -23.172 1 95.31 207 ARG B N 1
ATOM 5863 C CA . ARG B 1 207 ? 17.578 -25.328 -24.562 1 95.31 207 ARG B CA 1
ATOM 5864 C C . ARG B 1 207 ? 17.891 -26.812 -24.656 1 95.3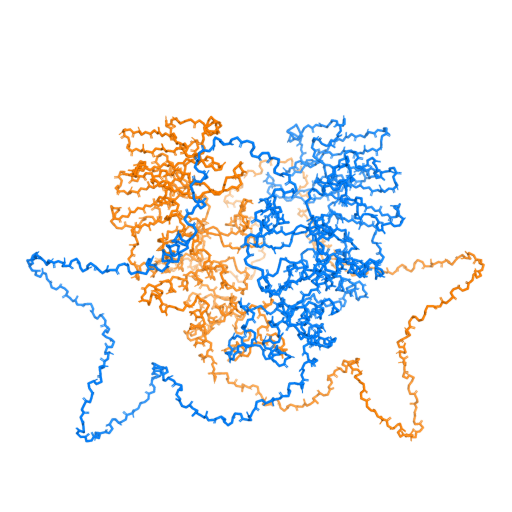1 207 ARG B C 1
ATOM 5866 O O . ARG B 1 207 ? 17.297 -27.531 -25.453 1 95.31 207 ARG B O 1
ATOM 5873 N N . GLY B 1 208 ? 18.812 -27.203 -23.859 1 93.38 208 GLY B N 1
ATOM 5874 C CA . GLY B 1 208 ? 19.156 -28.625 -23.812 1 93.38 208 GLY B CA 1
ATOM 5875 C C . GLY B 1 208 ? 17.984 -29.516 -23.469 1 93.38 208 GLY B C 1
ATOM 5876 O O . GLY B 1 208 ? 17.906 -30.656 -23.922 1 93.38 208 GLY B O 1
ATOM 5877 N N . LYS B 1 209 ? 17.078 -28.969 -22.75 1 92.44 209 LYS B N 1
ATOM 5878 C CA . LYS B 1 209 ? 15.898 -29.719 -22.344 1 92.44 209 LYS B CA 1
ATOM 5879 C C . LYS B 1 209 ? 14.758 -29.531 -23.328 1 92.44 209 LYS B C 1
ATOM 5881 O O . LYS B 1 209 ? 13.648 -30.016 -23.109 1 92.44 209 LYS B O 1
ATOM 5886 N N . GLY B 1 210 ? 15.008 -28.688 -24.344 1 93.19 210 GLY B N 1
ATOM 5887 C CA . GLY B 1 210 ? 14 -28.438 -25.344 1 93.19 210 GLY B CA 1
ATOM 5888 C C . GLY B 1 210 ? 12.992 -27.375 -24.938 1 93.19 210 GLY B C 1
ATOM 5889 O O . GLY B 1 210 ? 11.898 -27.312 -25.5 1 93.19 210 GLY B O 1
ATOM 5890 N N . ILE B 1 211 ? 13.281 -26.656 -23.969 1 95.19 211 ILE B N 1
ATOM 5891 C CA . ILE B 1 211 ? 12.375 -25.625 -23.469 1 95.19 211 ILE B CA 1
ATOM 5892 C C . ILE B 1 211 ? 12.742 -24.266 -24.062 1 95.19 211 ILE B C 1
ATOM 5894 O O . ILE B 1 211 ? 13.883 -23.828 -23.953 1 95.19 211 ILE B O 1
ATOM 5898 N N . ARG B 1 212 ? 11.828 -23.672 -24.766 1 97.38 212 ARG B N 1
ATOM 5899 C CA . ARG B 1 212 ? 12 -22.312 -25.297 1 97.38 212 ARG B CA 1
ATOM 5900 C C . ARG B 1 212 ? 11.812 -21.266 -24.203 1 97.38 212 ARG B C 1
ATOM 5902 O O . ARG B 1 212 ? 10.836 -21.312 -23.453 1 97.38 212 ARG B O 1
ATOM 5909 N N . ALA B 1 213 ? 12.789 -20.344 -24.109 1 98.06 213 ALA B N 1
ATOM 5910 C CA . ALA B 1 213 ? 12.703 -19.375 -23.031 1 98.06 213 ALA B CA 1
ATOM 5911 C C . ALA B 1 213 ? 13.289 -18.031 -23.438 1 98.06 213 ALA B C 1
ATOM 5913 O O . ALA B 1 213 ? 14.195 -17.969 -24.266 1 98.06 213 ALA B O 1
ATOM 5914 N N . THR B 1 214 ? 12.68 -16.969 -22.953 1 98.31 214 THR B N 1
ATOM 5915 C CA . THR B 1 214 ? 13.133 -15.594 -23.141 1 98.31 214 THR B CA 1
ATOM 5916 C C . THR B 1 214 ? 13.086 -14.82 -21.828 1 98.31 214 THR B C 1
ATOM 5918 O O . THR B 1 214 ? 12.148 -14.984 -21.031 1 98.31 214 THR B O 1
ATOM 5921 N N . GLY B 1 215 ? 14.102 -13.984 -21.516 1 98.06 215 GLY B N 1
ATOM 5922 C CA . GLY B 1 215 ? 14.109 -13.156 -20.328 1 98.06 215 GLY B CA 1
ATOM 5923 C C . GLY B 1 215 ? 14.984 -11.93 -20.453 1 98.06 215 GLY B C 1
ATOM 5924 O O . GLY B 1 215 ? 15.883 -11.883 -21.312 1 98.06 215 GLY B O 1
ATOM 5925 N N . THR B 1 216 ? 14.672 -10.922 -19.719 1 97.38 216 THR B N 1
ATOM 5926 C CA . THR B 1 216 ? 15.609 -9.805 -19.609 1 97.38 216 THR B CA 1
ATOM 5927 C C . THR B 1 216 ? 16.875 -10.242 -18.891 1 97.38 216 THR B C 1
ATOM 5929 O O . THR B 1 216 ? 16.844 -11.102 -18 1 97.38 216 THR B O 1
ATOM 5932 N N . ILE B 1 217 ? 18 -9.672 -19.266 1 96.06 217 ILE B N 1
ATOM 5933 C CA . ILE B 1 217 ? 19.266 -10.164 -18.719 1 96.06 217 ILE B CA 1
ATOM 5934 C C . ILE B 1 217 ? 20.141 -8.992 -18.297 1 96.06 217 ILE B C 1
ATOM 5936 O O . ILE B 1 217 ? 20.188 -7.965 -18.984 1 96.06 217 ILE B O 1
ATOM 5940 N N . ARG B 1 218 ? 20.766 -9.148 -17.203 1 93.38 218 ARG B N 1
ATOM 5941 C CA . ARG B 1 218 ? 21.734 -8.172 -16.719 1 93.38 218 ARG B CA 1
ATOM 5942 C C . ARG B 1 218 ? 23.062 -8.32 -17.453 1 93.38 218 ARG B C 1
ATOM 5944 O O . ARG B 1 218 ? 23.406 -9.414 -17.922 1 93.38 218 ARG B O 1
ATOM 5951 N N . GLU B 1 219 ? 23.812 -7.32 -17.391 1 89.88 219 GLU B N 1
ATOM 5952 C CA . GLU B 1 219 ? 25.078 -7.285 -18.125 1 89.88 219 GLU B CA 1
ATOM 5953 C C . GLU B 1 219 ? 26.062 -8.312 -17.578 1 89.88 219 GLU B C 1
ATOM 5955 O O . GLU B 1 219 ? 26.797 -8.938 -18.344 1 89.88 219 GLU B O 1
ATOM 5960 N N . ASN B 1 220 ? 26.016 -8.523 -16.375 1 89.62 220 ASN B N 1
ATOM 5961 C CA . ASN B 1 220 ? 26.984 -9.406 -15.727 1 89.62 220 ASN B CA 1
ATOM 5962 C C . ASN B 1 220 ? 26.609 -10.875 -15.906 1 89.62 220 ASN B C 1
ATOM 5964 O O . ASN B 1 220 ? 27.344 -11.766 -15.484 1 89.62 220 ASN B O 1
ATOM 5968 N N . ARG B 1 221 ? 25.531 -11.195 -16.562 1 91.81 221 ARG B N 1
ATOM 5969 C CA . ARG B 1 221 ? 25.062 -12.57 -16.688 1 91.81 221 ARG B CA 1
ATOM 5970 C C . ARG B 1 221 ? 25 -12.984 -18.156 1 91.81 221 ARG B C 1
ATOM 5972 O O . ARG B 1 221 ? 24.344 -13.984 -18.484 1 91.81 221 ARG B O 1
ATOM 5979 N N . MET B 1 222 ? 25.625 -12.258 -19 1 90.56 222 MET B N 1
ATOM 5980 C CA . MET B 1 222 ? 25.562 -12.5 -20.438 1 90.56 222 MET B CA 1
ATOM 5981 C C . MET B 1 222 ? 26.641 -13.477 -20.875 1 90.56 222 MET B C 1
ATOM 5983 O O . MET B 1 222 ? 26.781 -13.766 -22.062 1 90.56 222 MET B O 1
ATOM 5987 N N . GLY B 1 223 ? 27.375 -13.953 -19.891 1 81.94 223 GLY B N 1
ATOM 5988 C CA . GLY B 1 223 ? 28.453 -14.844 -20.266 1 81.94 223 GLY B CA 1
ATOM 5989 C C . GLY B 1 223 ? 29.562 -14.156 -21.031 1 81.94 223 GLY B C 1
ATOM 5990 O O . GLY B 1 223 ? 30.078 -13.125 -20.594 1 81.94 223 GLY B O 1
ATOM 5991 N N . LYS B 1 224 ? 29.875 -14.75 -22.188 1 79.56 224 LYS B N 1
ATOM 5992 C CA . LYS B 1 224 ? 30.969 -14.219 -23 1 79.56 224 LYS B CA 1
ATOM 5993 C C . LYS B 1 224 ? 30.422 -13.273 -24.078 1 79.56 224 LYS B C 1
ATOM 5995 O O . LYS B 1 224 ? 31.203 -12.727 -24.875 1 79.56 224 LYS B O 1
ATOM 6000 N N . CYS B 1 225 ? 29.172 -13.117 -24.047 1 84.44 225 CYS B N 1
ATOM 6001 C CA . CYS B 1 225 ? 28.562 -12.25 -25.047 1 84.44 225 CYS B CA 1
ATOM 6002 C C . CYS B 1 225 ? 28.719 -10.781 -24.672 1 84.44 225 CYS B C 1
ATOM 6004 O O . CYS B 1 225 ? 28.359 -10.367 -23.562 1 84.44 225 CYS B O 1
ATOM 6006 N N . THR B 1 226 ? 29.406 -10 -25.516 1 84.56 226 THR B N 1
ATOM 6007 C CA . THR B 1 226 ? 29.609 -8.586 -25.219 1 84.56 226 THR B CA 1
ATOM 6008 C C . THR B 1 226 ? 28.828 -7.707 -26.203 1 84.56 226 THR B C 1
ATOM 6010 O O . THR B 1 226 ? 28.969 -7.844 -27.422 1 84.56 226 THR B O 1
ATOM 6013 N N . LEU B 1 227 ? 27.953 -6.965 -25.719 1 92.44 227 LEU B N 1
ATOM 6014 C CA . LEU B 1 227 ? 27.188 -5.977 -26.469 1 92.44 227 LEU B CA 1
ATOM 6015 C C . LEU B 1 227 ? 27.656 -4.562 -26.125 1 92.44 227 LEU B C 1
ATOM 6017 O O . LEU B 1 227 ? 28.469 -4.371 -25.219 1 92.44 227 LEU B O 1
ATOM 6021 N N . MET B 1 228 ? 27.188 -3.668 -27 1 91.69 228 MET B N 1
ATOM 6022 C CA . MET B 1 228 ? 27.406 -2.27 -26.641 1 91.69 228 MET B CA 1
ATOM 6023 C C . MET B 1 228 ? 26.844 -1.962 -25.266 1 91.69 228 MET B C 1
ATOM 6025 O O . MET B 1 228 ? 25.766 -2.438 -24.906 1 91.69 228 MET B O 1
ATOM 6029 N N . SER B 1 229 ? 27.672 -1.207 -24.547 1 89.81 229 SER B N 1
ATOM 6030 C CA . SER B 1 229 ? 27.203 -0.82 -23.219 1 89.81 229 SER B CA 1
ATOM 6031 C C . SER B 1 229 ? 25.969 0.066 -23.312 1 89.81 229 SER B C 1
ATOM 6033 O O . SER B 1 229 ? 25.688 0.645 -24.359 1 89.81 229 SER B O 1
ATOM 6035 N N . ALA B 1 230 ? 25.234 0.085 -22.25 1 89.62 230 ALA B N 1
ATOM 6036 C CA . ALA B 1 230 ? 24.047 0.931 -22.203 1 89.62 230 ALA B CA 1
ATOM 6037 C C . ALA B 1 230 ? 24.406 2.391 -22.469 1 89.62 230 ALA B C 1
ATOM 6039 O O . ALA B 1 230 ? 23.656 3.102 -23.141 1 89.62 230 ALA B O 1
ATOM 6040 N N . GLU B 1 231 ? 25.5 2.826 -21.969 1 90.06 231 GLU B N 1
ATOM 6041 C CA . GLU B 1 231 ? 25.953 4.203 -22.141 1 90.06 231 GLU B CA 1
ATOM 6042 C C . GLU B 1 231 ? 26.203 4.508 -23.625 1 90.06 231 GLU B C 1
ATOM 6044 O O . GLU B 1 231 ? 25.859 5.582 -24.109 1 90.06 231 GLU B O 1
ATOM 6049 N N . GLU B 1 232 ? 26.844 3.566 -24.25 1 91.81 232 GLU B N 1
ATOM 6050 C CA . GLU B 1 232 ? 27.141 3.738 -25.672 1 91.81 232 GLU B CA 1
ATOM 6051 C C . GLU B 1 232 ? 25.875 3.729 -26.516 1 91.81 232 GLU B C 1
ATOM 6053 O O . GLU B 1 232 ? 25.75 4.492 -27.469 1 91.81 232 GLU B O 1
ATOM 6058 N N . LEU B 1 233 ? 24.953 2.918 -26.125 1 93.25 233 LEU B N 1
ATOM 6059 C CA . LEU B 1 233 ? 23.703 2.775 -26.891 1 93.25 233 LEU B CA 1
ATOM 6060 C C . LEU B 1 233 ? 22.844 4.023 -26.75 1 93.25 233 LEU B C 1
ATOM 6062 O O . LEU B 1 233 ? 22 4.297 -27.609 1 93.25 233 LEU B O 1
ATOM 6066 N N . GLU B 1 234 ? 22.984 4.707 -25.641 1 90.94 234 GLU B N 1
ATOM 6067 C CA . GLU B 1 234 ? 22.219 5.914 -25.391 1 90.94 234 GLU B CA 1
ATOM 6068 C C . GLU B 1 234 ? 22.469 6.977 -26.453 1 90.94 234 GLU B C 1
ATOM 6070 O O . GLU B 1 234 ? 21.625 7.844 -26.688 1 90.94 234 GLU B O 1
ATOM 6075 N N . LYS B 1 235 ? 23.609 6.879 -27.172 1 90.94 235 LYS B N 1
ATOM 6076 C CA . LYS B 1 235 ? 24 7.848 -28.203 1 90.94 235 LYS B CA 1
ATOM 6077 C C . LYS B 1 235 ? 23.219 7.602 -29.5 1 90.94 235 LYS B C 1
ATOM 6079 O O . LYS B 1 235 ? 23.188 8.469 -30.375 1 90.94 235 LYS B O 1
ATOM 6084 N N . PHE B 1 236 ? 22.625 6.539 -29.641 1 92.88 236 PHE B N 1
ATOM 6085 C CA . PHE B 1 236 ? 21.859 6.188 -30.828 1 92.88 236 PHE B CA 1
ATOM 6086 C C . PHE B 1 236 ? 20.406 6.617 -30.688 1 92.88 236 PHE B C 1
ATOM 6088 O O . PHE B 1 236 ? 19.953 6.914 -29.578 1 92.88 236 PHE B O 1
ATOM 6095 N N . PRO B 1 237 ? 19.703 6.742 -31.828 1 89.75 237 PRO B N 1
ATOM 6096 C CA . PRO B 1 237 ? 18.297 7.125 -31.734 1 89.75 237 PRO B CA 1
ATOM 6097 C C . PRO B 1 237 ? 17.438 6.062 -31.062 1 89.75 237 PRO B C 1
ATOM 6099 O O . PRO B 1 237 ? 17.797 4.883 -31.047 1 89.75 237 PRO B O 1
ATOM 6102 N N . ARG B 1 238 ? 16.422 6.516 -30.516 1 91.94 238 ARG B N 1
ATOM 6103 C CA . ARG B 1 238 ? 15.477 5.598 -29.875 1 91.94 238 ARG B CA 1
ATOM 6104 C C . ARG B 1 238 ? 15 4.539 -30.859 1 91.94 238 ARG B C 1
ATOM 6106 O O . ARG B 1 238 ? 14.688 4.848 -32 1 91.94 238 ARG B O 1
ATOM 6113 N N . GLY B 1 239 ? 14.969 3.273 -30.469 1 93.12 239 GLY B N 1
ATOM 6114 C CA . GLY B 1 239 ? 14.609 2.17 -31.344 1 93.12 239 GLY B CA 1
ATOM 6115 C C . GLY B 1 239 ? 15.805 1.375 -31.828 1 93.12 239 GLY B C 1
ATOM 6116 O O . GLY B 1 239 ? 15.648 0.271 -32.344 1 93.12 239 GLY B O 1
ATOM 6117 N N . TYR B 1 240 ? 16.938 1.954 -31.688 1 94.88 240 TYR B N 1
ATOM 6118 C CA . TYR B 1 240 ? 18.141 1.256 -32.094 1 94.88 240 TYR B CA 1
ATOM 6119 C C . TYR B 1 240 ? 18.359 0.003 -31.266 1 94.88 240 TYR B C 1
ATOM 6121 O O . TYR B 1 240 ? 17.984 -0.04 -30.094 1 94.88 240 TYR B O 1
ATOM 6129 N N . ASN B 1 241 ? 18.906 -1.062 -31.875 1 95.69 241 ASN B N 1
ATOM 6130 C CA . ASN B 1 241 ? 19.203 -2.287 -31.141 1 95.69 241 ASN B CA 1
ATOM 6131 C C . ASN B 1 241 ? 20.562 -2.857 -31.531 1 95.69 241 ASN B C 1
ATOM 6133 O O . ASN B 1 241 ? 21 -2.715 -32.688 1 95.69 241 ASN B O 1
ATOM 6137 N N . ASP B 1 242 ? 21.234 -3.309 -30.562 1 95.81 242 ASP B N 1
ATOM 6138 C CA . ASP B 1 242 ? 22.453 -4.086 -30.719 1 95.81 242 ASP B CA 1
ATOM 6139 C C . ASP B 1 242 ? 22.234 -5.547 -30.344 1 95.81 242 ASP B C 1
ATOM 6141 O O . ASP B 1 242 ? 21.438 -5.844 -29.438 1 95.81 242 ASP B O 1
ATOM 6145 N N . TYR B 1 243 ? 22.844 -6.465 -31.141 1 95.5 243 TYR B N 1
ATOM 6146 C CA . TYR B 1 243 ? 22.547 -7.867 -30.859 1 95.5 243 TYR B CA 1
ATOM 6147 C C . TYR B 1 243 ? 23.75 -8.75 -31.172 1 95.5 243 TYR B C 1
ATOM 6149 O O . TYR B 1 243 ? 24.672 -8.336 -31.891 1 95.5 243 TYR B O 1
ATOM 6157 N N . LYS B 1 244 ? 23.797 -9.828 -30.516 1 94.94 244 LYS B N 1
ATOM 6158 C CA . LYS B 1 244 ? 24.797 -10.875 -30.734 1 94.94 244 LYS B CA 1
ATOM 6159 C C . LYS B 1 244 ? 24.156 -12.258 -30.641 1 94.94 244 LYS B C 1
ATOM 6161 O O . LYS B 1 244 ? 23.312 -12.5 -29.781 1 94.94 244 LYS B O 1
ATOM 6166 N N . PHE B 1 245 ? 24.5 -13.117 -31.578 1 94.06 245 PHE B N 1
ATOM 6167 C CA . PHE B 1 245 ? 24.062 -14.508 -31.562 1 94.06 245 PHE B CA 1
ATOM 6168 C C . PHE B 1 245 ? 25.234 -15.438 -31.266 1 94.06 245 PHE B C 1
ATOM 6170 O O . PHE B 1 245 ? 26.234 -15.453 -32 1 94.06 245 PHE B O 1
ATOM 6177 N N . GLU B 1 246 ? 25.125 -16.078 -30.203 1 92.12 246 GLU B N 1
ATOM 6178 C CA . GLU B 1 246 ? 26.141 -17.094 -29.875 1 92.12 246 GLU B CA 1
ATOM 6179 C C . GLU B 1 246 ? 25.781 -18.438 -30.516 1 92.12 246 GLU B C 1
ATOM 6181 O O . GLU B 1 246 ? 24.938 -19.156 -30 1 92.12 246 GLU B O 1
ATOM 6186 N N . SER B 1 247 ? 26.516 -18.875 -31.438 1 89.44 247 SER B N 1
ATOM 6187 C CA . SER B 1 247 ? 26.172 -20.016 -32.281 1 89.44 247 SER B CA 1
ATOM 6188 C C . SER B 1 247 ? 26.375 -21.344 -31.562 1 89.44 247 SER B C 1
ATOM 6190 O O . SER B 1 247 ? 25.672 -22.312 -31.812 1 89.44 247 SER B O 1
ATOM 6192 N N . ASN B 1 248 ? 27.328 -21.375 -30.688 1 88.62 248 ASN B N 1
ATOM 6193 C CA . ASN B 1 248 ? 27.609 -22.625 -30.016 1 88.62 248 ASN B CA 1
ATOM 6194 C C . ASN B 1 248 ? 26.438 -23.047 -29.125 1 88.62 248 ASN B C 1
ATOM 6196 O O . ASN B 1 248 ? 26.062 -24.219 -29.109 1 88.62 248 ASN B O 1
ATOM 6200 N N . ASN B 1 249 ? 25.891 -22.156 -28.516 1 89.94 249 ASN B N 1
ATOM 6201 C CA . ASN B 1 249 ? 24.797 -22.438 -27.594 1 89.94 249 ASN B CA 1
ATOM 6202 C C . ASN B 1 249 ? 23.453 -22.016 -28.188 1 89.94 249 ASN B C 1
ATOM 6204 O O . ASN B 1 249 ? 22.391 -22.328 -27.625 1 89.94 249 ASN B O 1
ATOM 6208 N N . GLU B 1 250 ? 23.453 -21.266 -29.328 1 93.25 250 GLU B N 1
ATOM 6209 C CA . GLU B 1 250 ? 22.266 -20.766 -30.016 1 93.25 250 GLU B CA 1
ATOM 6210 C C . GLU B 1 250 ? 21.453 -19.844 -29.109 1 93.25 250 GLU B C 1
ATOM 6212 O O . GLU B 1 250 ? 20.25 -20.016 -28.953 1 93.25 250 GLU B O 1
ATOM 6217 N N . ILE B 1 251 ? 22.125 -19.031 -28.469 1 95.88 251 ILE B N 1
ATOM 6218 C CA . ILE B 1 251 ? 21.516 -18.016 -27.625 1 95.88 251 ILE B CA 1
ATOM 6219 C C . ILE B 1 251 ? 21.641 -16.641 -28.297 1 95.88 251 ILE B C 1
ATOM 6221 O O . ILE B 1 251 ? 22.703 -16.281 -28.797 1 95.88 251 ILE B O 1
ATOM 6225 N N . PHE B 1 252 ? 20.531 -16.016 -28.359 1 96.25 252 PHE B N 1
ATOM 6226 C CA . PHE B 1 252 ? 20.422 -14.711 -28.984 1 96.25 252 PHE B CA 1
ATOM 6227 C C . PHE B 1 252 ? 20.188 -13.625 -27.953 1 96.25 252 PHE B C 1
ATOM 6229 O O . PHE B 1 252 ? 19.281 -13.719 -27.125 1 96.25 252 PHE B O 1
ATOM 6236 N N . ILE B 1 253 ? 21.109 -12.578 -27.859 1 96.88 253 ILE B N 1
ATOM 6237 C CA . ILE B 1 253 ? 20.984 -11.477 -26.906 1 96.88 253 ILE B CA 1
ATOM 6238 C C . ILE B 1 253 ? 20.844 -10.156 -27.672 1 96.88 253 ILE B C 1
ATOM 6240 O O . ILE B 1 253 ? 21.609 -9.883 -28.609 1 96.88 253 ILE B O 1
ATOM 6244 N N . VAL B 1 254 ? 19.844 -9.391 -27.328 1 96.56 254 VAL B N 1
ATOM 6245 C CA . VAL B 1 254 ? 19.562 -8.117 -27.984 1 96.56 254 VAL B CA 1
ATOM 6246 C C . VAL B 1 254 ? 19.469 -7.016 -26.938 1 96.56 254 VAL B C 1
ATOM 6248 O O . VAL B 1 254 ? 18.828 -7.191 -25.891 1 96.56 254 VAL B O 1
ATOM 6251 N N . ARG B 1 255 ? 20.125 -5.93 -27.094 1 96.56 255 ARG B N 1
ATOM 6252 C CA . ARG B 1 255 ? 19.938 -4.715 -26.297 1 96.56 255 ARG B CA 1
ATOM 6253 C C . ARG B 1 255 ? 19.203 -3.652 -27.094 1 96.56 255 ARG B C 1
ATOM 6255 O O . ARG B 1 255 ? 19.562 -3.344 -28.234 1 96.56 255 ARG B O 1
ATOM 6262 N N . TRP B 1 256 ? 18.109 -3.156 -26.562 1 96.25 256 TRP B N 1
ATOM 6263 C CA . TRP B 1 256 ? 17.203 -2.238 -27.25 1 96.25 256 TRP B CA 1
ATOM 6264 C C . TRP B 1 256 ? 17.094 -0.917 -26.484 1 96.25 256 TRP B C 1
ATOM 6266 O O . TRP B 1 256 ? 16.969 -0.902 -25.266 1 96.25 256 TRP B O 1
ATOM 6276 N N . LYS B 1 257 ? 17.188 0.182 -27.234 1 95.06 257 LYS B N 1
ATOM 6277 C CA . LYS B 1 257 ? 17.109 1.513 -26.641 1 95.06 257 LYS B CA 1
ATOM 6278 C C . LYS B 1 257 ? 15.703 2.08 -26.719 1 95.06 257 LYS B C 1
ATOM 6280 O O . LYS B 1 257 ? 15.203 2.387 -27.797 1 95.06 257 LYS B O 1
ATOM 6285 N N . ASP B 1 258 ? 15.062 2.193 -25.594 1 92.19 258 ASP B N 1
ATOM 6286 C CA . ASP B 1 258 ? 13.836 2.969 -25.453 1 92.19 258 ASP B CA 1
ATOM 6287 C C . ASP B 1 258 ? 14.07 4.238 -24.641 1 92.19 258 ASP B C 1
ATOM 6289 O O . ASP B 1 258 ? 14.93 5.055 -25 1 92.19 258 ASP B O 1
ATOM 6293 N N . ASN B 1 259 ? 13.258 4.449 -23.531 1 86.06 259 ASN B N 1
ATOM 6294 C CA . ASN B 1 259 ? 13.641 5.488 -22.578 1 86.06 259 ASN B CA 1
ATOM 6295 C C . ASN B 1 259 ? 14.891 5.094 -21.797 1 86.06 259 ASN B C 1
ATOM 6297 O O . ASN B 1 259 ? 15.766 5.926 -21.562 1 86.06 259 ASN B O 1
ATOM 6301 N N . LYS B 1 260 ? 14.906 3.818 -21.484 1 88.5 260 LYS B N 1
ATOM 6302 C CA . LYS B 1 260 ? 16.078 3.15 -20.922 1 88.5 260 LYS B CA 1
ATOM 6303 C C . LYS B 1 260 ? 16.469 1.932 -21.75 1 88.5 260 LYS B C 1
ATOM 6305 O O . LYS B 1 260 ? 15.633 1.376 -22.469 1 88.5 260 LYS B O 1
ATOM 6310 N N . CYS B 1 261 ? 17.688 1.605 -21.688 1 94.06 261 CYS B N 1
ATOM 6311 C CA . CYS B 1 261 ? 18.141 0.438 -22.422 1 94.06 261 CYS B CA 1
ATOM 6312 C C . CYS B 1 261 ? 17.75 -0.851 -21.719 1 94.06 261 CYS B C 1
ATOM 6314 O O . CYS B 1 261 ? 17.844 -0.948 -20.5 1 94.06 261 CYS B O 1
ATOM 6316 N N . VAL B 1 262 ? 17.25 -1.742 -22.531 1 95 262 VAL B N 1
ATOM 6317 C CA . VAL B 1 262 ? 16.859 -3.041 -21.984 1 95 262 VAL B CA 1
ATOM 6318 C C . VAL B 1 262 ? 17.547 -4.152 -22.781 1 95 262 VAL B C 1
ATOM 6320 O O . VAL B 1 262 ? 17.578 -4.109 -24.016 1 95 262 VAL B O 1
ATOM 6323 N N . ALA B 1 263 ? 18.125 -5.121 -22.109 1 96.31 263 ALA B N 1
ATOM 6324 C CA . ALA B 1 263 ? 18.719 -6.285 -22.766 1 96.31 263 ALA B CA 1
ATOM 6325 C C . ALA B 1 263 ? 17.859 -7.527 -22.547 1 96.31 263 ALA B C 1
ATOM 6327 O O . ALA B 1 263 ? 17.406 -7.797 -21.438 1 96.31 263 ALA B O 1
ATOM 6328 N N . VAL B 1 264 ? 17.625 -8.242 -23.641 1 97.5 264 VAL B N 1
ATOM 6329 C CA . VAL B 1 264 ? 16.812 -9.453 -23.594 1 97.5 264 VAL B CA 1
ATOM 6330 C C . VAL B 1 264 ? 17.594 -10.617 -24.219 1 97.5 264 VAL B C 1
ATOM 6332 O O . VAL B 1 264 ? 18.266 -10.445 -25.234 1 97.5 264 VAL B O 1
ATOM 6335 N N . ALA B 1 265 ? 17.562 -11.773 -23.609 1 97.75 265 ALA B N 1
ATOM 6336 C CA . ALA B 1 265 ? 18.188 -12.992 -24.109 1 97.75 265 ALA B CA 1
ATOM 6337 C C . ALA B 1 265 ? 17.156 -14.07 -24.375 1 97.75 265 ALA B C 1
ATOM 6339 O O . ALA B 1 265 ? 16.172 -14.203 -23.641 1 97.75 265 ALA B O 1
ATOM 6340 N N . THR B 1 266 ? 17.344 -14.852 -25.453 1 98.06 266 THR B N 1
ATOM 6341 C CA . THR B 1 266 ? 16.406 -15.906 -25.828 1 98.06 266 THR B CA 1
ATOM 6342 C C . THR B 1 266 ? 17.156 -17.094 -26.438 1 98.06 266 THR B C 1
ATOM 6344 O O . THR B 1 266 ? 18.25 -16.938 -26.969 1 98.06 266 THR B O 1
ATOM 6347 N N . ASN B 1 267 ? 16.609 -18.266 -26.328 1 97.31 267 ASN B N 1
ATOM 6348 C CA . ASN B 1 267 ? 17.188 -19.453 -26.953 1 97.31 267 ASN B CA 1
ATOM 6349 C C . ASN B 1 267 ? 16.344 -19.922 -28.141 1 97.31 267 ASN B C 1
ATOM 6351 O O . ASN B 1 267 ? 16.531 -21.031 -28.641 1 97.31 267 ASN B O 1
ATOM 6355 N N . PHE B 1 268 ? 15.367 -19.078 -28.594 1 96.25 268 PHE B N 1
ATOM 6356 C CA . PHE B 1 268 ? 14.539 -19.594 -29.672 1 96.25 268 PHE B CA 1
ATOM 6357 C C . PHE B 1 268 ? 14.016 -18.453 -30.531 1 96.25 268 PHE B C 1
ATOM 6359 O O . PHE B 1 268 ? 13.68 -18.672 -31.703 1 96.25 268 PHE B O 1
ATOM 6366 N N . ASP B 1 269 ? 13.828 -17.188 -29.984 1 95.88 269 ASP B N 1
ATOM 6367 C CA . ASP B 1 269 ? 13.109 -16.094 -30.625 1 95.88 269 ASP B CA 1
ATOM 6368 C C . ASP B 1 269 ? 14.031 -15.297 -31.547 1 95.88 269 ASP B C 1
ATOM 6370 O O . ASP B 1 269 ? 15.234 -15.539 -31.594 1 95.88 269 ASP B O 1
ATOM 6374 N N . THR B 1 270 ? 13.398 -14.375 -32.312 1 94.25 270 THR B N 1
ATOM 6375 C CA . THR B 1 270 ? 14.141 -13.688 -33.375 1 94.25 270 THR B CA 1
ATOM 6376 C C . THR B 1 270 ? 13.977 -12.18 -33.25 1 94.25 270 THR B C 1
ATOM 6378 O O . THR B 1 270 ? 13.156 -11.695 -32.469 1 94.25 270 THR B O 1
ATOM 6381 N N . LEU B 1 271 ? 14.797 -11.508 -33.969 1 94.56 271 LEU B N 1
ATOM 6382 C CA . LEU B 1 271 ? 14.773 -10.047 -34.031 1 94.56 271 LEU B CA 1
ATOM 6383 C C . LEU B 1 271 ? 13.602 -9.562 -34.875 1 94.56 271 LEU B C 1
ATOM 6385 O O . LEU B 1 271 ? 12.953 -8.57 -34.531 1 94.56 271 LEU B O 1
ATOM 6389 N N . GLU B 1 272 ? 13.32 -10.242 -35.938 1 93.12 272 GLU B N 1
ATOM 6390 C CA . GLU B 1 272 ? 12.281 -9.852 -36.906 1 93.12 272 GLU B CA 1
ATOM 6391 C C . GLU B 1 272 ? 11.031 -10.711 -36.719 1 93.12 272 GLU B C 1
ATOM 6393 O O . GLU B 1 272 ? 11.117 -11.859 -36.281 1 93.12 272 GLU B O 1
ATOM 6398 N N . PRO B 1 273 ? 9.898 -10.141 -37.031 1 93 273 PRO B N 1
ATOM 6399 C CA . PRO B 1 273 ? 9.625 -8.812 -37.594 1 93 273 PRO B CA 1
ATOM 6400 C C . PRO B 1 273 ? 9.617 -7.723 -36.531 1 93 273 PRO B C 1
ATOM 6402 O O . PRO B 1 273 ? 9.062 -7.922 -35.438 1 93 273 PRO B O 1
ATOM 6405 N N . THR B 1 274 ? 10.156 -6.656 -36.938 1 93.12 274 THR B N 1
ATOM 6406 C CA . THR B 1 274 ? 10.141 -5.504 -36.031 1 93.12 274 THR B CA 1
ATOM 6407 C C . THR B 1 274 ? 8.727 -4.938 -35.906 1 93.12 274 THR B C 1
ATOM 6409 O O . THR B 1 274 ? 8 -4.859 -36.906 1 93.12 274 THR B O 1
ATOM 6412 N N . VAL B 1 275 ? 8.344 -4.637 -34.719 1 93.69 275 VAL B N 1
ATOM 6413 C CA . VAL B 1 275 ? 7.023 -4.082 -34.438 1 93.69 275 VAL B CA 1
ATOM 6414 C C . VAL B 1 275 ? 7.137 -2.592 -34.156 1 93.69 275 VAL B C 1
ATOM 6416 O O . VAL B 1 275 ? 8.047 -2.17 -33.438 1 93.69 275 VAL B O 1
ATOM 6419 N N . GLN B 1 276 ? 6.215 -1.795 -34.688 1 93.75 276 GLN B N 1
ATOM 6420 C CA . GLN B 1 276 ? 6.188 -0.364 -34.406 1 93.75 276 GLN B CA 1
ATOM 6421 C C . GLN B 1 276 ? 5.316 -0.059 -33.188 1 93.75 276 GLN B C 1
ATOM 6423 O O . GLN B 1 276 ? 4.125 -0.375 -33.188 1 93.75 276 GLN B O 1
ATOM 6428 N N . VAL B 1 277 ? 5.926 0.523 -32.219 1 93.31 277 VAL B N 1
ATOM 6429 C CA . VAL B 1 277 ? 5.18 0.855 -31.016 1 93.31 277 VAL B CA 1
ATOM 6430 C C . VAL B 1 277 ? 5.105 2.373 -30.844 1 93.31 277 VAL B C 1
ATOM 6432 O O . VAL B 1 277 ? 6.074 3.08 -31.125 1 93.31 277 VAL B O 1
ATOM 6435 N N . MET B 1 278 ? 4.023 2.83 -30.422 1 91.31 278 MET B N 1
ATOM 6436 C CA . MET B 1 278 ? 3.812 4.258 -30.203 1 91.31 278 MET B CA 1
ATOM 6437 C C . MET B 1 278 ? 4.348 4.691 -28.844 1 91.31 278 MET B C 1
ATOM 6439 O O . MET B 1 278 ? 3.99 4.105 -27.828 1 91.31 278 MET B O 1
ATOM 6443 N N . ARG B 1 279 ? 5.27 5.641 -28.797 1 90 279 ARG B N 1
ATOM 6444 C CA . ARG B 1 279 ? 5.855 6.188 -27.578 1 90 279 ARG B CA 1
ATOM 6445 C C . ARG B 1 279 ? 5.809 7.711 -27.578 1 90 279 ARG B C 1
ATOM 6447 O O . ARG B 1 279 ? 5.84 8.336 -28.641 1 90 279 ARG B O 1
ATOM 6454 N N . TRP B 1 280 ? 5.668 8.289 -26.391 1 85.56 280 TRP B N 1
ATOM 6455 C CA . TRP B 1 280 ? 5.742 9.734 -26.266 1 85.56 280 TRP B CA 1
ATOM 6456 C C . TRP B 1 280 ? 7.172 10.234 -26.453 1 85.56 280 TRP B C 1
ATOM 6458 O O . TRP B 1 280 ? 8.109 9.688 -25.875 1 85.56 280 TRP B O 1
ATOM 6468 N N . CYS B 1 281 ? 7.262 11.18 -27.359 1 82.81 281 CYS B N 1
ATOM 6469 C CA . CYS B 1 281 ? 8.539 11.828 -27.625 1 82.81 281 CYS B CA 1
ATOM 6470 C C . CYS B 1 281 ? 8.562 13.234 -27.031 1 82.81 281 CYS B C 1
ATOM 6472 O O . CYS B 1 281 ? 7.871 14.133 -27.531 1 82.81 281 CYS B O 1
ATOM 6474 N N . LYS B 1 282 ? 9.344 13.383 -25.953 1 77.81 282 LYS B N 1
ATOM 6475 C CA . LYS B 1 282 ? 9.422 14.672 -25.281 1 77.81 282 LYS B CA 1
ATOM 6476 C C . LYS B 1 282 ? 9.906 15.766 -26.219 1 77.81 282 LYS B C 1
ATOM 6478 O O . LYS B 1 282 ? 9.391 16.891 -26.203 1 77.81 282 LYS B O 1
ATOM 6483 N N . GLU B 1 283 ? 10.93 15.398 -27.047 1 77.31 283 GLU B N 1
ATOM 6484 C CA . GLU B 1 283 ? 11.531 16.359 -27.969 1 77.31 283 GLU B CA 1
ATOM 6485 C C . GLU B 1 283 ? 10.5 16.891 -28.953 1 77.31 283 GLU B C 1
ATOM 6487 O O . GLU B 1 283 ? 10.492 18.078 -29.266 1 77.31 283 GLU B O 1
ATOM 6492 N N . LYS B 1 284 ? 9.609 15.977 -29.359 1 81.5 284 LYS B N 1
ATOM 6493 C CA . LYS B 1 284 ? 8.633 16.359 -30.375 1 81.5 284 LYS B CA 1
ATOM 6494 C C . LYS B 1 284 ? 7.273 16.656 -29.75 1 81.5 284 LYS B C 1
ATOM 6496 O O . LYS B 1 284 ? 6.324 17.016 -30.438 1 81.5 284 LYS B O 1
ATOM 6501 N N . SER B 1 285 ? 7.227 16.531 -28.391 1 83.75 285 SER B N 1
ATOM 6502 C CA . SER B 1 285 ? 5.973 16.703 -27.656 1 83.75 285 SER B CA 1
ATOM 6503 C C . SER B 1 285 ? 4.82 16 -28.375 1 83.75 285 SER B C 1
ATOM 6505 O O . SER B 1 285 ? 3.764 16.594 -28.594 1 83.75 285 SER B O 1
ATOM 6507 N N . ALA B 1 286 ? 5.094 14.945 -28.984 1 87.38 286 ALA B N 1
ATOM 6508 C CA . ALA B 1 286 ? 4.117 14.133 -29.703 1 87.38 286 ALA B CA 1
ATOM 6509 C C . ALA B 1 286 ? 4.434 12.648 -29.578 1 87.38 286 ALA B C 1
ATOM 6511 O O . ALA B 1 286 ? 5.523 12.273 -29.125 1 87.38 286 ALA B O 1
ATOM 6512 N N . LYS B 1 287 ? 3.438 11.844 -29.922 1 90.44 287 LYS B N 1
ATOM 6513 C CA . LYS B 1 287 ? 3.678 10.406 -29.969 1 90.44 287 LYS B CA 1
ATOM 6514 C C . LYS B 1 287 ? 4.391 10.016 -31.266 1 90.44 287 LYS B C 1
ATOM 6516 O O . LYS B 1 287 ? 4.113 10.586 -32.312 1 90.44 287 LYS B O 1
ATOM 6521 N N . ALA B 1 288 ? 5.375 9.188 -31.188 1 90 288 ALA B N 1
ATOM 6522 C CA . ALA B 1 288 ? 6.121 8.719 -32.344 1 90 288 ALA B CA 1
ATOM 6523 C C . ALA B 1 288 ? 6.246 7.195 -32.344 1 90 288 ALA B C 1
ATOM 6525 O O . ALA B 1 288 ? 6.18 6.57 -31.281 1 90 288 ALA B O 1
ATOM 6526 N N . PHE B 1 289 ? 6.371 6.625 -33.562 1 91.81 289 PHE B N 1
ATOM 6527 C CA . PHE B 1 289 ? 6.582 5.188 -33.688 1 91.81 289 PHE B CA 1
ATOM 6528 C C . PHE B 1 289 ? 8.039 4.832 -33.438 1 91.81 289 PHE B C 1
ATOM 6530 O O . PHE B 1 289 ? 8.945 5.488 -33.969 1 91.81 289 PHE B O 1
ATOM 6537 N N . VAL B 1 290 ? 8.273 3.904 -32.625 1 93.44 290 VAL B N 1
ATOM 6538 C CA . VAL B 1 290 ? 9.602 3.391 -32.312 1 93.44 290 VAL B CA 1
ATOM 6539 C C . VAL B 1 290 ? 9.688 1.911 -32.688 1 93.44 290 VAL B C 1
ATOM 6541 O O . VAL B 1 290 ? 8.852 1.111 -32.25 1 93.44 290 VAL B O 1
ATOM 6544 N N . PRO B 1 291 ? 10.633 1.543 -33.594 1 94.69 291 PRO B N 1
ATOM 6545 C CA . PRO B 1 291 ? 10.758 0.124 -33.938 1 94.69 291 PRO B CA 1
ATOM 6546 C C . PRO B 1 291 ? 11.211 -0.728 -32.75 1 94.69 291 PRO B C 1
ATOM 6548 O O . PRO B 1 291 ? 12.164 -0.371 -32.062 1 94.69 291 PRO B O 1
ATOM 6551 N N . ARG B 1 292 ? 10.539 -1.794 -32.469 1 96 292 ARG B N 1
ATOM 6552 C CA . ARG B 1 292 ? 10.828 -2.73 -31.391 1 96 292 ARG B CA 1
ATOM 6553 C C . ARG B 1 292 ? 11.055 -4.141 -31.922 1 96 292 ARG B C 1
ATOM 6555 O O . ARG B 1 292 ? 10.211 -4.672 -32.656 1 96 292 ARG B O 1
ATOM 6562 N N . PRO B 1 293 ? 12.18 -4.746 -31.578 1 96.31 293 PRO B N 1
ATOM 6563 C CA . PRO B 1 293 ? 12.414 -6.125 -32 1 96.31 293 PRO B CA 1
ATOM 6564 C C . PRO B 1 293 ? 11.289 -7.07 -31.594 1 96.31 293 PRO B C 1
ATOM 6566 O O . PRO B 1 293 ? 10.664 -6.875 -30.547 1 96.31 293 PRO B O 1
ATOM 6569 N N . ALA B 1 294 ? 11.094 -8.133 -32.375 1 96.44 294 ALA B N 1
ATOM 6570 C CA . ALA B 1 294 ? 10.008 -9.094 -32.156 1 96.44 294 ALA B CA 1
ATOM 6571 C C . ALA B 1 294 ? 10.125 -9.766 -30.797 1 96.44 294 ALA B C 1
ATOM 6573 O O . ALA B 1 294 ? 9.125 -9.953 -30.109 1 96.44 294 ALA B O 1
ATOM 6574 N N . LEU B 1 295 ? 11.328 -10.18 -30.453 1 96.88 295 LEU B N 1
ATOM 6575 C CA . LEU B 1 295 ? 11.5 -10.906 -29.203 1 96.88 295 LEU B CA 1
ATOM 6576 C C . LEU B 1 295 ? 11.117 -10.031 -28.016 1 96.88 295 LEU B C 1
ATOM 6578 O O . LEU B 1 295 ? 10.602 -10.531 -27.016 1 96.88 295 LEU B O 1
ATOM 6582 N N . ILE B 1 296 ? 11.383 -8.711 -28.094 1 96.94 296 ILE B N 1
ATOM 6583 C CA . ILE B 1 296 ? 11.031 -7.797 -27 1 96.94 296 ILE B CA 1
ATOM 6584 C C . ILE B 1 296 ? 9.516 -7.602 -26.969 1 96.94 296 ILE B C 1
ATOM 6586 O O . ILE B 1 296 ? 8.93 -7.531 -25.891 1 96.94 296 ILE B O 1
ATOM 6590 N N . ASN B 1 297 ? 8.945 -7.523 -28.094 1 96.19 297 ASN B N 1
ATOM 6591 C CA . ASN B 1 297 ? 7.492 -7.449 -28.172 1 96.19 297 ASN B CA 1
ATOM 6592 C C . ASN B 1 297 ? 6.836 -8.656 -27.516 1 96.19 297 ASN B C 1
ATOM 6594 O O . ASN B 1 297 ? 5.898 -8.508 -26.719 1 96.19 297 ASN B O 1
ATOM 6598 N N . ASN B 1 298 ? 7.32 -9.828 -27.891 1 96.81 298 ASN B N 1
ATOM 6599 C CA . ASN B 1 298 ? 6.781 -11.062 -27.328 1 96.81 298 ASN B CA 1
ATOM 6600 C C . ASN B 1 298 ? 6.996 -11.117 -25.812 1 96.81 298 ASN B C 1
ATOM 6602 O O . ASN B 1 298 ? 6.098 -11.508 -25.062 1 96.81 298 ASN B O 1
ATOM 6606 N N . TYR B 1 299 ? 8.133 -10.688 -25.406 1 97.75 299 TYR B N 1
ATOM 6607 C CA . TYR B 1 299 ? 8.422 -10.664 -23.984 1 97.75 299 TYR B CA 1
ATOM 6608 C C . TYR B 1 299 ? 7.43 -9.781 -23.234 1 97.75 299 TYR B C 1
ATOM 6610 O O . TYR B 1 299 ? 6.863 -10.195 -22.219 1 97.75 299 TYR B O 1
ATOM 6618 N N . ASN B 1 300 ? 7.195 -8.586 -23.688 1 95.06 300 ASN B N 1
ATOM 6619 C CA . ASN B 1 300 ? 6.293 -7.641 -23.047 1 95.06 300 ASN B CA 1
ATOM 6620 C C . ASN B 1 300 ? 4.863 -8.172 -23 1 95.06 300 ASN B C 1
ATOM 6622 O O . ASN B 1 300 ? 4.129 -7.922 -22.047 1 95.06 300 ASN B O 1
ATOM 6626 N N . LYS B 1 301 ? 4.535 -8.859 -23.938 1 95.75 301 LYS B N 1
ATOM 6627 C CA . LYS B 1 301 ? 3.172 -9.375 -24.062 1 95.75 301 LYS B CA 1
ATOM 6628 C C . LYS B 1 301 ? 2.928 -10.523 -23.094 1 95.75 301 LYS B C 1
ATOM 6630 O O . LYS B 1 301 ? 1.841 -10.641 -22.516 1 95.75 301 LYS B O 1
ATOM 6635 N N . TYR B 1 302 ? 3.941 -11.383 -22.859 1 97.19 302 TYR B N 1
ATOM 6636 C CA . TYR B 1 302 ? 3.635 -12.664 -22.234 1 97.19 302 TYR B CA 1
ATOM 6637 C C . TYR B 1 302 ? 4.281 -12.773 -20.859 1 97.19 302 TYR B C 1
ATOM 6639 O O . TYR B 1 302 ? 4.016 -13.719 -20.125 1 97.19 302 TYR B O 1
ATOM 6647 N N . MET B 1 303 ? 5.105 -11.789 -20.406 1 97.06 303 MET B N 1
ATOM 6648 C CA . MET B 1 303 ? 5.789 -11.836 -19.109 1 97.06 303 MET B CA 1
ATOM 6649 C C . MET B 1 303 ? 4.84 -11.477 -17.984 1 97.06 303 MET B C 1
ATOM 6651 O O . MET B 1 303 ? 5.121 -11.758 -16.812 1 97.06 303 MET B O 1
ATOM 6655 N N . GLY B 1 304 ? 3.637 -11.008 -18.172 1 96.19 304 GLY B N 1
ATOM 6656 C CA . GLY B 1 304 ? 2.805 -10.391 -17.141 1 96.19 304 GLY B CA 1
ATOM 6657 C C . GLY B 1 304 ? 1.832 -11.352 -16.5 1 96.19 304 GLY B C 1
ATOM 6658 O O . GLY B 1 304 ? 0.906 -10.938 -15.805 1 96.19 304 GLY B O 1
ATOM 6659 N N . GLY B 1 305 ? 2 -12.648 -16.703 1 97.25 305 GLY B N 1
ATOM 6660 C CA . GLY B 1 305 ? 1.038 -13.594 -16.172 1 97.25 305 GLY B CA 1
ATOM 6661 C C . GLY B 1 305 ? 0.969 -13.594 -14.664 1 97.25 305 GLY B C 1
ATOM 6662 O O . GLY B 1 305 ? -0.118 -13.516 -14.086 1 97.25 305 GLY B O 1
ATOM 6663 N N . VAL B 1 306 ? 2.102 -13.672 -14.023 1 97.94 306 VAL B N 1
ATOM 6664 C CA . VAL B 1 306 ? 2.156 -13.695 -12.562 1 97.94 306 VAL B CA 1
ATOM 6665 C C . VAL B 1 306 ? 1.683 -12.359 -12.008 1 97.94 306 VAL B C 1
ATOM 6667 O O . VAL B 1 306 ? 0.966 -12.32 -11 1 97.94 306 VAL B O 1
ATOM 6670 N N . ASP B 1 307 ? 2.068 -11.297 -12.625 1 95.94 307 ASP B N 1
ATOM 6671 C CA . ASP B 1 307 ? 1.635 -9.969 -12.203 1 95.94 307 ASP B CA 1
ATOM 6672 C C . ASP B 1 307 ? 0.116 -9.836 -12.289 1 95.94 307 ASP B C 1
ATOM 6674 O O . ASP B 1 307 ? -0.506 -9.203 -11.43 1 95.94 307 ASP B O 1
ATOM 6678 N N . MET B 1 308 ? -0.419 -10.375 -13.328 1 97.31 308 MET B N 1
ATOM 6679 C CA . MET B 1 308 ? -1.87 -10.352 -13.492 1 97.31 308 MET B CA 1
ATOM 6680 C C . MET B 1 308 ? -2.555 -11.117 -12.359 1 97.31 308 MET B C 1
ATOM 6682 O O . MET B 1 308 ? -3.541 -10.641 -11.789 1 97.31 308 MET B O 1
ATOM 6686 N N . HIS B 1 309 ? -2.033 -12.273 -12.109 1 98.19 309 HIS B N 1
ATOM 6687 C CA . HIS B 1 309 ? -2.566 -13.047 -10.992 1 98.19 309 HIS B CA 1
ATOM 6688 C C . HIS B 1 309 ? -2.477 -12.258 -9.688 1 98.19 309 HIS B C 1
ATOM 6690 O O . HIS B 1 309 ? -3.449 -12.188 -8.938 1 98.19 309 HIS B O 1
ATOM 6696 N N . ASP B 1 310 ? -1.339 -11.719 -9.461 1 96.69 310 ASP B N 1
ATOM 6697 C CA . ASP B 1 310 ? -1.086 -10.945 -8.25 1 96.69 310 ASP B CA 1
ATOM 6698 C C . ASP B 1 310 ? -2.02 -9.742 -8.164 1 96.69 310 ASP B C 1
ATOM 6700 O O . ASP B 1 310 ? -2.496 -9.398 -7.078 1 96.69 310 ASP B O 1
ATOM 6704 N N . TRP B 1 311 ? -2.27 -9.141 -9.242 1 95.56 311 TRP B N 1
ATOM 6705 C CA . TRP B 1 311 ? -3.182 -8.008 -9.312 1 95.56 311 TRP B CA 1
ATOM 6706 C C . TRP B 1 311 ? -4.59 -8.406 -8.891 1 95.56 311 TRP B C 1
ATOM 6708 O O . TRP B 1 311 ? -5.242 -7.699 -8.125 1 95.56 311 TRP B O 1
ATOM 6718 N N . LEU B 1 312 ? -5.02 -9.484 -9.375 1 97.25 312 LEU B N 1
ATOM 6719 C CA . LEU B 1 312 ? -6.344 -9.984 -9.016 1 97.25 312 LEU B CA 1
ATOM 6720 C C . LEU B 1 312 ? -6.414 -10.328 -7.535 1 97.25 312 LEU B C 1
ATOM 6722 O O . LEU B 1 312 ? -7.445 -10.125 -6.895 1 97.25 312 LEU B O 1
ATOM 6726 N N . LEU B 1 313 ? -5.316 -10.82 -7.051 1 97.44 313 LEU B N 1
ATOM 6727 C CA . LEU B 1 313 ? -5.258 -11.188 -5.641 1 97.44 313 LEU B CA 1
ATOM 6728 C C . LEU B 1 313 ? -5.453 -9.961 -4.754 1 97.44 313 LEU B C 1
ATOM 6730 O O . LEU B 1 313 ? -6.062 -10.055 -3.684 1 97.44 313 LEU B O 1
ATOM 6734 N N . GLU B 1 314 ? -4.938 -8.891 -5.156 1 94.5 314 GLU B N 1
ATOM 6735 C CA . GLU B 1 314 ? -4.934 -7.68 -4.336 1 94.5 314 GLU B CA 1
ATOM 6736 C C . GLU B 1 314 ? -6.305 -7.012 -4.328 1 94.5 314 GLU B C 1
ATOM 6738 O O . GLU B 1 314 ? -6.598 -6.195 -3.453 1 94.5 314 GLU B O 1
ATOM 6743 N N . LYS B 1 315 ? -7.148 -7.289 -5.25 1 95.25 315 LYS B N 1
ATOM 6744 C CA . LYS B 1 315 ? -8.438 -6.613 -5.371 1 95.25 315 LYS B CA 1
ATOM 6745 C C . LYS B 1 315 ? -9.305 -6.863 -4.141 1 95.25 315 LYS B C 1
ATOM 6747 O O . LYS B 1 315 ? -9.93 -5.938 -3.615 1 95.25 315 LYS B O 1
ATOM 6752 N N . HIS B 1 316 ? -9.43 -8.094 -3.748 1 96 316 HIS B N 1
ATOM 6753 C CA . HIS B 1 316 ? -10.266 -8.453 -2.607 1 96 316 HIS B CA 1
ATOM 6754 C C . HIS B 1 316 ? -9.555 -9.438 -1.691 1 96 316 HIS B C 1
ATOM 6756 O O . HIS B 1 316 ? -10.109 -10.484 -1.353 1 96 316 HIS B O 1
ATOM 6762 N N . ALA B 1 317 ? -8.367 -9 -1.31 1 96.69 317 ALA B N 1
ATOM 6763 C CA . ALA B 1 317 ? -7.578 -9.844 -0.417 1 96.69 317 ALA B CA 1
ATOM 6764 C C . ALA B 1 317 ? -8.234 -9.953 0.957 1 96.69 317 ALA B C 1
ATOM 6766 O O . ALA B 1 317 ? -8.75 -8.961 1.485 1 96.69 317 ALA B O 1
ATOM 6767 N N . ILE B 1 318 ? -8.195 -11.117 1.499 1 97.88 318 ILE B N 1
ATOM 6768 C CA . ILE B 1 318 ? -8.75 -11.375 2.824 1 97.88 318 ILE B CA 1
ATOM 6769 C C . ILE B 1 318 ? -8.125 -10.422 3.838 1 97.88 318 ILE B C 1
ATOM 6771 O O . ILE B 1 318 ? -6.902 -10.258 3.873 1 97.88 318 ILE B O 1
ATOM 6775 N N . ALA B 1 319 ? -8.984 -9.852 4.645 1 96.12 319 ALA B N 1
ATOM 6776 C CA . ALA B 1 319 ? -8.539 -8.766 5.504 1 96.12 319 ALA B CA 1
ATOM 6777 C C . ALA B 1 319 ? -8.336 -9.234 6.941 1 96.12 319 ALA B C 1
ATOM 6779 O O . ALA B 1 319 ? -7.656 -8.578 7.73 1 96.12 319 ALA B O 1
ATOM 6780 N N . ILE B 1 320 ? -8.891 -10.305 7.34 1 96.44 320 ILE B N 1
ATOM 6781 C CA . ILE B 1 320 ? -8.789 -10.797 8.711 1 96.44 320 ILE B CA 1
ATOM 6782 C C . ILE B 1 320 ? -7.367 -11.281 8.977 1 96.44 320 ILE B C 1
ATOM 6784 O O . ILE B 1 320 ? -6.828 -12.094 8.227 1 96.44 320 ILE B O 1
ATOM 6788 N N . LYS B 1 321 ? -6.844 -10.773 10.062 1 93.06 321 LYS B N 1
ATOM 6789 C CA . LYS B 1 321 ? -5.461 -11.094 10.414 1 93.06 321 LYS B CA 1
ATOM 6790 C C . LYS B 1 321 ? -5.402 -12.172 11.492 1 93.06 321 LYS B C 1
ATOM 6792 O O . LYS B 1 321 ? -6.379 -12.398 12.203 1 93.06 321 LYS B O 1
ATOM 6797 N N . GLY B 1 322 ? -4.289 -12.891 11.477 1 91.5 322 GLY B N 1
ATOM 6798 C CA . GLY B 1 322 ? -4.016 -13.906 12.484 1 91.5 322 GLY B CA 1
ATOM 6799 C C . GLY B 1 322 ? -2.639 -13.766 13.109 1 91.5 322 GLY B C 1
ATOM 6800 O O . GLY B 1 322 ? -1.756 -13.117 12.539 1 91.5 322 GLY B O 1
ATOM 6801 N N . LYS B 1 323 ? -2.469 -14.422 14.211 1 91.06 323 LYS B N 1
ATOM 6802 C CA . LYS B 1 323 ? -1.223 -14.297 14.961 1 91.06 323 LYS B CA 1
ATOM 6803 C C . LYS B 1 323 ? -0.179 -15.289 14.461 1 91.06 323 LYS B C 1
ATOM 6805 O O . LYS B 1 323 ? 1.023 -15.031 14.547 1 91.06 323 LYS B O 1
ATOM 6810 N N . LYS B 1 324 ? -0.634 -16.391 13.977 1 93.25 324 LYS B N 1
ATOM 6811 C CA . LYS B 1 324 ? 0.294 -17.406 13.477 1 93.25 324 LYS B CA 1
ATOM 6812 C C . LYS B 1 324 ? 1.012 -16.922 12.219 1 93.25 324 LYS B C 1
ATOM 6814 O O . LYS B 1 324 ? 0.403 -16.297 11.352 1 93.25 324 LYS B O 1
ATOM 6819 N N . TRP B 1 325 ? 2.299 -17.328 12.086 1 93.5 325 TRP B N 1
ATOM 6820 C CA . TRP B 1 325 ? 3.092 -16.828 10.969 1 93.5 325 TRP B CA 1
ATOM 6821 C C . TRP B 1 325 ? 2.541 -17.328 9.641 1 93.5 325 TRP B C 1
ATOM 6823 O O . TRP B 1 325 ? 2.664 -16.656 8.617 1 93.5 325 TRP B O 1
ATOM 6833 N N . TYR B 1 326 ? 1.983 -18.531 9.633 1 95.19 326 TYR B N 1
ATOM 6834 C CA . TYR B 1 326 ? 1.557 -19.094 8.359 1 95.19 326 TYR B CA 1
ATOM 6835 C C . TYR B 1 326 ? 0.125 -18.688 8.031 1 95.19 326 TYR B C 1
ATOM 6837 O O . TYR B 1 326 ? -0.437 -19.141 7.027 1 95.19 326 TYR B O 1
ATOM 6845 N N . TRP B 1 327 ? -0.505 -17.875 8.891 1 96.69 327 TRP B N 1
ATOM 6846 C CA . TRP B 1 327 ? -1.859 -17.406 8.633 1 96.69 327 TRP B CA 1
ATOM 6847 C C . TRP B 1 327 ? -1.92 -16.641 7.316 1 96.69 327 TRP B C 1
ATOM 6849 O O . TRP B 1 327 ? -2.809 -16.875 6.492 1 96.69 327 TRP B O 1
ATOM 6859 N N . SER B 1 328 ? -0.97 -15.719 7.145 1 96.38 328 SER B N 1
ATOM 6860 C CA . SER B 1 328 ? -0.954 -14.914 5.93 1 96.38 328 SER B CA 1
ATOM 6861 C C . SER B 1 328 ? -0.76 -15.781 4.691 1 96.38 328 SER B C 1
ATOM 6863 O O . SER B 1 328 ? -1.315 -15.492 3.629 1 96.38 328 SER B O 1
ATOM 6865 N N . VAL B 1 329 ? -0.005 -16.844 4.816 1 97.31 329 VAL B N 1
ATOM 6866 C CA . VAL B 1 329 ? 0.201 -17.766 3.703 1 97.31 329 VAL B CA 1
ATOM 6867 C C . VAL B 1 329 ? -1.092 -18.516 3.416 1 97.31 329 VAL B C 1
ATOM 6869 O O . VAL B 1 329 ? -1.49 -18.656 2.258 1 97.31 329 VAL B O 1
ATOM 6872 N N . PHE B 1 330 ? -1.729 -18.969 4.465 1 97.5 330 PHE B N 1
ATOM 6873 C CA . PHE B 1 330 ? -2.986 -19.703 4.348 1 97.5 330 PHE B CA 1
ATOM 6874 C C . PHE B 1 330 ? -4.035 -18.859 3.633 1 97.5 330 PHE B C 1
ATOM 6876 O O . PHE B 1 330 ? -4.664 -19.328 2.678 1 97.5 330 PHE B O 1
ATOM 6883 N N . THR B 1 331 ? -4.23 -17.625 4.098 1 98 331 THR B N 1
ATOM 6884 C CA . THR B 1 331 ? -5.25 -16.781 3.488 1 98 331 THR B CA 1
ATOM 6885 C C . THR B 1 331 ? -4.879 -16.438 2.045 1 98 331 THR B C 1
ATOM 6887 O O . THR B 1 331 ? -5.758 -16.328 1.188 1 98 331 THR B O 1
ATOM 6890 N N . ARG B 1 332 ? -3.611 -16.312 1.778 1 98.12 332 ARG B N 1
ATOM 6891 C CA . ARG B 1 332 ? -3.178 -16.047 0.408 1 98.12 332 ARG B CA 1
ATOM 6892 C C . ARG B 1 332 ? -3.496 -17.234 -0.497 1 98.12 332 ARG B C 1
ATOM 6894 O O . ARG B 1 332 ? -3.926 -17.047 -1.638 1 98.12 332 ARG B O 1
ATOM 6901 N N . ILE B 1 333 ? -3.221 -18.375 -0.005 1 98.12 333 ILE B N 1
ATOM 6902 C CA . ILE B 1 333 ? -3.52 -19.578 -0.771 1 98.12 333 ILE B CA 1
ATOM 6903 C C . ILE B 1 333 ? -5.016 -19.641 -1.063 1 98.12 333 ILE B C 1
ATOM 6905 O O . ILE B 1 333 ? -5.422 -20.031 -2.162 1 98.12 333 ILE B O 1
ATOM 6909 N N . LEU B 1 334 ? -5.824 -19.312 -0.101 1 98.12 334 LEU B N 1
ATOM 6910 C CA . LEU B 1 334 ? -7.266 -19.25 -0.308 1 98.12 334 LEU B CA 1
ATOM 6911 C C . LEU B 1 334 ? -7.617 -18.25 -1.406 1 98.12 334 LEU B C 1
ATOM 6913 O O . LEU B 1 334 ? -8.406 -18.562 -2.303 1 98.12 334 LEU B O 1
ATOM 6917 N N . ASP B 1 335 ? -7.031 -17.094 -1.358 1 98.56 335 ASP B N 1
ATOM 6918 C CA . ASP B 1 335 ? -7.234 -16.094 -2.393 1 98.56 335 ASP B CA 1
ATOM 6919 C C . ASP B 1 335 ? -6.816 -16.609 -3.764 1 98.56 335 ASP B C 1
ATOM 6921 O O . ASP B 1 335 ? -7.516 -16.391 -4.758 1 98.56 335 ASP B O 1
ATOM 6925 N N . MET B 1 336 ? -5.684 -17.281 -3.805 1 98.56 336 MET B N 1
ATOM 6926 C CA . MET B 1 336 ? -5.195 -17.844 -5.062 1 98.56 336 MET B CA 1
ATOM 6927 C C . MET B 1 336 ? -6.191 -18.844 -5.637 1 98.56 336 MET B C 1
ATOM 6929 O O . MET B 1 336 ? -6.387 -18.906 -6.852 1 98.56 336 MET B O 1
ATOM 6933 N N . SER B 1 337 ? -6.742 -19.594 -4.75 1 98.25 337 SER B N 1
ATOM 6934 C CA . SER B 1 337 ? -7.738 -20.578 -5.176 1 98.25 337 SER B CA 1
ATOM 6935 C C . SER B 1 337 ? -8.961 -19.891 -5.781 1 98.25 337 SER B C 1
ATOM 6937 O O . SER B 1 337 ? -9.484 -20.344 -6.801 1 98.25 337 SER B O 1
ATOM 6939 N N . ILE B 1 338 ? -9.375 -18.828 -5.215 1 98.12 338 ILE B N 1
ATOM 6940 C CA . ILE B 1 338 ? -10.523 -18.078 -5.723 1 98.12 338 ILE B CA 1
ATOM 6941 C C . ILE B 1 338 ? -10.18 -17.469 -7.074 1 98.12 338 ILE B C 1
ATOM 6943 O O . ILE B 1 338 ? -10.969 -17.531 -8.016 1 98.12 338 ILE B O 1
ATOM 6947 N N . VAL B 1 339 ? -9.031 -16.875 -7.203 1 98.25 339 VAL B N 1
ATOM 6948 C CA . VAL B 1 339 ? -8.609 -16.234 -8.445 1 98.25 339 VAL B CA 1
ATOM 6949 C C . VAL B 1 339 ? -8.5 -17.281 -9.555 1 98.25 339 VAL B C 1
ATOM 6951 O O . VAL B 1 339 ? -8.969 -17.047 -10.672 1 98.25 339 VAL B O 1
ATOM 6954 N N . ASN B 1 340 ? -7.871 -18.453 -9.258 1 97.81 340 ASN B N 1
ATOM 6955 C CA . ASN B 1 340 ? -7.793 -19.516 -10.258 1 97.81 340 ASN B CA 1
ATOM 6956 C C . ASN B 1 340 ? -9.18 -19.969 -10.688 1 97.81 340 ASN B C 1
ATOM 6958 O O . ASN B 1 340 ? -9.43 -20.172 -11.883 1 97.81 340 ASN B O 1
ATOM 6962 N N . ALA B 1 341 ? -10.062 -20.141 -9.734 1 96.94 341 ALA B N 1
ATOM 6963 C CA . ALA B 1 341 ? -11.43 -20.531 -10.062 1 96.94 341 ALA B CA 1
ATOM 6964 C C . ALA B 1 341 ? -12.117 -19.484 -10.922 1 96.94 341 ALA B C 1
ATOM 6966 O O . ALA B 1 341 ? -12.828 -19.812 -11.875 1 96.94 341 ALA B O 1
ATOM 6967 N N . TYR B 1 342 ? -11.945 -18.234 -10.664 1 97.25 342 TYR B N 1
ATOM 6968 C CA . TYR B 1 342 ? -12.508 -17.125 -11.43 1 97.25 342 TYR B CA 1
ATOM 6969 C C . TYR B 1 342 ? -11.984 -17.141 -12.859 1 97.25 342 TYR B C 1
ATOM 6971 O O . TYR B 1 342 ? -12.75 -16.938 -13.805 1 97.25 342 TYR B O 1
ATOM 6979 N N . LEU B 1 343 ? -10.68 -17.359 -12.961 1 96.5 343 LEU B N 1
ATOM 6980 C CA . LEU B 1 343 ? -10.078 -17.359 -14.281 1 96.5 343 LEU B CA 1
ATOM 6981 C C . LEU B 1 343 ? -10.602 -18.531 -15.117 1 96.5 343 LEU B C 1
ATOM 6983 O O . LEU B 1 343 ? -10.781 -18.391 -16.328 1 96.5 343 LEU B O 1
ATOM 6987 N N . LEU B 1 344 ? -10.828 -19.688 -14.438 1 94.44 344 LEU B N 1
ATOM 6988 C CA . LEU B 1 344 ? -11.477 -20.797 -15.117 1 94.44 344 LEU B CA 1
ATOM 6989 C C . LEU B 1 344 ? -12.891 -20.422 -15.555 1 94.44 344 LEU B C 1
ATOM 6991 O O . LEU B 1 344 ? -13.289 -20.703 -16.688 1 94.44 344 LEU B O 1
ATOM 6995 N N . TYR B 1 345 ? -13.57 -19.781 -14.648 1 94.94 345 TYR B N 1
ATOM 6996 C CA . TYR B 1 345 ? -14.922 -19.312 -14.945 1 94.94 345 TYR B CA 1
ATOM 6997 C C . TYR B 1 345 ? -14.93 -18.375 -16.141 1 94.94 345 TYR B C 1
ATOM 6999 O O . TYR B 1 345 ? -15.766 -18.5 -17.031 1 94.94 345 TYR B O 1
ATOM 7007 N N . ARG B 1 346 ? -14.078 -17.469 -16.125 1 94.19 346 ARG B N 1
ATOM 7008 C CA . ARG B 1 346 ? -13.984 -16.484 -17.203 1 94.19 346 ARG B CA 1
ATOM 7009 C C . ARG B 1 346 ? -13.664 -17.156 -18.531 1 94.19 346 ARG B C 1
ATOM 7011 O O . ARG B 1 346 ? -14.18 -16.75 -19.578 1 94.19 346 ARG B O 1
ATOM 7018 N N . ASP B 1 347 ? -12.828 -18.156 -18.562 1 91.06 347 ASP B N 1
ATOM 7019 C CA . ASP B 1 347 ? -12.477 -18.891 -19.781 1 91.06 347 ASP B CA 1
ATOM 7020 C C . ASP B 1 347 ? -13.688 -19.625 -20.359 1 91.06 347 ASP B C 1
ATOM 7022 O O . ASP B 1 347 ? -13.852 -19.688 -21.578 1 91.06 347 ASP B O 1
ATOM 7026 N N . ILE B 1 348 ? -14.461 -20.172 -19.484 1 91 348 ILE B N 1
ATOM 7027 C CA . ILE B 1 348 ? -15.609 -20.969 -19.891 1 91 348 ILE B CA 1
ATOM 7028 C C . ILE B 1 348 ? -16.719 -20.047 -20.406 1 91 348 ILE B C 1
ATOM 7030 O O . ILE B 1 348 ? -17.359 -20.344 -21.422 1 91 348 ILE B O 1
ATOM 7034 N N . HIS B 1 349 ? -16.906 -18.875 -19.781 1 92.5 349 HIS B N 1
ATOM 7035 C CA . HIS B 1 349 ? -18.078 -18.047 -20.094 1 92.5 349 HIS B CA 1
ATOM 7036 C C . HIS B 1 349 ? -17.703 -16.875 -20.984 1 92.5 349 HIS B C 1
ATOM 7038 O O . HIS B 1 349 ? -18.562 -16.25 -21.594 1 92.5 349 HIS B O 1
ATOM 7044 N N . GLY B 1 350 ? -16.438 -16.578 -21.062 1 86.88 350 GLY B N 1
ATOM 7045 C CA . GLY B 1 350 ? -15.961 -15.531 -21.953 1 86.88 350 GLY B CA 1
ATOM 7046 C C . GLY B 1 350 ? -16.531 -14.164 -21.641 1 86.88 350 GLY B C 1
ATOM 7047 O O . GLY B 1 350 ? -16.422 -13.68 -20.516 1 86.88 350 GLY B O 1
ATOM 7048 N N . LYS B 1 351 ? -17.312 -13.57 -22.516 1 81.56 351 LYS B N 1
ATOM 7049 C CA . LYS B 1 351 ? -17.859 -12.219 -22.422 1 81.56 351 LYS B CA 1
ATOM 7050 C C . LYS B 1 351 ? -18.984 -12.141 -21.406 1 81.56 351 LYS B C 1
ATOM 7052 O O . LYS B 1 351 ? -19.312 -11.055 -20.906 1 81.56 351 LYS B O 1
ATOM 7057 N N . GLN B 1 352 ? -19.516 -13.172 -21.078 1 83.25 352 GLN B N 1
ATOM 7058 C CA . GLN B 1 352 ? -20.625 -13.188 -20.125 1 83.25 352 GLN B CA 1
ATOM 7059 C C . GLN B 1 352 ? -20.125 -13.406 -18.703 1 83.25 352 GLN B C 1
ATOM 7061 O O . GLN B 1 352 ? -20.922 -13.648 -17.781 1 83.25 352 GLN B O 1
ATOM 7066 N N . SER B 1 353 ? -18.906 -13.148 -18.625 1 88.69 353 SER B N 1
ATOM 7067 C CA . SER B 1 353 ? -18.359 -13.398 -17.297 1 88.69 353 SER B CA 1
ATOM 7068 C C . SER B 1 353 ? -18.656 -12.242 -16.344 1 88.69 353 SER B C 1
ATOM 7070 O O . SER B 1 353 ? -19.031 -11.148 -16.781 1 88.69 353 SER B O 1
ATOM 7072 N N . ILE B 1 354 ? -18.688 -12.617 -15.07 1 93 354 ILE B N 1
ATOM 7073 C CA . ILE B 1 354 ? -18.922 -11.641 -14.016 1 93 354 ILE B CA 1
ATOM 7074 C C . ILE B 1 354 ? -17.578 -11.133 -13.477 1 93 354 ILE B C 1
ATOM 7076 O O . ILE B 1 354 ? -16.531 -11.672 -13.812 1 93 354 ILE B O 1
ATOM 7080 N N . SER B 1 355 ? -17.672 -10.008 -12.703 1 95.38 355 SER B N 1
ATOM 7081 C CA . SER B 1 355 ? -16.469 -9.453 -12.102 1 95.38 355 SER B CA 1
ATOM 7082 C C . SER B 1 355 ? -15.945 -10.344 -10.984 1 95.38 355 SER B C 1
ATOM 7084 O O . SER B 1 355 ? -16.688 -11.188 -10.461 1 95.38 355 SER B O 1
ATOM 7086 N N . ILE B 1 356 ? -14.703 -10.219 -10.703 1 96.19 356 ILE B N 1
ATOM 7087 C CA . ILE B 1 356 ? -14.102 -11.008 -9.633 1 96.19 356 ILE B CA 1
ATOM 7088 C C . ILE B 1 356 ? -14.828 -10.727 -8.32 1 96.19 356 ILE B C 1
ATOM 7090 O O . ILE B 1 356 ? -14.977 -11.625 -7.484 1 96.19 356 ILE B O 1
ATOM 7094 N N . LYS B 1 357 ? -15.266 -9.5 -8.117 1 96.19 357 LYS B N 1
ATOM 7095 C CA . LYS B 1 357 ? -16.078 -9.172 -6.949 1 96.19 357 LYS B CA 1
ATOM 7096 C C . LYS B 1 357 ? -17.328 -10.031 -6.891 1 96.19 357 LYS B C 1
ATOM 7098 O O . LYS B 1 357 ? -17.594 -10.68 -5.875 1 96.19 357 LYS B O 1
ATOM 7103 N N . ASP B 1 358 ? -18.031 -10.055 -7.953 1 96.56 358 ASP B N 1
ATOM 7104 C CA . ASP B 1 358 ? -19.297 -10.797 -7.996 1 96.56 358 ASP B CA 1
ATOM 7105 C C . ASP B 1 358 ? -19.047 -12.297 -7.902 1 96.56 358 ASP B C 1
ATOM 7107 O O . ASP B 1 358 ? -19.844 -13.031 -7.32 1 96.56 358 ASP B O 1
ATOM 7111 N N . PHE B 1 359 ? -18.016 -12.75 -8.539 1 97.44 359 PHE B N 1
ATOM 7112 C CA . PHE B 1 359 ? -17.656 -14.164 -8.438 1 97.44 359 PHE B CA 1
ATOM 7113 C C . PHE B 1 359 ? -17.391 -14.547 -6.988 1 97.44 359 PHE B C 1
ATOM 7115 O O . PHE B 1 359 ? -17.875 -15.578 -6.516 1 97.44 359 PHE B O 1
ATOM 7122 N N . SER B 1 360 ? -16.625 -13.703 -6.273 1 97.69 360 SER B N 1
ATOM 7123 C CA . SER B 1 360 ? -16.344 -13.945 -4.863 1 97.69 360 SER B CA 1
ATOM 7124 C C . SER B 1 360 ? -17.625 -13.953 -4.039 1 97.69 360 SER B C 1
ATOM 7126 O O . SER B 1 360 ? -17.797 -14.789 -3.148 1 97.69 360 SER B O 1
ATOM 7128 N N . ARG B 1 361 ? -18.5 -13.078 -4.371 1 97.44 361 ARG B N 1
ATOM 7129 C CA . ARG B 1 361 ? -19.781 -13.008 -3.678 1 97.44 361 ARG B CA 1
ATOM 7130 C C . ARG B 1 361 ? -20.609 -14.266 -3.908 1 97.44 361 ARG B C 1
ATOM 7132 O O . ARG B 1 361 ? -21.297 -14.734 -3.004 1 97.44 361 ARG B O 1
ATOM 7139 N N . ALA B 1 362 ? -20.547 -14.766 -5.098 1 97.19 362 ALA B N 1
ATOM 7140 C CA . ALA B 1 362 ? -21.297 -15.969 -5.457 1 97.19 362 ALA B CA 1
ATOM 7141 C C . ALA B 1 362 ? -20.859 -17.156 -4.617 1 97.19 362 ALA B C 1
ATOM 7143 O O . ALA B 1 362 ? -21.641 -18.094 -4.391 1 97.19 362 ALA B O 1
ATOM 7144 N N . ILE B 1 363 ? -19.672 -17.094 -4.148 1 97.12 363 ILE B N 1
ATOM 7145 C CA . ILE B 1 363 ? -19.156 -18.156 -3.287 1 97.12 363 ILE B CA 1
ATOM 7146 C C . ILE B 1 363 ? -19.484 -17.844 -1.829 1 97.12 363 ILE B C 1
ATOM 7148 O O . ILE B 1 363 ? -19.953 -18.719 -1.086 1 97.12 363 ILE B O 1
ATOM 7152 N N . THR B 1 364 ? -19.312 -16.625 -1.442 1 97.88 364 THR B N 1
ATOM 7153 C CA . THR B 1 364 ? -19.344 -16.188 -0.052 1 97.88 364 THR B CA 1
ATOM 7154 C C . THR B 1 364 ? -20.766 -16.25 0.508 1 97.88 364 THR B C 1
ATOM 7156 O O . THR B 1 364 ? -20.984 -16.781 1.599 1 97.88 364 THR B O 1
ATOM 7159 N N . VAL B 1 365 ? -21.703 -15.758 -0.213 1 97.44 365 VAL B N 1
ATOM 7160 C CA . VAL B 1 365 ? -23.062 -15.617 0.291 1 97.44 365 VAL B CA 1
ATOM 7161 C C . VAL B 1 365 ? -23.656 -17 0.568 1 97.44 365 VAL B C 1
ATOM 7163 O O . VAL B 1 365 ? -24.156 -17.25 1.664 1 97.44 365 VAL B O 1
ATOM 7166 N N . PRO B 1 366 ? -23.547 -17.984 -0.338 1 97 366 PRO B N 1
ATOM 7167 C CA . PRO B 1 366 ? -24.062 -19.312 -0.024 1 97 366 PRO B CA 1
ATOM 7168 C C . PRO B 1 366 ? -23.359 -19.953 1.174 1 97 366 PRO B C 1
ATOM 7170 O O . PRO B 1 366 ? -23.984 -20.641 1.971 1 97 366 PRO B O 1
ATOM 7173 N N . TYR B 1 367 ? -22.047 -19.75 1.303 1 97.62 367 TYR B N 1
ATOM 7174 C CA . TYR B 1 367 ? -21.312 -20.297 2.439 1 97.62 367 TYR B CA 1
ATOM 7175 C C . TYR B 1 367 ? -21.828 -19.734 3.752 1 97.62 367 TYR B C 1
ATOM 7177 O O . TYR B 1 367 ? -22.047 -20.469 4.715 1 97.62 367 TYR B O 1
ATOM 7185 N N . LEU B 1 368 ? -22.078 -18.438 3.76 1 97.19 368 LEU B N 1
ATOM 7186 C CA . LEU B 1 368 ? -22.531 -17.797 4.988 1 97.19 368 LEU B CA 1
ATOM 7187 C C . LEU B 1 368 ? -23.969 -18.172 5.312 1 97.19 368 LEU B C 1
ATOM 7189 O O . LEU B 1 368 ? -24.328 -18.297 6.484 1 97.19 368 LEU B O 1
ATOM 7193 N N . LYS B 1 369 ? -24.75 -18.391 4.379 1 95.88 369 LYS B N 1
ATOM 7194 C CA . LYS B 1 369 ? -26.156 -18.734 4.582 1 95.88 369 LYS B CA 1
ATOM 7195 C C . LYS B 1 369 ? -26.312 -20.156 5.133 1 95.88 369 LYS B C 1
ATOM 7197 O O . LYS B 1 369 ? -27.359 -20.516 5.648 1 95.88 369 LYS B O 1
ATOM 7202 N N . LEU B 1 370 ? -25.281 -20.953 5.027 1 93.12 370 LEU B N 1
ATOM 7203 C CA . LEU B 1 370 ? -25.281 -22.281 5.633 1 93.12 370 LEU B CA 1
ATOM 7204 C C . LEU B 1 370 ? -25.453 -22.188 7.145 1 93.12 370 LEU B C 1
ATOM 7206 O O . LEU B 1 370 ? -25.938 -23.125 7.781 1 93.12 370 LEU B O 1
ATOM 7210 N N . GLY B 1 371 ? -25.031 -21.078 7.703 1 88.62 371 GLY B N 1
ATOM 7211 C CA . GLY B 1 371 ? -25.062 -20.922 9.148 1 88.62 371 GLY B CA 1
ATOM 7212 C C . GLY B 1 371 ? -26.406 -20.438 9.664 1 88.62 371 GLY B C 1
ATOM 7213 O O . GLY B 1 371 ? -26.625 -20.391 10.875 1 88.62 371 GLY B O 1
ATOM 7214 N N . TYR B 1 372 ? -27.281 -20.203 8.68 1 83.19 372 TYR B N 1
ATOM 7215 C CA . TYR B 1 372 ? -28.562 -19.656 9.086 1 83.19 372 TYR B CA 1
ATOM 7216 C C . TYR B 1 372 ? -29.438 -20.719 9.734 1 83.19 372 TYR B C 1
ATOM 7218 O O . TYR B 1 372 ? -29.547 -21.828 9.227 1 83.19 372 TYR B O 1
ATOM 7226 N N . GLY B 1 373 ? -30.141 -20.422 10.797 1 72.94 373 GLY B N 1
ATOM 7227 C CA . GLY B 1 373 ? -31.094 -21.297 11.461 1 72.94 373 GLY B CA 1
ATOM 7228 C C . GLY B 1 373 ? -30.453 -22.203 12.492 1 72.94 373 GLY B C 1
ATOM 7229 O O . GLY B 1 373 ? -31.141 -22.844 13.281 1 72.94 373 GLY B O 1
ATOM 7230 N N . LYS B 1 374 ? -29.156 -22.5 12.422 1 61.78 374 LYS B N 1
ATOM 7231 C CA . LYS B 1 374 ? -28.5 -23.391 13.375 1 61.78 374 LYS B CA 1
ATOM 7232 C C . LYS B 1 374 ? -28.266 -22.688 14.711 1 61.78 374 LYS B C 1
ATOM 7234 O O . LYS B 1 374 ? -27.906 -23.328 15.695 1 61.78 374 LYS B O 1
ATOM 7239 N N . ARG B 1 375 ? -28.359 -21.547 14.727 1 55.53 375 ARG B N 1
ATOM 7240 C CA . ARG B 1 375 ? -28.094 -20.922 16.016 1 55.53 375 ARG B CA 1
ATOM 7241 C C . ARG B 1 375 ? -29.266 -21.125 16.969 1 55.53 375 ARG B C 1
ATOM 7243 O O . ARG B 1 375 ? -30.406 -20.797 16.641 1 55.53 375 ARG B O 1
ATOM 7250 N N . VAL B 1 376 ? -29.188 -22.297 17.719 1 47.38 376 VAL B N 1
ATOM 7251 C CA . VAL B 1 376 ? -30.031 -22.516 18.891 1 47.38 376 VAL B CA 1
ATOM 7252 C C . VAL B 1 376 ? -30.031 -21.266 19.766 1 47.38 376 VAL B C 1
ATOM 7254 O O . VAL B 1 376 ? -28.969 -20.781 20.156 1 47.38 376 VAL B O 1
ATOM 7257 N N . GLN B 1 377 ? -30.922 -20.406 19.656 1 43.16 377 GLN B N 1
ATOM 7258 C CA . GLN B 1 377 ? -31.062 -19.344 20.656 1 43.16 377 GLN B CA 1
ATOM 7259 C C . GLN B 1 377 ? -30.891 -19.875 22.062 1 43.16 377 GLN B C 1
ATOM 7261 O O . GLN B 1 377 ? -31.766 -20.578 22.594 1 43.16 377 GLN B O 1
ATOM 7266 N N . ARG B 1 378 ? -29.922 -20.453 22.422 1 40.06 378 ARG B N 1
ATOM 7267 C CA . ARG B 1 378 ? -29.891 -20.953 23.797 1 40.06 378 ARG B CA 1
ATOM 7268 C C . ARG B 1 378 ? -30.453 -19.906 24.766 1 40.06 378 ARG B C 1
ATOM 7270 O O . ARG B 1 378 ? -30.578 -20.172 25.953 1 40.06 378 ARG B O 1
ATOM 7277 N N . GLY B 1 379 ? -29.891 -18.641 24.719 1 36.25 379 GLY B N 1
ATOM 7278 C CA . GLY B 1 379 ? -30.141 -17.875 25.938 1 36.25 379 GLY B CA 1
ATOM 7279 C C . GLY B 1 379 ? -31.609 -17.734 26.266 1 36.25 379 GLY B C 1
ATOM 7280 O O . GLY B 1 379 ? -32.469 -18 25.422 1 36.25 379 GLY B O 1
ATOM 7281 N N . ARG B 1 380 ? -32.062 -17.875 27.578 1 34.69 380 ARG B N 1
ATOM 7282 C CA . ARG B 1 380 ? -33.344 -17.438 28.109 1 34.69 380 ARG B CA 1
ATOM 7283 C C . ARG B 1 380 ? -33.875 -16.25 27.312 1 34.69 380 ARG B C 1
ATOM 7285 O O . ARG B 1 380 ? -33.125 -15.367 26.906 1 34.69 380 ARG B O 1
ATOM 7292 N N . PRO B 1 381 ? -35.031 -16.391 26.766 1 34.09 381 PRO B N 1
ATOM 7293 C CA . PRO B 1 381 ? -35.531 -15.117 26.219 1 34.09 381 PRO B CA 1
ATOM 7294 C C . PRO B 1 381 ? -35.125 -13.922 27.078 1 34.09 381 PRO B C 1
ATOM 7296 O O . PRO B 1 381 ? -35.375 -13.922 28.297 1 34.09 381 PRO B O 1
ATOM 7299 N N . LEU B 1 382 ? -33.969 -13.422 27.047 1 30.52 382 LEU B N 1
ATOM 7300 C CA . LEU B 1 382 ? -33.812 -12.203 27.828 1 30.52 382 LEU B CA 1
ATOM 7301 C C . LEU B 1 382 ? -35.062 -11.352 27.797 1 30.52 382 LEU B C 1
ATOM 7303 O O . LEU B 1 382 ? -35.562 -11.016 26.719 1 30.52 382 LEU B O 1
ATOM 7307 N N . SER B 1 383 ? -36.062 -11.602 28.609 1 28.84 383 SER B N 1
ATOM 7308 C CA . SER B 1 383 ? -36.938 -10.469 28.906 1 28.84 383 SER B CA 1
ATOM 7309 C C . SER B 1 383 ? -36.156 -9.148 28.781 1 28.84 383 SER B C 1
ATOM 7311 O O . SER B 1 383 ? -35.125 -8.969 29.406 1 28.84 383 SER B O 1
ATOM 7313 N N . PHE B 1 384 ? -36.188 -8.578 27.594 1 28.23 384 PHE B N 1
ATOM 7314 C CA . PHE B 1 384 ? -35.781 -7.188 27.438 1 28.23 384 PHE B CA 1
ATOM 7315 C C . PHE B 1 384 ? -36.125 -6.367 28.672 1 28.23 384 PHE B C 1
ATOM 7317 O O . PHE B 1 384 ? -37.25 -5.965 28.859 1 28.23 384 PHE B O 1
ATOM 7324 N N . LEU B 1 385 ? -35.844 -6.805 29.828 1 26 385 LEU B N 1
ATOM 7325 C CA . LEU B 1 385 ? -35.844 -5.715 30.797 1 26 385 LEU B CA 1
ATOM 7326 C C . LEU B 1 385 ? -35.125 -4.488 30.25 1 26 385 LEU B C 1
ATOM 7328 O O . LEU B 1 385 ? -34 -4.598 29.734 1 26 385 LEU B O 1
ATOM 7332 N N . LEU B 1 386 ? -35.969 -3.465 29.719 1 26.12 386 LEU B N 1
ATOM 7333 C CA . LEU B 1 386 ? -35.625 -2.055 29.547 1 26.12 386 LEU B CA 1
ATOM 7334 C C . LEU B 1 386 ? -34.625 -1.591 30.594 1 26.12 386 LEU B C 1
ATOM 7336 O O . LEU B 1 386 ? -35 -1.305 31.734 1 26.12 386 LEU B O 1
ATOM 7340 N N . THR B 1 387 ? -33.781 -2.385 30.969 1 24.75 387 THR B N 1
ATOM 7341 C CA . THR B 1 387 ? -32.875 -1.692 31.891 1 24.75 387 THR B CA 1
ATOM 7342 C C . THR B 1 387 ? -32.406 -0.367 31.281 1 24.75 387 THR B C 1
ATOM 7344 O O . THR B 1 387 ? -31.859 -0.338 30.188 1 24.75 387 THR B O 1
ATOM 7347 N N . SER B 1 388 ? -33.094 0.711 31.562 1 25.16 388 SER B N 1
ATOM 7348 C CA . SER B 1 388 ? -33.031 2.166 31.469 1 25.16 388 SER B CA 1
ATOM 7349 C C . SER B 1 388 ? -31.609 2.658 31.703 1 25.16 388 SER B C 1
ATOM 7351 O O . SER B 1 388 ? -31.344 3.865 31.703 1 25.16 388 SER B O 1
ATOM 7353 N N . ARG B 1 389 ? -30.734 1.79 32.219 1 26.77 389 ARG B N 1
ATOM 7354 C CA . ARG B 1 389 ? -29.578 2.6 32.562 1 26.77 389 ARG B CA 1
ATOM 7355 C C . ARG B 1 389 ? -28.781 2.947 31.297 1 26.77 389 ARG B C 1
ATOM 7357 O O . ARG B 1 389 ? -27.828 2.246 30.953 1 26.77 389 ARG B O 1
ATOM 7364 N N . ALA B 1 390 ? -29.375 3.025 30.062 1 26.72 390 ALA B N 1
ATOM 7365 C CA . ALA B 1 390 ? -28.594 3.848 29.141 1 26.72 390 ALA B CA 1
ATOM 7366 C C . ALA B 1 390 ? -28 5.055 29.859 1 26.72 390 ALA B C 1
ATOM 7368 O O . ALA B 1 390 ? -28.719 5.828 30.484 1 26.72 390 ALA B O 1
ATOM 7369 N N . THR B 1 391 ? -26.953 4.961 30.406 1 23.89 391 THR B N 1
ATOM 7370 C CA . THR B 1 391 ? -26.344 6.242 30.75 1 23.89 391 THR B CA 1
ATOM 7371 C C . THR B 1 391 ? -26.672 7.293 29.688 1 23.89 391 THR B C 1
ATOM 7373 O O . THR B 1 391 ? -26.531 7.039 28.484 1 23.89 391 THR B O 1
ATOM 7376 N N . LYS B 1 392 ? -27.625 8.18 29.953 1 27.27 392 LYS B N 1
ATOM 7377 C CA . LYS B 1 392 ? -27.922 9.461 29.328 1 27.27 392 LYS B CA 1
ATOM 7378 C C . LYS B 1 392 ? -26.688 10.055 28.656 1 27.27 392 LYS B C 1
ATOM 7380 O O . LYS B 1 392 ? -25.734 10.422 29.344 1 27.27 392 LYS B O 1
ATOM 7385 N N . SER B 1 393 ? -26.312 9.453 27.594 1 25.95 393 SER B N 1
ATOM 7386 C CA . SER B 1 393 ? -25.453 10.383 26.859 1 25.95 393 SER B CA 1
ATOM 7387 C C . SER B 1 393 ? -26.031 11.797 26.891 1 25.95 393 SER B C 1
ATOM 7389 O O . SER B 1 393 ? -27.203 12.008 26.547 1 25.95 393 SER B O 1
ATOM 7391 N N . ASP B 1 394 ? -25.578 12.633 27.828 1 26 394 ASP B N 1
ATOM 7392 C CA . ASP B 1 394 ? -26.047 14 28.062 1 26 394 ASP B CA 1
ATOM 7393 C C . ASP B 1 394 ? -26.562 14.641 26.781 1 26 394 ASP B C 1
ATOM 7395 O O . ASP B 1 394 ? -27.656 15.219 26.766 1 26 394 ASP B O 1
ATOM 7399 N N . ASP B 1 395 ? -25.734 15.055 25.844 1 26.28 395 ASP B N 1
ATOM 7400 C CA . ASP B 1 395 ? -26.031 16.344 25.25 1 26.28 395 ASP B CA 1
ATOM 7401 C C . ASP B 1 395 ? -27.047 16.203 24.109 1 26.28 395 ASP B C 1
ATOM 7403 O O . ASP B 1 395 ? -27.25 17.141 23.328 1 26.28 395 ASP B O 1
ATOM 7407 N N . ILE B 1 396 ? -27.562 14.992 23.75 1 28.38 396 ILE B N 1
ATOM 7408 C CA . ILE B 1 396 ? -28.156 15.344 22.469 1 28.38 396 ILE B CA 1
ATOM 7409 C C . ILE B 1 396 ? -29.344 16.266 22.688 1 28.38 396 ILE B C 1
ATOM 7411 O O . ILE B 1 396 ? -30.469 15.812 22.938 1 28.38 396 ILE B O 1
ATOM 7415 N N . ARG B 1 397 ? -29.328 17.266 23.609 1 27.98 397 ARG B N 1
ATOM 7416 C CA . ARG B 1 397 ? -30.453 18.188 23.797 1 27.98 397 ARG B CA 1
ATOM 7417 C C . ARG B 1 397 ? -30.906 18.766 22.453 1 27.98 397 ARG B C 1
ATOM 7419 O O . ARG B 1 397 ? -30.25 19.672 21.922 1 27.98 397 ARG B O 1
ATOM 7426 N N . TYR B 1 398 ? -31.516 17.938 21.641 1 23.86 398 TYR B N 1
ATOM 7427 C CA . TYR B 1 398 ? -32.094 18.578 20.469 1 23.86 398 TYR B CA 1
ATOM 7428 C C . TYR B 1 398 ? -33.031 19.703 20.875 1 23.86 398 TYR B C 1
ATOM 7430 O O . TYR B 1 398 ? -33.531 19.75 22.016 1 23.86 398 TYR B O 1
ATOM 7438 N N . TYR B 1 399 ? -33.688 20.516 19.984 1 25.08 399 TYR B N 1
ATOM 7439 C CA . TYR B 1 399 ? -34.375 21.781 19.859 1 25.08 399 TYR B CA 1
ATOM 7440 C C . TYR B 1 399 ? -35.812 21.688 20.391 1 25.08 399 TYR B C 1
ATOM 7442 O O . TYR B 1 399 ? -36.562 22.641 20.297 1 25.08 399 TYR B O 1
ATOM 7450 N N . GLY B 1 400 ? -36.469 20.516 20.625 1 23.39 400 GLY B N 1
ATOM 7451 C CA . GLY B 1 400 ? -37.906 20.75 20.531 1 23.39 400 GLY B CA 1
ATOM 7452 C C . GLY B 1 400 ? -38.406 21.734 21.562 1 23.39 400 GLY B C 1
ATOM 7453 O O . GLY B 1 400 ? -37.688 22.094 22.5 1 23.39 400 GLY B O 1
ATOM 7454 N N . LYS B 1 401 ? -39.906 21.828 21.641 1 26.31 401 LYS B N 1
ATOM 7455 C CA . LYS B 1 401 ? -40.906 22.812 22.094 1 26.31 401 LYS B CA 1
ATOM 7456 C C . LYS B 1 401 ? -40.812 23.031 23.594 1 26.31 401 LYS B C 1
ATOM 7458 O O . LYS B 1 401 ? -40.156 22.266 24.297 1 26.31 401 LYS B O 1
ATOM 7463 N N . GLU B 1 402 ? -42.062 23.422 24.281 1 24.72 402 GLU B N 1
ATOM 7464 C CA . GLU B 1 402 ? -42.594 24.172 25.438 1 24.72 402 GLU B CA 1
ATOM 7465 C C . GLU B 1 402 ? -42.594 23.328 26.703 1 24.72 402 GLU B C 1
ATOM 7467 O O . GLU B 1 402 ? -43.469 22.469 26.891 1 24.72 402 GLU B O 1
ATOM 7472 N N . HIS B 1 403 ? -41.594 22.578 27.094 1 27.75 403 HIS B N 1
ATOM 7473 C CA . HIS B 1 403 ? -41.75 21.859 28.359 1 27.75 403 HIS B CA 1
ATOM 7474 C C . HIS B 1 403 ? -42.188 22.797 29.469 1 27.75 403 HIS B C 1
ATOM 7476 O O . HIS B 1 403 ? -41.438 23.703 29.859 1 27.75 403 HIS B O 1
ATOM 7482 N N . MET B 1 404 ? -43.531 23.078 29.547 1 24.89 404 MET B N 1
ATOM 7483 C CA . MET B 1 404 ? -44.156 23.891 30.594 1 24.89 404 MET B CA 1
ATOM 7484 C C . MET B 1 404 ? -43.75 23.406 31.984 1 24.89 404 MET B C 1
ATOM 7486 O O . MET B 1 404 ? -43.844 22.219 32.281 1 24.89 404 MET B O 1
ATOM 7490 N N . ASN B 1 405 ? -42.781 24.078 32.656 1 25.69 405 ASN B N 1
ATOM 7491 C CA . ASN B 1 405 ? -42.25 23.938 34 1 25.69 405 ASN B CA 1
ATOM 7492 C C . ASN B 1 405 ? -43.375 23.844 35.031 1 25.69 405 ASN B C 1
ATOM 7494 O O . ASN B 1 405 ? -44.062 24.812 35.312 1 25.69 405 ASN B O 1
ATOM 7498 N N . GLU B 1 406 ? -44.281 22.797 34.906 1 27.41 406 GLU B N 1
ATOM 7499 C CA . GLU B 1 406 ? -45.219 22.859 36.031 1 27.41 406 GLU B CA 1
ATOM 7500 C C . GLU B 1 406 ? -44.469 22.906 37.375 1 27.41 406 GLU B C 1
ATOM 7502 O O . GLU B 1 406 ? -43.5 22.188 37.562 1 27.41 406 GLU B O 1
ATOM 7507 N N . LYS B 1 407 ? -44.75 23.875 38.281 1 26.84 407 LYS B N 1
ATOM 7508 C CA . LYS B 1 407 ? -44.312 24.344 39.562 1 26.84 407 LYS B CA 1
ATOM 7509 C C . LYS B 1 407 ? -44.344 23.219 40.594 1 26.84 407 LYS B C 1
ATOM 7511 O O . LYS B 1 407 ? -45.406 22.922 41.188 1 26.84 407 LYS B O 1
ATOM 7516 N N . ARG B 1 408 ? -43.812 21.984 40.281 1 25.81 408 ARG B N 1
ATOM 7517 C CA . ARG B 1 408 ? -44.062 21.109 41.406 1 25.81 408 ARG B CA 1
ATOM 7518 C C . ARG B 1 408 ? -43.406 21.656 42.688 1 25.81 408 ARG B C 1
ATOM 7520 O O . ARG B 1 408 ? -42.469 22.438 42.625 1 25.81 408 ARG B O 1
ATOM 7527 N N . ASP B 1 409 ? -43.875 21.297 43.875 1 24.66 409 ASP B N 1
ATOM 7528 C CA . ASP B 1 409 ? -43.656 21.703 45.25 1 24.66 409 ASP B CA 1
ATOM 7529 C C . ASP B 1 409 ? -42.188 21.594 45.656 1 24.66 409 ASP B C 1
ATOM 7531 O O . ASP B 1 409 ? -41.438 20.891 45 1 24.66 409 ASP B O 1
ATOM 7535 N N . LYS B 1 410 ? -41.781 21.906 46.938 1 26.69 410 LYS B N 1
ATOM 7536 C CA . LYS B 1 410 ? -40.656 22.406 47.719 1 26.69 410 LYS B CA 1
ATOM 7537 C C . LYS B 1 410 ? -39.531 21.375 47.75 1 26.69 410 LYS B C 1
ATOM 7539 O O . LYS B 1 410 ? -38.531 21.547 48.469 1 26.69 410 LYS B O 1
ATOM 7544 N N . GLN B 1 411 ? -39.625 20.141 47.281 1 24.55 411 GLN B N 1
ATOM 7545 C CA . GLN B 1 411 ? -38.656 19.297 48 1 24.55 411 GLN B CA 1
ATOM 7546 C C . GLN B 1 411 ? -37.25 19.781 47.75 1 24.55 411 GLN B C 1
ATOM 7548 O O . GLN B 1 411 ? -37 20.531 46.781 1 24.55 411 GLN B O 1
ATOM 7553 N N . ARG B 1 412 ? -36.094 19.156 48.469 1 23.28 412 ARG B N 1
ATOM 7554 C CA . ARG B 1 412 ? -34.719 19.547 48.75 1 23.28 412 ARG B CA 1
ATOM 7555 C C . ARG B 1 412 ? -33.938 19.719 47.469 1 23.28 412 ARG B C 1
ATOM 7557 O O . ARG B 1 412 ? -34 18.859 46.562 1 23.28 412 ARG B O 1
ATOM 7564 N N . ILE B 1 413 ? -33.625 20.953 46.969 1 24.06 413 ILE B N 1
ATOM 7565 C CA . ILE B 1 413 ? -33.125 21.547 45.75 1 24.06 413 ILE B CA 1
ATOM 7566 C C . ILE B 1 413 ? -31.734 20.969 45.438 1 24.06 413 ILE B C 1
ATOM 7568 O O . ILE B 1 413 ? -30.766 21.219 46.156 1 24.06 413 ILE B O 1
ATOM 7572 N N . GLY B 1 414 ? -31.609 19.578 45.406 1 22.44 414 GLY B N 1
ATOM 7573 C CA . GLY B 1 414 ? -30.234 19.156 45.156 1 22.44 414 GLY B CA 1
ATOM 7574 C C . GLY B 1 414 ? -29.547 19.953 44.094 1 22.44 414 GLY B C 1
ATOM 7575 O O . GLY B 1 414 ? -30.188 20.438 43.156 1 22.44 414 GLY B O 1
ATOM 7576 N N . ILE B 1 415 ? -28.438 20.703 44.406 1 21.39 415 ILE B N 1
ATOM 7577 C CA . ILE B 1 415 ? -27.625 21.672 43.688 1 21.39 415 ILE B CA 1
ATOM 7578 C C . ILE B 1 415 ? -27.25 21.125 42.312 1 21.39 415 ILE B C 1
ATOM 7580 O O . ILE B 1 415 ? -26.547 20.109 42.188 1 21.39 415 ILE B O 1
ATOM 7584 N N . ARG B 1 416 ? -28.234 21 41.5 1 22.2 416 ARG B N 1
ATOM 7585 C CA . ARG B 1 416 ? -27.984 20.578 40.125 1 22.2 416 ARG B CA 1
ATOM 7586 C C . ARG B 1 416 ? -26.984 21.5 39.438 1 22.2 416 ARG B C 1
ATOM 7588 O O . ARG B 1 416 ? -27.203 22.703 39.312 1 22.2 416 ARG B O 1
ATOM 7595 N N . ARG B 1 417 ? -25.688 21.203 39.688 1 21.2 417 ARG B N 1
ATOM 7596 C CA . ARG B 1 417 ? -24.562 21.906 39.094 1 21.2 417 ARG B CA 1
ATOM 7597 C C . ARG B 1 417 ? -24.766 22.141 37.625 1 21.2 417 ARG B C 1
ATOM 7599 O O . ARG B 1 417 ? -24.938 21.188 36.844 1 21.2 417 ARG B O 1
ATOM 7606 N N . HIS B 1 418 ? -25.688 23.062 37.312 1 22.48 418 HIS B N 1
ATOM 7607 C CA . HIS B 1 418 ? -25.922 23.547 35.938 1 22.48 418 HIS B CA 1
ATOM 7608 C C . HIS B 1 418 ? -24.609 23.891 35.25 1 22.48 418 HIS B C 1
ATOM 7610 O O . HIS B 1 418 ? -23.891 24.781 35.688 1 22.48 418 HIS B O 1
ATOM 7616 N N . ILE B 1 419 ? -23.906 22.922 34.906 1 20.8 419 ILE B N 1
ATOM 7617 C CA . ILE B 1 419 ? -22.672 23.234 34.188 1 20.8 419 ILE B CA 1
ATOM 7618 C C . ILE B 1 419 ? -22.984 24.094 32.969 1 20.8 419 ILE B C 1
ATOM 7620 O O . ILE B 1 419 ? -23.703 23.656 32.031 1 20.8 419 ILE B O 1
ATOM 7624 N N . THR B 1 420 ? -23.5 25.359 33.25 1 21.23 420 THR B N 1
ATOM 7625 C CA . THR B 1 420 ? -23.672 26.344 32.188 1 21.23 420 THR B CA 1
ATOM 7626 C C . THR B 1 420 ? -22.469 26.359 31.266 1 21.23 420 THR B C 1
ATOM 7628 O O . THR B 1 420 ? -21.328 26.469 31.719 1 21.23 420 THR B O 1
ATOM 7631 N N . PRO B 1 421 ? -22.703 25.703 30.219 1 21.17 421 PRO B N 1
ATOM 7632 C CA . PRO B 1 421 ? -21.625 25.719 29.234 1 21.17 421 PRO B CA 1
ATOM 7633 C C . PRO B 1 421 ? -21.172 27.125 28.875 1 21.17 421 PRO B C 1
ATOM 7635 O O . PRO B 1 421 ? -21.984 27.938 28.406 1 21.17 421 PRO B O 1
ATOM 7638 N N . MET B 1 422 ? -20.469 27.812 29.828 1 19.53 422 MET B N 1
ATOM 7639 C CA . MET B 1 422 ? -19.938 29.172 29.703 1 19.53 422 MET B CA 1
ATOM 7640 C C . MET B 1 422 ? -19.328 29.375 28.328 1 19.53 422 MET B C 1
ATOM 7642 O O . MET B 1 422 ? -18.375 28.688 27.953 1 19.53 422 MET B O 1
ATOM 7646 N N . PHE B 1 423 ? -20.266 29.656 27.391 1 20.16 423 PHE B N 1
ATOM 7647 C CA . PHE B 1 423 ? -19.797 30.234 26.125 1 20.16 423 PHE B CA 1
ATOM 7648 C C . PHE B 1 423 ? -18.797 31.344 26.375 1 20.16 423 PHE B C 1
ATOM 7650 O O . PHE B 1 423 ? -19.016 32.219 27.219 1 20.16 423 PHE B O 1
ATOM 7657 N N . LEU B 1 424 ? -17.5 31.078 26.234 1 18.81 424 LEU B N 1
ATOM 7658 C CA . LEU B 1 424 ? -16.312 31.891 26.438 1 18.81 424 LEU B CA 1
ATOM 7659 C C . LEU B 1 424 ? -16.453 33.25 25.781 1 18.81 424 LEU B C 1
ATOM 7661 O O . LEU B 1 424 ? -16.516 33.344 24.547 1 18.81 424 LEU B O 1
ATOM 7665 N N . GLN B 1 425 ? -17.469 34.031 26.281 1 18.59 425 GLN B N 1
ATOM 7666 C CA . GLN B 1 425 ? -17.484 35.406 25.812 1 18.59 425 GLN B CA 1
ATOM 7667 C C . GLN B 1 425 ? -16.109 36.062 25.938 1 18.59 425 GLN B C 1
ATOM 7669 O O . GLN B 1 425 ? -15.367 35.781 26.891 1 18.59 425 GLN B O 1
ATOM 7674 N N . PRO B 1 426 ? -15.664 36.75 24.875 1 19.97 426 PRO B N 1
ATOM 7675 C CA . PRO B 1 426 ? -14.383 37.469 24.828 1 19.97 426 PRO B CA 1
ATOM 7676 C C . PRO B 1 426 ? -14.258 38.531 25.922 1 19.97 426 PRO B C 1
ATOM 7678 O O . PRO B 1 426 ? -15.109 39.406 26.031 1 19.97 426 PRO B O 1
ATOM 7681 N N . TYR B 1 427 ? -14.039 38.094 27.25 1 18.92 427 TYR B N 1
ATOM 7682 C CA . TYR B 1 427 ? -13.789 39.125 28.281 1 18.92 427 TYR B CA 1
ATOM 7683 C C . TYR B 1 427 ? -12.836 40.188 27.766 1 18.92 427 TYR B C 1
ATOM 7685 O O . TYR B 1 427 ? -11.836 39.875 27.109 1 18.92 427 TYR B O 1
ATOM 7693 N N . LEU B 1 428 ? -13.406 41.344 27.578 1 19.67 428 LEU B N 1
ATOM 7694 C CA . LEU B 1 428 ? -12.758 42.625 27.328 1 19.67 428 LEU B CA 1
ATOM 7695 C C . LEU B 1 428 ? -11.711 42.906 28.391 1 19.67 428 LEU B C 1
ATOM 7697 O O . LEU B 1 428 ? -12.047 43.094 29.562 1 19.67 428 LEU B O 1
ATOM 7701 N N . LEU B 1 429 ? -10.539 42.188 28.359 1 18.72 429 LEU B N 1
ATOM 7702 C CA . LEU B 1 429 ? -9.406 42.438 29.25 1 18.72 429 LEU B CA 1
ATOM 7703 C C . LEU B 1 429 ? -9.086 43.906 29.344 1 18.72 429 LEU B C 1
ATOM 7705 O O . LEU B 1 429 ? -8.82 44.562 28.344 1 18.72 429 LEU B O 1
ATOM 7709 N N . SER B 1 430 ? -9.805 44.562 30.25 1 18.14 430 SER B N 1
ATOM 7710 C CA . SER B 1 430 ? -9.352 45.906 30.578 1 18.14 430 SER B CA 1
ATOM 7711 C C . SER B 1 430 ? -7.875 45.906 30.938 1 18.14 430 SER B C 1
ATOM 7713 O O . SER B 1 430 ? -7.32 44.875 31.344 1 18.14 430 SER B O 1
ATOM 7715 N N . PRO B 1 431 ? -7.121 47.094 30.938 1 19.7 431 PRO B N 1
ATOM 7716 C CA . PRO B 1 431 ? -5.688 47.375 30.922 1 19.7 431 PRO B CA 1
ATOM 7717 C C . PRO B 1 431 ? -5 47.094 32.25 1 19.7 431 PRO B C 1
ATOM 7719 O O . PRO B 1 431 ? -3.77 47.094 32.312 1 19.7 431 PRO B O 1
ATOM 7722 N N . THR B 1 432 ? -5.789 46.844 33.438 1 19.45 432 THR B N 1
ATOM 7723 C CA . THR B 1 432 ? -5.004 47.469 34.5 1 19.45 432 THR B CA 1
ATOM 7724 C C . THR B 1 432 ? -3.705 46.719 34.719 1 19.45 432 THR B C 1
ATOM 7726 O O . THR B 1 432 ? -3.588 45.562 34.344 1 19.45 432 THR B O 1
ATOM 7729 N N . PRO B 1 433 ? -2.975 46.969 36 1 20.38 433 PRO B N 1
ATOM 7730 C CA . PRO B 1 433 ? -1.561 47.188 36.312 1 20.38 433 PRO B CA 1
ATOM 7731 C C . PRO B 1 433 ? -0.802 45.875 36.531 1 20.38 433 PRO B C 1
ATOM 7733 O O . PRO B 1 433 ? 0.218 45.625 35.906 1 20.38 433 PRO B O 1
ATOM 7736 N N . LYS B 1 434 ? -0.552 45.438 37.969 1 20.7 434 LYS B N 1
ATOM 7737 C CA . LYS B 1 434 ? 0.699 45.125 38.656 1 20.7 434 LYS B CA 1
ATOM 7738 C C . LYS B 1 434 ? 1.001 43.625 38.594 1 20.7 434 LYS B C 1
ATOM 7740 O O . LYS B 1 434 ? 0.089 42.812 38.688 1 20.7 434 LYS B O 1
ATOM 7745 N N . ALA B 1 435 ? 2.197 43.125 38.219 1 20.28 435 ALA B N 1
ATOM 7746 C CA . ALA B 1 435 ? 2.949 41.906 37.844 1 20.28 435 ALA B CA 1
ATOM 7747 C C . ALA B 1 435 ? 3.047 40.938 39 1 20.28 435 ALA B C 1
ATOM 7749 O O . ALA B 1 435 ? 3.932 40.062 39.031 1 20.28 435 ALA B O 1
ATOM 7750 N N . SER B 1 436 ? 2.072 40.969 40 1 17.92 436 SER B N 1
ATOM 7751 C CA . SER B 1 436 ? 2.58 40.344 41.219 1 17.92 436 SER B CA 1
ATOM 7752 C C . SER B 1 436 ? 2.939 38.875 41 1 17.92 436 SER B C 1
ATOM 7754 O O . SER B 1 436 ? 2.506 38.281 40 1 17.92 436 SER B O 1
ATOM 7756 N N . ASN B 1 437 ? 3.5 38.125 42.094 1 19.59 437 ASN B N 1
ATOM 7757 C CA . ASN B 1 437 ? 4.449 37.094 42.531 1 19.59 437 ASN B CA 1
ATOM 7758 C C . ASN B 1 437 ? 3.82 35.719 42.469 1 19.59 437 ASN B C 1
ATOM 7760 O O . ASN B 1 437 ? 4.336 34.781 43.094 1 19.59 437 ASN B O 1
ATOM 7764 N N . LEU B 1 438 ? 2.803 35.406 41.594 1 18 438 LEU B N 1
ATOM 7765 C CA . LEU B 1 438 ? 2.008 34.25 41.969 1 18 438 LEU B CA 1
ATOM 7766 C C . LEU B 1 438 ? 2.885 33 42.031 1 18 438 LEU B C 1
ATOM 7768 O O . LEU B 1 438 ? 3.574 32.656 41.094 1 18 438 LEU B O 1
ATOM 7772 N N . THR B 1 439 ? 3.307 32.594 43.281 1 19.61 439 THR B N 1
ATOM 7773 C CA . THR B 1 439 ? 4.145 31.5 43.781 1 19.61 439 THR B CA 1
ATOM 7774 C C . THR B 1 439 ? 3.555 30.141 43.406 1 19.61 439 THR B C 1
ATOM 7776 O O . THR B 1 439 ? 2.467 29.797 43.875 1 19.61 439 THR B O 1
ATOM 7779 N N . PHE B 1 440 ? 3.469 29.859 42.125 1 18.58 440 PHE B N 1
ATOM 7780 C CA . PHE B 1 440 ? 2.842 28.609 41.719 1 18.58 440 PHE B CA 1
ATOM 7781 C C . PHE B 1 440 ? 3.492 27.422 42.406 1 18.58 440 PHE B C 1
ATOM 7783 O O . PHE B 1 440 ? 4.711 27.25 42.344 1 18.58 440 PHE B O 1
ATOM 7790 N N . SER B 1 441 ? 3.006 27.047 43.594 1 18.8 441 SER B N 1
ATOM 7791 C CA . SER B 1 441 ? 3.436 25.891 44.375 1 18.8 441 SER B CA 1
ATOM 7792 C C . SER B 1 441 ? 3.426 24.609 43.531 1 18.8 441 SER B C 1
ATOM 7794 O O . SER B 1 441 ? 2.5 24.391 42.75 1 18.8 441 SER B O 1
ATOM 7796 N N . LEU B 1 442 ? 4.613 24.047 43.281 1 19.16 442 LEU B N 1
ATOM 7797 C CA . LEU B 1 442 ? 5.191 22.906 42.594 1 19.16 442 LEU B CA 1
ATOM 7798 C C . LEU B 1 442 ? 4.496 21.609 43 1 19.16 442 LEU B C 1
ATOM 7800 O O . LEU B 1 442 ? 4.66 21.141 44.125 1 19.16 442 LEU B O 1
ATOM 7804 N N . ILE B 1 443 ? 3.113 21.594 42.844 1 18.83 443 ILE B N 1
ATOM 7805 C CA . ILE B 1 443 ? 2.461 20.391 43.344 1 18.83 443 ILE B CA 1
ATOM 7806 C C . ILE B 1 443 ? 3.143 19.141 42.75 1 18.83 443 ILE B C 1
ATOM 7808 O O . ILE B 1 443 ? 3.242 19 41.531 1 18.83 443 ILE B O 1
ATOM 7812 N N . LYS B 1 444 ? 4.074 18.484 43.5 1 20.44 444 LYS B N 1
ATOM 7813 C CA . LYS B 1 444 ? 4.895 17.281 43.438 1 20.44 444 LYS B CA 1
ATOM 7814 C C . LYS B 1 444 ? 4.043 16.047 43.125 1 20.44 444 LYS B C 1
ATOM 7816 O O . LYS B 1 444 ? 3.393 15.492 44 1 20.44 444 LYS B O 1
ATOM 7821 N N . GLY B 1 445 ? 2.998 16.172 42.281 1 19.08 445 GLY B N 1
ATOM 7822 C CA . GLY B 1 445 ? 2.164 14.984 42.188 1 19.08 445 GLY B CA 1
ATOM 7823 C C . GLY B 1 445 ? 2.951 13.727 41.875 1 19.08 445 GLY B C 1
ATOM 7824 O O . GLY B 1 445 ? 3.9 13.766 41.094 1 19.08 445 GLY B O 1
ATOM 7825 N N . GLU B 1 446 ? 3.045 12.719 42.781 1 21.81 446 GLU B N 1
ATOM 7826 C CA . GLU B 1 446 ? 3.67 11.414 43 1 21.81 446 GLU B CA 1
ATOM 7827 C C . GLU B 1 446 ? 3.342 10.453 41.844 1 21.81 446 GLU B C 1
ATOM 7829 O O . GLU B 1 446 ? 2.17 10.219 41.562 1 21.81 446 GLU B O 1
ATOM 7834 N N . SER B 1 447 ? 4.074 10.539 40.75 1 21.56 447 SER B N 1
ATOM 7835 C CA . SER B 1 447 ? 4.078 9.688 39.562 1 21.56 447 SER B CA 1
ATOM 7836 C C . SER B 1 447 ? 4.133 8.211 39.938 1 21.56 447 SER B C 1
ATOM 7838 O O . SER B 1 447 ? 5.176 7.719 40.375 1 21.56 447 SER B O 1
ATOM 7840 N N . ARG B 1 448 ? 3.1 7.652 40.594 1 22.27 448 ARG B N 1
ATOM 7841 C CA . ARG B 1 448 ? 3.029 6.355 41.25 1 22.27 448 ARG B CA 1
ATOM 7842 C C . ARG B 1 448 ? 3.426 5.23 40.312 1 22.27 448 ARG B C 1
ATOM 7844 O O . ARG B 1 448 ? 4.125 4.293 40.688 1 22.27 448 ARG B O 1
ATOM 7851 N N . GLU B 1 449 ? 2.627 5.094 39.219 1 22.86 449 GLU B N 1
ATOM 7852 C CA . GLU B 1 449 ? 2.449 3.709 38.812 1 22.86 449 GLU B CA 1
ATOM 7853 C C . GLU B 1 449 ? 3.707 3.178 38.125 1 22.86 449 GLU B C 1
ATOM 7855 O O . GLU B 1 449 ? 3.689 2.094 37.531 1 22.86 449 GLU B O 1
ATOM 7860 N N . ARG B 1 450 ? 4.715 3.975 37.969 1 24.64 450 ARG B N 1
ATOM 7861 C CA . ARG B 1 450 ? 5.992 3.564 37.375 1 24.64 450 ARG B CA 1
ATOM 7862 C C . ARG B 1 450 ? 6.504 2.289 38.062 1 24.64 450 ARG B C 1
ATOM 7864 O O . ARG B 1 450 ? 7.582 1.796 37.719 1 24.64 450 ARG B O 1
ATOM 7871 N N . ASP B 1 451 ? 5.965 2.104 39.25 1 24.27 451 ASP B N 1
ATOM 7872 C CA . ASP B 1 451 ? 6.645 1.272 40.25 1 24.27 451 ASP B CA 1
ATOM 7873 C C . ASP B 1 451 ? 6.594 -0.202 39.844 1 24.27 451 ASP B C 1
ATOM 7875 O O . ASP B 1 451 ? 7.441 -0.991 40.25 1 24.27 451 ASP B O 1
ATOM 7879 N N . GLU B 1 452 ? 5.402 -0.545 39.281 1 24.66 452 GLU B N 1
ATOM 7880 C CA . GLU B 1 452 ? 5.227 -1.985 39.469 1 24.66 452 GLU B CA 1
ATOM 7881 C C . GLU B 1 452 ? 6.238 -2.766 38.625 1 24.66 452 GLU B C 1
ATOM 7883 O O . GLU B 1 452 ? 6.672 -3.85 39 1 24.66 452 GLU B O 1
ATOM 7888 N N . GLY B 1 453 ? 6.41 -2.215 37.438 1 22.17 453 GLY B N 1
ATOM 7889 C CA . GLY B 1 453 ? 7.254 -3.066 36.594 1 22.17 453 GLY B CA 1
ATOM 7890 C C . GLY B 1 453 ? 8.688 -3.15 37.094 1 22.17 453 GLY B C 1
ATOM 7891 O O . GLY B 1 453 ? 9.461 -3.982 36.625 1 22.17 453 GLY B O 1
ATOM 7892 N N . LYS B 1 454 ? 9.102 -1.963 37.594 1 29.59 454 LYS B N 1
ATOM 7893 C CA . LYS B 1 454 ? 10.406 -2.01 38.25 1 29.59 454 LYS B CA 1
ATOM 7894 C C . LYS B 1 454 ? 10.422 -3.035 39.375 1 29.59 454 LYS B C 1
ATOM 7896 O O . LYS B 1 454 ? 11.461 -3.615 39.688 1 29.59 454 LYS B O 1
ATOM 7901 N N . ALA B 1 455 ? 9.211 -3.055 40 1 27.19 455 ALA B N 1
ATOM 7902 C CA . ALA B 1 455 ? 9.156 -3.961 41.156 1 27.19 455 ALA B CA 1
ATOM 7903 C C . ALA B 1 455 ? 9.422 -5.402 40.719 1 27.19 455 ALA B C 1
ATOM 7905 O O . ALA B 1 455 ? 10.109 -6.148 41.406 1 27.19 455 ALA B O 1
ATOM 7906 N N . LYS B 1 456 ? 8.711 -5.66 39.594 1 27.67 456 LYS B N 1
ATOM 7907 C CA . LYS B 1 456 ? 8.883 -7.07 39.281 1 27.67 456 LYS B CA 1
ATOM 7908 C C . LYS B 1 456 ? 10.312 -7.367 38.844 1 27.67 456 LYS B C 1
ATOM 7910 O O . LYS B 1 456 ? 10.836 -8.453 39.094 1 27.67 456 LYS B O 1
ATOM 7915 N N . MET B 1 457 ? 10.906 -6.367 38.156 1 27.39 457 MET B N 1
ATOM 7916 C CA . MET B 1 457 ? 12.297 -6.652 37.812 1 27.39 457 MET B CA 1
ATOM 7917 C C . MET B 1 457 ? 13.18 -6.711 39.031 1 27.39 457 MET B C 1
ATOM 7919 O O . MET B 1 457 ? 14.18 -7.43 39.062 1 27.39 457 MET B O 1
ATOM 7923 N N . GLN B 1 458 ? 12.82 -5.777 40 1 30.06 458 GLN B N 1
ATOM 7924 C CA . GLN B 1 458 ? 13.594 -5.824 41.25 1 30.06 458 GLN B CA 1
ATOM 7925 C C . GLN B 1 458 ? 13.461 -7.184 41.906 1 30.06 458 GLN B C 1
ATOM 7927 O O . GLN B 1 458 ? 14.43 -7.699 42.469 1 30.06 458 GLN B O 1
ATOM 7932 N N . SER B 1 459 ? 12.117 -7.582 41.969 1 28.62 459 SER B N 1
ATOM 7933 C CA . SER B 1 459 ? 11.945 -8.852 42.688 1 28.62 459 SER B CA 1
ATOM 7934 C C . SER B 1 459 ? 12.727 -9.969 42 1 28.62 459 SER B C 1
ATOM 7936 O O . SER B 1 459 ? 13.203 -10.898 42.656 1 28.62 459 SER B O 1
ATOM 7938 N N . PHE B 1 460 ? 12.633 -9.945 40.594 1 25.75 460 PHE B N 1
ATOM 7939 C CA . PHE B 1 460 ? 13.336 -11.031 39.938 1 25.75 460 PHE B CA 1
ATOM 7940 C C . PHE B 1 460 ? 14.844 -10.891 40.125 1 25.75 460 PHE B C 1
ATOM 7942 O O . PHE B 1 460 ? 15.562 -11.891 40.156 1 25.75 460 PHE B O 1
ATOM 7949 N N . LYS B 1 461 ? 15.305 -9.648 40.219 1 30.44 461 LYS B N 1
ATOM 7950 C CA . LYS B 1 461 ? 16.719 -9.477 40.562 1 30.44 461 LYS B CA 1
ATOM 7951 C C . LYS B 1 461 ? 17.062 -10.109 41.906 1 30.44 461 LYS B C 1
ATOM 7953 O O . LYS B 1 461 ? 18.172 -10.578 42.094 1 30.44 461 LYS B O 1
ATOM 7958 N N . LYS B 1 462 ? 16.109 -9.812 42.906 1 29.31 462 LYS B N 1
ATOM 7959 C CA . LYS B 1 462 ? 16.391 -10.312 44.219 1 29.31 462 LYS B CA 1
ATOM 7960 C C . LYS B 1 462 ? 16.516 -11.828 44.25 1 29.31 462 LYS B C 1
ATOM 7962 O O . LYS B 1 462 ? 17.047 -12.406 45.188 1 29.31 462 LYS B O 1
ATOM 7967 N N . LEU B 1 463 ? 15.633 -12.484 43.375 1 24.86 463 LEU B N 1
ATOM 7968 C CA . LEU B 1 463 ? 15.656 -13.922 43.656 1 24.86 463 LEU B CA 1
ATOM 7969 C C . LEU B 1 463 ? 16.984 -14.531 43.219 1 24.86 463 LEU B C 1
ATOM 7971 O O . LEU B 1 463 ? 17.516 -15.414 43.875 1 24.86 463 LEU B O 1
ATOM 7975 N N . CYS B 1 464 ? 17.438 -14.75 41.812 1 22.05 464 CYS B N 1
ATOM 7976 C CA . CYS B 1 464 ? 18.625 -15.57 41.656 1 22.05 464 CYS B CA 1
ATOM 7977 C C . CYS B 1 464 ? 19.859 -14.703 41.469 1 22.05 464 CYS B C 1
ATOM 7979 O O . CYS B 1 464 ? 20.109 -14.195 40.375 1 22.05 464 CYS B O 1
ATOM 7981 N N . PRO B 1 465 ? 20.391 -14.055 42.562 1 26.31 465 PRO B N 1
ATOM 7982 C CA . PRO B 1 465 ? 21.547 -13.18 42.688 1 26.31 465 PRO B CA 1
ATOM 7983 C C . PRO B 1 465 ? 22.75 -13.648 41.875 1 26.31 465 PRO B C 1
ATOM 7985 O O . PRO B 1 465 ? 23.5 -12.828 41.344 1 26.31 465 PRO B O 1
ATOM 7988 N N . SER B 1 466 ? 22.969 -15.023 41.969 1 26.67 466 SER B N 1
ATOM 7989 C CA . SER B 1 466 ? 24.281 -15.594 41.656 1 26.67 466 SER B CA 1
ATOM 7990 C C . SER B 1 466 ? 24.609 -15.469 40.156 1 26.67 466 SER B C 1
ATOM 7992 O O . SER B 1 466 ? 25.766 -15.586 39.75 1 26.67 466 SER B O 1
ATOM 7994 N N . LEU B 1 467 ? 23.531 -15.586 39.344 1 24.45 467 LEU B N 1
ATOM 7995 C CA . LEU B 1 467 ? 23.906 -15.781 37.938 1 24.45 467 LEU B CA 1
ATOM 7996 C C . LEU B 1 467 ? 24.438 -14.492 37.344 1 24.45 467 LEU B C 1
ATOM 7998 O O . LEU B 1 467 ? 24.922 -14.484 36.188 1 24.45 467 LEU B O 1
ATOM 8002 N N . LEU B 1 468 ? 24.297 -13.32 38 1 26.84 468 LEU B N 1
ATOM 8003 C CA . LEU B 1 468 ? 24.734 -12.016 37.531 1 26.84 468 LEU B CA 1
ATOM 8004 C C . LEU B 1 468 ? 26.25 -11.953 37.438 1 26.84 468 LEU B C 1
ATOM 8006 O O . LEU B 1 468 ? 26.812 -11.109 36.719 1 26.84 468 LEU B O 1
ATOM 8010 N N . LEU B 1 469 ? 26.859 -12.57 38.406 1 26.22 469 LEU B N 1
ATOM 8011 C CA . LEU B 1 469 ? 28.281 -12.32 38.625 1 26.22 469 LEU B CA 1
ATOM 8012 C C . LEU B 1 469 ? 29.094 -12.68 37.406 1 26.22 469 LEU B C 1
ATOM 8014 O O . LEU B 1 469 ? 30.062 -11.992 37.062 1 26.22 469 LEU B O 1
ATOM 8018 N N . GLN B 1 470 ? 28.859 -13.984 36.938 1 24.2 470 GLN B N 1
ATOM 8019 C CA . GLN B 1 470 ? 29.906 -14.57 36.094 1 24.2 470 GLN B CA 1
ATOM 8020 C C . GLN B 1 470 ? 29.953 -13.891 34.719 1 24.2 470 GLN B C 1
ATOM 8022 O O . GLN B 1 470 ? 30.859 -14.156 33.938 1 24.2 470 GLN B O 1
ATOM 8027 N N . MET B 1 471 ? 28.875 -13.188 34.406 1 24.77 471 MET B N 1
ATOM 8028 C CA . MET B 1 471 ? 28.828 -12.711 33 1 24.77 471 MET B CA 1
ATOM 8029 C C . MET B 1 471 ? 29.781 -11.531 32.812 1 24.77 471 MET B C 1
ATOM 8031 O O . MET B 1 471 ? 29.844 -10.961 31.719 1 24.77 471 MET B O 1
ATOM 8035 N N . ASN B 1 472 ? 30.203 -10.836 33.844 1 25.89 472 ASN B N 1
ATOM 8036 C CA . ASN B 1 472 ? 31.047 -9.664 33.688 1 25.89 472 ASN B CA 1
ATOM 8037 C C . ASN B 1 472 ? 32.406 -10.008 33.062 1 25.89 472 ASN B C 1
ATOM 8039 O O . ASN B 1 472 ? 33.156 -9.117 32.719 1 25.89 472 ASN B O 1
ATOM 8043 N N . ALA B 1 473 ? 33 -11.078 33.625 1 23.47 473 ALA B N 1
ATOM 8044 C CA . ALA B 1 473 ? 34.469 -11.109 33.5 1 23.47 473 ALA B CA 1
ATOM 8045 C C . ALA B 1 473 ? 34.875 -11.266 32.062 1 23.47 473 ALA B C 1
ATOM 8047 O O . ALA B 1 473 ? 35.844 -10.672 31.609 1 23.47 473 ALA B O 1
ATOM 8048 N N . SER B 1 474 ? 34.562 -12.5 31.422 1 23.77 474 SER B N 1
ATOM 8049 C CA . SER B 1 474 ? 35.5 -12.945 30.391 1 23.77 474 SER B CA 1
ATOM 8050 C C . SER B 1 474 ? 35.375 -12.109 29.125 1 23.77 474 SER B C 1
ATOM 8052 O O . SER B 1 474 ? 34.312 -11.539 28.859 1 23.77 474 SER B O 1
ATOM 8054 N N . GLY B 1 475 ? 36.469 -11.617 28.531 1 24.73 475 GLY B N 1
ATOM 8055 C CA . GLY B 1 475 ? 36.844 -11.047 27.25 1 24.73 475 GLY B CA 1
ATOM 8056 C C . GLY B 1 475 ? 36 -11.555 26.094 1 24.73 475 GLY B C 1
ATOM 8057 O O . GLY B 1 475 ? 35.344 -12.586 26.203 1 24.73 475 GLY B O 1
ATOM 8058 N N . GLY B 1 476 ? 35.594 -10.695 25.219 1 24.48 476 GLY B N 1
ATOM 8059 C CA . GLY B 1 476 ? 34.594 -10.734 24.172 1 24.48 476 GLY B CA 1
ATOM 8060 C C . GLY B 1 476 ? 34.625 -12.016 23.359 1 24.48 476 GLY B C 1
ATOM 8061 O O . GLY B 1 476 ? 34.062 -12.078 22.266 1 24.48 476 GLY B O 1
ATOM 8062 N N . LYS B 1 477 ? 35.719 -12.875 23.516 1 22.75 477 LYS B N 1
ATOM 8063 C CA . LYS B 1 477 ? 36.094 -13.867 22.516 1 22.75 477 LYS B CA 1
ATOM 8064 C C . LYS B 1 477 ? 34.938 -14.836 22.266 1 22.75 477 LYS B C 1
ATOM 8066 O O . LYS B 1 477 ? 34 -14.914 23.078 1 22.75 477 LYS B O 1
ATOM 8071 N N . GLN B 1 478 ? 35.25 -16.031 21.609 1 21.25 478 GLN B N 1
ATOM 8072 C CA . GLN B 1 478 ? 34.75 -17.141 20.812 1 21.25 478 GLN B CA 1
ATOM 8073 C C . GLN B 1 478 ? 33.906 -18.078 21.672 1 21.25 478 GLN B C 1
ATOM 8075 O O . GLN B 1 478 ? 34.438 -18.844 22.469 1 21.25 478 GLN B O 1
ATOM 8080 N N . ILE B 1 479 ? 32.969 -17.734 22.484 1 24.56 479 ILE B N 1
ATOM 8081 C CA . ILE B 1 479 ? 32.438 -18.797 23.344 1 24.56 479 ILE B CA 1
ATOM 8082 C C . ILE B 1 479 ? 32.062 -20 22.5 1 24.56 479 ILE B C 1
ATOM 8084 O O . ILE B 1 479 ? 31.125 -19.938 21.703 1 24.56 479 ILE B O 1
ATOM 8088 N N . TYR B 1 480 ? 33.125 -20.828 22.078 1 24.94 480 TYR B N 1
ATOM 8089 C CA . TYR B 1 480 ? 33.188 -22.047 21.281 1 24.94 480 TYR B CA 1
ATOM 8090 C C . TYR B 1 480 ? 32.094 -23.031 21.703 1 24.94 480 TYR B C 1
ATOM 8092 O O . TYR B 1 480 ? 31.078 -23.156 21.031 1 24.94 480 TYR B O 1
ATOM 8100 N N . GLY B 1 481 ? 32.594 -24.281 22.188 1 26 481 GLY B N 1
ATOM 8101 C CA . GLY B 1 481 ? 32.5 -25.719 22.016 1 26 481 GLY B CA 1
ATOM 8102 C C . GLY B 1 481 ? 31.578 -26.375 23.016 1 26 481 GLY B C 1
ATOM 8103 O O . GLY B 1 481 ? 32 -27.266 23.781 1 26 481 GLY B O 1
ATOM 8104 N N . LEU B 1 482 ? 30.609 -25.859 23.688 1 27.31 482 LEU B N 1
ATOM 8105 C CA . LEU B 1 482 ? 30.094 -26.734 24.734 1 27.31 482 LEU B CA 1
ATOM 8106 C C . LEU B 1 482 ? 29.516 -28.016 24.125 1 27.31 482 LEU B C 1
ATOM 8108 O O . LEU B 1 482 ? 28.844 -27.984 23.109 1 27.31 482 LEU B O 1
ATOM 8112 N N . THR B 1 483 ? 30.172 -29.219 24.344 1 31.91 483 THR B N 1
ATOM 8113 C CA . THR B 1 483 ? 29.859 -30.562 23.875 1 31.91 483 THR B CA 1
ATOM 8114 C C . THR B 1 483 ? 28.453 -30.969 24.312 1 31.91 483 THR B C 1
ATOM 8116 O O . THR B 1 483 ? 27.844 -30.328 25.172 1 31.91 483 THR B O 1
ATOM 8119 N N . ALA B 1 484 ? 27.781 -31.969 23.656 1 30.77 484 ALA B N 1
ATOM 8120 C CA . ALA B 1 484 ? 26.484 -32.594 23.891 1 30.77 484 ALA B CA 1
ATOM 8121 C C . ALA B 1 484 ? 26.297 -32.906 25.375 1 30.77 484 ALA B C 1
ATOM 8123 O O . ALA B 1 484 ? 25.219 -32.719 25.922 1 30.77 484 ALA B O 1
ATOM 8124 N N . GLU B 1 485 ? 27.406 -33.312 25.984 1 33.06 485 GLU B N 1
ATOM 8125 C CA . GLU B 1 485 ? 27.391 -33.875 27.328 1 33.06 485 GLU B CA 1
ATOM 8126 C C . GLU B 1 485 ? 27.125 -32.812 28.375 1 33.06 485 GLU B C 1
ATOM 8128 O O . GLU B 1 485 ? 26.391 -33.031 29.344 1 33.06 485 GLU B O 1
ATOM 8133 N N . GLU B 1 486 ? 27.812 -31.625 28.172 1 33.41 486 GLU B N 1
ATOM 8134 C CA . GLU B 1 486 ? 27.812 -30.641 29.25 1 33.41 486 GLU B CA 1
ATOM 8135 C C . GLU B 1 486 ? 26.438 -30.016 29.422 1 33.41 486 GLU B C 1
ATOM 8137 O O . GLU B 1 486 ? 26.031 -29.688 30.531 1 33.41 486 GLU B O 1
ATOM 8142 N N . TRP B 1 487 ? 25.734 -29.875 28.266 1 28.94 487 TRP B N 1
ATOM 8143 C CA . TRP B 1 487 ? 24.359 -29.391 28.344 1 28.94 487 TRP B CA 1
ATOM 8144 C C . TRP B 1 487 ? 23.484 -30.344 29.141 1 28.94 487 TRP B C 1
ATOM 8146 O O . TRP B 1 487 ? 22.672 -29.906 29.969 1 28.94 487 TRP B O 1
ATOM 8156 N N . ARG B 1 488 ? 23.734 -31.641 29.047 1 32.47 488 ARG B N 1
ATOM 8157 C CA . ARG B 1 488 ? 23 -32.656 29.812 1 32.47 488 ARG B CA 1
ATOM 8158 C C . ARG B 1 488 ? 23.141 -32.406 31.312 1 32.47 488 ARG B C 1
ATOM 8160 O O . ARG B 1 488 ? 22.172 -32.594 32.062 1 32.47 488 ARG B O 1
ATOM 8167 N N . LYS B 1 489 ? 24.344 -32.031 31.672 1 30.5 489 LYS B N 1
ATOM 8168 C CA . LYS B 1 489 ? 24.641 -32 33.094 1 30.5 489 LYS B CA 1
ATOM 8169 C C . LYS B 1 489 ? 23.891 -30.859 33.812 1 30.5 489 LYS B C 1
ATOM 8171 O O . LYS B 1 489 ? 23.5 -31 34.969 1 30.5 489 LYS B O 1
ATOM 8176 N N . ALA B 1 490 ? 23.875 -29.672 33.156 1 28.77 490 ALA B N 1
ATOM 8177 C CA . ALA B 1 490 ? 23.359 -28.547 33.938 1 28.77 490 ALA B CA 1
ATOM 8178 C C . ALA B 1 490 ? 21.859 -28.688 34.156 1 28.77 490 ALA B C 1
ATOM 8180 O O . ALA B 1 490 ? 21.281 -28.016 35.031 1 28.77 490 ALA B O 1
ATOM 8181 N N . ASN B 1 491 ? 21.141 -29.359 33.25 1 27.17 491 ASN B N 1
ATOM 8182 C CA . ASN B 1 491 ? 19.688 -29.5 33.375 1 27.17 491 ASN B CA 1
ATOM 8183 C C . ASN B 1 491 ? 19.328 -30.359 34.594 1 27.17 491 ASN B C 1
ATOM 8185 O O . ASN B 1 491 ? 18.156 -30.688 34.812 1 27.17 491 ASN B O 1
ATOM 8189 N N . HIS B 1 492 ? 20.344 -30.859 35.281 1 28.48 492 HIS B N 1
ATOM 8190 C CA . HIS B 1 492 ? 19.953 -31.812 36.312 1 28.48 492 HIS B CA 1
ATOM 8191 C C . HIS B 1 492 ? 19.219 -31.125 37.438 1 28.48 492 HIS B C 1
ATOM 8193 O O . HIS B 1 492 ? 18.703 -31.781 38.344 1 28.48 492 HIS B O 1
ATOM 8199 N N . CYS B 1 493 ? 19.641 -29.859 37.781 1 26.84 493 CYS B N 1
ATOM 8200 C CA . CYS B 1 493 ? 19.25 -29.547 39.125 1 26.84 493 CYS B CA 1
ATOM 8201 C C . CYS B 1 493 ? 17.766 -29.203 39.219 1 26.84 493 CYS B C 1
ATOM 8203 O O . CYS B 1 493 ? 17.312 -28.688 40.25 1 26.84 493 CYS B O 1
ATOM 8205 N N . LEU B 1 494 ? 17.109 -29.016 38.062 1 25.36 494 LEU B N 1
ATOM 8206 C CA . LEU B 1 494 ? 15.758 -28.594 38.406 1 25.36 494 LEU B CA 1
ATOM 8207 C C . LEU B 1 494 ? 14.984 -29.688 39.125 1 25.36 494 LEU B C 1
ATOM 8209 O O . LEU B 1 494 ? 15.266 -30.875 38.906 1 25.36 494 LEU B O 1
ATOM 8213 N N . PRO B 1 495 ? 14.344 -29.344 40.281 1 23.72 495 PRO B N 1
ATOM 8214 C CA . PRO B 1 495 ? 13.633 -30.344 41.062 1 23.72 495 PRO B CA 1
ATOM 8215 C C . PRO B 1 495 ? 12.742 -31.25 40.219 1 23.72 495 PRO B C 1
ATOM 8217 O O . PRO B 1 495 ? 12.305 -30.844 39.125 1 23.72 495 PRO B O 1
ATOM 8220 N N . ALA B 1 496 ? 12.789 -32.625 40.438 1 25.19 496 ALA B N 1
ATOM 8221 C CA . ALA B 1 496 ? 12.266 -33.875 39.875 1 25.19 496 ALA B CA 1
ATOM 8222 C C . ALA B 1 496 ? 10.742 -33.844 39.781 1 25.19 496 ALA B C 1
ATOM 8224 O O . ALA B 1 496 ? 10.141 -34.656 39.094 1 25.19 496 ALA B O 1
ATOM 8225 N N . SER B 1 497 ? 10.023 -33.094 40.688 1 23.83 497 SER B N 1
ATOM 8226 C CA . SER B 1 497 ? 8.688 -33.656 40.875 1 23.83 497 SER B CA 1
ATOM 8227 C C . SER B 1 497 ? 7.863 -33.562 39.594 1 23.83 497 SER B C 1
ATOM 8229 O O . SER B 1 497 ? 6.902 -34.312 39.406 1 23.83 497 SER B O 1
ATOM 8231 N N . SER B 1 498 ? 7.695 -32.375 39 1 24.44 498 SER B N 1
ATOM 8232 C CA . SER B 1 498 ? 6.453 -32.406 38.25 1 24.44 498 SER B CA 1
ATOM 8233 C C . SER B 1 498 ? 6.539 -33.406 37.094 1 24.44 498 SER B C 1
ATOM 8235 O O . SER B 1 498 ? 7.633 -33.75 36.625 1 24.44 498 SER B O 1
ATOM 8237 N N . THR B 1 499 ? 5.395 -33.938 36.469 1 22.95 499 THR B N 1
ATOM 8238 C CA . THR B 1 499 ? 5.277 -35.156 35.688 1 22.95 499 THR B CA 1
ATOM 8239 C C . THR B 1 499 ? 6.336 -35.219 34.594 1 22.95 499 THR B C 1
ATOM 8241 O O . THR B 1 499 ? 6.613 -34.188 33.938 1 22.95 499 THR B O 1
ATOM 8244 N N . LYS B 1 500 ? 7.191 -36.219 34.625 1 27.28 500 LYS B N 1
ATOM 8245 C CA . LYS B 1 500 ? 8.203 -36.938 33.844 1 27.28 500 LYS B CA 1
ATOM 8246 C C . LYS B 1 500 ? 7.766 -37.125 32.406 1 27.28 500 LYS B C 1
ATOM 8248 O O . LYS B 1 500 ? 6.984 -38.031 32.094 1 27.28 500 LYS B O 1
ATOM 8253 N N . LEU B 1 501 ? 7.305 -36.031 31.703 1 22.58 501 LEU B N 1
ATOM 8254 C CA . LEU B 1 501 ? 6.801 -36.406 30.391 1 22.58 501 LEU B CA 1
ATOM 8255 C C . LEU B 1 501 ? 7.812 -37.281 29.641 1 22.58 501 LEU B C 1
ATOM 8257 O O . LEU B 1 501 ? 8.938 -36.844 29.406 1 22.58 501 LEU B O 1
ATOM 8261 N N . ASP B 1 502 ? 7.785 -38.562 29.891 1 23.38 502 ASP B N 1
ATOM 8262 C CA . ASP B 1 502 ? 8.555 -39.75 29.484 1 23.38 502 ASP B CA 1
ATOM 8263 C C . ASP B 1 502 ? 8.852 -39.75 28 1 23.38 502 ASP B C 1
ATOM 8265 O O . ASP B 1 502 ? 8.07 -39.219 27.203 1 23.38 502 ASP B O 1
ATOM 8269 N N . GLY B 1 503 ? 10.109 -39.781 27.641 1 24.28 503 GLY B N 1
ATOM 8270 C CA . GLY B 1 503 ? 10.773 -40.031 26.359 1 24.28 503 GLY B CA 1
ATOM 8271 C C . GLY B 1 503 ? 10.188 -41.188 25.609 1 24.28 503 GLY B C 1
ATOM 8272 O O . GLY B 1 503 ? 10.727 -41.594 24.578 1 24.28 503 GLY B O 1
ATOM 8273 N N . SER B 1 504 ? 9.344 -42.062 26.312 1 24.88 504 SER B N 1
ATOM 8274 C CA . SER B 1 504 ? 8.945 -43.375 25.812 1 24.88 504 SER B CA 1
ATOM 8275 C C . SER B 1 504 ? 8.141 -43.25 24.516 1 24.88 504 SER B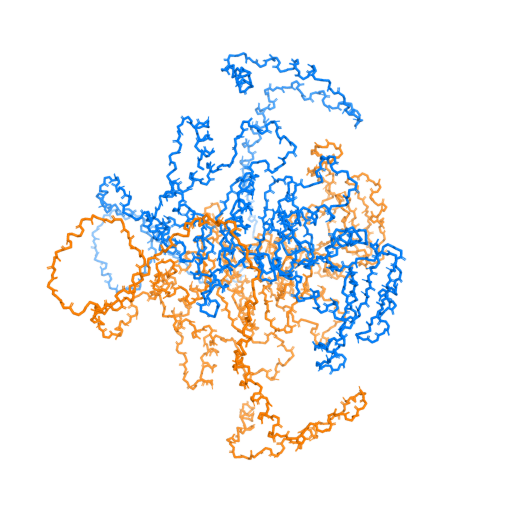 C 1
ATOM 8277 O O . SER B 1 504 ? 7.91 -44.25 23.828 1 24.88 504 SER B O 1
ATOM 8279 N N . TRP B 1 505 ? 7.441 -42.219 24.328 1 24.47 505 TRP B N 1
ATOM 8280 C CA . TRP B 1 505 ? 6.559 -42.312 23.172 1 24.47 505 TRP B CA 1
ATOM 8281 C C . TRP B 1 505 ? 7.359 -42.344 21.875 1 24.47 505 TRP B C 1
ATOM 8283 O O . TRP B 1 505 ? 6.789 -42.438 20.797 1 24.47 505 TRP B O 1
ATOM 8293 N N . ILE B 1 506 ? 8.648 -42.219 21.984 1 24.23 506 ILE B N 1
ATOM 8294 C CA . ILE B 1 506 ? 9.469 -42.312 20.781 1 24.23 506 ILE B CA 1
ATOM 8295 C C . ILE B 1 506 ? 9.422 -43.75 20.266 1 24.23 506 ILE B C 1
ATOM 8297 O O . ILE B 1 506 ? 9.336 -44 19.062 1 24.23 506 ILE B O 1
ATOM 8301 N N . GLU B 1 507 ? 9.508 -44.719 21.234 1 23.45 507 GLU B N 1
ATOM 8302 C CA . GLU B 1 507 ? 9.75 -46.094 20.828 1 23.45 507 GLU B CA 1
ATOM 8303 C C . GLU B 1 507 ? 8.516 -46.688 20.172 1 23.45 507 GLU B C 1
ATOM 8305 O O . GLU B 1 507 ? 8.641 -47.562 19.297 1 23.45 507 GLU B O 1
ATOM 8310 N N . GLU B 1 508 ? 7.262 -46.375 20.625 1 23.88 508 GLU B N 1
ATOM 8311 C CA . GLU B 1 508 ? 6.152 -47.188 20.125 1 23.88 508 GLU B CA 1
ATOM 8312 C C . GLU B 1 508 ? 5.961 -47 18.625 1 23.88 508 GLU B C 1
ATOM 8314 O O . GLU B 1 508 ? 5.613 -47.938 17.906 1 23.88 508 GLU B O 1
ATOM 8319 N N . ILE B 1 509 ? 6.188 -45.844 18.094 1 21.48 509 ILE B N 1
ATOM 8320 C CA . ILE B 1 509 ? 5.867 -45.812 16.672 1 21.48 509 ILE B CA 1
ATOM 8321 C C . ILE B 1 509 ? 6.961 -46.531 15.891 1 21.48 509 ILE B C 1
ATOM 8323 O O . ILE B 1 509 ? 6.781 -46.844 14.711 1 21.48 509 ILE B O 1
ATOM 8327 N N . LYS B 1 510 ? 8.109 -46.781 16.453 1 24.83 510 LYS B N 1
ATOM 8328 C CA . LYS B 1 510 ? 9.047 -47.562 15.648 1 24.83 510 LYS B CA 1
ATOM 8329 C C . LYS B 1 510 ? 8.57 -49 15.477 1 24.83 510 LYS B C 1
ATOM 8331 O O . LYS B 1 510 ? 8.922 -49.656 14.492 1 24.83 510 LYS B O 1
ATOM 8336 N N . LYS B 1 511 ? 7.949 -49.594 16.609 1 23.91 511 LYS B N 1
ATOM 8337 C CA . LYS B 1 511 ? 7.527 -50.969 16.359 1 23.91 511 LYS B CA 1
ATOM 8338 C C . LYS B 1 511 ? 6.242 -51 15.547 1 23.91 511 LYS B C 1
ATOM 8340 O O . LYS B 1 511 ? 5.297 -50.281 15.82 1 23.91 511 LYS B O 1
#

InterPro domains:
  IPR029526 PiggyBac transposable element-derived protein [PF13843] (5-342)
  IPR052638 PiggyBac transposable element-derived [PTHR47055] (2-368)

Solvent-accessible surface area (backbone atoms only — not comparable to full-atom values): 60271 Å² total; per-residue (Å²): 99,69,35,22,25,50,48,29,29,72,75,69,67,50,64,55,87,75,48,72,66,54,49,40,27,54,50,16,53,42,54,41,25,18,51,47,33,57,85,44,77,66,37,39,59,35,88,46,76,86,54,27,36,65,62,53,45,52,28,48,54,62,68,58,53,54,47,48,68,71,47,67,42,60,39,66,72,84,50,44,79,81,38,69,85,43,84,52,52,60,52,41,56,55,54,53,51,50,35,55,53,41,49,70,79,51,78,81,51,47,43,25,9,46,43,75,44,74,41,75,47,85,76,90,53,90,55,54,40,79,39,74,85,41,62,73,35,44,12,37,45,31,40,34,26,8,19,57,87,15,46,55,48,32,69,45,76,53,65,66,86,65,81,65,73,84,67,88,65,57,68,38,50,50,52,53,51,59,53,49,66,78,56,85,62,39,74,66,32,36,39,24,37,47,48,80,45,37,33,46,67,50,46,42,52,34,45,74,66,43,31,36,40,39,22,32,41,46,81,90,35,41,72,88,63,81,72,78,49,63,74,63,49,66,75,47,63,71,35,43,69,46,72,51,72,41,75,91,71,47,36,36,37,38,37,37,29,60,98,59,69,45,37,39,34,25,44,71,68,46,59,68,66,65,40,76,41,81,39,81,32,76,93,69,71,38,74,40,77,31,53,35,44,26,44,58,53,52,44,68,69,33,47,47,3,40,58,46,34,52,52,60,41,63,70,45,40,61,58,72,81,66,86,54,84,61,40,57,54,52,52,46,52,52,43,49,51,50,50,39,51,47,50,52,48,32,67,76,48,49,89,73,44,74,52,71,67,54,52,51,44,66,53,22,53,61,27,25,54,66,25,51,85,66,68,69,76,68,69,69,77,70,71,75,67,76,68,71,76,59,72,71,72,70,71,79,69,67,84,74,84,80,79,74,79,71,84,70,80,83,68,86,75,71,83,70,77,69,76,64,78,72,73,80,64,85,73,78,78,69,84,80,90,83,87,74,79,81,76,75,75,78,78,77,75,77,84,59,79,73,46,60,67,51,44,55,51,48,53,56,50,67,64,68,61,73,74,64,62,72,73,68,69,78,72,92,67,78,83,74,78,83,55,83,63,63,62,59,58,70,67,58,72,60,81,76,76,67,85,72,82,68,78,63,72,64,59,58,72,75,103,100,71,35,21,25,50,49,29,28,71,74,70,66,50,63,55,87,72,48,73,66,54,48,40,27,53,50,15,52,43,53,40,24,18,50,46,34,56,84,43,76,67,38,40,60,35,89,46,78,85,54,28,35,65,61,54,44,53,29,47,53,64,67,59,53,55,47,49,70,71,47,69,42,59,36,65,73,84,50,45,80,81,38,70,85,43,86,54,54,62,52,42,58,54,54,53,51,50,34,54,55,41,48,69,78,51,79,80,52,48,44,26,9,46,45,77,46,73,41,74,46,86,73,89,53,88,54,54,40,78,39,74,84,41,62,74,34,42,13,37,46,29,41,34,26,9,18,61,86,16,45,56,48,34,69,47,75,54,66,65,86,65,78,66,77,72,71,98,59,55,69,36,50,51,51,53,52,60,52,49,67,79,58,84,60,39,74,66,31,38,40,23,36,46,49,80,45,37,33,48,66,49,44,43,53,34,44,74,66,44,32,36,40,39,23,33,40,47,82,91,36,42,72,88,62,81,71,79,49,64,75,64,50,64,76,47,63,69,35,44,68,47,72,50,72,43,73,91,69,46,36,37,38,37,37,37,28,58,98,59,69,47,36,39,35,24,44,70,69,46,60,66,65,65,40,76,41,80,40,81,31,77,93,69,72,38,74,41,76,31,53,35,44,27,44,59,52,53,44,68,68,33,47,47,2,39,56,46,32,51,51,59,42,63,71,46,42,60,58,71,82,66,88,54,83,60,41,56,53,52,51,46,52,52,43,50,51,51,50,40,51,48,51,52,48,34,68,76,48,47,88,72,44,74,54,72,66,54,52,50,43,66,54,22,53,62,27,26,54,67,24,51,84,66,66,70,76,68,69,68,77,69,71,77,66,78,68,70,76,59,73,72,72,71,72,80,70,71,83,78,85,83,78,76,78,72,84,70,81,84,70,84,75,71,82,70,78,70,76,66,79,73,71,82,64,84,72,79,77,70,85,80,90,83,85,73,78,81,74,76,77,77,76,77,75,80,83,61,80,73,46,57,67,52,43,52,51,48,51,54,50,66,64,67,60,72,73,64,62,71,73,67,68,77,72,91,68,78,87,77,76,85,54,81,63,61,62,58,58,68,66,57,72,60,83,76,74,70,86,74,83,66,78,60,74,62,56,58,74,75,103

pLDDT: mean 73.98, std 30.47, range [17.86, 98.56]

Foldseek 3Di:
DVQLQVQCCVPVVHGDDDDPLNVLQLLLLQLCCLVVPDPAPCQCCDPDPVGHDVLNVQQDPPVVSVVCLVRDWDDHPVCCVVVVLDLCRGCVVVQVVLLVVLQPQDDAAQEKEKDKDFQQDDDDDPQWAADDVDPRGIGWIKIFMFWLQQRTNHIDTDRPPRPDDPDDDDPLLVSVCVRCVVPPDQQSHEYEYEQVNDAPVSQLVSVVVNHKYKYWHDPVRDPPDDWDDQVRCQPDDAQDKTWDADPVSRKIWMWHHHVGITIMIINPDDQPDWDWDWDQDPVVNDIDTHTGGPSVVVNVSINCNNVSNSVQCNNRQRDHDHDDRCSSVVSSSVSSSLSNVLSSQCVVCPPPGDDSVVSSVVSSSVSSCSSHPPPPPPDDPPPPPPPVPPPPPPDVVDPDDDPPPPPDDDPDPPPPVPVPVPPPDPPPPDDDDDDDDPPPPPPPPDPPPVPPVVVVVVVVCVPPVPVPPPPPDDDPDDPDDDDPVVVVPVVPPDDPPDDPPDPPVVPVVVD/DVQLQVQCCVPVVHGDDDDPLNVLQLLLLQLCCLVVPDPAPCQCCDPDPVGHDVLNVQQDPPVSSVVCLVRDWDDHPVCCVVPVLDLCRGCVVVQVVLLVVLQPQDDAAQEKEKDKDFQQDDDDDPQWAADDVDPRGIGWIKIFMFWLQQRTNHIDTDRPPRPDPDDPDDPLLVSVCVRCVVPPDQQSHEYEYEQVNDAPVSQLVSVVVNHKYKYWHDPVRDPPDDWDDQVRCQPDDAQDKIWDADPVSRKIWMWHHHVGITIMIINPDFQPDWDWDWDQDPVVNDIDTHTGGPSVVVNVSINCNNVSNSVQCNNRQRDHDHDDRCSSVVSSSVSSSLSNVLSSQCVVVPPPHDDSVVSSVVSSSVSSCSSHPPPPPPDDPPPPPPPVPPPPPPDPPDDDDDPPPPPDDDPDPPPPVPVPVPPPDPPPPDDDDDPDDPPPPPPPPDPPPVPPVVVVVVVVCVPPVPVVPPVPDDDPDDPDDDDPVVVVPVVPPDDPPDDPPDPPVVPVVVD